Protein 3HE1 (pdb70)

Radius of gyration: 31.03 Å; Cα contacts (8 Å, |Δi|>4): 2359; chains: 6; bounding box: 87×84×53 Å

Structure (mmCIF, N/CA/C/O backbone):
data_3HE1
#
_entry.id   3HE1
#
_cell.length_a   141.219
_cell.length_b   141.219
_cell.length_c   105.052
_cell.angle_alpha   90.000
_cell.angle_beta   90.000
_cell.angle_gamma   120.000
#
_symmetry.space_group_name_H-M   'P 3 1 2'
#
loop_
_entity.id
_entity.type
_entity.pdbx_description
1 polymer 'Major exported Hcp3 protein'
2 non-polymer GLYCEROL
3 water water
#
loop_
_atom_site.group_PDB
_atom_site.id
_atom_site.type_symbol
_atom_site.label_atom_id
_atom_site.label_alt_id
_atom_site.label_comp_id
_atom_site.label_asym_id
_atom_site.label_entity_id
_atom_site.label_seq_id
_atom_site.pdbx_PDB_ins_code
_atom_site.Cartn_x
_atom_site.Cartn_y
_atom_site.Cartn_z
_atom_site.occupancy
_atom_site.B_iso_or_equiv
_atom_site.auth_seq_id
_atom_site.auth_comp_id
_atom_site.auth_asym_id
_atom_site.auth_atom_id
_atom_site.pdbx_PDB_model_num
ATOM 1 N N . ALA A 1 24 ? 51.356 109.834 45.817 1.00 39.29 2 ALA A N 1
ATOM 2 C CA . ALA A 1 24 ? 50.569 110.996 46.241 1.00 83.83 2 ALA A CA 1
ATOM 3 C C . ALA A 1 24 ? 49.503 111.363 45.210 1.00 75.56 2 ALA A C 1
ATOM 4 O O . ALA A 1 24 ? 48.313 111.108 45.393 1.00 61.08 2 ALA A O 1
ATOM 6 N N . THR A 1 25 ? 49.945 111.971 44.120 1.00 66.60 3 THR A N 1
ATOM 7 C CA . THR A 1 25 ? 49.065 112.279 43.008 1.00 44.49 3 THR A CA 1
ATOM 8 C C . THR A 1 25 ? 49.502 111.470 41.791 1.00 59.18 3 THR A C 1
ATOM 9 O O . THR A 1 25 ? 49.920 112.052 40.788 1.00 32.38 3 THR A O 1
ATOM 13 N N . PRO A 1 26 ? 49.425 110.121 41.880 1.00 81.11 4 PRO A N 1
ATOM 14 C CA . PRO A 1 26 ? 49.837 109.251 40.778 1.00 37.99 4 PRO A CA 1
ATOM 15 C C . PRO A 1 26 ? 48.637 108.919 39.919 1.00 32.03 4 PRO A C 1
ATOM 16 O O . PRO A 1 26 ? 47.498 109.149 40.323 1.00 44.93 4 PRO A O 1
ATOM 20 N N . ALA A 1 27 ? 48.902 108.403 38.729 1.00 32.81 5 ALA A N 1
ATOM 21 C CA . ALA A 1 27 ? 47.866 107.872 37.871 1.00 27.46 5 ALA A CA 1
ATOM 22 C C . ALA A 1 27 ? 48.021 106.355 37.904 1.00 35.91 5 ALA A C 1
ATOM 23 O O . ALA A 1 27 ? 49.111 105.837 38.209 1.00 34.58 5 ALA A O 1
ATOM 25 N N . TYR A 1 28 ? 46.932 105.640 37.641 1.00 26.01 6 TYR A N 1
ATOM 26 C CA . TYR A 1 28 ? 46.996 104.186 37.499 1.00 31.15 6 TYR A CA 1
ATOM 27 C C . TYR A 1 28 ? 46.368 103.868 36.173 1.00 22.24 6 TYR A C 1
ATOM 28 O O . TYR A 1 28 ? 45.499 104.601 35.723 1.00 29.93 6 TYR A O 1
ATOM 45 N N . SER A 1 30 ? 45.096 100.812 33.013 1.00 28.75 8 SER A N 1
ATOM 46 C CA . SER A 1 30 ? 44.723 99.459 32.679 1.00 34.79 8 SER A CA 1
ATOM 47 C C . SER A 1 30 ? 44.887 99.311 31.190 1.00 42.31 8 SER A C 1
ATOM 48 O O . SER A 1 30 ? 44.622 100.245 30.417 1.00 36.72 8 SER A O 1
ATOM 51 N N . ILE A 1 31 ? 45.356 98.141 30.790 1.00 22.64 9 ILE A N 1
ATOM 52 C CA . ILE A 1 31 ? 45.393 97.822 29.385 1.00 32.19 9 ILE A CA 1
ATOM 53 C C . ILE A 1 31 ? 44.696 96.503 29.113 1.00 24.44 9 ILE A C 1
ATOM 54 O O . ILE A 1 31 ? 44.895 95.529 29.817 1.00 28.22 9 ILE A O 1
ATOM 59 N N . THR A 1 32 ? 43.825 96.512 28.115 1.00 29.61 10 THR A N 1
ATOM 60 C CA . THR A 1 32 ? 43.244 95.286 27.585 1.00 52.48 10 THR A CA 1
ATOM 61 C C . THR A 1 32 ? 43.639 95.187 26.125 1.00 52.30 10 THR A C 1
ATOM 62 O O . THR A 1 32 ? 43.315 96.078 25.330 1.00 35.93 10 THR A O 1
ATOM 66 N N . GLY A 1 33 ? 44.354 94.118 25.780 1.00 35.13 11 GLY A N 1
ATOM 67 C CA . GLY A 1 33 ? 44.794 93.905 24.413 1.00 32.22 11 GLY A CA 1
ATOM 68 C C . GLY A 1 33 ? 43.924 92.873 23.720 1.00 18.92 11 GLY A C 1
ATOM 69 O O . GLY A 1 33 ? 43.493 91.900 24.332 1.00 30.87 11 GLY A O 1
ATOM 70 N N . THR A 1 34 ? 43.660 93.086 22.439 1.00 27.61 12 THR A N 1
ATOM 71 C CA . THR A 1 34 ? 42.848 92.153 21.669 1.00 35.23 12 THR A CA 1
ATOM 72 C C . THR A 1 34 ? 43.357 90.717 21.797 1.00 29.21 12 THR A C 1
ATOM 73 O O . THR A 1 34 ? 42.569 89.763 21.841 1.00 46.66 12 THR A O 1
ATOM 77 N N . LYS A 1 35 ? 44.675 90.570 21.867 1.00 39.48 13 LYS A N 1
ATOM 78 C CA . LYS A 1 35 ? 45.289 89.250 21.948 1.00 46.17 13 LYS A CA 1
ATOM 79 C C . LYS A 1 35 ? 45.542 88.802 23.382 1.00 38.21 13 LYS A C 1
ATOM 80 O O . LYS A 1 35 ? 45.295 87.648 23.724 1.00 42.09 13 LYS A O 1
ATOM 86 N N . GLN A 1 36 ? 46.015 89.723 24.216 1.00 30.54 14 GLN A N 1
ATOM 87 C CA . GLN A 1 36 ? 46.478 89.384 25.555 1.00 18.08 14 GLN A CA 1
ATOM 88 C C . GLN A 1 36 ? 45.466 89.558 26.690 1.00 28.63 14 GLN A C 1
ATOM 89 O O . GLN A 1 36 ? 45.733 89.160 27.825 1.00 25.13 14 GLN A O 1
ATOM 95 N N . GLY A 1 37 ? 44.314 90.150 26.404 1.00 37.07 15 GLY A N 1
ATOM 96 C CA . GLY A 1 37 ? 43.341 90.403 27.454 1.00 34.10 15 GLY A CA 1
ATOM 97 C C . GLY A 1 37 ? 43.775 91.584 28.311 1.00 27.41 15 GLY A C 1
ATOM 98 O O . GLY A 1 37 ? 44.289 92.571 27.784 1.00 30.27 15 GLY A O 1
ATOM 99 N N . LEU A 1 38 ? 43.565 91.489 29.623 1.00 24.89 16 LEU A N 1
ATOM 100 C CA . LEU A 1 38 ? 43.955 92.548 30.552 1.00 26.00 16 LEU A CA 1
ATOM 101 C C . LEU A 1 38 ? 45.445 92.433 30.830 1.00 30.40 16 LEU A C 1
ATOM 102 O O . LEU A 1 38 ? 45.894 91.512 31.520 1.00 41.15 16 LEU A O 1
ATOM 107 N N . ILE A 1 39 ? 46.210 93.365 30.276 1.00 18.80 17 ILE A N 1
ATOM 108 C CA . ILE A 1 39 ? 47.663 93.269 30.305 1.00 15.90 17 ILE A CA 1
ATOM 109 C C . ILE A 1 39 ? 48.197 93.742 31.646 1.00 23.44 17 ILE A C 1
ATOM 110 O O . ILE A 1 39 ? 49.295 93.385 32.050 1.00 20.61 17 ILE A O 1
ATOM 115 N N . THR A 1 40 ? 47.386 94.515 32.356 1.00 20.93 18 THR A N 1
ATOM 116 C CA . THR A 1 40 ? 47.808 95.102 33.617 1.00 25.37 18 THR A CA 1
ATOM 117 C C . THR A 1 40 ? 47.297 94.273 34.802 1.00 28.31 18 THR A C 1
ATOM 118 O O . THR A 1 40 ? 47.377 94.702 35.949 1.00 37.44 18 THR A O 1
ATOM 122 N N . ALA A 1 41 ? 46.773 93.084 34.515 1.00 35.10 19 ALA A N 1
ATOM 123 C CA . ALA A 1 41 ? 46.227 92.192 35.544 1.00 12.10 19 ALA A CA 1
ATOM 124 C C . ALA A 1 41 ? 47.277 91.713 36.556 1.00 40.92 19 ALA A C 1
ATOM 125 O O . ALA A 1 41 ? 48.267 91.087 36.178 1.00 38.16 19 ALA A O 1
ATOM 127 N N . GLY A 1 42 ? 47.049 91.991 37.839 1.00 12.01 20 GLY A N 1
ATOM 128 C CA . GLY A 1 42 ? 47.988 91.590 38.873 1.00 34.94 20 GLY A CA 1
ATOM 129 C C . GLY A 1 42 ? 49.337 92.282 38.750 1.00 42.02 20 GLY A C 1
ATOM 130 O O . GLY A 1 42 ? 50.339 91.839 39.324 1.00 38.59 20 GLY A O 1
ATOM 131 N N . ALA A 1 43 ? 49.347 93.386 38.006 1.00 25.27 21 ALA A N 1
ATOM 132 C CA . ALA A 1 43 ? 50.565 94.125 37.706 1.00 30.86 21 ALA A CA 1
ATOM 133 C C . ALA A 1 43 ? 50.971 95.184 38.743 1.00 39.98 21 ALA A C 1
ATOM 134 O O . ALA A 1 43 ? 52.117 95.635 38.731 1.00 40.99 21 ALA A O 1
ATOM 136 N N . PHE A 1 44 ? 50.055 95.604 39.618 1.00 41.40 22 PHE A N 1
ATOM 137 C CA . PHE A 1 44 ? 50.461 96.414 40.780 1.00 40.44 22 PHE A CA 1
ATOM 138 C C . PHE A 1 44 ? 50.223 95.631 42.067 1.00 41.00 22 PHE A C 1
ATOM 139 O O . PHE A 1 44 ? 49.210 95.814 42.762 1.00 24.58 22 PHE A O 1
ATOM 147 N N . THR A 1 45 ? 51.181 94.751 42.350 1.00 34.98 23 THR A N 1
ATOM 148 C CA . THR A 1 45 ? 51.115 93.808 43.452 1.00 40.85 23 THR A CA 1
ATOM 149 C C . THR A 1 45 ? 52.525 93.634 44.005 1.00 39.97 23 THR A C 1
ATOM 150 O O . THR A 1 45 ? 53.492 94.054 43.372 1.00 36.15 23 THR A O 1
ATOM 154 N N . GLU A 1 46 ? 52.644 93.027 45.182 1.00 33.50 24 GLU A N 1
ATOM 155 C CA . GLU A 1 46 ? 53.955 92.736 45.758 1.00 32.85 24 GLU A CA 1
ATOM 156 C C . GLU A 1 46 ? 54.861 92.012 44.765 1.00 37.32 24 GLU A C 1
ATOM 157 O O . GLU A 1 46 ? 56.006 92.409 44.540 1.00 44.12 24 GLU A O 1
ATOM 163 N N . ASP A 1 47 ? 54.349 90.932 44.187 1.00 42.45 25 ASP A N 1
ATOM 164 C CA . ASP A 1 47 ? 55.110 90.178 43.200 1.00 52.24 25 ASP A CA 1
ATOM 165 C C . ASP A 1 47 ? 55.591 91.100 42.083 1.00 50.55 25 ASP A C 1
ATOM 166 O O . ASP A 1 47 ? 56.771 91.114 41.748 1.00 24.74 25 ASP A O 1
ATOM 171 N N . SER A 1 48 ? 54.674 91.877 41.514 1.00 48.20 26 SER A N 1
ATOM 172 C CA . SER A 1 48 ? 54.996 92.677 40.337 1.00 35.78 26 SER A CA 1
ATOM 173 C C . SER A 1 48 ? 55.875 93.899 40.617 1.00 26.16 26 SER A C 1
ATOM 174 O O . SER A 1 48 ? 56.812 94.167 39.874 1.00 26.10 26 SER A O 1
ATOM 177 N N . VAL A 1 49 ? 55.584 94.638 41.683 1.00 32.76 27 VAL A N 1
ATOM 178 C CA . VAL A 1 49 ? 56.321 95.875 41.941 1.00 33.92 27 VAL A CA 1
ATOM 179 C C . VAL A 1 49 ? 57.249 95.801 43.161 1.00 48.26 27 VAL A C 1
ATOM 180 O O . VAL A 1 49 ? 58.164 96.615 43.308 1.00 53.10 27 VAL A O 1
ATOM 184 N N . GLY A 1 50 ? 57.031 94.815 44.024 1.00 37.91 28 GLY A N 1
ATOM 185 C CA . GLY A 1 50 ? 57.883 94.661 45.188 1.00 37.13 28 GLY A CA 1
ATOM 186 C C . GLY A 1 50 ? 57.540 95.680 46.255 1.00 30.71 28 GLY A C 1
ATOM 187 O O . GLY A 1 50 ? 56.363 95.896 46.561 1.00 23.21 28 GLY A O 1
ATOM 188 N N . ASN A 1 51 ? 58.560 96.314 46.825 1.00 34.60 29 ASN A N 1
ATOM 189 C CA . ASN A 1 51 ? 58.352 97.232 47.950 1.00 36.22 29 ASN A CA 1
ATOM 190 C C . ASN A 1 51 ? 57.500 98.458 47.598 1.00 40.85 29 ASN A C 1
ATOM 191 O O . ASN A 1 51 ? 57.096 99.218 48.477 1.00 38.27 29 ASN A O 1
ATOM 196 N N . THR A 1 52 ? 57.231 98.637 46.308 1.00 59.27 30 THR A N 1
ATOM 197 C CA . THR A 1 52 ? 56.474 99.783 45.809 1.00 50.37 30 THR A CA 1
ATOM 198 C C . THR A 1 52 ? 54.970 99.602 46.016 1.00 41.50 30 THR A C 1
ATOM 199 O O . THR A 1 52 ? 54.203 100.558 45.924 1.00 40.25 30 THR A O 1
ATOM 203 N N . TYR A 1 53 ? 54.567 98.367 46.302 1.00 36.06 31 TYR A N 1
ATOM 204 C CA . TYR A 1 53 ? 53.159 97.979 46.327 1.00 44.52 31 TYR A CA 1
ATOM 205 C C . TYR A 1 53 ? 52.309 98.719 47.357 1.00 54.65 31 TYR A C 1
ATOM 206 O O . TYR A 1 53 ? 52.650 98.800 48.539 1.00 53.59 31 TYR A O 1
ATOM 215 N N . GLN A 1 54 ? 51.193 99.257 46.882 1.00 50.23 32 GLN A N 1
ATOM 216 C CA . GLN A 1 54 ? 50.134 99.753 47.741 1.00 33.53 32 GLN A CA 1
ATOM 217 C C . GLN A 1 54 ? 48.847 99.103 47.253 1.00 49.72 32 GLN A C 1
ATOM 218 O O . GLN A 1 54 ? 48.614 99.012 46.041 1.00 31.08 32 GLN A O 1
ATOM 224 N N . GLU A 1 55 ? 48.029 98.632 48.192 1.00 37.50 33 GLU A N 1
ATOM 225 C CA . GLU A 1 55 ? 46.784 97.956 47.852 1.00 36.09 33 GLU A CA 1
ATOM 226 C C . GLU A 1 55 ? 45.778 98.912 47.221 1.00 26.08 33 GLU A C 1
ATOM 227 O O . GLU A 1 55 ? 45.820 100.122 47.451 1.00 29.61 33 GLU A O 1
ATOM 233 N N . GLY A 1 56 ? 44.877 98.361 46.415 1.00 35.16 34 GLY A N 1
ATOM 234 C CA . GLY A 1 56 ? 43.803 99.140 45.828 1.00 30.81 34 GLY A CA 1
ATOM 235 C C . GLY A 1 56 ? 43.857 99.302 44.315 1.00 32.47 34 GLY A C 1
ATOM 236 O O . GLY A 1 56 ? 42.927 99.840 43.719 1.00 45.53 34 GLY A O 1
ATOM 237 N N . HIS A 1 57 ? 44.935 98.843 43.689 1.00 26.51 35 HIS A N 1
ATOM 238 C CA . HIS A 1 57 ? 45.103 99.037 42.255 1.00 28.40 35 HIS A CA 1
ATOM 239 C C . HIS A 1 57 ? 45.821 97.860 41.631 1.00 27.49 35 HIS A C 1
ATOM 240 O O . HIS A 1 57 ? 46.575 98.011 40.676 1.00 15.68 35 HIS A O 1
ATOM 247 N N . GLU A 1 58 ? 45.534 96.680 42.176 1.00 37.97 36 GLU A N 1
ATOM 248 C CA . GLU A 1 58 ? 46.235 95.443 41.841 1.00 26.88 36 GLU A CA 1
ATOM 249 C C . GLU A 1 58 ? 46.193 95.066 40.361 1.00 31.53 36 GLU A C 1
ATOM 250 O O . GLU A 1 58 ? 47.078 94.368 39.885 1.00 37.36 36 GLU A O 1
ATOM 256 N N . ASP A 1 59 ? 45.173 95.517 39.635 1.00 40.31 37 ASP A N 1
ATOM 257 C CA . ASP A 1 59 ? 45.045 95.147 38.227 1.00 33.90 37 ASP A CA 1
ATOM 258 C C . ASP A 1 59 ? 45.346 96.319 37.317 1.00 34.28 37 ASP A C 1
ATOM 259 O O . ASP A 1 59 ? 44.941 96.348 36.152 1.00 23.79 37 ASP A O 1
ATOM 264 N N . GLN A 1 60 ? 46.068 97.283 37.870 1.00 32.36 38 GLN A N 1
ATOM 265 C CA . GLN A 1 60 ? 46.585 98.390 37.088 1.00 42.75 38 GLN A CA 1
ATOM 266 C C . GLN A 1 60 ? 48.098 98.490 37.200 1.00 39.94 38 GLN A C 1
ATOM 267 O O . GLN A 1 60 ? 48.761 97.712 37.892 1.00 23.91 38 GLN A O 1
ATOM 273 N N . VAL A 1 61 ? 48.623 99.485 36.509 1.00 33.30 39 VAL A N 1
ATOM 274 C CA . VAL A 1 61 ? 50.026 99.823 36.565 1.00 39.77 39 VAL A CA 1
ATOM 275 C C . VAL A 1 61 ? 50.176 101.263 37.074 1.00 29.94 39 VAL A C 1
ATOM 276 O O . VAL A 1 61 ? 49.364 102.132 36.765 1.00 34.37 39 VAL A O 1
ATOM 288 N N . VAL A 1 63 ? 51.462 104.713 36.971 1.00 51.29 41 VAL A N 1
ATOM 289 C CA . VAL A 1 63 ? 52.008 105.654 35.997 1.00 22.29 41 VAL A CA 1
ATOM 290 C C . VAL A 1 63 ? 52.732 106.814 36.669 1.00 44.05 41 VAL A C 1
ATOM 291 O O . VAL A 1 63 ? 52.126 107.598 37.398 1.00 36.84 41 VAL A O 1
ATOM 295 N N . GLN A 1 64 ? 54.034 106.915 36.421 1.00 52.02 42 GLN A N 1
ATOM 296 C CA . GLN A 1 64 ? 54.858 107.963 37.023 1.00 44.58 42 GLN A CA 1
ATOM 297 C C . GLN A 1 64 ? 55.238 109.064 36.013 1.00 41.76 42 GLN A C 1
ATOM 298 O O . GLN A 1 64 ? 56.021 109.963 36.330 1.00 34.59 42 GLN A O 1
ATOM 304 N N . GLY A 1 65 ? 54.668 108.994 34.811 1.00 33.61 43 GLY A N 1
ATOM 305 C CA . GLY A 1 65 ? 54.877 110.009 33.794 1.00 27.21 43 GLY A CA 1
ATOM 306 C C . GLY A 1 65 ? 53.656 110.182 32.909 1.00 20.79 43 GLY A C 1
ATOM 307 O O . GLY A 1 65 ? 52.783 109.323 32.875 1.00 24.51 43 GLY A O 1
ATOM 308 N N . PHE A 1 66 ? 53.576 111.315 32.219 1.00 27.38 44 PHE A N 1
ATOM 309 C CA . PHE A 1 66 ? 52.529 111.528 31.226 1.00 30.11 44 PHE A CA 1
ATOM 310 C C . PHE A 1 66 ? 52.849 112.743 30.353 1.00 24.70 44 PHE A C 1
ATOM 311 O O . PHE A 1 66 ? 53.250 113.787 30.857 1.00 33.16 44 PHE A O 1
ATOM 319 N N . ASN A 1 67 ? 52.661 112.593 29.045 1.00 35.03 45 ASN A N 1
ATOM 320 C CA . ASN A 1 67 ? 52.836 113.670 28.065 1.00 19.70 45 ASN A CA 1
ATOM 321 C C . ASN A 1 67 ? 51.893 113.408 26.884 1.00 20.23 45 ASN A C 1
ATOM 322 O O . ASN A 1 67 ? 51.743 112.276 26.417 1.00 25.26 45 ASN A O 1
ATOM 327 N N . HIS A 1 68 ? 51.245 114.454 26.407 1.00 12.64 46 HIS A N 1
ATOM 328 C CA . HIS A 1 68 ? 50.368 114.327 25.251 1.00 25.45 46 HIS A CA 1
ATOM 329 C C . HIS A 1 68 ? 50.073 115.703 24.693 1.00 51.61 46 HIS A C 1
ATOM 330 O O . HIS A 1 68 ? 50.075 116.690 25.432 1.00 28.85 46 HIS A O 1
ATOM 337 N N . GLU A 1 69 ? 49.819 115.780 23.392 1.00 29.37 47 GLU A N 1
ATOM 338 C CA . GLU A 1 69 ? 49.538 117.074 22.809 1.00 18.89 47 GLU A CA 1
ATOM 339 C C . GLU A 1 69 ? 48.739 117.013 21.545 1.00 27.18 47 GLU A C 1
ATOM 340 O O . GLU A 1 69 ? 49.036 116.250 20.631 1.00 23.54 47 GLU A O 1
ATOM 346 N N . VAL A 1 70 ? 47.721 117.859 21.520 1.00 37.51 48 VAL A N 1
ATOM 347 C CA . VAL A 1 70 ? 46.892 118.072 20.355 1.00 33.94 48 VAL A CA 1
ATOM 348 C C . VAL A 1 70 ? 47.148 119.495 19.865 1.00 50.25 48 VAL A C 1
ATOM 349 O O . VAL A 1 70 ? 47.212 120.436 20.664 1.00 31.66 48 VAL A O 1
ATOM 353 N N . ILE A 1 71 ? 47.339 119.655 18.562 1.00 27.63 49 ILE A N 1
ATOM 354 C CA . ILE A 1 71 ? 47.652 120.978 18.045 1.00 22.21 49 ILE A CA 1
ATOM 355 C C . ILE A 1 71 ? 46.850 121.342 16.805 1.00 26.35 49 ILE A C 1
ATOM 356 O O . ILE A 1 71 ? 46.304 120.481 16.125 1.00 46.40 49 ILE A O 1
ATOM 361 N N . ILE A 1 72 ? 46.778 122.641 16.545 1.00 33.33 50 ILE A N 1
ATOM 362 C CA . ILE A 1 72 ? 46.264 123.184 15.302 1.00 32.98 50 ILE A CA 1
ATOM 363 C C . ILE A 1 72 ? 47.465 123.770 14.567 1.00 45.11 50 ILE A C 1
ATOM 364 O O . ILE A 1 72 ? 48.057 124.752 15.035 1.00 19.22 50 ILE A O 1
ATOM 369 N N . PRO A 1 73 ? 47.840 123.164 13.424 1.00 28.86 51 PRO A N 1
ATOM 370 C CA . PRO A 1 73 ? 48.955 123.645 12.594 1.00 27.62 51 PRO A CA 1
ATOM 371 C C . PRO A 1 73 ? 48.756 125.090 12.165 1.00 33.75 51 PRO A C 1
ATOM 372 O O . PRO A 1 73 ? 47.642 125.429 11.767 1.00 41.87 51 PRO A O 1
ATOM 376 N N . ARG A 1 85 ? 42.647 119.366 13.342 1.00 75.78 63 ARG A N 1
ATOM 377 C CA . ARG A 1 85 ? 43.557 119.152 14.461 1.00 47.61 63 ARG A CA 1
ATOM 378 C C . ARG A 1 85 ? 44.485 117.959 14.207 1.00 68.24 63 ARG A C 1
ATOM 379 O O . ARG A 1 85 ? 44.216 117.107 13.361 1.00 66.16 63 ARG A O 1
ATOM 387 N N . VAL A 1 86 ? 45.588 117.911 14.941 1.00 35.76 64 VAL A N 1
ATOM 388 C CA . VAL A 1 86 ? 46.562 116.850 14.784 1.00 30.09 64 VAL A CA 1
ATOM 389 C C . VAL A 1 86 ? 46.907 116.286 16.165 1.00 47.49 64 VAL A C 1
ATOM 390 O O . VAL A 1 86 ? 47.459 116.994 17.009 1.00 54.64 64 VAL A O 1
ATOM 394 N N . HIS A 1 87 ? 46.576 115.023 16.414 1.00 33.15 65 HIS A N 1
ATOM 395 C CA . HIS A 1 87 ? 46.948 114.421 17.693 1.00 38.94 65 HIS A CA 1
ATOM 396 C C . HIS A 1 87 ? 48.384 113.918 17.701 1.00 35.10 65 HIS A C 1
ATOM 397 O O . HIS A 1 87 ? 48.927 113.544 16.654 1.00 30.90 65 HIS A O 1
ATOM 404 N N . LYS A 1 88 ? 48.987 113.935 18.890 1.00 33.44 66 LYS A N 1
ATOM 405 C CA . LYS A 1 88 ? 50.311 113.362 19.133 1.00 21.19 66 LYS A CA 1
ATOM 406 C C . LYS A 1 88 ? 50.185 112.136 20.025 1.00 49.50 66 LYS A C 1
ATOM 407 O O . LYS A 1 88 ? 49.243 112.049 20.816 1.00 36.71 66 LYS A O 1
ATOM 413 N N . PRO A 1 89 ? 51.137 111.188 19.914 1.00 34.92 67 PRO A N 1
ATOM 414 C CA . PRO A 1 89 ? 51.000 109.928 20.655 1.00 21.68 67 PRO A CA 1
ATOM 415 C C . PRO A 1 89 ? 50.900 110.177 22.139 1.00 26.51 67 PRO A C 1
ATOM 416 O O . PRO A 1 89 ? 51.472 111.165 22.612 1.00 27.21 67 PRO A O 1
ATOM 420 N N . VAL A 1 90 ? 50.176 109.326 22.864 1.00 28.78 68 VAL A N 1
ATOM 421 C CA . VAL A 1 90 ? 50.129 109.467 24.317 1.00 48.03 68 VAL A CA 1
ATOM 422 C C . VAL A 1 90 ? 51.358 108.802 24.910 1.00 59.87 68 VAL A C 1
ATOM 423 O O . VAL A 1 90 ? 51.780 107.743 24.443 1.00 21.15 68 VAL A O 1
ATOM 427 N N . VAL A 1 91 ? 51.941 109.438 25.923 1.00 37.30 69 VAL A N 1
ATOM 428 C CA . VAL A 1 91 ? 53.228 109.007 26.437 1.00 22.21 69 VAL A CA 1
ATOM 429 C C . VAL A 1 91 ? 53.203 108.850 27.944 1.00 35.24 69 VAL A C 1
ATOM 430 O O . VAL A 1 91 ? 53.142 109.832 28.676 1.00 23.03 69 VAL A O 1
ATOM 434 N N . ILE A 1 92 ? 53.248 107.618 28.421 1.00 27.15 70 ILE A N 1
ATOM 435 C CA . ILE A 1 92 ? 53.275 107.405 29.861 1.00 28.55 70 ILE A CA 1
ATOM 436 C C . ILE A 1 92 ? 54.643 106.901 30.323 1.00 25.11 70 ILE A C 1
ATOM 437 O O . ILE A 1 92 ? 55.516 106.597 29.518 1.00 18.41 70 ILE A O 1
ATOM 442 N N . THR A 1 93 ? 54.829 106.844 31.631 1.00 24.04 71 THR A N 1
ATOM 443 C CA . THR A 1 93 ? 56.057 106.327 32.202 1.00 28.78 71 THR A CA 1
ATOM 444 C C . THR A 1 93 ? 55.676 105.459 33.383 1.00 38.09 71 THR A C 1
ATOM 445 O O . THR A 1 93 ? 54.774 105.804 34.145 1.00 26.19 71 THR A O 1
ATOM 449 N N . LYS A 1 94 ? 56.358 104.327 33.516 1.00 29.17 72 LYS A N 1
ATOM 450 C CA . LYS A 1 94 ? 56.133 103.401 34.610 1.00 20.89 72 LYS A CA 1
ATOM 451 C C . LYS A 1 94 ? 57.496 102.900 35.088 1.00 33.88 72 LYS A C 1
ATOM 452 O O . LYS A 1 94 ? 58.519 103.371 34.601 1.00 37.09 72 LYS A O 1
ATOM 458 N N . VAL A 1 95 ? 57.513 101.979 36.052 1.00 24.84 73 VAL A N 1
ATOM 459 C CA . VAL A 1 95 ? 58.734 101.248 36.405 1.00 25.82 73 VAL A CA 1
ATOM 460 C C . VAL A 1 95 ? 58.658 99.828 35.801 1.00 32.95 73 VAL A C 1
ATOM 461 O O . VAL A 1 95 ? 57.593 99.398 35.360 1.00 21.72 73 VAL A O 1
ATOM 465 N N . PHE A 1 96 ? 59.775 99.104 35.763 1.00 34.17 74 PHE A N 1
ATOM 466 C CA . PHE A 1 96 ? 59.780 97.720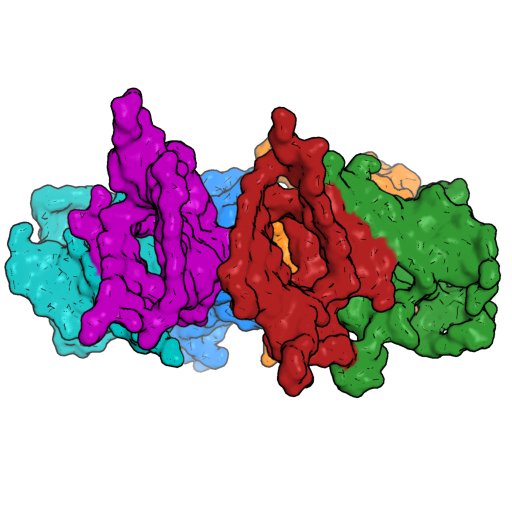 35.260 1.00 35.62 74 PHE A CA 1
ATOM 467 C C . PHE A 1 96 ? 58.781 96.920 36.099 1.00 41.33 74 PHE A C 1
ATOM 468 O O . PHE A 1 96 ? 58.711 97.113 37.315 1.00 45.08 74 PHE A O 1
ATOM 476 N N . ASP A 1 97 ? 58.020 96.023 35.471 1.00 26.72 75 ASP A N 1
ATOM 477 C CA . ASP A 1 97 ? 56.994 95.257 36.199 1.00 28.55 75 ASP A CA 1
ATOM 478 C C . ASP A 1 97 ? 56.471 94.014 35.459 1.00 30.16 75 ASP A C 1
ATOM 479 O O . ASP A 1 97 ? 57.043 93.593 34.456 1.00 35.67 75 ASP A O 1
ATOM 484 N N . LYS A 1 98 ? 55.379 93.438 35.968 1.00 31.28 76 LYS A N 1
ATOM 485 C CA . LYS A 1 98 ? 54.774 92.249 35.374 1.00 26.22 76 LYS A CA 1
ATOM 486 C C . LYS A 1 98 ? 54.248 92.481 33.949 1.00 43.33 76 LYS A C 1
ATOM 487 O O . LYS A 1 98 ? 54.331 91.599 33.094 1.00 40.57 76 LYS A O 1
ATOM 493 N N . ALA A 1 99 ? 53.716 93.676 33.705 1.00 50.30 77 ALA A N 1
ATOM 494 C CA . ALA A 1 99 ? 53.192 94.059 32.394 1.00 21.56 77 ALA A CA 1
ATOM 495 C C . ALA A 1 99 ? 54.294 94.238 31.365 1.00 37.15 77 ALA A C 1
ATOM 496 O O . ALA A 1 99 ? 54.093 93.961 30.189 1.00 38.05 77 ALA A O 1
ATOM 498 N N . SER A 1 100 ? 55.450 94.711 31.827 1.00 19.46 78 SER A N 1
ATOM 499 C CA . SER A 1 100 ? 56.498 95.219 30.953 1.00 21.65 78 SER A CA 1
ATOM 500 C C . SER A 1 100 ? 56.885 94.268 29.831 1.00 25.17 78 SER A C 1
ATOM 501 O O . SER A 1 100 ? 56.999 94.693 28.682 1.00 31.37 78 SER A O 1
ATOM 504 N N . PRO A 1 101 ? 57.115 92.982 30.159 1.00 35.05 79 PRO A N 1
ATOM 505 C CA . PRO A 1 101 ? 57.474 92.041 29.093 1.00 30.29 79 PRO A CA 1
ATOM 506 C C . PRO A 1 101 ? 56.289 91.858 28.169 1.00 29.29 79 PRO A C 1
ATOM 507 O O . PRO A 1 101 ? 56.456 91.566 26.984 1.00 33.88 79 PRO A O 1
ATOM 511 N N . LEU A 1 102 ? 55.093 92.060 28.712 1.00 32.39 80 LEU A N 1
ATOM 512 C CA . LEU A 1 102 ? 53.877 91.948 27.923 1.00 20.54 80 LEU A CA 1
ATOM 513 C C . LEU A 1 102 ? 53.760 93.109 26.953 1.00 25.66 80 LEU A C 1
ATOM 514 O O . LEU A 1 102 ? 53.495 92.899 25.768 1.00 31.19 80 LEU A O 1
ATOM 519 N N . LEU A 1 103 ? 53.989 94.325 27.452 1.00 39.91 81 LEU A N 1
ATOM 520 C CA . LEU A 1 103 ? 53.879 95.544 26.644 1.00 27.45 81 LEU A CA 1
ATOM 521 C C . LEU A 1 103 ? 54.792 95.512 25.445 1.00 33.21 81 LEU A C 1
ATOM 522 O O . LEU A 1 103 ? 54.422 95.981 24.368 1.00 31.05 81 LEU A O 1
ATOM 527 N N . LEU A 1 104 ? 55.989 94.964 25.640 1.00 22.62 82 LEU A N 1
ATOM 528 C CA . LEU A 1 104 ? 56.924 94.783 24.539 1.00 22.76 82 LEU A CA 1
ATOM 529 C C . LEU A 1 104 ? 56.328 93.803 23.546 1.00 45.37 82 LEU A C 1
ATOM 530 O O . LEU A 1 104 ? 56.313 94.057 22.342 1.00 38.58 82 LEU A O 1
ATOM 535 N N . ALA A 1 105 ? 55.814 92.687 24.045 1.00 40.98 83 ALA A N 1
ATOM 536 C CA . ALA A 1 105 ? 55.173 91.743 23.149 1.00 43.51 83 ALA A CA 1
ATOM 537 C C . ALA A 1 105 ? 54.165 92.533 22.330 1.00 41.56 83 ALA A C 1
ATOM 538 O O . ALA A 1 105 ? 54.166 92.468 21.103 1.00 43.50 83 ALA A O 1
ATOM 540 N N . ALA A 1 106 ? 53.326 93.301 23.021 1.00 39.96 84 ALA A N 1
ATOM 541 C CA . ALA A 1 106 ? 52.347 94.150 22.360 1.00 43.29 84 ALA A CA 1
ATOM 542 C C . ALA A 1 106 ? 53.009 94.993 21.268 1.00 43.70 84 ALA A C 1
ATOM 543 O O . ALA A 1 106 ? 52.606 94.955 20.108 1.00 47.54 84 ALA A O 1
ATOM 545 N N . LEU A 1 107 ? 54.036 95.740 21.646 1.00 24.74 85 LEU A N 1
ATOM 546 C CA . LEU A 1 107 ? 54.690 96.663 20.733 1.00 34.82 85 LEU A CA 1
ATOM 547 C C . LEU A 1 107 ? 55.210 95.912 19.506 1.00 48.72 85 LEU A C 1
ATOM 548 O O . LEU A 1 107 ? 54.839 96.222 18.375 1.00 51.85 85 LEU A O 1
ATOM 553 N N . THR A 1 108 ? 56.068 94.921 19.739 1.00 58.20 86 THR A N 1
ATOM 554 C CA . THR A 1 108 ? 56.715 94.179 18.653 1.00 68.82 86 THR A CA 1
ATOM 555 C C . THR A 1 108 ? 55.746 93.315 17.854 1.00 71.90 86 THR A C 1
ATOM 556 O O . THR A 1 108 ? 56.074 92.858 16.755 1.00 46.44 86 THR A O 1
ATOM 560 N N . SER A 1 109 ? 54.565 93.076 18.414 1.00 35.73 87 SER A N 1
ATOM 561 C CA . SER A 1 109 ? 53.576 92.264 17.725 1.00 55.50 87 SER A CA 1
ATOM 562 C C . SER A 1 109 ? 52.692 93.115 16.833 1.00 31.32 87 SER A C 1
ATOM 563 O O . SER A 1 109 ? 52.062 92.590 15.921 1.00 37.23 87 SER A O 1
ATOM 566 N N . GLY A 1 110 ? 52.646 94.422 17.097 1.00 36.97 88 GLY A N 1
ATOM 567 C CA . GLY A 1 110 ? 51.699 95.303 16.424 1.00 55.66 88 GLY A CA 1
ATOM 568 C C . GLY A 1 110 ? 50.252 95.122 16.876 1.00 30.64 88 GLY A C 1
ATOM 569 O O . GLY A 1 110 ? 49.302 95.415 16.134 1.00 31.42 88 GLY A O 1
ATOM 570 N N . GLU A 1 111 ? 50.090 94.643 18.108 1.00 32.54 89 GLU A N 1
ATOM 571 C CA . GLU A 1 111 ? 48.784 94.312 18.660 1.00 42.22 89 GLU A CA 1
ATOM 572 C C . GLU A 1 111 ? 47.932 95.542 19.019 1.00 60.79 89 GLU A C 1
ATOM 573 O O . GLU A 1 111 ? 48.356 96.390 19.806 1.00 36.43 89 GLU A O 1
ATOM 579 N N . ARG A 1 112 ? 46.733 95.623 18.439 1.00 38.95 90 ARG A N 1
ATOM 580 C CA A ARG A 1 112 ? 45.789 96.689 18.764 0.62 39.85 90 ARG A CA 1
ATOM 581 C CA B ARG A 1 112 ? 45.781 96.677 18.757 0.38 39.86 90 ARG A CA 1
ATOM 582 C C . ARG A 1 112 ? 45.314 96.574 20.211 1.00 47.87 90 ARG A C 1
ATOM 583 O O . ARG A 1 112 ? 44.871 95.515 20.658 1.00 47.13 90 ARG A O 1
ATOM 598 N N . LEU A 1 113 ? 45.426 97.672 20.946 1.00 44.52 91 LEU A N 1
ATOM 599 C CA . LEU A 1 113 ? 44.975 97.737 22.329 1.00 46.49 91 LEU A CA 1
ATOM 600 C C . LEU A 1 113 ? 43.513 98.162 22.400 1.00 51.52 91 LEU A C 1
ATOM 601 O O . LEU A 1 113 ? 43.206 99.337 22.177 1.00 41.73 91 LEU A O 1
ATOM 606 N N . THR A 1 114 ? 42.607 97.243 22.728 1.00 40.35 92 THR A N 1
ATOM 607 C CA . THR A 1 114 ? 41.180 97.614 22.790 1.00 62.42 92 THR A CA 1
ATOM 608 C C . THR A 1 114 ? 40.879 98.813 23.701 1.00 36.65 92 THR A C 1
ATOM 609 O O . THR A 1 114 ? 40.093 99.695 23.339 1.00 28.59 92 THR A O 1
ATOM 613 N N . LYS A 1 115 ? 41.499 98.841 24.879 1.00 67.17 93 LYS A N 1
ATOM 614 C CA . LYS A 1 115 ? 41.344 99.977 25.784 1.00 46.61 93 LYS A CA 1
ATOM 615 C C . LYS A 1 115 ? 42.553 100.202 26.684 1.00 46.63 93 LYS A C 1
ATOM 616 O O . LYS A 1 115 ? 42.972 99.311 27.417 1.00 35.85 93 LYS A O 1
ATOM 622 N N . VAL A 1 116 ? 43.112 101.403 26.598 1.00 43.59 94 VAL A N 1
ATOM 623 C CA . VAL A 1 116 ? 44.069 101.900 27.571 1.00 30.34 94 VAL A CA 1
ATOM 624 C C . VAL A 1 116 ? 43.331 102.988 28.315 1.00 49.27 94 VAL A C 1
ATOM 625 O O . VAL A 1 116 ? 42.766 103.894 27.689 1.00 26.21 94 VAL A O 1
ATOM 629 N N . GLU A 1 117 ? 43.317 102.903 29.639 1.00 24.25 95 GLU A N 1
ATOM 630 C CA . GLU A 1 117 ? 42.548 103.849 30.419 1.00 13.92 95 GLU A CA 1
ATOM 631 C C . GLU A 1 117 ? 43.347 104.313 31.600 1.00 17.57 95 GLU A C 1
ATOM 632 O O . GLU A 1 117 ? 43.689 103.510 32.463 1.00 19.91 95 GLU A O 1
ATOM 638 N N . ILE A 1 118 ? 43.633 105.615 31.608 1.00 28.47 96 ILE A N 1
ATOM 639 C CA . ILE A 1 118 ? 44.474 106.287 32.593 1.00 25.76 96 ILE A CA 1
ATOM 640 C C . ILE A 1 118 ? 43.618 107.017 33.629 1.00 28.02 96 ILE A C 1
ATOM 641 O O . ILE A 1 118 ? 42.854 107.919 33.307 1.00 26.97 96 ILE A O 1
ATOM 646 N N . GLN A 1 119 ? 43.772 106.633 34.882 1.00 17.64 97 GLN A N 1
ATOM 647 C CA . GLN A 1 119 ? 42.969 107.193 35.936 1.00 21.12 97 GLN A CA 1
ATOM 648 C C . GLN A 1 119 ? 43.795 108.105 36.817 1.00 23.33 97 GLN A C 1
ATOM 649 O O . GLN A 1 119 ? 44.794 107.684 37.396 1.00 25.98 97 GLN A O 1
ATOM 655 N N . TRP A 1 120 ? 43.346 109.350 36.945 1.00 29.76 98 TRP A N 1
ATOM 656 C CA . TRP A 1 120 ? 44.108 110.363 37.651 1.00 29.21 98 TRP A CA 1
ATOM 657 C C . TRP A 1 120 ? 43.673 110.515 39.116 1.00 36.48 98 TRP A C 1
ATOM 658 O O . TRP A 1 120 ? 42.477 110.516 39.426 1.00 30.96 98 TRP A O 1
ATOM 669 N N . TYR A 1 121 ? 44.655 110.640 40.009 1.00 19.18 99 TYR A N 1
ATOM 670 C CA . TYR A 1 121 ? 44.387 110.757 41.448 1.00 25.10 99 TYR A CA 1
ATOM 671 C C . TYR A 1 121 ? 44.986 112.019 42.086 1.00 44.49 99 TYR A C 1
ATOM 672 O O . TYR A 1 121 ? 46.026 112.530 41.653 1.00 23.47 99 TYR A O 1
ATOM 681 N N . ARG A 1 122 ? 44.313 112.510 43.123 1.00 32.26 100 ARG A N 1
ATOM 682 C CA . ARG A 1 122 ? 44.703 113.740 43.799 1.00 40.25 100 ARG A CA 1
ATOM 683 C C . ARG A 1 122 ? 44.259 113.678 45.256 1.00 49.78 100 ARG A C 1
ATOM 684 O O . ARG A 1 122 ? 43.433 112.840 45.635 1.00 39.35 100 ARG A O 1
ATOM 692 N N . THR A 1 123 ? 44.799 114.577 46.069 1.00 33.82 101 THR A N 1
ATOM 693 C CA . THR A 1 123 ? 44.310 114.754 47.426 1.00 34.50 101 THR A CA 1
ATOM 694 C C . THR A 1 123 ? 43.084 115.664 47.403 1.00 36.51 101 THR A C 1
ATOM 695 O O . THR A 1 123 ? 43.162 116.817 46.974 1.00 39.82 101 THR A O 1
ATOM 699 N N . SER A 1 124 ? 41.953 115.137 47.858 1.00 37.13 102 SER A N 1
ATOM 700 C CA . SER A 1 124 ? 40.694 115.868 47.813 1.00 39.80 102 SER A CA 1
ATOM 701 C C . SER A 1 124 ? 40.721 117.061 48.759 1.00 51.87 102 SER A C 1
ATOM 702 O O . SER A 1 124 ? 41.687 117.264 49.499 1.00 46.13 102 SER A O 1
ATOM 705 N N . ALA A 1 125 ? 39.651 117.845 48.732 1.00 38.59 103 ALA A N 1
ATOM 706 C CA . ALA A 1 125 ? 39.497 118.957 49.658 1.00 38.88 103 ALA A CA 1
ATOM 707 C C . ALA A 1 125 ? 39.326 118.501 51.120 1.00 39.56 103 ALA A C 1
ATOM 708 O O . ALA A 1 125 ? 39.646 119.252 52.043 1.00 34.71 103 ALA A O 1
ATOM 710 N N . ALA A 1 126 ? 38.833 117.277 51.332 1.00 54.74 104 ALA A N 1
ATOM 711 C CA . ALA A 1 126 ? 38.662 116.744 52.692 1.00 42.08 104 ALA A CA 1
ATOM 712 C C . ALA A 1 126 ? 39.843 115.900 53.195 1.00 37.93 104 ALA A C 1
ATOM 713 O O . ALA A 1 126 ? 39.754 115.268 54.246 1.00 37.14 104 ALA A O 1
ATOM 715 N N . GLY A 1 127 ? 40.943 115.895 52.448 1.00 25.27 105 GLY A N 1
ATOM 716 C CA . GLY A 1 127 ? 42.175 115.271 52.901 1.00 36.41 105 GLY A CA 1
ATOM 717 C C . GLY A 1 127 ? 42.329 113.799 52.565 1.00 43.69 105 GLY A C 1
ATOM 718 O O . GLY A 1 127 ? 43.196 113.123 53.119 1.00 60.75 105 GLY A O 1
ATOM 719 N N . THR A 1 128 ? 41.493 113.308 51.654 1.00 52.13 106 THR A N 1
ATOM 720 C CA . THR A 1 128 ? 41.520 111.908 51.240 1.00 45.12 106 THR A CA 1
ATOM 721 C C . THR A 1 128 ? 41.852 111.806 49.762 1.00 43.60 106 THR A C 1
ATOM 722 O O . THR A 1 128 ? 41.455 112.670 48.979 1.00 34.97 106 THR A O 1
ATOM 726 N N . GLN A 1 129 ? 42.565 110.747 49.382 1.00 39.52 107 GLN A N 1
ATOM 727 C CA . GLN A 1 129 ? 42.904 110.513 47.977 1.00 57.68 107 GLN A CA 1
ATOM 728 C C . GLN A 1 129 ? 41.667 110.177 47.162 1.00 40.26 107 GLN A C 1
ATOM 729 O O . GLN A 1 129 ? 40.840 109.372 47.592 1.00 39.28 107 GLN A O 1
ATOM 735 N N . GLU A 1 130 ? 41.538 110.783 45.984 1.00 31.83 108 GLU A N 1
ATOM 736 C CA . GLU A 1 130 ? 40.388 110.495 45.138 1.00 32.83 108 GLU A CA 1
ATOM 737 C C . GLU A 1 130 ? 40.716 110.460 43.653 1.00 47.67 108 GLU A C 1
ATOM 738 O O . GLU A 1 130 ? 41.609 111.158 43.171 1.00 41.19 108 GLU A O 1
ATOM 744 N N . HIS A 1 131 ? 39.978 109.630 42.934 1.00 28.94 109 HIS A N 1
ATOM 745 C CA . HIS A 1 131 ? 40.035 109.640 41.494 1.00 21.50 109 HIS A CA 1
ATOM 746 C C . HIS A 1 131 ? 39.163 110.790 41.005 1.00 32.12 109 HIS A C 1
ATOM 747 O O . HIS A 1 131 ? 37.984 110.877 41.343 1.00 39.41 109 HIS A O 1
ATOM 754 N N . TYR A 1 132 ? 39.739 111.686 40.219 1.00 47.81 110 TYR A N 1
ATOM 755 C CA . TYR A 1 132 ? 39.011 112.886 39.832 1.00 38.15 110 TYR A CA 1
ATOM 756 C C . TYR A 1 132 ? 39.080 113.174 38.326 1.00 35.06 110 TYR A C 1
ATOM 757 O O . TYR A 1 132 ? 38.379 114.056 37.845 1.00 28.94 110 TYR A O 1
ATOM 766 N N . TYR A 1 133 ? 39.919 112.446 37.588 1.00 24.14 111 TYR A N 1
ATOM 767 C CA . TYR A 1 133 ? 40.049 112.650 36.137 1.00 16.44 111 TYR A CA 1
ATOM 768 C C . TYR A 1 133 ? 40.306 111.307 35.443 1.00 39.77 111 TYR A C 1
ATOM 769 O O . TYR A 1 133 ? 40.980 110.440 36.011 1.00 36.77 111 TYR A O 1
ATOM 778 N N . THR A 1 134 ? 39.773 111.130 34.230 1.00 31.10 112 THR A N 1
ATOM 779 C CA . THR A 1 134 ? 40.100 109.957 33.407 1.00 22.79 112 THR A CA 1
ATOM 780 C C . THR A 1 134 ? 40.487 110.311 31.978 1.00 26.61 112 THR A C 1
ATOM 781 O O . THR A 1 134 ? 39.896 111.183 31.349 1.00 29.95 112 THR A O 1
ATOM 785 N N . THR A 1 135 ? 41.529 109.647 31.502 1.00 35.05 113 THR A N 1
ATOM 786 C CA . THR A 1 135 ? 41.935 109.704 30.109 1.00 33.97 113 THR A CA 1
ATOM 787 C C . THR A 1 135 ? 41.809 108.284 29.581 1.00 27.25 113 THR A C 1
ATOM 788 O O . THR A 1 135 ? 42.235 107.337 30.235 1.00 30.98 113 THR A O 1
ATOM 792 N N . VAL A 1 136 ? 41.223 108.122 28.407 1.00 31.13 114 VAL A N 1
ATOM 793 C CA . VAL A 1 136 ? 40.975 106.784 27.907 1.00 32.23 114 VAL A CA 1
ATOM 794 C C . VAL A 1 136 ? 41.232 106.659 26.417 1.00 29.80 114 VAL A C 1
ATOM 795 O O . VAL A 1 136 ? 40.684 107.430 25.620 1.00 32.20 114 VAL A O 1
ATOM 799 N N . LEU A 1 137 ? 42.056 105.684 26.043 1.00 17.00 115 LEU A N 1
ATOM 800 C CA . LEU A 1 137 ? 42.258 105.373 24.632 1.00 21.85 115 LEU A CA 1
ATOM 801 C C . LEU A 1 137 ? 41.398 104.200 24.194 1.00 29.26 115 LEU A C 1
ATOM 802 O O . LEU A 1 137 ? 41.232 103.232 24.929 1.00 31.06 115 LEU A O 1
ATOM 807 N N . GLU A 1 138 ? 40.838 104.324 22.992 1.00 30.59 116 GLU A N 1
ATOM 808 C CA . GLU A 1 138 ? 40.151 103.234 22.312 1.00 43.66 116 GLU A CA 1
ATOM 809 C C . GLU A 1 138 ? 40.999 102.824 21.106 1.00 47.83 116 GLU A C 1
ATOM 810 O O . GLU A 1 138 ? 41.547 103.680 20.407 1.00 38.80 116 GLU A O 1
ATOM 816 N N . ASP A 1 139 ? 41.118 101.514 20.887 1.00 69.12 117 ASP A N 1
ATOM 817 C CA . ASP A 1 139 ? 41.845 100.940 19.745 1.00 49.37 117 ASP A CA 1
ATOM 818 C C . ASP A 1 139 ? 43.244 101.517 19.545 1.00 30.59 117 ASP A C 1
ATOM 819 O O . ASP A 1 139 ? 43.640 101.874 18.437 1.00 31.18 117 ASP A O 1
ATOM 824 N N . ALA A 1 140 ? 43.993 101.556 20.642 1.00 40.76 118 ALA A N 1
ATOM 825 C CA . ALA A 1 140 ? 45.323 102.122 20.658 1.00 15.31 118 ALA A CA 1
ATOM 826 C C . ALA A 1 140 ? 46.362 101.115 20.191 1.00 27.35 118 ALA A C 1
ATOM 827 O O . ALA A 1 140 ? 46.121 99.909 20.167 1.00 28.22 118 ALA A O 1
ATOM 829 N N . ILE A 1 141 ? 47.523 101.629 19.806 1.00 29.66 119 ILE A N 1
ATOM 830 C CA . ILE A 1 141 ? 48.629 100.812 19.332 1.00 29.46 119 ILE A CA 1
ATOM 831 C C . ILE A 1 141 ? 49.904 101.331 19.992 1.00 28.80 119 ILE A C 1
ATOM 832 O O . ILE A 1 141 ? 50.123 102.542 20.048 1.00 28.61 119 ILE A O 1
ATOM 837 N N . ILE A 1 142 ? 50.732 100.439 20.531 1.00 25.54 120 ILE A N 1
ATOM 838 C CA . ILE A 1 142 ? 51.985 100.894 21.151 1.00 28.80 120 ILE A CA 1
ATOM 839 C C . ILE A 1 142 ? 53.089 101.147 20.108 1.00 45.41 120 ILE A C 1
ATOM 840 O O . ILE A 1 142 ? 53.532 100.221 19.427 1.00 53.67 120 ILE A O 1
ATOM 845 N N . VAL A 1 143 ? 53.548 102.391 19.994 1.00 35.71 121 VAL A N 1
ATOM 846 C CA . VAL A 1 143 ? 54.432 102.745 18.893 1.00 18.57 121 VAL A CA 1
ATOM 847 C C . VAL A 1 143 ? 55.921 102.756 19.231 1.00 30.72 121 VAL A C 1
ATOM 848 O O . VAL A 1 143 ? 56.755 102.702 18.335 1.00 37.98 121 VAL A O 1
ATOM 852 N N . ASP A 1 144 ? 56.251 102.813 20.518 1.00 34.03 122 ASP A N 1
ATOM 853 C CA A ASP A 1 144 ? 57.633 102.674 20.960 0.61 32.46 122 ASP A CA 1
ATOM 854 C CA B ASP A 1 144 ? 57.649 102.814 20.960 0.39 32.41 122 ASP A CA 1
ATOM 855 C C . ASP A 1 144 ? 57.758 102.606 22.468 1.00 28.58 122 ASP A C 1
ATOM 856 O O . ASP A 1 144 ? 56.908 103.091 23.211 1.00 29.99 122 ASP A O 1
ATOM 865 N N . ILE A 1 145 ? 58.809 101.920 22.904 1.00 35.09 123 ILE A N 1
ATOM 866 C CA . ILE A 1 145 ? 59.134 101.795 24.322 1.00 31.98 123 ILE A CA 1
ATOM 867 C C . ILE A 1 145 ? 60.616 102.102 24.533 1.00 23.84 123 ILE A C 1
ATOM 868 O O . ILE A 1 145 ? 61.451 101.832 23.677 1.00 32.31 123 ILE A O 1
ATOM 873 N N . LYS A 1 146 ? 60.917 102.711 25.667 1.00 31.84 124 LYS A N 1
ATOM 874 C CA . LYS A 1 146 ? 62.284 103.006 26.058 1.00 33.99 124 LYS A CA 1
ATOM 875 C C . LYS A 1 146 ? 62.476 102.528 27.494 1.00 44.37 124 LYS A C 1
ATOM 876 O O . LYS A 1 146 ? 61.728 102.917 28.400 1.00 30.39 124 LYS A O 1
ATOM 882 N N . ASP A 1 147 ? 63.453 101.649 27.688 1.00 42.38 125 ASP A N 1
ATOM 883 C CA . ASP A 1 147 ? 63.838 101.224 29.022 1.00 32.09 125 ASP A CA 1
ATOM 884 C C . ASP A 1 147 ? 65.094 101.977 29.427 1.00 26.33 125 ASP A C 1
ATOM 885 O O . ASP A 1 147 ? 66.045 102.045 28.657 1.00 29.06 125 ASP A O 1
ATOM 890 N N . TYR A 1 148 ? 65.097 102.552 30.626 1.00 18.13 126 TYR A N 1
ATOM 891 C CA . TYR A 1 148 ? 66.257 103.302 31.102 1.00 22.81 126 TYR A CA 1
ATOM 892 C C . TYR A 1 148 ? 66.346 103.315 32.628 1.00 18.70 126 TYR A C 1
ATOM 893 O O . TYR A 1 148 ? 65.322 103.214 33.299 1.00 29.45 126 TYR A O 1
ATOM 910 N N . HIS A 1 150 ? 67.362 105.390 36.065 1.00 56.87 128 HIS A N 1
ATOM 911 C CA . HIS A 1 150 ? 67.581 106.701 36.679 1.00 67.49 128 HIS A CA 1
ATOM 912 C C . HIS A 1 150 ? 68.002 106.611 38.149 1.00 61.30 128 HIS A C 1
ATOM 913 O O . HIS A 1 150 ? 67.759 107.531 38.937 1.00 48.69 128 HIS A O 1
ATOM 920 N N . PHE A 1 160 ? 62.330 105.411 42.408 1.00 55.87 138 PHE A N 1
ATOM 921 C CA . PHE A 1 160 ? 62.031 104.486 41.318 1.00 63.46 138 PHE A CA 1
ATOM 922 C C . PHE A 1 160 ? 63.125 104.558 40.252 1.00 48.67 138 PHE A C 1
ATOM 923 O O . PHE A 1 160 ? 63.091 105.409 39.364 1.00 36.89 138 PHE A O 1
ATOM 931 N N . THR A 1 161 ? 64.098 103.657 40.349 1.00 44.44 139 THR A N 1
ATOM 932 C CA . THR A 1 161 ? 65.306 103.735 39.530 1.00 35.98 139 THR A CA 1
ATOM 933 C C . THR A 1 161 ? 65.168 102.995 38.194 1.00 33.07 139 THR A C 1
ATOM 934 O O . THR A 1 161 ? 65.810 103.345 37.209 1.00 42.94 139 THR A O 1
ATOM 938 N N . HIS A 1 162 ? 64.339 101.962 38.157 1.00 29.02 140 HIS A N 1
ATOM 939 C CA . HIS A 1 162 ? 64.150 101.217 36.922 1.00 31.30 140 HIS A CA 1
ATOM 940 C C . HIS A 1 162 ? 62.899 101.731 36.208 1.00 28.41 140 HIS A C 1
ATOM 941 O O . HIS A 1 162 ? 61.773 101.577 36.703 1.00 36.04 140 HIS A O 1
ATOM 948 N N . LEU A 1 163 ? 63.107 102.351 35.050 1.00 16.74 141 LEU A N 1
ATOM 949 C CA . LEU A 1 163 ? 62.046 103.099 34.374 1.00 42.45 141 LEU A CA 1
ATOM 950 C C . LEU A 1 163 ? 61.718 102.620 32.964 1.00 36.52 141 LEU A C 1
ATOM 951 O O . LEU A 1 163 ? 62.438 101.819 32.376 1.00 56.83 141 LEU A O 1
ATOM 956 N N . GLU A 1 164 ? 60.629 103.145 32.420 1.00 30.76 142 GLU A N 1
ATOM 957 C CA . GLU A 1 164 ? 60.112 102.643 31.167 1.00 34.29 142 GLU A CA 1
ATOM 958 C C . GLU A 1 164 ? 58.977 103.531 30.667 1.00 37.19 142 GLU A C 1
ATOM 959 O O . GLU A 1 164 ? 57.907 103.599 31.274 1.00 34.87 142 GLU A O 1
ATOM 965 N N . ASP A 1 165 ? 59.235 104.228 29.567 1.00 23.39 143 ASP A N 1
ATOM 966 C CA . ASP A 1 165 ? 58.237 105.063 28.913 1.00 33.69 143 ASP A CA 1
ATOM 967 C C . ASP A 1 165 ? 57.575 104.296 27.791 1.00 26.13 143 ASP A C 1
ATOM 968 O O . ASP A 1 165 ? 58.258 103.666 26.991 1.00 22.46 143 ASP A O 1
ATOM 973 N N . VAL A 1 166 ? 56.253 104.388 27.697 1.00 26.47 144 VAL A N 1
ATOM 974 C CA . VAL A 1 166 ? 55.533 103.748 26.598 1.00 25.08 144 VAL A CA 1
ATOM 975 C C . VAL A 1 166 ? 54.644 104.725 25.831 1.00 32.04 144 VAL A C 1
ATOM 976 O O . VAL A 1 166 ? 53.964 105.547 26.436 1.00 26.16 144 VAL A O 1
ATOM 980 N N . HIS A 1 167 ? 54.656 104.618 24.501 1.00 30.83 145 HIS A N 1
ATOM 981 C CA . HIS A 1 167 ? 53.888 105.509 23.627 1.00 35.98 145 HIS A CA 1
ATOM 982 C C . HIS A 1 167 ? 52.786 104.798 22.869 1.00 44.76 145 HIS A C 1
ATOM 983 O O . HIS A 1 167 ? 53.021 103.776 22.226 1.00 43.47 145 HIS A O 1
ATOM 990 N N . PHE A 1 168 ? 51.590 105.374 22.923 1.00 43.57 146 PHE A N 1
ATOM 991 C CA . PHE A 1 168 ? 50.441 104.837 22.227 1.00 15.43 146 PHE A CA 1
ATOM 992 C C . PHE A 1 168 ? 49.929 105.847 21.206 1.00 41.86 146 PHE A C 1
ATOM 993 O O . PHE A 1 168 ? 49.832 107.041 21.486 1.00 35.96 146 PHE A O 1
ATOM 1001 N N . THR A 1 169 ? 49.600 105.368 20.018 1.00 27.45 147 THR A N 1
ATOM 1002 C CA . THR A 1 169 ? 48.666 106.084 19.190 1.00 27.56 147 THR A CA 1
ATOM 1003 C C . THR A 1 169 ? 47.310 105.436 19.489 1.00 36.35 147 THR A C 1
ATOM 1004 O O . THR A 1 169 ? 47.234 104.530 20.325 1.00 31.44 147 THR A O 1
ATOM 1008 N N . TYR A 1 170 ? 46.251 105.924 18.847 1.00 36.30 148 TYR A N 1
ATOM 1009 C CA . TYR A 1 170 ? 44.882 105.502 19.151 1.00 35.08 148 TYR A CA 1
ATOM 1010 C C . TYR A 1 170 ? 43.909 106.089 18.139 1.00 16.59 148 TYR A C 1
ATOM 1011 O O . TYR A 1 170 ? 44.222 107.043 17.434 1.00 27.57 148 TYR A O 1
ATOM 1020 N N . ARG A 1 171 ? 42.719 105.515 18.085 1.00 24.18 149 ARG A N 1
ATOM 1021 C CA . ARG A 1 171 ? 41.693 105.993 17.184 1.00 28.70 149 ARG A CA 1
ATOM 1022 C C . ARG A 1 171 ? 40.876 107.087 17.878 1.00 26.64 149 ARG A C 1
ATOM 1023 O O . ARG A 1 171 ? 40.217 107.893 17.229 1.00 22.14 149 ARG A O 1
ATOM 1031 N N . LYS A 1 172 ? 40.947 107.138 19.201 1.00 22.11 150 LYS A N 1
ATOM 1032 C CA . LYS A 1 172 ? 40.090 108.046 19.926 1.00 24.81 150 LYS A CA 1
ATOM 1033 C C . LYS A 1 172 ? 40.491 108.124 21.372 1.00 21.13 150 LYS A C 1
ATOM 1034 O O . LYS A 1 172 ? 40.971 107.165 21.949 1.00 27.60 150 LYS A O 1
ATOM 1040 N N . ILE A 1 173 ? 40.250 109.280 21.961 1.00 29.61 151 ILE A N 1
ATOM 1041 C CA . ILE A 1 173 ? 40.646 109.534 23.319 1.00 38.81 151 ILE A CA 1
ATOM 1042 C C . ILE A 1 173 ? 39.541 110.336 23.947 1.00 32.46 151 ILE A C 1
ATOM 1043 O O . ILE A 1 173 ? 38.905 111.166 23.295 1.00 28.97 151 ILE A O 1
ATOM 1048 N N . THR A 1 174 ? 39.296 110.063 25.216 1.00 24.47 152 THR A N 1
ATOM 1049 C CA . THR A 1 174 ? 38.224 110.709 25.926 1.00 35.27 152 THR A CA 1
ATOM 1050 C C . THR A 1 174 ? 38.804 111.233 27.224 1.00 39.89 152 THR A C 1
ATOM 1051 O O . THR A 1 174 ? 39.563 110.532 27.906 1.00 24.60 152 THR A O 1
ATOM 1055 N N . TRP A 1 175 ? 38.480 112.485 27.532 1.00 40.64 153 TRP A N 1
ATOM 1056 C CA . TRP A 1 175 ? 38.893 113.110 28.777 1.00 31.48 153 TRP A CA 1
ATOM 1057 C C . TRP A 1 175 ? 37.648 113.407 29.585 1.00 34.29 153 TRP A C 1
ATOM 1058 O O . TRP A 1 175 ? 36.746 114.090 29.114 1.00 27.11 153 TRP A O 1
ATOM 1069 N N . THR A 1 176 ? 37.605 112.905 30.808 1.00 22.06 154 THR A N 1
ATOM 1070 C CA . THR A 1 176 ? 36.467 113.134 31.672 1.00 29.64 154 THR A CA 1
ATOM 1071 C C . THR A 1 176 ? 36.931 113.677 33.002 1.00 30.72 154 THR A C 1
ATOM 1072 O O . THR A 1 176 ? 37.906 113.182 33.557 1.00 22.96 154 THR A O 1
ATOM 1076 N N . HIS A 1 177 ? 36.247 114.696 33.508 1.00 34.82 155 HIS A N 1
ATOM 1077 C CA . HIS A 1 177 ? 36.463 115.122 34.882 1.00 30.46 155 HIS A CA 1
ATOM 1078 C C . HIS A 1 177 ? 35.414 114.419 35.735 1.00 27.92 155 HIS A C 1
ATOM 1079 O O . HIS A 1 177 ? 34.225 114.542 35.462 1.00 35.71 155 HIS A O 1
ATOM 1086 N N . GLU A 1 178 ? 35.865 113.684 36.758 1.00 46.24 156 GLU A N 1
ATOM 1087 C CA . GLU A 1 178 ? 35.031 112.723 37.506 1.00 32.39 156 GLU A CA 1
ATOM 1088 C C . GLU A 1 178 ? 34.225 113.295 38.670 1.00 34.56 156 GLU A C 1
ATOM 1089 O O . GLU A 1 178 ? 33.218 112.703 39.077 1.00 49.00 156 GLU A O 1
ATOM 1095 N N . VAL A 1 179 ? 34.676 114.415 39.226 1.00 19.32 157 VAL A N 1
ATOM 1096 C CA . VAL A 1 179 ? 33.950 115.048 40.323 1.00 23.98 157 VAL A CA 1
ATOM 1097 C C . VAL A 1 179 ? 32.993 116.123 39.799 1.00 21.56 157 VAL A C 1
ATOM 1098 O O . VAL A 1 179 ? 31.858 116.237 40.263 1.00 27.00 157 VAL A O 1
ATOM 1102 N N . SER A 1 180 ? 33.454 116.891 38.812 1.00 34.75 158 SER A N 1
ATOM 1103 C CA . SER A 1 180 ? 32.710 118.042 38.299 1.00 44.68 158 SER A CA 1
ATOM 1104 C C . SER A 1 180 ? 31.875 117.715 37.054 1.00 48.82 158 SER A C 1
ATOM 1105 O O . SER A 1 180 ? 31.079 118.539 36.599 1.00 53.89 158 SER A O 1
ATOM 1108 N N . GLY A 1 181 ? 32.073 116.520 36.501 1.00 41.49 159 GLY A N 1
ATOM 1109 C CA . GLY A 1 181 ? 31.184 115.986 35.483 1.00 30.75 159 GLY A CA 1
ATOM 1110 C C . GLY A 1 181 ? 31.398 116.448 34.055 1.00 25.76 159 GLY A C 1
ATOM 1111 O O . GLY A 1 181 ? 30.641 116.070 33.165 1.00 38.12 159 GLY A O 1
ATOM 1112 N N . THR A 1 182 ? 32.422 117.259 33.823 1.00 31.83 160 THR A N 1
ATOM 1113 C CA . THR A 1 182 ? 32.761 117.650 32.458 1.00 48.87 160 THR A CA 1
ATOM 1114 C C . THR A 1 182 ? 33.436 116.511 31.706 1.00 38.17 160 THR A C 1
ATOM 1115 O O . THR A 1 182 ? 34.189 115.716 32.284 1.00 34.94 160 THR A O 1
ATOM 1119 N N . SER A 1 183 ? 33.164 116.438 30.410 1.00 21.25 161 SER A N 1
ATOM 1120 C CA . SER A 1 183 ? 33.760 115.399 29.587 1.00 28.56 161 SER A CA 1
ATOM 1121 C C . SER A 1 183 ? 33.868 115.873 28.147 1.00 41.35 161 SER A C 1
ATOM 1122 O O . SER A 1 183 ? 33.259 116.870 27.772 1.00 42.01 161 SER A O 1
ATOM 1125 N N . GLY A 1 184 ? 34.672 115.164 27.361 1.00 50.01 162 GLY A N 1
ATOM 1126 C CA . GLY A 1 184 ? 34.914 115.497 25.969 1.00 36.75 162 GLY A CA 1
ATOM 1127 C C . GLY A 1 184 ? 35.796 114.428 25.344 1.00 34.49 162 GLY A C 1
ATOM 1128 O O . GLY A 1 184 ? 36.606 113.804 26.027 1.00 33.84 162 GLY A O 1
ATOM 1129 N N . SER A 1 185 ? 35.653 114.219 24.043 1.00 46.19 163 SER A N 1
ATOM 1130 C CA . SER A 1 185 ? 36.337 113.123 23.386 1.00 35.39 163 SER A CA 1
ATOM 1131 C C . SER A 1 185 ? 36.719 113.557 22.001 1.00 26.59 163 SER A C 1
ATOM 1132 O O . SER A 1 185 ? 36.274 114.602 21.530 1.00 46.50 163 SER A O 1
ATOM 1135 N N . ASP A 1 186 ? 37.523 112.755 21.325 1.00 32.10 164 ASP A N 1
ATOM 1136 C CA . ASP A 1 186 ? 37.839 113.087 19.946 1.00 33.40 164 ASP A CA 1
ATOM 1137 C C . ASP A 1 186 ? 38.573 111.991 19.203 1.00 26.34 164 ASP A C 1
ATOM 1138 O O . ASP A 1 186 ? 39.186 111.113 19.785 1.00 20.94 164 ASP A O 1
ATOM 1143 N N . ASP A 1 187 ? 38.497 112.083 17.891 1.00 29.50 165 ASP A N 1
ATOM 1144 C CA A ASP A 1 187 ? 39.089 111.117 16.992 0.45 32.70 165 ASP A CA 1
ATOM 1145 C CA B ASP A 1 187 ? 39.118 111.096 17.035 0.55 32.69 165 ASP A CA 1
ATOM 1146 C C . ASP A 1 187 ? 40.484 111.599 16.613 1.00 35.65 165 ASP A C 1
ATOM 1147 O O . ASP A 1 187 ? 40.660 112.767 16.283 1.00 52.52 165 ASP A O 1
ATOM 1156 N N . TRP A 1 188 ? 41.460 110.705 16.658 1.00 31.20 166 TRP A N 1
ATOM 1157 C CA . TRP A 1 188 ? 42.803 111.006 16.216 1.00 26.24 166 TRP A CA 1
ATOM 1158 C C . TRP A 1 188 ? 42.862 111.474 14.755 1.00 37.03 166 TRP A C 1
ATOM 1159 O O . TRP A 1 188 ? 42.169 110.929 13.893 1.00 36.35 166 TRP A O 1
ATOM 1170 N N . ARG A 1 189 ? 43.710 112.466 14.477 1.00 59.90 167 ARG A N 1
ATOM 1171 C CA . ARG A 1 189 ? 43.949 112.909 13.101 1.00 62.10 167 ARG A CA 1
ATOM 1172 C C . ARG A 1 189 ? 45.436 112.964 12.723 1.00 49.78 167 ARG A C 1
ATOM 1173 O O . ARG A 1 189 ? 46.284 113.363 13.527 1.00 43.34 167 ARG A O 1
ATOM 1181 N N . SER A 1 190 ? 45.716 112.556 11.485 1.00 55.05 168 SER A N 1
ATOM 1182 C CA . SER A 1 190 ? 47.065 112.486 10.911 1.00 43.40 168 SER A CA 1
ATOM 1183 C C . SER A 1 190 ? 47.756 111.127 11.075 1.00 44.03 168 SER A C 1
ATOM 1184 O O . SER A 1 190 ? 48.316 110.816 12.127 1.00 38.55 168 SER A O 1
ATOM 1187 N N . PRO B 1 26 ? 70.010 98.344 41.696 1.00 78.60 4 PRO B N 1
ATOM 1188 C CA . PRO B 1 26 ? 71.251 97.895 41.062 1.00 66.53 4 PRO B CA 1
ATOM 1189 C C . PRO B 1 26 ? 71.029 96.705 40.129 1.00 62.81 4 PRO B C 1
ATOM 1190 O O . PRO B 1 26 ? 70.019 96.005 40.234 1.00 38.24 4 PRO B O 1
ATOM 1194 N N . ALA B 1 27 ? 71.972 96.495 39.216 1.00 54.08 5 ALA B N 1
ATOM 1195 C CA . ALA B 1 27 ? 71.928 95.380 38.275 1.00 26.86 5 ALA B CA 1
ATOM 1196 C C . ALA B 1 27 ? 73.314 94.761 38.144 1.00 44.25 5 ALA B C 1
ATOM 1197 O O . ALA B 1 27 ? 74.331 95.415 38.416 1.00 39.00 5 ALA B O 1
ATOM 1199 N N . TYR B 1 28 ? 73.353 93.497 37.741 1.00 42.28 6 TYR B N 1
ATOM 1200 C CA . TYR B 1 28 ? 74.619 92.814 37.525 1.00 23.72 6 TYR B CA 1
ATOM 1201 C C . TYR B 1 28 ? 74.528 92.105 36.196 1.00 16.63 6 TYR B C 1
ATOM 1202 O O . TYR B 1 28 ? 73.494 91.546 35.870 1.00 22.93 6 TYR B O 1
ATOM 1219 N N . SER B 1 30 ? 76.422 89.612 33.078 1.00 22.20 8 SER B N 1
ATOM 1220 C CA . SER B 1 30 ? 77.387 88.585 32.782 1.00 42.92 8 SER B CA 1
ATOM 1221 C C . SER B 1 30 ? 77.560 88.606 31.282 1.00 41.59 8 SER B C 1
ATOM 1222 O O . SER B 1 30 ? 76.599 88.821 30.535 1.00 31.55 8 SER B O 1
ATOM 1225 N N . ILE B 1 31 ? 78.794 88.423 30.839 1.00 30.25 9 ILE B N 1
ATOM 1226 C CA . ILE B 1 31 ? 79.048 88.348 29.423 1.00 15.50 9 ILE B CA 1
ATOM 1227 C C . ILE B 1 31 ? 79.953 87.188 29.124 1.00 29.61 9 ILE B C 1
ATOM 1228 O O . ILE B 1 31 ? 81.076 87.134 29.604 1.00 36.41 9 ILE B O 1
ATOM 1233 N N . THR B 1 32 ? 79.435 86.254 28.335 1.00 39.73 10 THR B N 1
ATOM 1234 C CA . THR B 1 32 ? 80.217 85.151 27.812 1.00 31.27 10 THR B CA 1
ATOM 1235 C C . THR B 1 32 ? 80.438 85.418 26.333 1.00 24.73 10 THR B C 1
ATOM 1236 O O . THR B 1 32 ? 79.481 85.619 25.593 1.00 42.59 10 THR B O 1
ATOM 1240 N N . GLY B 1 33 ? 81.695 85.429 25.900 1.00 41.27 11 GLY B N 1
ATOM 1241 C CA . GLY B 1 33 ? 82.003 85.638 24.492 1.00 38.59 11 GLY B CA 1
ATOM 1242 C C . GLY B 1 33 ? 82.503 84.375 23.812 1.00 30.21 11 GLY B C 1
ATOM 1243 O O . GLY B 1 33 ? 82.906 83.417 24.472 1.00 24.48 11 GLY B O 1
ATOM 1244 N N . THR B 1 34 ? 82.488 84.372 22.486 1.00 36.15 12 THR B N 1
ATOM 1245 C CA . THR B 1 34 ? 82.971 83.214 21.733 1.00 47.94 12 THR B CA 1
ATOM 1246 C C . THR B 1 34 ? 84.483 82.932 21.892 1.00 32.40 12 THR B C 1
ATOM 1247 O O . THR B 1 34 ? 84.903 81.779 21.890 1.00 31.14 12 THR B O 1
ATOM 1251 N N . LYS B 1 35 ? 85.299 83.971 22.042 1.00 27.87 13 LYS B N 1
ATOM 1252 C CA . LYS B 1 35 ? 86.739 83.763 22.224 1.00 43.48 13 LYS B CA 1
ATOM 1253 C C . LYS B 1 35 ? 87.163 83.634 23.700 1.00 32.48 13 LYS B C 1
ATOM 1254 O O . LYS B 1 35 ? 87.927 82.736 24.061 1.00 19.75 13 LYS B O 1
ATOM 1260 N N . GLN B 1 36 ? 86.643 84.516 24.548 1.00 36.75 14 GLN B N 1
ATOM 1261 C CA . GLN B 1 36 ? 87.154 84.672 25.904 1.00 29.70 14 GLN B CA 1
ATOM 1262 C C . GLN B 1 36 ? 86.453 83.849 26.986 1.00 39.13 14 GLN B C 1
ATOM 1263 O O . GLN B 1 36 ? 86.983 83.686 28.084 1.00 35.35 14 GLN B O 1
ATOM 1269 N N . GLY B 1 37 ? 85.268 83.335 26.687 1.00 23.23 15 GLY B N 1
ATOM 1270 C CA . GLY B 1 37 ? 84.462 82.716 27.721 1.00 28.88 15 GLY B CA 1
ATOM 1271 C C . GLY B 1 37 ? 83.821 83.775 28.605 1.00 30.61 15 GLY B C 1
ATOM 1272 O O . GLY B 1 37 ? 83.392 84.820 28.122 1.00 20.79 15 GLY B O 1
ATOM 1273 N N . LEU B 1 38 ? 83.767 83.517 29.907 1.00 20.32 16 LEU B N 1
ATOM 1274 C CA . LEU B 1 38 ? 83.117 84.437 30.836 1.00 33.09 16 LEU B CA 1
ATOM 1275 C C . LEU B 1 38 ? 83.976 85.679 31.050 1.00 26.01 16 LEU B C 1
ATOM 1276 O O . LEU B 1 38 ? 84.798 85.736 31.972 1.00 26.28 16 LEU B O 1
ATOM 1281 N N . ILE B 1 39 ? 83.768 86.670 30.189 1.00 23.33 17 ILE B N 1
ATOM 1282 C CA . ILE B 1 39 ? 84.502 87.940 30.229 1.00 13.77 17 ILE B CA 1
ATOM 1283 C C . ILE B 1 39 ? 84.370 88.639 31.584 1.00 23.20 17 ILE B C 1
ATOM 1284 O O . ILE B 1 39 ? 85.253 89.399 31.990 1.00 26.60 17 ILE B O 1
ATOM 1289 N N . THR B 1 40 ? 83.268 88.368 32.281 1.00 33.22 18 THR B N 1
ATOM 1290 C CA . THR B 1 40 ? 82.994 88.995 33.572 1.00 18.62 18 THR B CA 1
ATOM 1291 C C . THR B 1 40 ? 83.433 88.138 34.762 1.00 31.78 18 THR B C 1
ATOM 1292 O O . THR B 1 40 ? 83.058 88.420 35.899 1.00 33.62 18 THR B O 1
ATOM 1296 N N . ALA B 1 41 ? 84.233 87.104 34.512 1.00 34.21 19 ALA B N 1
ATOM 1297 C CA . ALA B 1 41 ? 84.720 86.259 35.604 1.00 33.34 19 ALA B CA 1
ATOM 1298 C C . ALA B 1 41 ? 85.563 87.064 36.588 1.00 24.51 19 ALA B C 1
ATOM 1299 O O . ALA B 1 41 ? 86.467 87.785 36.185 1.00 25.74 19 ALA B O 1
ATOM 1301 N N . GLY B 1 42 ? 85.258 86.929 37.875 1.00 27.38 20 GLY B N 1
ATOM 1302 C CA . GLY B 1 42 ? 85.962 87.648 38.927 1.00 42.24 20 GLY B CA 1
ATOM 1303 C C . GLY B 1 42 ? 85.924 89.165 38.799 1.00 29.68 20 GLY B C 1
ATOM 1304 O O . GLY B 1 42 ? 86.787 89.859 39.341 1.00 29.62 20 GLY B O 1
ATOM 1305 N N . ALA B 1 43 ? 84.909 89.675 38.103 1.00 37.62 21 ALA B N 1
ATOM 1306 C CA . ALA B 1 43 ? 84.806 91.103 37.800 1.00 41.80 21 ALA B CA 1
ATOM 1307 C C . ALA B 1 43 ? 84.139 91.932 38.902 1.00 31.97 21 ALA B C 1
ATOM 1308 O O . ALA B 1 43 ? 84.199 93.159 38.880 1.00 26.05 21 ALA B O 1
ATOM 1310 N N . PHE B 1 44 ? 83.493 91.275 39.859 1.00 34.28 22 PHE B N 1
ATOM 1311 C CA . PHE B 1 44 ? 82.978 92.009 41.007 1.00 24.66 22 PHE B CA 1
ATOM 1312 C C . PHE B 1 44 ? 83.560 91.424 42.282 1.00 30.80 22 PHE B C 1
ATOM 1313 O O . PHE B 1 44 ? 82.866 90.792 43.087 1.00 38.21 22 PHE B O 1
ATOM 1321 N N . THR B 1 45 ? 84.861 91.637 42.433 1.00 29.44 23 THR B N 1
ATOM 1322 C CA . THR B 1 45 ? 85.635 91.113 43.547 1.00 37.39 23 THR B CA 1
ATOM 1323 C C . THR B 1 45 ? 86.447 92.274 44.103 1.00 30.20 23 THR B C 1
ATOM 1324 O O . THR B 1 45 ? 86.393 93.377 43.560 1.00 27.85 23 THR B O 1
ATOM 1328 N N . GLU B 1 46 ? 87.192 92.038 45.177 1.00 28.92 24 GLU B N 1
ATOM 1329 C CA . GLU B 1 46 ? 88.098 93.062 45.698 1.00 42.78 24 GLU B CA 1
ATOM 1330 C C . GLU B 1 46 ? 89.140 93.494 44.664 1.00 32.03 24 GLU B C 1
ATOM 1331 O O . GLU B 1 46 ? 89.317 94.689 44.424 1.00 46.73 24 GLU B O 1
ATOM 1337 N N . ASP B 1 47 ? 89.827 92.522 44.062 1.00 31.65 25 ASP B N 1
ATOM 1338 C CA . ASP B 1 47 ? 90.850 92.808 43.055 1.00 24.35 25 ASP B CA 1
ATOM 1339 C C . ASP B 1 47 ? 90.332 93.717 41.940 1.00 31.57 25 ASP B C 1
ATOM 1340 O O . ASP B 1 47 ? 91.044 94.607 41.478 1.00 37.86 25 ASP B O 1
ATOM 1345 N N . SER B 1 48 ? 89.090 93.485 41.517 1.00 41.44 26 SER B N 1
ATOM 1346 C CA . SER B 1 48 ? 88.499 94.193 40.376 1.00 32.02 26 SER B CA 1
ATOM 1347 C C . SER B 1 48 ? 88.033 95.623 40.684 1.00 35.57 26 SER B C 1
ATOM 1348 O O . SER B 1 48 ? 88.407 96.570 39.977 1.00 28.08 26 SER B O 1
ATOM 1351 N N . VAL B 1 49 ? 87.222 95.775 41.732 1.00 36.00 27 VAL B N 1
ATOM 1352 C CA . VAL B 1 49 ? 86.563 97.058 42.022 1.00 40.82 27 VAL B CA 1
ATOM 1353 C C . VAL B 1 49 ? 86.889 97.658 43.397 1.00 25.27 27 VAL B C 1
ATOM 1354 O O . VAL B 1 49 ? 86.209 98.567 43.857 1.00 17.77 27 VAL B O 1
ATOM 1358 N N . GLY B 1 50 ? 87.921 97.140 44.050 1.00 24.92 28 GLY B N 1
ATOM 1359 C CA . GLY B 1 50 ? 88.422 97.733 45.276 1.00 37.93 28 GLY B CA 1
ATOM 1360 C C . GLY B 1 50 ? 87.402 97.787 46.394 1.00 33.43 28 GLY B C 1
ATOM 1361 O O . GLY B 1 50 ? 86.778 96.781 46.714 1.00 43.13 28 GLY B O 1
ATOM 1362 N N . ASN B 1 51 ? 87.231 98.966 46.983 1.00 40.54 29 ASN B N 1
ATOM 1363 C CA . ASN B 1 51 ? 86.359 99.137 48.144 1.00 47.00 29 ASN B CA 1
ATOM 1364 C C . ASN B 1 51 ? 84.873 98.878 47.852 1.00 55.12 29 ASN B C 1
ATOM 1365 O O . ASN B 1 51 ? 84.100 98.521 48.748 1.00 29.53 29 ASN B O 1
ATOM 1370 N N . THR B 1 52 ? 84.478 99.047 46.596 1.00 46.42 30 THR B N 1
ATOM 1371 C CA . THR B 1 52 ? 83.072 98.915 46.227 1.00 37.19 30 THR B CA 1
ATOM 1372 C C . THR B 1 52 ? 82.590 97.461 46.234 1.00 29.86 30 THR B C 1
ATOM 1373 O O . THR B 1 52 ? 81.400 97.199 46.044 1.00 33.70 30 THR B O 1
ATOM 1377 N N . TYR B 1 53 ? 83.509 96.526 46.471 1.00 26.32 31 TYR B N 1
ATOM 1378 C CA . TYR B 1 53 ? 83.187 95.098 46.425 1.00 37.49 31 TYR B CA 1
ATOM 1379 C C . TYR B 1 53 ? 81.997 94.749 47.309 1.00 51.56 31 TYR B C 1
ATOM 1380 O O . TYR B 1 53 ? 81.825 95.296 48.403 1.00 33.06 31 TYR B O 1
ATOM 1389 N N . GLN B 1 54 ? 81.176 93.829 46.818 1.00 38.05 32 GLN B N 1
ATOM 1390 C CA . GLN B 1 54 ? 80.050 93.332 47.580 1.00 37.62 32 GLN B CA 1
ATOM 1391 C C . GLN B 1 54 ? 79.855 91.888 47.171 1.00 31.84 32 GLN B C 1
ATOM 1392 O O . GLN B 1 54 ? 79.538 91.604 46.013 1.00 40.25 32 GLN B O 1
ATOM 1398 N N . GLU B 1 55 ? 80.076 90.975 48.112 1.00 26.00 33 GLU B N 1
ATOM 1399 C CA . GLU B 1 55 ? 80.028 89.550 47.808 1.00 35.61 33 GLU B CA 1
ATOM 1400 C C . GLU B 1 55 ? 78.678 89.136 47.230 1.00 46.58 33 GLU B C 1
ATOM 1401 O O . GLU B 1 55 ? 77.658 89.786 47.470 1.00 34.45 33 GLU B O 1
ATOM 1407 N N . GLY B 1 56 ? 78.678 88.055 46.459 1.00 38.57 34 GLY B N 1
ATOM 1408 C CA . GLY B 1 56 ? 77.439 87.493 45.955 1.00 44.38 34 GLY B CA 1
ATOM 1409 C C . GLY B 1 56 ? 77.280 87.547 44.448 1.00 33.81 34 GLY B C 1
ATOM 1410 O O . GLY B 1 56 ? 76.401 86.893 43.891 1.00 36.34 34 GLY B O 1
ATOM 1411 N N . HIS B 1 57 ? 78.126 88.327 43.784 1.00 42.91 35 HIS B N 1
ATOM 1412 C CA . HIS B 1 57 ? 77.996 88.529 42.344 1.00 40.13 35 HIS B CA 1
ATOM 1413 C C . HIS B 1 57 ? 79.370 88.572 41.711 1.00 41.26 35 HIS B C 1
ATOM 1414 O O . HIS B 1 57 ? 79.636 89.391 40.833 1.00 41.80 35 HIS B O 1
ATOM 1421 N N . GLU B 1 58 ? 80.235 87.669 42.163 1.00 55.70 36 GLU B N 1
ATOM 1422 C CA . GLU B 1 58 ? 81.656 87.693 41.820 1.00 46.06 36 GLU B CA 1
ATOM 1423 C C . GLU B 1 58 ? 81.926 87.641 40.317 1.00 35.79 36 GLU B C 1
ATOM 1424 O O . GLU B 1 58 ? 82.856 88.280 39.826 1.00 34.15 36 GLU B O 1
ATOM 1430 N N . ASP B 1 59 ? 81.112 86.887 39.590 1.00 23.35 37 ASP B N 1
ATOM 1431 C CA . ASP B 1 59 ? 81.293 86.761 38.152 1.00 19.57 37 ASP B CA 1
ATOM 1432 C C . ASP B 1 59 ? 80.334 87.674 37.372 1.00 23.59 37 ASP B C 1
ATOM 1433 O O . ASP B 1 59 ? 79.995 87.405 36.220 1.00 22.16 37 ASP B O 1
ATOM 1438 N N . GLN B 1 60 ? 79.916 88.764 38.007 1.00 31.69 38 GLN B N 1
ATOM 1439 C CA . GLN B 1 60 ? 79.089 89.771 37.341 1.00 46.45 38 GLN B CA 1
ATOM 1440 C C . GLN B 1 60 ? 79.621 91.188 37.529 1.00 28.92 38 GLN B C 1
ATOM 1441 O O . GLN B 1 60 ? 80.014 91.589 38.617 1.00 24.76 38 GLN B O 1
ATOM 1447 N N . VAL B 1 61 ? 79.602 91.952 36.452 1.00 33.61 39 VAL B N 1
ATOM 1448 C CA . VAL B 1 61 ? 79.908 93.367 36.524 1.00 27.13 39 VAL B CA 1
ATOM 1449 C C . VAL B 1 61 ? 78.641 94.111 36.977 1.00 46.66 39 VAL B C 1
ATOM 1450 O O . VAL B 1 61 ? 77.551 93.842 36.468 1.00 36.14 39 VAL B O 1
ATOM 1462 N N . VAL B 1 63 ? 75.971 96.985 36.990 1.00 22.20 41 VAL B N 1
ATOM 1463 C CA . VAL B 1 63 ? 75.440 97.967 36.059 1.00 26.62 41 VAL B CA 1
ATOM 1464 C C . VAL B 1 63 ? 74.623 98.986 36.837 1.00 31.81 41 VAL B C 1
ATOM 1465 O O . VAL B 1 63 ? 73.694 98.626 37.556 1.00 32.38 41 VAL B O 1
ATOM 1469 N N . GLN B 1 64 ? 74.975 100.259 36.714 1.00 28.18 42 GLN B N 1
ATOM 1470 C CA . GLN B 1 64 ? 74.259 101.307 37.443 1.00 36.41 42 GLN B CA 1
ATOM 1471 C C . GLN B 1 64 ? 73.671 102.337 36.477 1.00 26.41 42 GLN B C 1
ATOM 1472 O O . GLN B 1 64 ? 73.282 103.429 36.877 1.00 23.31 42 GLN B O 1
ATOM 1478 N N . GLY B 1 65 ? 73.613 101.967 35.201 1.00 27.29 43 GLY B N 1
ATOM 1479 C CA . GLY B 1 65 ? 73.036 102.804 34.175 1.00 12.16 43 GLY B CA 1
ATOM 1480 C C . GLY B 1 65 ? 72.618 101.935 33.017 1.00 25.59 43 GLY B C 1
ATOM 1481 O O . GLY B 1 65 ? 73.360 101.047 32.599 1.00 27.66 43 GLY B O 1
ATOM 1482 N N . PHE B 1 66 ? 71.416 102.174 32.514 1.00 26.58 44 PHE B N 1
ATOM 1483 C CA . PHE B 1 66 ? 70.901 101.405 31.399 1.00 37.40 44 PHE B CA 1
ATOM 1484 C C . PHE B 1 66 ? 70.106 102.299 30.442 1.00 27.00 44 PHE B C 1
ATOM 1485 O O . PHE B 1 66 ? 69.439 103.246 30.861 1.00 17.41 44 PHE B O 1
ATOM 1493 N N . ASN B 1 67 ? 70.200 102.003 29.150 1.00 46.00 45 ASN B N 1
ATOM 1494 C CA . ASN B 1 67 ? 69.376 102.663 28.134 1.00 36.77 45 ASN B CA 1
ATOM 1495 C C . ASN B 1 67 ? 69.101 101.705 26.968 1.00 43.44 45 ASN B C 1
ATOM 1496 O O . ASN B 1 67 ? 70.012 101.046 26.458 1.00 24.59 45 ASN B O 1
ATOM 1501 N N . HIS B 1 68 ? 67.845 101.615 26.553 1.00 29.00 46 HIS B N 1
ATOM 1502 C CA . HIS B 1 68 ? 67.499 100.752 25.430 1.00 30.44 46 HIS B CA 1
ATOM 1503 C C . HIS B 1 68 ? 66.143 101.101 24.870 1.00 39.73 46 HIS B C 1
ATOM 1504 O O . HIS B 1 68 ? 65.253 101.548 25.595 1.00 24.66 46 HIS B O 1
ATOM 1511 N N . GLU B 1 69 ? 65.961 100.876 23.578 1.00 26.28 47 GLU B N 1
ATOM 1512 C CA . GLU B 1 69 ? 64.709 101.289 22.974 1.00 20.08 47 GLU B CA 1
ATOM 1513 C C . GLU B 1 69 ? 64.306 100.509 21.758 1.00 25.89 47 GLU B C 1
ATOM 1514 O O . GLU B 1 69 ? 65.127 100.196 20.895 1.00 37.84 47 GLU B O 1
ATOM 1520 N N . VAL B 1 70 ? 63.015 100.227 21.693 1.00 30.79 48 VAL B N 1
ATOM 1521 C CA . VAL B 1 70 ? 62.398 99.693 20.492 1.00 45.51 48 VAL B CA 1
ATOM 1522 C C . VAL B 1 70 ? 61.325 100.659 19.989 1.00 38.14 48 VAL B C 1
ATOM 1523 O O . VAL B 1 70 ? 60.557 101.211 20.773 1.00 30.63 48 VAL B O 1
ATOM 1527 N N . ILE B 1 71 ? 61.277 100.873 18.681 1.00 25.97 49 ILE B N 1
ATOM 1528 C CA . ILE B 1 71 ? 60.304 101.801 18.121 1.00 28.65 49 ILE B CA 1
ATOM 1529 C C . ILE B 1 71 ? 59.652 101.243 16.869 1.00 37.48 49 ILE B C 1
ATOM 1530 O O . ILE B 1 71 ? 60.311 100.606 16.058 1.00 32.83 49 ILE B O 1
ATOM 1535 N N . ILE B 1 72 ? 58.356 101.488 16.708 1.00 39.31 50 ILE B N 1
ATOM 1536 C CA . ILE B 1 72 ? 57.668 101.057 15.504 1.00 35.58 50 ILE B CA 1
ATOM 1537 C C . ILE B 1 72 ? 58.148 101.888 14.322 1.00 36.51 50 ILE B C 1
ATOM 1538 O O . ILE B 1 72 ? 58.326 103.096 14.441 1.00 41.33 50 ILE B O 1
ATOM 1543 N N . GLY B 1 83 ? 54.071 97.801 8.555 1.00 27.52 61 GLY B N 1
ATOM 1544 C CA . GLY B 1 83 ? 55.119 98.497 9.287 1.00 20.56 61 GLY B CA 1
ATOM 1545 C C . GLY B 1 83 ? 55.644 97.711 10.486 1.00 61.87 61 GLY B C 1
ATOM 1546 O O . GLY B 1 83 ? 54.921 97.517 11.461 1.00 77.89 61 GLY B O 1
ATOM 1547 N N . GLN B 1 84 ? 56.903 97.270 10.423 1.00 69.36 62 GLN B N 1
ATOM 1548 C CA . GLN B 1 84 ? 57.480 96.387 11.453 1.00 79.23 62 GLN B CA 1
ATOM 1549 C C . GLN B 1 84 ? 58.530 97.071 12.366 1.00 82.92 62 GLN B C 1
ATOM 1550 O O . GLN B 1 84 ? 59.187 98.043 11.976 1.00 30.40 62 GLN B O 1
ATOM 1556 N N . ARG B 1 85 ? 58.684 96.546 13.582 1.00 58.68 63 ARG B N 1
ATOM 1557 C CA . ARG B 1 85 ? 59.557 97.143 14.598 1.00 38.53 63 ARG B CA 1
ATOM 1558 C C . ARG B 1 85 ? 61.056 97.120 14.244 1.00 56.87 63 ARG B C 1
ATOM 1559 O O . ARG B 1 85 ? 61.539 96.201 13.583 1.00 56.09 63 ARG B O 1
ATOM 1567 N N . VAL B 1 86 ? 61.783 98.148 14.681 1.00 46.27 64 VAL B N 1
ATOM 1568 C CA . VAL B 1 86 ? 63.238 98.176 14.572 1.00 45.87 64 VAL B CA 1
ATOM 1569 C C . VAL B 1 86 ? 63.844 98.240 15.984 1.00 54.21 64 VAL B C 1
ATOM 1570 O O . VAL B 1 86 ? 63.215 98.761 16.910 1.00 33.71 64 VAL B O 1
ATOM 1574 N N . HIS B 1 87 ? 65.051 97.706 16.159 1.00 27.36 65 HIS B N 1
ATOM 1575 C CA . HIS B 1 87 ? 65.693 97.719 17.473 1.00 29.81 65 HIS B CA 1
ATOM 1576 C C . HIS B 1 87 ? 66.795 98.753 17.555 1.00 28.34 65 HIS B C 1
ATOM 1577 O O . HIS B 1 87 ? 67.368 99.147 16.533 1.00 33.50 65 HIS B O 1
ATOM 1584 N N . LYS B 1 88 ? 67.063 99.202 18.779 1.00 28.98 66 LYS B N 1
ATOM 1585 C CA . LYS B 1 88 ? 68.211 100.060 19.074 1.00 37.74 66 LYS B CA 1
ATOM 1586 C C . LYS B 1 88 ? 69.196 99.309 19.963 1.00 40.35 66 LYS B C 1
ATOM 1587 O O . LYS B 1 88 ? 68.845 98.276 20.537 1.00 39.62 66 LYS B O 1
ATOM 1593 N N . PRO B 1 89 ? 70.437 99.818 20.079 1.00 28.70 67 PRO B N 1
ATOM 1594 C CA . PRO B 1 89 ? 71.422 99.097 20.889 1.00 31.65 67 PRO B CA 1
ATOM 1595 C C . PRO B 1 89 ? 71.102 99.223 22.358 1.00 31.07 67 PRO B C 1
ATOM 1596 O O . PRO B 1 89 ? 70.546 100.244 22.763 1.00 44.75 67 PRO B O 1
ATOM 1600 N N . VAL B 1 90 ? 71.413 98.190 23.137 1.00 21.19 68 VAL B N 1
ATOM 1601 C CA . VAL B 1 90 ? 71.335 98.299 24.587 1.00 28.84 68 VAL B CA 1
ATOM 1602 C C . VAL B 1 90 ? 72.597 99.001 25.066 1.00 38.77 68 VAL B C 1
ATOM 1603 O O . VAL B 1 90 ? 73.702 98.588 24.733 1.00 29.18 68 VAL B O 1
ATOM 1607 N N . VAL B 1 91 ? 72.422 100.082 25.818 1.00 32.34 69 VAL B N 1
ATOM 1608 C CA . VAL B 1 91 ? 73.551 100.787 26.401 1.00 30.77 69 VAL B CA 1
ATOM 1609 C C . VAL B 1 91 ? 73.569 100.506 27.882 1.00 22.54 69 VAL B C 1
ATOM 1610 O O . VAL B 1 91 ? 72.541 100.602 28.562 1.00 31.18 69 VAL B O 1
ATOM 1614 N N . ILE B 1 92 ? 74.735 100.156 28.393 1.00 21.41 70 ILE B N 1
ATOM 1615 C CA . ILE B 1 92 ? 74.870 99.989 29.824 1.00 19.15 70 ILE B CA 1
ATOM 1616 C C . ILE B 1 92 ? 76.064 100.802 30.302 1.00 23.56 70 ILE B C 1
ATOM 1617 O O . ILE B 1 92 ? 77.018 101.001 29.568 1.00 25.49 70 ILE B O 1
ATOM 1622 N N . THR B 1 93 ? 75.990 101.299 31.526 1.00 23.50 71 THR B N 1
ATOM 1623 C CA . THR B 1 93 ? 77.111 102.010 32.117 1.00 45.43 71 THR B CA 1
ATOM 1624 C C . THR B 1 93 ? 77.677 101.180 33.259 1.00 45.02 71 THR B C 1
ATOM 1625 O O . THR B 1 93 ? 76.928 100.668 34.091 1.00 43.60 71 THR B O 1
ATOM 1629 N N . LYS B 1 94 ? 78.999 101.039 33.287 1.00 29.77 72 LYS B N 1
ATOM 1630 C CA . LYS B 1 94 ? 79.679 100.329 34.362 1.00 42.43 72 LYS B CA 1
ATOM 1631 C C . LYS B 1 94 ? 80.865 101.169 34.849 1.00 23.38 72 LYS B C 1
ATOM 1632 O O . LYS B 1 94 ? 81.139 102.225 34.281 1.00 37.75 72 LYS B O 1
ATOM 1638 N N . VAL B 1 95 ? 81.546 100.733 35.908 1.00 21.93 73 VAL B N 1
ATOM 1639 C CA . VAL B 1 95 ? 82.791 101.387 36.288 1.00 32.33 73 VAL B CA 1
ATOM 1640 C C . VAL B 1 95 ? 83.941 100.650 35.640 1.00 35.65 73 VAL B C 1
ATOM 1641 O O . VAL B 1 95 ? 83.752 99.573 35.074 1.00 32.95 73 VAL B O 1
ATOM 1645 N N . PHE B 1 96 ? 85.130 101.240 35.705 1.00 33.29 74 PHE B N 1
ATOM 1646 C CA . PHE B 1 96 ? 86.343 100.561 35.267 1.00 38.57 74 PHE B CA 1
ATOM 1647 C C . PHE B 1 96 ? 86.544 99.352 36.189 1.00 44.60 74 PHE B C 1
ATOM 1648 O O . PHE B 1 96 ? 86.432 99.468 37.419 1.00 30.56 74 PHE B O 1
ATOM 1656 N N . ASP B 1 97 ? 86.821 98.193 35.591 1.00 45.46 75 ASP B N 1
ATOM 1657 C CA . ASP B 1 97 ? 87.050 96.959 36.343 1.00 35.02 75 ASP B CA 1
ATOM 1658 C C . ASP B 1 97 ? 87.833 95.945 35.505 1.00 45.09 75 ASP B C 1
ATOM 1659 O O . ASP B 1 97 ? 88.275 96.268 34.397 1.00 28.62 75 ASP B O 1
ATOM 1664 N N . LYS B 1 98 ? 87.990 94.729 36.039 1.00 23.63 76 LYS B N 1
ATOM 1665 C CA . LYS B 1 98 ? 88.734 93.656 35.379 1.00 22.49 76 LYS B CA 1
ATOM 1666 C C . LYS B 1 98 ? 88.190 93.324 33.986 1.00 35.05 76 LYS B C 1
ATOM 1667 O O . LYS B 1 98 ? 88.949 92.971 33.081 1.00 24.88 76 LYS B O 1
ATOM 1673 N N . ALA B 1 99 ? 86.875 93.442 33.826 1.00 36.08 77 ALA B N 1
ATOM 1674 C CA . ALA B 1 99 ? 86.220 93.188 32.546 1.00 34.30 77 ALA B CA 1
ATOM 1675 C C . ALA B 1 99 ? 86.578 94.231 31.495 1.00 44.55 77 ALA B C 1
ATOM 1676 O O . ALA B 1 99 ? 86.501 93.960 30.298 1.00 35.24 77 ALA B O 1
ATOM 1678 N N . SER B 1 100 ? 86.957 95.425 31.943 1.00 22.43 78 SER B N 1
ATOM 1679 C CA . SER B 1 100 ? 87.037 96.554 31.041 1.00 20.38 78 SER B CA 1
ATOM 1680 C C . SER B 1 100 ? 87.963 96.295 29.866 1.00 32.59 78 SER B C 1
ATOM 1681 O O . SER B 1 100 ? 87.544 96.399 28.710 1.00 30.32 78 SER B O 1
ATOM 1684 N N . PRO B 1 101 ? 89.221 95.943 30.148 1.00 31.32 79 PRO B N 1
ATOM 1685 C CA . PRO B 1 101 ? 90.104 95.746 28.998 1.00 44.61 79 PRO B CA 1
ATOM 1686 C C . PRO B 1 101 ? 89.616 94.596 28.111 1.00 27.35 79 PRO B C 1
ATOM 1687 O O . PRO B 1 101 ? 89.832 94.607 26.900 1.00 36.71 79 PRO B O 1
ATOM 1691 N N . LEU B 1 102 ? 88.931 93.627 28.700 1.00 26.39 80 LEU B N 1
ATOM 1692 C CA . LEU B 1 102 ? 88.462 92.479 27.928 1.00 41.91 80 LEU B CA 1
ATOM 1693 C C . LEU B 1 102 ? 87.364 92.949 26.988 1.00 23.47 80 LEU B C 1
ATOM 1694 O O . LEU B 1 102 ? 87.310 92.585 25.805 1.00 19.68 80 LEU B O 1
ATOM 1699 N N . LEU B 1 103 ? 86.489 93.771 27.551 1.00 33.28 81 LEU B N 1
ATOM 1700 C CA . LEU B 1 103 ? 85.409 94.417 26.832 1.00 27.00 81 LEU B CA 1
ATOM 1701 C C . LEU B 1 103 ? 85.883 95.259 25.674 1.00 33.67 81 LEU B C 1
ATOM 1702 O O . LEU B 1 103 ? 85.304 95.206 24.582 1.00 34.36 81 LEU B O 1
ATOM 1707 N N . LEU B 1 104 ? 86.910 96.063 25.933 1.00 14.95 82 LEU B N 1
ATOM 1708 C CA . LEU B 1 104 ? 87.472 96.944 24.917 1.00 11.64 82 LEU B CA 1
ATOM 1709 C C . LEU B 1 104 ? 88.099 96.091 23.847 1.00 24.56 82 LEU B C 1
ATOM 1710 O O . LEU B 1 104 ? 88.220 96.508 22.703 1.00 31.68 82 LEU B O 1
ATOM 1715 N N . ALA B 1 105 ? 88.501 94.883 24.230 1.00 28.09 83 ALA B N 1
ATOM 1716 C CA . ALA B 1 105 ? 89.012 93.908 23.273 1.00 35.45 83 ALA B CA 1
ATOM 1717 C C . ALA B 1 105 ? 87.855 93.340 22.466 1.00 34.05 83 ALA B C 1
ATOM 1718 O O . ALA B 1 105 ? 87.855 93.398 21.236 1.00 38.09 83 ALA B O 1
ATOM 1720 N N . ALA B 1 106 ? 86.860 92.812 23.170 1.00 27.26 84 ALA B N 1
ATOM 1721 C CA . ALA B 1 106 ? 85.648 92.328 22.521 1.00 17.42 84 ALA B CA 1
ATOM 1722 C C . ALA B 1 106 ? 85.129 93.284 21.432 1.00 31.32 84 ALA B C 1
ATOM 1723 O O . ALA B 1 106 ? 84.537 92.842 20.452 1.00 40.63 84 ALA B O 1
ATOM 1725 N N . LEU B 1 107 ? 85.363 94.584 21.599 1.00 23.96 85 LEU B N 1
ATOM 1726 C CA . LEU B 1 107 ? 84.900 95.588 20.639 1.00 22.69 85 LEU B CA 1
ATOM 1727 C C . LEU B 1 107 ? 85.868 95.760 19.472 1.00 27.82 85 LEU B C 1
ATOM 1728 O O . LEU B 1 107 ? 85.465 95.879 18.321 1.00 22.94 85 LEU B O 1
ATOM 1733 N N . THR B 1 108 ? 87.156 95.793 19.772 1.00 36.07 86 THR B N 1
ATOM 1734 C CA . THR B 1 108 ? 88.143 96.006 18.727 1.00 35.78 86 THR B CA 1
ATOM 1735 C C . THR B 1 108 ? 88.383 94.733 17.927 1.00 43.97 86 THR B C 1
ATOM 1736 O O . THR B 1 108 ? 88.883 94.783 16.799 1.00 41.57 86 THR B O 1
ATOM 1740 N N . SER B 1 109 ? 88.018 93.595 18.513 1.00 42.49 87 SER B N 1
ATOM 1741 C CA . SER B 1 109 ? 88.154 92.312 17.827 1.00 43.64 87 SER B CA 1
ATOM 1742 C C . SER B 1 109 ? 86.948 92.062 16.951 1.00 22.56 87 SER B C 1
ATOM 1743 O O . SER B 1 109 ? 87.083 91.559 15.845 1.00 28.26 87 SER B O 1
ATOM 1746 N N . GLY B 1 110 ? 85.772 92.423 17.461 1.00 32.61 88 GLY B N 1
ATOM 1747 C CA . GLY B 1 110 ? 84.505 92.126 16.811 1.00 37.14 88 GLY B CA 1
ATOM 1748 C C . GLY B 1 110 ? 83.878 90.835 17.318 1.00 52.83 88 GLY B C 1
ATOM 1749 O O . GLY B 1 110 ? 82.939 90.307 16.708 1.00 21.74 88 GLY B O 1
ATOM 1750 N N . GLU B 1 111 ? 84.396 90.331 18.441 1.00 30.99 89 GLU B N 1
ATOM 1751 C CA . GLU B 1 111 ? 83.951 89.054 19.008 1.00 55.09 89 GLU B CA 1
ATOM 1752 C C . GLU B 1 111 ? 82.434 89.016 19.327 1.00 52.21 89 GLU B C 1
ATOM 1753 O O . GLU B 1 111 ? 81.898 89.909 19.996 1.00 28.47 89 GLU B O 1
ATOM 1759 N N . ARG B 1 112 ? 81.751 87.988 18.818 1.00 46.50 90 ARG B N 1
ATOM 1760 C CA . ARG B 1 112 ? 80.304 87.806 19.006 1.00 29.11 90 ARG B CA 1
ATOM 1761 C C . ARG B 1 112 ? 79.967 87.337 20.420 1.00 33.44 90 ARG B C 1
ATOM 1762 O O . ARG B 1 112 ? 80.298 86.218 20.802 1.00 40.68 90 ARG B O 1
ATOM 1770 N N . LEU B 1 113 ? 79.307 88.188 21.196 1.00 22.52 91 LEU B N 1
ATOM 1771 C CA . LEU B 1 113 ? 78.963 87.832 22.570 1.00 36.80 91 LEU B CA 1
ATOM 1772 C C . LEU B 1 113 ? 77.833 86.792 22.630 1.00 33.90 91 LEU B C 1
ATOM 1773 O O . LEU B 1 113 ? 76.667 87.121 22.421 1.00 33.23 91 LEU B O 1
ATOM 1778 N N . THR B 1 114 ? 78.175 85.540 22.924 1.00 49.75 92 THR B N 1
ATOM 1779 C CA . THR B 1 114 ? 77.164 84.482 23.041 1.00 49.01 92 THR B CA 1
ATOM 1780 C C . THR B 1 114 ? 75.999 84.901 23.939 1.00 49.71 92 THR B C 1
ATOM 1781 O O . THR B 1 114 ? 74.834 84.694 23.589 1.00 22.98 92 THR B O 1
ATOM 1785 N N . LYS B 1 115 ? 76.325 85.505 25.083 1.00 49.96 93 LYS B N 1
ATOM 1786 C CA . LYS B 1 115 ? 75.324 85.893 26.077 1.00 44.97 93 LYS B CA 1
ATOM 1787 C C . LYS B 1 115 ? 75.736 87.167 26.811 1.00 24.87 93 LYS B C 1
ATOM 1788 O O . LYS B 1 115 ? 76.850 87.262 27.308 1.00 26.06 93 LYS B O 1
ATOM 1794 N N . VAL B 1 116 ? 74.846 88.158 26.823 1.00 40.09 94 VAL B N 1
ATOM 1795 C CA . VAL B 1 116 ? 74.913 89.271 27.764 1.00 24.13 94 VAL B CA 1
ATOM 1796 C C . VAL B 1 116 ? 73.638 89.134 28.586 1.00 44.80 94 VAL B C 1
ATOM 1797 O O . VAL B 1 116 ? 72.530 89.155 28.032 1.00 24.57 94 VAL B O 1
ATOM 1801 N N . GLU B 1 117 ? 73.779 88.966 29.896 1.00 27.66 95 GLU B N 1
ATOM 1802 C CA . GLU B 1 117 ? 72.611 88.762 30.744 1.00 15.35 95 GLU B CA 1
ATOM 1803 C C . GLU B 1 117 ? 72.559 89.787 31.864 1.00 37.33 95 GLU B C 1
ATOM 1804 O O . GLU B 1 117 ? 73.456 89.833 32.696 1.00 40.11 95 GLU B O 1
ATOM 1810 N N . ILE B 1 118 ? 71.507 90.604 31.877 1.00 35.94 96 ILE B N 1
ATOM 1811 C CA . ILE B 1 118 ? 71.329 91.622 32.912 1.00 27.76 96 ILE B CA 1
ATOM 1812 C C . ILE B 1 118 ? 70.187 91.285 33.896 1.00 29.25 96 ILE B C 1
ATOM 1813 O O . ILE B 1 118 ? 69.015 91.324 33.550 1.00 30.30 96 ILE B O 1
ATOM 1818 N N . GLN B 1 119 ? 70.558 90.969 35.128 1.00 17.50 97 GLN B N 1
ATOM 1819 C CA . GLN B 1 119 ? 69.620 90.683 36.190 1.00 23.93 97 GLN B CA 1
ATOM 1820 C C . GLN B 1 119 ? 69.399 91.917 37.054 1.00 41.73 97 GLN B C 1
ATOM 1821 O O . GLN B 1 119 ? 70.334 92.424 37.672 1.00 37.44 97 GLN B O 1
ATOM 1827 N N . TRP B 1 120 ? 68.153 92.361 37.142 1.00 29.14 98 TRP B N 1
ATOM 1828 C CA . TRP B 1 120 ? 67.816 93.546 37.920 1.00 32.60 98 TRP B CA 1
ATOM 1829 C C . TRP B 1 120 ? 67.304 93.198 39.331 1.00 33.21 98 TRP B C 1
ATOM 1830 O O . TRP B 1 120 ? 66.477 92.301 39.508 1.00 19.83 98 TRP B O 1
ATOM 1841 N N . TYR B 1 121 ? 67.805 93.913 40.332 1.00 36.33 99 TYR B N 1
ATOM 1842 C CA . TYR B 1 121 ? 67.413 93.666 41.716 1.00 29.52 99 TYR B CA 1
ATOM 1843 C C . TYR B 1 121 ? 66.615 94.832 42.288 1.00 47.43 99 TYR B C 1
ATOM 1844 O O . TYR B 1 121 ? 66.730 95.980 41.844 1.00 34.86 99 TYR B O 1
ATOM 1853 N N . ARG B 1 122 ? 65.798 94.525 43.283 1.00 39.80 100 ARG B N 1
ATOM 1854 C CA . ARG B 1 122 ? 65.009 95.533 43.951 1.00 36.02 100 ARG B CA 1
ATOM 1855 C C . ARG B 1 122 ? 64.799 95.040 45.364 1.00 46.62 100 ARG B C 1
ATOM 1856 O O . ARG B 1 122 ? 65.067 93.876 45.672 1.00 31.15 100 ARG B O 1
ATOM 1864 N N . THR B 1 123 ? 64.302 95.925 46.218 1.00 29.74 101 THR B N 1
ATOM 1865 C CA . THR B 1 123 ? 63.918 95.551 47.567 1.00 34.50 101 THR B CA 1
ATOM 1866 C C . THR B 1 123 ? 62.528 94.922 47.531 1.00 35.26 101 THR B C 1
ATOM 1867 O O . THR B 1 123 ? 61.571 95.538 47.057 1.00 35.84 101 THR B O 1
ATOM 1871 N N . SER B 1 124 ? 62.421 93.688 48.015 1.00 27.46 102 SER B N 1
ATOM 1872 C CA . SER B 1 124 ? 61.165 92.958 47.952 1.00 30.38 102 SER B CA 1
ATOM 1873 C C . SER B 1 124 ? 60.168 93.596 48.900 1.00 43.73 102 SER B C 1
ATOM 1874 O O . SER B 1 124 ? 60.548 94.352 49.797 1.00 30.64 102 SER B O 1
ATOM 1877 N N . ALA B 1 125 ? 58.892 93.289 48.714 1.00 33.62 103 ALA B N 1
ATOM 1878 C CA . ALA B 1 125 ? 57.879 93.794 49.625 1.00 44.43 103 ALA B CA 1
ATOM 1879 C C . ALA B 1 125 ? 58.179 93.427 51.099 1.00 36.00 103 ALA B C 1
ATOM 1880 O O . ALA B 1 125 ? 57.778 94.149 52.011 1.00 39.83 103 ALA B O 1
ATOM 1882 N N . ALA B 1 126 ? 58.908 92.331 51.326 1.00 48.83 104 ALA B N 1
ATOM 1883 C CA . ALA B 1 126 ? 59.260 91.897 52.689 1.00 39.07 104 ALA B CA 1
ATOM 1884 C C . ALA B 1 126 ? 60.552 92.520 53.256 1.00 45.98 104 ALA B C 1
ATOM 1885 O O . ALA B 1 126 ? 60.927 92.259 54.404 1.00 34.77 104 ALA B O 1
ATOM 1887 N N . GLY B 1 127 ? 61.230 93.333 52.449 1.00 35.30 105 GLY B N 1
ATOM 1888 C CA . GLY B 1 127 ? 62.408 94.063 52.895 1.00 23.35 105 GLY B CA 1
ATOM 1889 C C . GLY B 1 127 ? 63.759 93.441 52.576 1.00 49.15 105 GLY B C 1
ATOM 1890 O O . GLY B 1 127 ? 64.729 93.641 53.312 1.00 54.06 105 GLY B O 1
ATOM 1891 N N . THR B 1 128 ? 63.834 92.708 51.468 1.00 45.13 106 THR B N 1
ATOM 1892 C CA . THR B 1 128 ? 65.035 91.953 51.126 1.00 36.19 106 THR B CA 1
ATOM 1893 C C . THR B 1 128 ? 65.407 92.142 49.661 1.00 42.08 106 THR B C 1
ATOM 1894 O O . THR B 1 128 ? 64.527 92.183 48.801 1.00 38.70 106 THR B O 1
ATOM 1898 N N . GLN B 1 129 ? 66.701 92.249 49.370 1.00 30.73 107 GLN B N 1
ATOM 1899 C CA . GLN B 1 129 ? 67.126 92.372 47.981 1.00 47.79 107 GLN B CA 1
ATOM 1900 C C . GLN B 1 129 ? 66.777 91.112 47.223 1.00 29.76 107 GLN B C 1
ATOM 1901 O O . GLN B 1 129 ? 67.144 90.014 47.635 1.00 41.07 107 GLN B O 1
ATOM 1907 N N . GLU B 1 130 ? 66.065 91.275 46.115 1.00 37.57 108 GLU B N 1
ATOM 1908 C CA . GLU B 1 130 ? 65.664 90.133 45.315 1.00 34.24 108 GLU B CA 1
ATOM 1909 C C . GLU B 1 130 ? 65.864 90.400 43.843 1.00 30.08 108 GLU B C 1
ATOM 1910 O O . GLU B 1 130 ? 65.637 91.507 43.359 1.00 32.52 108 GLU B O 1
ATOM 1916 N N . HIS B 1 131 ? 66.297 89.360 43.143 1.00 37.34 109 HIS B N 1
ATOM 1917 C CA . HIS B 1 131 ? 66.415 89.380 41.699 1.00 32.39 109 HIS B CA 1
ATOM 1918 C C . HIS B 1 131 ? 65.030 89.250 41.063 1.00 25.54 109 HIS B C 1
ATOM 1919 O O . HIS B 1 131 ? 64.384 88.213 41.163 1.00 31.18 109 HIS B O 1
ATOM 1926 N N . TYR B 1 132 ? 64.563 90.303 40.403 1.00 24.54 110 TYR B N 1
ATOM 1927 C CA . TYR B 1 132 ? 63.179 90.305 39.962 1.00 34.41 110 TYR B CA 1
ATOM 1928 C C . TYR B 1 132 ? 62.978 90.495 38.460 1.00 29.07 110 TYR B C 1
ATOM 1929 O O . TYR B 1 132 ? 61.840 90.465 38.000 1.00 33.28 110 TYR B O 1
ATOM 1938 N N . TYR B 1 133 ? 64.057 90.694 37.701 1.00 28.90 111 TYR B N 1
ATOM 1939 C CA . TYR B 1 133 ? 63.949 90.939 36.255 1.00 26.57 111 TYR B CA 1
ATOM 1940 C C . TYR B 1 133 ? 65.244 90.544 35.534 1.00 23.50 111 TYR B C 1
ATOM 1941 O O . TYR B 1 133 ? 66.331 90.634 36.110 1.00 18.32 111 TYR B O 1
ATOM 1950 N N . THR B 1 134 ? 65.117 90.111 34.278 1.00 31.14 112 THR B N 1
ATOM 1951 C CA . THR B 1 134 ? 66.268 89.825 33.418 1.00 14.37 112 THR B CA 1
ATOM 1952 C C . THR B 1 134 ? 66.037 90.375 32.017 1.00 21.73 112 THR B C 1
ATOM 1953 O O . THR B 1 134 ? 64.922 90.387 31.509 1.00 23.11 112 THR B O 1
ATOM 1957 N N . THR B 1 135 ? 67.114 90.878 31.435 1.00 42.81 113 THR B N 1
ATOM 1958 C CA . THR B 1 135 ? 67.158 91.275 30.041 1.00 38.12 113 THR B CA 1
ATOM 1959 C C . THR B 1 135 ? 68.352 90.540 29.427 1.00 41.28 113 THR B C 1
ATOM 1960 O O . THR B 1 135 ? 69.511 90.803 29.758 1.00 32.09 113 THR B O 1
ATOM 1964 N N . VAL B 1 136 ? 68.075 89.598 28.542 1.00 41.89 114 VAL B N 1
ATOM 1965 C CA . VAL B 1 136 ? 69.147 88.789 27.992 1.00 27.94 114 VAL B CA 1
ATOM 1966 C C . VAL B 1 136 ? 69.309 89.001 26.498 1.00 36.08 114 VAL B C 1
ATOM 1967 O O . VAL B 1 136 ? 68.344 88.867 25.733 1.00 24.67 114 VAL B O 1
ATOM 1971 N N . LEU B 1 137 ? 70.532 89.332 26.089 1.00 26.92 115 LEU B N 1
ATOM 1972 C CA . LEU B 1 137 ? 70.843 89.437 24.668 1.00 33.48 115 LEU B CA 1
ATOM 1973 C C . LEU B 1 137 ? 71.620 88.221 24.210 1.00 36.31 115 LEU B C 1
ATOM 1974 O O . LEU B 1 137 ? 72.521 87.761 24.909 1.00 32.51 115 LEU B O 1
ATOM 1979 N N . GLU B 1 138 ? 71.246 87.713 23.035 1.00 36.17 116 GLU B N 1
ATOM 1980 C CA . GLU B 1 138 ? 71.941 86.618 22.354 1.00 42.27 116 GLU B CA 1
ATOM 1981 C C . GLU B 1 138 ? 72.734 87.163 21.156 1.00 38.73 116 GLU B C 1
ATOM 1982 O O . GLU B 1 138 ? 72.220 87.965 20.372 1.00 40.07 116 GLU B O 1
ATOM 1988 N N . ASP B 1 139 ? 73.982 86.721 21.025 1.00 17.82 117 ASP B N 1
ATOM 1989 C CA . ASP B 1 139 ? 74.871 87.140 19.941 1.00 34.68 117 ASP B CA 1
ATOM 1990 C C . ASP B 1 139 ? 74.927 88.659 19.826 1.00 30.49 117 ASP B C 1
ATOM 1991 O O . ASP B 1 139 ? 74.810 89.232 18.744 1.00 31.84 117 ASP B O 1
ATOM 1996 N N . ALA B 1 140 ? 75.117 89.300 20.968 1.00 27.54 118 ALA B N 1
ATOM 1997 C CA . ALA B 1 140 ? 75.223 90.735 21.006 1.00 19.18 118 ALA B CA 1
ATOM 1998 C C . ALA B 1 140 ? 76.619 91.080 20.505 1.00 31.17 118 ALA B C 1
ATOM 1999 O O . ALA B 1 140 ? 77.522 90.239 20.534 1.00 40.40 118 ALA B O 1
ATOM 2001 N N . ILE B 1 141 ? 76.778 92.301 20.004 1.00 45.53 119 ILE B N 1
ATOM 2002 C CA . ILE B 1 141 ? 78.072 92.804 19.570 1.00 18.26 119 ILE B CA 1
ATOM 2003 C C . ILE B 1 141 ? 78.296 94.153 20.241 1.00 30.02 119 ILE B C 1
ATOM 2004 O O . ILE B 1 141 ? 77.350 94.928 20.386 1.00 32.68 119 ILE B O 1
ATOM 2009 N N . ILE B 1 142 ? 79.530 94.438 20.662 1.00 31.19 120 ILE B N 1
ATOM 2010 C CA . ILE B 1 142 ? 79.862 95.781 21.162 1.00 31.27 120 ILE B CA 1
ATOM 2011 C C . ILE B 1 142 ? 80.176 96.753 20.008 1.00 34.86 120 ILE B C 1
ATOM 2012 O O . ILE B 1 142 ? 81.122 96.549 19.242 1.00 38.00 120 ILE B O 1
ATOM 2017 N N . VAL B 1 143 ? 79.390 97.815 19.889 1.00 32.63 121 VAL B N 1
ATOM 2018 C CA . VAL B 1 143 ? 79.545 98.730 18.771 1.00 20.79 121 VAL B CA 1
ATOM 2019 C C . VAL B 1 143 ? 80.024 100.120 19.195 1.00 27.50 121 VAL B C 1
ATOM 2020 O O . VAL B 1 143 ? 80.214 101.001 18.358 1.00 35.61 121 VAL B O 1
ATOM 2024 N N . ASP B 1 144 ? 80.239 100.305 20.494 1.00 29.98 122 ASP B N 1
ATOM 2025 C CA . ASP B 1 144 ? 80.745 101.579 21.012 1.00 23.29 122 ASP B CA 1
ATOM 2026 C C . ASP B 1 144 ? 81.061 101.498 22.506 1.00 40.24 122 ASP B C 1
ATOM 2027 O O . ASP B 1 144 ? 80.277 100.940 23.279 1.00 58.56 122 ASP B O 1
ATOM 2032 N N . ILE B 1 145 ? 82.212 102.043 22.903 1.00 32.95 123 ILE B N 1
ATOM 2033 C CA . ILE B 1 145 ? 82.570 102.173 24.322 1.00 34.44 123 ILE B CA 1
ATOM 2034 C C . ILE B 1 145 ? 83.141 103.558 24.683 1.00 24.37 123 ILE B C 1
ATOM 2035 O O . ILE B 1 145 ? 84.068 104.060 24.054 1.00 18.86 123 ILE B O 1
ATOM 2040 N N . LYS B 1 146 ? 82.560 104.166 25.706 1.00 20.11 124 LYS B N 1
ATOM 2041 C CA . LYS B 1 146 ? 82.934 105.508 26.126 1.00 37.99 124 LYS B CA 1
ATOM 2042 C C . LYS B 1 146 ? 83.406 105.474 27.576 1.00 28.33 124 LYS B C 1
ATOM 2043 O O . LYS B 1 146 ? 82.636 105.130 28.470 1.00 35.52 124 LYS B O 1
ATOM 2049 N N . ASP B 1 147 ? 84.680 105.798 27.795 1.00 26.08 125 ASP B N 1
ATOM 2050 C CA . ASP B 1 147 ? 85.262 105.845 29.133 1.00 27.18 125 ASP B CA 1
ATOM 2051 C C . ASP B 1 147 ? 85.299 107.300 29.554 1.00 28.98 125 ASP B C 1
ATOM 2052 O O . ASP B 1 147 ? 85.437 108.179 28.707 1.00 40.77 125 ASP B O 1
ATOM 2057 N N . TYR B 1 148 ? 85.180 107.569 30.850 1.00 31.00 126 TYR B N 1
ATOM 2058 C CA . TYR B 1 148 ? 85.085 108.959 31.313 1.00 28.82 126 TYR B CA 1
ATOM 2059 C C . TYR B 1 148 ? 85.020 109.115 32.825 1.00 24.31 126 TYR B C 1
ATOM 2060 O O . TYR B 1 148 ? 84.594 108.204 33.537 1.00 25.30 126 TYR B O 1
ATOM 2077 N N . THR B 1 161 ? 82.992 106.874 40.086 1.00 45.19 139 THR B N 1
ATOM 2078 C CA . THR B 1 161 ? 83.796 107.995 39.600 1.00 31.83 139 THR B CA 1
ATOM 2079 C C . THR B 1 161 ? 84.406 107.740 38.211 1.00 43.60 139 THR B C 1
ATOM 2080 O O . THR B 1 161 ? 84.313 108.594 37.333 1.00 39.24 139 THR B O 1
ATOM 2084 N N . HIS B 1 162 ? 85.010 106.566 38.009 1.00 64.15 140 HIS B N 1
ATOM 2085 C CA . HIS B 1 162 ? 85.595 106.204 36.706 1.00 27.15 140 HIS B CA 1
ATOM 2086 C C . HIS B 1 162 ? 84.663 105.276 35.898 1.00 39.77 140 HIS B C 1
ATOM 2087 O O . HIS B 1 162 ? 84.607 104.059 36.127 1.00 26.56 140 HIS B O 1
ATOM 2094 N N . LEU B 1 163 ? 83.941 105.861 34.946 1.00 31.13 141 LEU B N 1
ATOM 2095 C CA . LEU B 1 163 ? 82.832 105.179 34.283 1.00 28.44 141 LEU B CA 1
ATOM 2096 C C . LEU B 1 163 ? 83.120 104.744 32.864 1.00 16.55 141 LEU B C 1
ATOM 2097 O O . LEU B 1 163 ? 84.087 105.169 32.251 1.00 21.70 141 LEU B O 1
ATOM 2102 N N . GLU B 1 164 ? 82.218 103.937 32.330 1.00 26.83 142 GLU B N 1
ATOM 2103 C CA . GLU B 1 164 ? 82.399 103.370 31.016 1.00 36.07 142 GLU B CA 1
ATOM 2104 C C . GLU B 1 164 ? 81.068 102.838 30.484 1.00 43.01 142 GLU B C 1
ATOM 2105 O O . GLU B 1 164 ? 80.400 102.016 31.116 1.00 31.41 142 GLU B O 1
ATOM 2111 N N . ASP B 1 165 ? 80.674 103.349 29.325 1.00 39.56 143 ASP B N 1
ATOM 2112 C CA . ASP B 1 165 ? 79.414 102.983 28.704 1.00 39.29 143 ASP B CA 1
ATOM 2113 C C . ASP B 1 165 ? 79.703 101.924 27.688 1.00 17.42 143 ASP B C 1
ATOM 2114 O O . ASP B 1 165 ? 80.675 102.034 26.959 1.00 24.12 143 ASP B O 1
ATOM 2119 N N . VAL B 1 166 ? 78.826 100.925 27.617 1.00 29.87 144 VAL B N 1
ATOM 2120 C CA . VAL B 1 166 ? 78.895 99.887 26.594 1.00 23.36 144 VAL B CA 1
ATOM 2121 C C . VAL B 1 166 ? 77.604 99.785 25.772 1.00 35.31 144 VAL B C 1
ATOM 2122 O O . VAL B 1 166 ? 76.511 99.692 26.329 1.00 32.54 144 VAL B O 1
ATOM 2126 N N . HIS B 1 167 ? 77.740 99.810 24.448 1.00 20.45 145 HIS B N 1
ATOM 2127 C CA . HIS B 1 167 ? 76.613 99.581 23.547 1.00 23.03 145 HIS B CA 1
ATOM 2128 C C . HIS B 1 167 ? 76.716 98.218 22.892 1.00 36.09 145 HIS B C 1
ATOM 2129 O O . HIS B 1 167 ? 77.777 97.866 22.377 1.00 37.40 145 HIS B O 1
ATOM 2136 N N . PHE B 1 168 ? 75.617 97.463 22.897 1.00 30.74 146 PHE B N 1
ATOM 2137 C CA . PHE B 1 168 ? 75.530 96.214 22.137 1.00 25.24 146 PHE B CA 1
ATOM 2138 C C . PHE B 1 168 ? 74.386 96.291 21.136 1.00 32.86 146 PHE B C 1
ATOM 2139 O O . PHE B 1 168 ? 73.289 96.726 21.482 1.00 21.05 146 PHE B O 1
ATOM 2147 N N . THR B 1 169 ? 74.635 95.872 19.899 1.00 38.74 147 THR B N 1
ATOM 2148 C CA . THR B 1 169 ? 73.548 95.372 19.077 1.00 20.32 147 THR B CA 1
ATOM 2149 C C . THR B 1 169 ? 73.560 93.864 19.284 1.00 20.34 147 THR B C 1
ATOM 2150 O O . THR B 1 169 ? 74.422 93.353 19.990 1.00 22.74 147 THR B O 1
ATOM 2154 N N . TYR B 1 170 ? 72.601 93.161 18.691 1.00 34.39 148 TYR B N 1
ATOM 2155 C CA . TYR B 1 170 ? 72.392 91.744 18.985 1.00 29.99 148 TYR B CA 1
ATOM 2156 C C . TYR B 1 170 ? 71.454 91.102 17.973 1.00 19.10 148 TYR B C 1
ATOM 2157 O O . TYR B 1 170 ? 71.013 91.735 17.028 1.00 22.00 148 TYR B O 1
ATOM 2166 N N . ARG B 1 171 ? 71.157 89.830 18.180 1.00 28.94 149 ARG B N 1
ATOM 2167 C CA . ARG B 1 171 ? 70.255 89.113 17.289 1.00 43.89 149 ARG B CA 1
ATOM 2168 C C . ARG B 1 171 ? 68.922 88.848 17.987 1.00 31.57 149 ARG B C 1
ATOM 2169 O O . ARG B 1 171 ? 67.873 88.839 17.347 1.00 30.67 149 ARG B O 1
ATOM 2177 N N . LYS B 1 172 ? 68.959 88.644 19.300 1.00 23.89 150 LYS B N 1
ATOM 2178 C CA . LYS B 1 172 ? 67.731 88.354 20.026 1.00 30.00 150 LYS B CA 1
ATOM 2179 C C 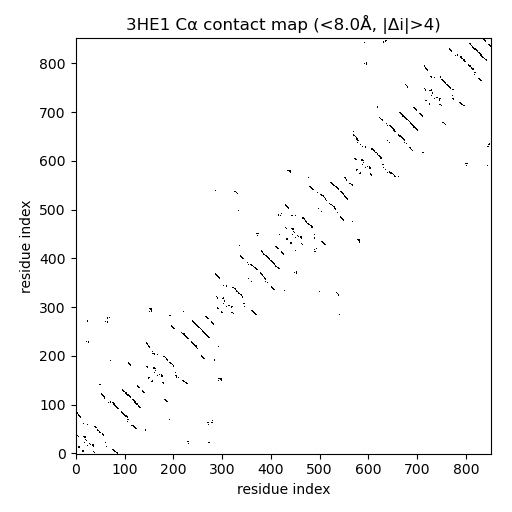. LYS B 1 172 ? 67.762 88.867 21.455 1.00 20.58 150 LYS B C 1
ATOM 2180 O O . LYS B 1 172 ? 68.708 88.642 22.188 1.00 22.11 150 LYS B O 1
ATOM 2186 N N . ILE B 1 173 ? 66.709 89.559 21.849 1.00 23.97 151 ILE B N 1
ATOM 2187 C CA . ILE B 1 173 ? 66.620 90.025 23.213 1.00 37.05 151 ILE B CA 1
ATOM 2188 C C . ILE B 1 173 ? 65.434 89.355 23.862 1.00 35.85 151 ILE B C 1
ATOM 2189 O O . ILE B 1 173 ? 64.398 89.164 23.221 1.00 19.67 151 ILE B O 1
ATOM 2194 N N . THR B 1 174 ? 65.611 88.976 25.124 1.00 22.36 152 THR B N 1
ATOM 2195 C CA . THR B 1 174 ? 64.548 88.394 25.922 1.00 26.47 152 THR B CA 1
ATOM 2196 C C . THR B 1 174 ? 64.298 89.292 27.136 1.00 29.54 152 THR B C 1
ATOM 2197 O O . THR B 1 174 ? 65.229 89.933 27.633 1.00 42.36 152 THR B O 1
ATOM 2201 N N . TRP B 1 175 ? 63.037 89.378 27.572 1.00 19.18 153 TRP B N 1
ATOM 2202 C CA . TRP B 1 175 ? 62.662 90.110 28.792 1.00 23.50 153 TRP B CA 1
ATOM 2203 C C . TRP B 1 175 ? 61.823 89.192 29.669 1.00 33.60 153 TRP B C 1
ATOM 2204 O O . TRP B 1 175 ? 60.838 88.627 29.199 1.00 29.04 153 TRP B O 1
ATOM 2215 N N . THR B 1 176 ? 62.178 89.049 30.941 1.00 16.14 154 THR B N 1
ATOM 2216 C CA . THR B 1 176 ? 61.390 88.186 31.806 1.00 11.94 154 THR B CA 1
ATOM 2217 C C . THR B 1 176 ? 61.200 88.783 33.180 1.00 23.46 154 THR B C 1
ATOM 2218 O O . THR B 1 176 ? 62.136 89.331 33.755 1.00 33.32 154 THR B O 1
ATOM 2222 N N . HIS B 1 177 ? 59.987 88.696 33.710 1.00 25.09 155 HIS B N 1
ATOM 2223 C CA . HIS B 1 177 ? 59.757 89.157 35.071 1.00 30.54 155 HIS B CA 1
ATOM 2224 C C . HIS B 1 177 ? 59.743 87.945 35.993 1.00 27.25 155 HIS B C 1
ATOM 2225 O O . HIS B 1 177 ? 58.806 87.147 35.953 1.00 29.35 155 HIS B O 1
ATOM 2232 N N . GLU B 1 178 ? 60.775 87.837 36.831 1.00 21.10 156 GLU B N 1
ATOM 2233 C CA . GLU B 1 178 ? 61.079 86.609 37.576 1.00 26.00 156 GLU B CA 1
ATOM 2234 C C . GLU B 1 178 ? 60.083 86.251 38.678 1.00 31.54 156 GLU B C 1
ATOM 2235 O O . GLU B 1 178 ? 59.887 85.071 38.972 1.00 29.98 156 GLU B O 1
ATOM 2241 N N . VAL B 1 179 ? 59.468 87.263 39.292 1.00 52.70 157 VAL B N 1
ATOM 2242 C CA . VAL B 1 179 ? 58.519 87.037 40.390 1.00 38.25 157 VAL B CA 1
ATOM 2243 C C . VAL B 1 179 ? 57.054 86.909 39.927 1.00 37.87 157 VAL B C 1
ATOM 2244 O O . VAL B 1 179 ? 56.261 86.194 40.546 1.00 45.06 157 VAL B O 1
ATOM 2248 N N . SER B 1 180 ? 56.705 87.592 38.839 1.00 27.63 158 SER B N 1
ATOM 2249 C CA . SER B 1 180 ? 55.338 87.584 38.331 1.00 36.91 158 SER B CA 1
ATOM 2250 C C . SER B 1 180 ? 55.187 86.612 37.173 1.00 31.27 158 SER B C 1
ATOM 2251 O O . SER B 1 180 ? 54.075 86.289 36.765 1.00 49.23 158 SER B O 1
ATOM 2254 N N . GLY B 1 181 ? 56.318 86.155 36.645 1.00 34.61 159 GLY B N 1
ATOM 2255 C CA . GLY B 1 181 ? 56.324 85.090 35.664 1.00 39.61 159 GLY B CA 1
ATOM 2256 C C . GLY B 1 181 ? 55.780 85.482 34.306 1.00 60.52 159 GLY B C 1
ATOM 2257 O O . GLY B 1 181 ? 55.010 84.735 33.695 1.00 67.33 159 GLY B O 1
ATOM 2258 N N . THR B 1 182 ? 56.182 86.657 33.835 1.00 37.79 160 THR B N 1
ATOM 2259 C CA . THR B 1 182 ? 55.828 87.116 32.497 1.00 31.41 160 THR B CA 1
ATOM 2260 C C . THR B 1 182 ? 57.097 87.220 31.680 1.00 30.53 160 THR B C 1
ATOM 2261 O O . THR B 1 182 ? 58.187 87.375 32.237 1.00 32.20 160 THR B O 1
ATOM 2265 N N . SER B 1 183 ? 56.967 87.121 30.362 1.00 19.30 161 SER B N 1
ATOM 2266 C CA . SER B 1 183 ? 58.144 87.226 29.505 1.00 29.49 161 SER B CA 1
ATOM 2267 C C . SER B 1 183 ? 57.788 87.495 28.045 1.00 41.88 161 SER B C 1
ATOM 2268 O O . SER B 1 183 ? 56.649 87.277 27.616 1.00 33.57 161 SER B O 1
ATOM 2271 N N . GLY B 1 184 ? 58.775 88.007 27.312 1.00 42.26 162 GLY B N 1
ATOM 2272 C CA . GLY B 1 184 ? 58.669 88.282 25.889 1.00 36.32 162 GLY B CA 1
ATOM 2273 C C . GLY B 1 184 ? 60.072 88.324 25.292 1.00 54.98 162 GLY B C 1
ATOM 2274 O O . GLY B 1 184 ? 61.065 88.337 26.023 1.00 28.43 162 GLY B O 1
ATOM 2275 N N . SER B 1 185 ? 60.169 88.342 23.968 1.00 20.90 163 SER B N 1
ATOM 2276 C CA . SER B 1 185 ? 61.470 88.401 23.325 1.00 19.32 163 SER B CA 1
ATOM 2277 C C . SER B 1 185 ? 61.274 88.802 21.892 1.00 33.09 163 SER B C 1
ATOM 2278 O O . SER B 1 185 ? 60.158 88.725 21.363 1.00 41.77 163 SER B O 1
ATOM 2281 N N . ASP B 1 186 ? 62.352 89.222 21.247 1.00 27.89 164 ASP B N 1
ATOM 2282 C CA . ASP B 1 186 ? 62.228 89.665 19.873 1.00 23.76 164 ASP B CA 1
ATOM 2283 C C . ASP B 1 186 ? 63.557 89.671 19.151 1.00 32.81 164 ASP B C 1
ATOM 2284 O O . ASP B 1 186 ? 64.592 90.030 19.704 1.00 25.52 164 ASP B O 1
ATOM 2289 N N . ASP B 1 187 ? 63.506 89.252 17.898 1.00 30.24 165 ASP B N 1
ATOM 2290 C CA . ASP B 1 187 ? 64.651 89.360 17.033 1.00 53.96 165 ASP B CA 1
ATOM 2291 C C . ASP B 1 187 ? 64.934 90.833 16.803 1.00 42.01 165 ASP B C 1
ATOM 2292 O O . ASP B 1 187 ? 64.017 91.639 16.687 1.00 47.77 165 ASP B O 1
ATOM 2297 N N . TRP B 1 188 ? 66.214 91.169 16.761 1.00 28.16 166 TRP B N 1
ATOM 2298 C CA . TRP B 1 188 ? 66.666 92.443 16.267 1.00 14.85 166 TRP B CA 1
ATOM 2299 C C . TRP B 1 188 ? 66.155 92.708 14.842 1.00 25.71 166 TRP B C 1
ATOM 2300 O O . TRP B 1 188 ? 66.078 91.803 14.007 1.00 29.76 166 TRP B O 1
ATOM 2311 N N . ARG B 1 189 ? 65.815 93.963 14.577 1.00 41.23 167 ARG B N 1
ATOM 2312 C CA . ARG B 1 189 ? 65.474 94.428 13.241 1.00 48.90 167 ARG B CA 1
ATOM 2313 C C . ARG B 1 189 ? 65.739 95.925 13.217 1.00 45.25 167 ARG B C 1
ATOM 2314 O O . ARG B 1 189 ? 65.898 96.534 14.275 1.00 27.77 167 ARG B O 1
ATOM 2322 N N . ALA C 1 24 ? 71.376 64.934 5.743 1.00 69.77 2 ALA C N 1
ATOM 2323 C CA . ALA C 1 24 ? 70.693 63.848 6.431 1.00 57.52 2 ALA C CA 1
ATOM 2324 C C . ALA C 1 24 ? 69.614 64.413 7.368 1.00 85.04 2 ALA C C 1
ATOM 2325 O O . ALA C 1 24 ? 69.046 65.475 7.117 1.00 58.84 2 ALA C O 1
ATOM 2327 N N . THR C 1 25 ? 69.321 63.702 8.447 1.00 68.50 3 THR C N 1
ATOM 2328 C CA . THR C 1 25 ? 68.519 64.280 9.513 1.00 39.91 3 THR C CA 1
ATOM 2329 C C . THR C 1 25 ? 69.398 64.371 10.754 1.00 60.85 3 THR C C 1
ATOM 2330 O O . THR C 1 25 ? 69.123 63.712 11.770 1.00 24.71 3 THR C O 1
ATOM 2334 N N . PRO C 1 26 ? 70.476 65.180 10.667 1.00 76.15 4 PRO C N 1
ATOM 2335 C CA . PRO C 1 26 ? 71.463 65.253 11.741 1.00 47.70 4 PRO C CA 1
ATOM 2336 C C . PRO C 1 26 ? 71.081 66.345 12.730 1.00 30.17 4 PRO C C 1
ATOM 2337 O O . PRO C 1 26 ? 70.088 67.055 12.552 1.00 31.71 4 PRO C O 1
ATOM 2341 N N . ALA C 1 27 ? 71.861 66.463 13.787 1.00 17.01 5 ALA C N 1
ATOM 2342 C CA . ALA C 1 27 ? 71.782 67.625 14.638 1.00 15.69 5 ALA C CA 1
ATOM 2343 C C . ALA C 1 27 ? 73.145 68.292 14.555 1.00 19.63 5 ALA C C 1
ATOM 2344 O O . ALA C 1 27 ? 74.133 67.668 14.140 1.00 21.49 5 ALA C O 1
ATOM 2346 N N . TYR C 1 28 ? 73.194 69.567 14.914 1.00 17.70 6 TYR C N 1
ATOM 2347 C CA . TYR C 1 28 ? 74.464 70.254 15.039 1.00 18.42 6 TYR C CA 1
ATOM 2348 C C . TYR C 1 28 ? 74.457 70.921 16.390 1.00 25.42 6 TYR C C 1
ATOM 2349 O O . TYR C 1 28 ? 73.404 71.294 16.888 1.00 25.68 6 TYR C O 1
ATOM 2366 N N . SER C 1 30 ? 76.450 73.699 19.167 1.00 17.20 8 SER C N 1
ATOM 2367 C CA . SER C 1 30 ? 77.447 74.672 19.530 1.00 24.10 8 SER C CA 1
ATOM 2368 C C . SER C 1 30 ? 77.604 74.549 21.034 1.00 24.30 8 SER C C 1
ATOM 2369 O O . SER C 1 30 ? 76.661 74.162 21.734 1.00 25.60 8 SER C O 1
ATOM 2372 N N . ILE C 1 31 ? 78.795 74.841 21.532 1.00 16.54 9 ILE C N 1
ATOM 2373 C CA . ILE C 1 31 ? 79.001 74.860 22.969 1.00 21.67 9 ILE C CA 1
ATOM 2374 C C . ILE C 1 31 ? 79.778 76.098 23.336 1.00 23.11 9 ILE C C 1
ATOM 2375 O O . ILE C 1 31 ? 80.724 76.454 22.651 1.00 18.42 9 ILE C O 1
ATOM 2380 N N . THR C 1 32 ? 79.359 76.780 24.395 1.00 16.75 10 THR C N 1
ATOM 2381 C CA . THR C 1 32 ? 80.146 77.898 24.915 1.00 27.72 10 THR C CA 1
ATOM 2382 C C . THR C 1 32 ? 80.522 77.673 26.371 1.00 32.66 10 THR C C 1
ATOM 2383 O O . THR C 1 32 ? 79.651 77.545 27.232 1.00 29.28 10 THR C O 1
ATOM 2387 N N . GLY C 1 33 ? 81.822 77.623 26.638 1.00 23.58 11 GLY C N 1
ATOM 2388 C CA . GLY C 1 33 ? 82.316 77.389 27.980 1.00 29.64 11 GLY C CA 1
ATOM 2389 C C . GLY C 1 33 ? 82.700 78.678 28.674 1.00 20.24 11 GLY C C 1
ATOM 2390 O O . GLY C 1 33 ? 83.199 79.608 28.044 1.00 27.16 11 GLY C O 1
ATOM 2391 N N . THR C 1 34 ? 82.459 78.730 29.977 1.00 16.55 12 THR C N 1
ATOM 2392 C CA . THR C 1 34 ? 82.819 79.889 30.788 1.00 31.68 12 THR C CA 1
ATOM 2393 C C . THR C 1 34 ? 84.326 80.098 30.803 1.00 22.18 12 THR C C 1
ATOM 2394 O O . THR C 1 34 ? 84.808 81.220 30.928 1.00 23.46 12 THR C O 1
ATOM 2398 N N . LYS C 1 35 ? 85.074 79.009 30.691 1.00 28.18 13 LYS C N 1
ATOM 2399 C CA . LYS C 1 35 ? 86.515 79.120 30.627 1.00 23.32 13 LYS C CA 1
ATOM 2400 C C . LYS C 1 35 ? 86.965 79.242 29.169 1.00 20.47 13 LYS C C 1
ATOM 2401 O O . LYS C 1 35 ? 87.656 80.191 28.806 1.00 23.97 13 LYS C O 1
ATOM 2407 N N . GLN C 1 36 ? 86.543 78.300 28.329 1.00 21.66 14 GLN C N 1
ATOM 2408 C CA . GLN C 1 36 ? 87.088 78.174 26.972 1.00 18.18 14 GLN C CA 1
ATOM 2409 C C . GLN C 1 36 ? 86.412 78.962 25.841 1.00 15.85 14 GLN C C 1
ATOM 2410 O O . GLN C 1 36 ? 86.849 78.900 24.690 1.00 20.59 14 GLN C O 1
ATOM 2416 N N . GLY C 1 37 ? 85.338 79.677 26.137 1.00 23.82 15 GLY C N 1
ATOM 2417 C CA . GLY C 1 37 ? 84.611 80.355 25.079 1.00 13.63 15 GLY C CA 1
ATOM 2418 C C . GLY C 1 37 ? 83.818 79.366 24.232 1.00 23.43 15 GLY C C 1
ATOM 2419 O O . GLY C 1 37 ? 83.189 78.450 24.761 1.00 17.87 15 GLY C O 1
ATOM 2420 N N . LEU C 1 38 ? 83.846 79.549 22.916 1.00 18.23 16 LEU C N 1
ATOM 2421 C CA . LEU C 1 38 ? 83.084 78.710 21.998 1.00 14.02 16 LEU C CA 1
ATOM 2422 C C . LEU C 1 38 ? 83.895 77.469 21.667 1.00 26.80 16 LEU C C 1
ATOM 2423 O O . LEU C 1 38 ? 84.865 77.522 20.912 1.00 25.25 16 LEU C O 1
ATOM 2428 N N . ILE C 1 39 ? 83.482 76.347 22.232 1.00 18.12 17 ILE C N 1
ATOM 2429 C CA . ILE C 1 39 ? 84.264 75.124 22.161 1.00 16.97 17 ILE C CA 1
ATOM 2430 C C . ILE C 1 39 ? 84.114 74.430 20.809 1.00 15.82 17 ILE C C 1
ATOM 2431 O O . ILE C 1 39 ? 84.943 73.614 20.410 1.00 16.59 17 ILE C O 1
ATOM 2436 N N . THR C 1 40 ? 83.054 74.784 20.099 1.00 21.45 18 THR C N 1
ATOM 2437 C CA . THR C 1 40 ? 82.753 74.180 18.817 1.00 15.51 18 THR C CA 1
ATOM 2438 C C . THR C 1 40 ? 83.273 75.053 17.666 1.00 24.73 18 THR C C 1
ATOM 2439 O O . THR C 1 40 ? 83.043 74.757 16.495 1.00 18.66 18 THR C O 1
ATOM 2443 N N . ALA C 1 41 ? 83.987 76.124 18.007 1.00 12.90 19 ALA C N 1
ATOM 2444 C CA . ALA C 1 41 ? 84.505 77.060 17.014 1.00 12.50 19 ALA C CA 1
ATOM 2445 C C . ALA C 1 41 ? 85.390 76.357 15.992 1.00 22.95 19 ALA C C 1
ATOM 2446 O O . ALA C 1 41 ? 86.460 75.854 16.338 1.00 31.55 19 ALA C O 1
ATOM 2448 N N . GLY C 1 42 ? 84.957 76.337 14.735 1.00 14.16 20 GLY C N 1
ATOM 2449 C CA . GLY C 1 42 ? 85.731 75.710 13.676 1.00 17.74 20 GLY C CA 1
ATOM 2450 C C . GLY C 1 42 ? 85.898 74.202 13.838 1.00 29.04 20 GLY C C 1
ATOM 2451 O O . GLY C 1 42 ? 86.858 73.616 13.325 1.00 32.40 20 GLY C O 1
ATOM 2452 N N . ALA C 1 43 ? 84.957 73.575 14.541 1.00 16.35 21 ALA C N 1
ATOM 2453 C CA . ALA C 1 43 ? 85.021 72.150 14.814 1.00 18.13 21 ALA C CA 1
ATOM 2454 C C . ALA C 1 43 ? 84.276 71.307 13.786 1.00 28.60 21 ALA C C 1
ATOM 2455 O O . ALA C 1 43 ? 84.414 70.087 13.791 1.00 25.71 21 ALA C O 1
ATOM 2457 N N . PHE C 1 44 ? 83.480 71.936 12.918 1.00 26.90 22 PHE C N 1
ATOM 2458 C CA . PHE C 1 44 ? 82.947 71.217 11.753 1.00 25.53 22 PHE C CA 1
ATOM 2459 C C . PHE C 1 44 ? 83.496 71.792 10.449 1.00 28.76 22 PHE C C 1
ATOM 2460 O O . PHE C 1 44 ? 82.793 72.478 9.690 1.00 15.75 22 PHE C O 1
ATOM 2468 N N . THR C 1 45 ? 84.770 71.482 10.221 1.00 26.08 23 THR C N 1
ATOM 2469 C CA . THR C 1 45 ? 85.559 71.994 9.115 1.00 24.61 23 THR C CA 1
ATOM 2470 C C . THR C 1 45 ? 86.362 70.825 8.561 1.00 26.11 23 THR C C 1
ATOM 2471 O O . THR C 1 45 ? 86.373 69.750 9.152 1.00 21.67 23 THR C O 1
ATOM 2475 N N . GLU C 1 46 ? 87.038 71.042 7.439 1.00 26.38 24 GLU C N 1
ATOM 2476 C CA . GLU C 1 46 ? 87.913 70.037 6.839 1.00 23.73 24 GLU C CA 1
ATOM 2477 C C . GLU C 1 46 ? 89.025 69.587 7.780 1.00 21.83 24 GLU C C 1
ATOM 2478 O O . GLU C 1 46 ? 89.293 68.393 7.915 1.00 30.39 24 GLU C O 1
ATOM 2484 N N . ASP C 1 47 ? 89.698 70.550 8.401 1.00 28.40 25 ASP C N 1
ATOM 2485 C CA . ASP C 1 47 ? 90.757 70.231 9.357 1.00 34.90 25 ASP C CA 1
ATOM 2486 C C . ASP C 1 47 ? 90.218 69.357 10.485 1.00 28.27 25 ASP C C 1
ATOM 2487 O O . ASP C 1 47 ? 90.833 68.367 10.857 1.00 18.15 25 ASP C O 1
ATOM 2492 N N . SER C 1 48 ? 89.060 69.741 11.023 1.00 37.27 26 SER C N 1
ATOM 2493 C CA . SER C 1 48 ? 88.505 69.101 12.212 1.00 21.05 26 SER C CA 1
ATOM 2494 C C . SER C 1 48 ? 87.875 67.739 11.940 1.00 22.24 26 SER C C 1
ATOM 2495 O O . SER C 1 48 ? 88.086 66.800 12.699 1.00 17.05 26 SER C O 1
ATOM 2498 N N . VAL C 1 49 ? 87.113 67.625 10.855 1.00 18.04 27 VAL C N 1
ATOM 2499 C CA . VAL C 1 49 ? 86.420 66.369 10.551 1.00 24.10 27 VAL C CA 1
ATOM 2500 C C . VAL C 1 49 ? 86.905 65.647 9.278 1.00 33.55 27 VAL C C 1
ATOM 2501 O O . VAL C 1 49 ? 86.575 64.481 9.051 1.00 36.55 27 VAL C O 1
ATOM 2505 N N . GLY C 1 50 ? 87.684 66.327 8.445 1.00 32.75 28 GLY C N 1
ATOM 2506 C CA . GLY C 1 50 ? 88.206 65.693 7.246 1.00 35.03 28 GLY C CA 1
ATOM 2507 C C . GLY C 1 50 ? 87.132 65.479 6.192 1.00 36.38 28 GLY C C 1
ATOM 2508 O O . GLY C 1 50 ? 86.348 66.391 5.906 1.00 19.58 28 GLY C O 1
ATOM 2509 N N . ASN C 1 51 ? 87.082 64.277 5.616 1.00 30.49 29 ASN C N 1
ATOM 2510 C CA . ASN C 1 51 ? 86.168 64.008 4.496 1.00 38.45 29 ASN C CA 1
ATOM 2511 C C . ASN C 1 51 ? 84.687 64.086 4.878 1.00 50.58 29 ASN C C 1
ATOM 2512 O O . ASN C 1 51 ? 83.806 64.084 4.012 1.00 36.49 29 ASN C O 1
ATOM 2517 N N . THR C 1 52 ? 84.429 64.162 6.180 1.00 46.75 30 THR C N 1
ATOM 2518 C CA . THR C 1 52 ? 83.076 64.249 6.719 1.00 52.02 30 THR C CA 1
ATOM 2519 C C . THR C 1 52 ? 82.466 65.645 6.529 1.00 35.61 30 THR C C 1
ATOM 2520 O O . THR C 1 52 ? 81.278 65.848 6.764 1.00 35.90 30 THR C O 1
ATOM 2524 N N . TYR C 1 53 ? 83.286 66.593 6.081 1.00 34.39 31 TYR C N 1
ATOM 2525 C CA . TYR C 1 53 ? 82.906 68.007 6.023 1.00 32.02 31 TYR C CA 1
ATOM 2526 C C . TYR C 1 53 ? 81.806 68.366 5.007 1.00 41.22 31 TYR C C 1
ATOM 2527 O O . TYR C 1 53 ? 81.912 68.052 3.817 1.00 51.48 31 TYR C O 1
ATOM 2536 N N . GLN C 1 54 ? 80.748 69.008 5.505 1.00 36.76 32 GLN C N 1
ATOM 2537 C CA . GLN C 1 54 ? 79.786 69.742 4.684 1.00 25.33 32 GLN C CA 1
ATOM 2538 C C . GLN C 1 54 ? 79.773 71.178 5.200 1.00 35.89 32 GLN C C 1
ATOM 2539 O O . GLN C 1 54 ? 79.791 71.408 6.413 1.00 31.85 32 GLN C O 1
ATOM 2545 N N . GLU C 1 55 ? 79.753 72.143 4.286 1.00 24.33 33 GLU C N 1
ATOM 2546 C CA . GLU C 1 55 ? 79.799 73.550 4.662 1.00 33.49 33 GLU C CA 1
ATOM 2547 C C . GLU C 1 55 ? 78.501 74.002 5.336 1.00 24.08 33 GLU C C 1
ATOM 2548 O O . GLU C 1 55 ? 77.458 73.375 5.170 1.00 25.84 33 GLU C O 1
ATOM 2554 N N . GLY C 1 56 ? 78.569 75.089 6.100 1.00 29.69 34 GLY C N 1
ATOM 2555 C CA . GLY C 1 56 ? 77.379 75.671 6.699 1.00 23.45 34 GLY C CA 1
ATOM 2556 C C . GLY C 1 56 ? 77.217 75.493 8.203 1.00 27.86 34 GLY C C 1
ATOM 2557 O O . GLY C 1 56 ? 76.292 76.056 8.785 1.00 35.89 34 GLY C O 1
ATOM 2558 N N . HIS C 1 57 ? 78.097 74.719 8.839 1.00 23.33 35 HIS C N 1
ATOM 2559 C CA . HIS C 1 57 ? 77.981 74.471 10.278 1.00 18.27 35 HIS C CA 1
ATOM 2560 C C . HIS C 1 57 ? 79.340 74.450 11.005 1.00 18.96 35 HIS C C 1
ATOM 2561 O O . HIS C 1 57 ? 79.553 73.691 11.951 1.00 13.57 35 HIS C O 1
ATOM 2568 N N . GLU C 1 58 ? 80.226 75.343 10.575 1.00 15.33 36 GLU C N 1
ATOM 2569 C CA . GLU C 1 58 ? 81.648 75.301 10.908 1.00 18.33 36 GLU C CA 1
ATOM 2570 C C . GLU C 1 58 ? 81.961 75.547 12.387 1.00 19.12 36 GLU C C 1
ATOM 2571 O O . GLU C 1 58 ? 83.027 75.181 12.857 1.00 26.08 36 GLU C O 1
ATOM 2577 N N . ASP C 1 59 ? 81.042 76.173 13.110 1.00 18.95 37 ASP C N 1
ATOM 2578 C CA . ASP C 1 59 ? 81.290 76.530 14.500 1.00 26.71 37 ASP C CA 1
ATOM 2579 C C . ASP C 1 59 ? 80.441 75.666 15.424 1.00 21.64 37 ASP C C 1
ATOM 2580 O O . ASP C 1 59 ? 80.188 76.006 16.588 1.00 20.85 37 ASP C O 1
ATOM 2585 N N . GLN C 1 60 ? 80.025 74.529 14.877 1.00 19.82 38 GLN C N 1
ATOM 2586 C CA . GLN C 1 60 ? 79.311 73.501 15.619 1.00 26.67 38 GLN C CA 1
ATOM 2587 C C . GLN C 1 60 ? 80.008 72.164 15.444 1.00 29.22 38 GLN C C 1
ATOM 2588 O O . GLN C 1 60 ? 80.960 72.034 14.662 1.00 14.64 38 GLN C O 1
ATOM 2594 N N . VAL C 1 61 ? 79.517 71.169 16.172 1.00 27.85 39 VAL C N 1
ATOM 2595 C CA . VAL C 1 61 ? 79.939 69.788 15.979 1.00 31.09 39 VAL C CA 1
ATOM 2596 C C . VAL C 1 61 ? 78.746 68.956 15.490 1.00 27.45 39 VAL C C 1
ATOM 2597 O O . VAL C 1 61 ? 77.614 69.186 15.899 1.00 21.40 39 VAL C O 1
ATOM 2609 N N . VAL C 1 63 ? 76.212 66.071 15.345 1.00 23.71 41 VAL C N 1
ATOM 2610 C CA . VAL C 1 63 ? 75.708 65.165 16.373 1.00 14.77 41 VAL C CA 1
ATOM 2611 C C . VAL C 1 63 ? 74.997 63.969 15.770 1.00 34.16 41 VAL C C 1
ATOM 2612 O O . VAL C 1 63 ? 74.027 64.114 15.027 1.00 21.01 41 VAL C O 1
ATOM 2616 N N . GLN C 1 64 ? 75.503 62.787 16.105 1.00 26.56 42 GLN C N 1
ATOM 2617 C CA . GLN C 1 64 ? 75.044 61.530 15.534 1.00 35.04 42 GLN C CA 1
ATOM 2618 C C . GLN C 1 64 ? 74.292 60.697 16.581 1.00 18.95 42 GLN C C 1
ATOM 2619 O O . GLN C 1 64 ? 73.902 59.563 16.319 1.00 26.36 42 GLN C O 1
ATOM 2625 N N . GLY C 1 65 ? 74.091 61.275 17.762 1.00 22.73 43 GLY C N 1
ATOM 2626 C CA . GLY C 1 65 ? 73.391 60.598 18.838 1.00 25.23 43 GLY C CA 1
ATOM 2627 C C . GLY C 1 65 ? 72.695 61.575 19.768 1.00 19.86 43 GLY C C 1
ATOM 2628 O O . GLY C 1 65 ? 73.060 62.751 19.840 1.00 21.50 43 GLY C O 1
ATOM 2629 N N . PHE C 1 66 ? 71.674 61.088 20.470 1.00 25.05 44 PHE C N 1
ATOM 2630 C CA . PHE C 1 66 ? 70.950 61.904 21.434 1.00 17.78 44 PHE C CA 1
ATOM 2631 C C . PHE C 1 66 ? 70.018 61.027 22.240 1.00 24.53 44 PHE C C 1
ATOM 2632 O O . PHE C 1 66 ? 69.286 60.208 21.691 1.00 24.83 44 PHE C O 1
ATOM 2640 N N . ASN C 1 67 ? 70.048 61.217 23.550 1.00 24.20 45 ASN C N 1
ATOM 2641 C CA . ASN C 1 67 ? 69.163 60.523 24.472 1.00 19.90 45 ASN C CA 1
ATOM 2642 C C . ASN C 1 67 ? 68.912 61.463 25.644 1.00 13.00 45 ASN C C 1
ATOM 2643 O O . ASN C 1 67 ? 69.821 62.150 26.122 1.00 19.10 45 ASN C O 1
ATOM 2648 N N . HIS C 1 68 ? 67.686 61.496 26.115 1.00 14.24 46 HIS C N 1
ATOM 2649 C CA . HIS C 1 68 ? 67.359 62.323 27.261 1.00 15.77 46 HIS C CA 1
ATOM 2650 C C . HIS C 1 68 ? 66.032 61.891 27.834 1.00 43.19 46 HIS C C 1
ATOM 2651 O O . HIS C 1 68 ? 65.177 61.364 27.112 1.00 22.29 46 HIS C O 1
ATOM 2658 N N . GLU C 1 69 ? 65.843 62.132 29.124 1.00 22.67 47 GLU C N 1
ATOM 2659 C CA . GLU C 1 69 ? 64.621 61.691 29.759 1.00 16.53 47 GLU C CA 1
ATOM 2660 C C . GLU C 1 69 ? 64.277 62.480 30.986 1.00 20.78 47 GLU C C 1
ATOM 2661 O O . GLU C 1 69 ? 65.130 62.741 31.820 1.00 21.05 47 GLU C O 1
ATOM 2667 N N . VAL C 1 70 ? 63.003 62.848 31.069 1.00 27.43 48 VAL C N 1
ATOM 2668 C CA . VAL C 1 70 ? 62.420 63.496 32.235 1.00 23.20 48 VAL C CA 1
ATOM 2669 C C . VAL C 1 70 ? 61.288 62.608 32.741 1.00 34.51 48 VAL C C 1
ATOM 2670 O O . VAL C 1 70 ? 60.372 62.283 31.989 1.00 27.75 48 VAL C O 1
ATOM 2674 N N . ILE C 1 71 ? 61.360 62.187 33.999 1.00 29.37 49 ILE C N 1
ATOM 2675 C CA . ILE C 1 71 ? 60.367 61.252 34.524 1.00 19.59 49 ILE C CA 1
ATOM 2676 C C . ILE C 1 71 ? 59.616 61.770 35.755 1.00 28.51 49 ILE C C 1
ATOM 2677 O O . ILE C 1 71 ? 60.102 62.638 36.470 1.00 35.90 49 ILE C O 1
ATOM 2682 N N . ILE C 1 72 ? 58.412 61.249 35.974 1.00 22.66 50 ILE C N 1
ATOM 2683 C CA . ILE C 1 72 ? 57.702 61.461 37.221 1.00 24.03 50 ILE C CA 1
ATOM 2684 C C . ILE C 1 72 ? 57.852 60.172 38.020 1.00 28.41 50 ILE C C 1
ATOM 2685 O O . ILE C 1 72 ? 57.322 59.125 37.643 1.00 18.37 50 ILE C O 1
ATOM 2690 N N . PRO C 1 73 ? 58.610 60.237 39.123 1.00 21.01 51 PRO C N 1
ATOM 2691 C CA . PRO C 1 73 ? 58.930 59.019 39.877 1.00 34.14 51 PRO C CA 1
ATOM 2692 C C . PRO C 1 73 ? 57.689 58.361 40.468 1.00 24.03 51 PRO C C 1
ATOM 2693 O O . PRO C 1 73 ? 56.666 59.039 40.583 1.00 33.38 51 PRO C O 1
ATOM 2697 N N . ARG C 1 85 ? 59.135 66.099 39.346 1.00 60.04 63 ARG C N 1
ATOM 2698 C CA . ARG C 1 85 ? 59.794 65.540 38.167 1.00 28.83 63 ARG C CA 1
ATOM 2699 C C . ARG C 1 85 ? 61.309 65.377 38.383 1.00 50.68 63 ARG C C 1
ATOM 2700 O O . ARG C 1 85 ? 61.886 65.948 39.306 1.00 51.35 63 ARG C O 1
ATOM 2708 N N . VAL C 1 86 ? 61.943 64.579 37.531 1.00 30.27 64 VAL C N 1
ATOM 2709 C CA . VAL C 1 86 ? 63.367 64.301 37.638 1.00 26.19 64 VAL C CA 1
ATOM 2710 C C . VAL C 1 86 ? 64.011 64.283 36.242 1.00 37.81 64 VAL C C 1
ATOM 2711 O O . VAL C 1 86 ? 63.719 63.405 35.430 1.00 40.77 64 VAL C O 1
ATOM 2715 N N . HIS C 1 87 ? 64.873 65.256 35.954 1.00 29.81 65 HIS C N 1
ATOM 2716 C CA . HIS C 1 87 ? 65.620 65.244 34.699 1.00 33.58 65 HIS C CA 1
ATOM 2717 C C . HIS C 1 87 ? 66.754 64.215 34.757 1.00 28.29 65 HIS C C 1
ATOM 2718 O O . HIS C 1 87 ? 67.297 63.967 35.832 1.00 25.32 65 HIS C O 1
ATOM 2725 N N . LYS C 1 88 ? 67.081 63.608 33.609 1.00 27.26 66 LYS C N 1
ATOM 2726 C CA . LYS C 1 88 ? 68.283 62.773 33.448 1.00 24.15 66 LYS C CA 1
ATOM 2727 C C . LYS C 1 88 ? 69.254 63.536 32.574 1.00 31.02 66 LYS C C 1
ATOM 2728 O O . LYS C 1 88 ? 68.832 64.406 31.817 1.00 22.96 66 LYS C O 1
ATOM 2734 N N . PRO C 1 89 ? 70.557 63.208 32.650 1.00 29.28 67 PRO C N 1
ATOM 2735 C CA . PRO C 1 89 ? 71.505 63.947 31.802 1.00 13.95 67 PRO C CA 1
ATOM 2736 C C . PRO C 1 89 ? 71.180 63.846 30.309 1.00 22.86 67 PRO C C 1
ATOM 2737 O O . PRO C 1 89 ? 70.646 62.833 29.835 1.00 17.26 67 PRO C O 1
ATOM 2741 N N . VAL C 1 90 ? 71.487 64.906 29.571 1.00 21.31 68 VAL C N 1
ATOM 2742 C CA . VAL C 1 90 ? 71.394 64.847 28.117 1.00 26.96 68 VAL C CA 1
ATOM 2743 C C . VAL C 1 90 ? 72.625 64.140 27.559 1.00 34.45 68 VAL C C 1
ATOM 2744 O O . VAL C 1 90 ? 73.754 64.412 27.967 1.00 16.01 68 VAL C O 1
ATOM 2748 N N . VAL C 1 91 ? 72.394 63.221 26.629 1.00 35.97 69 VAL C N 1
ATOM 2749 C CA . VAL C 1 91 ? 73.460 62.411 26.077 1.00 19.46 69 VAL C CA 1
ATOM 2750 C C . VAL C 1 91 ? 73.531 62.596 24.574 1.00 34.34 69 VAL C C 1
ATOM 2751 O O . VAL C 1 91 ? 72.624 62.188 23.859 1.00 22.98 69 VAL C O 1
ATOM 2755 N N . ILE C 1 92 ? 74.598 63.217 24.087 1.00 25.95 70 ILE C N 1
ATOM 2756 C CA . ILE C 1 92 ? 74.817 63.277 22.644 1.00 20.50 70 ILE C CA 1
ATOM 2757 C C . ILE C 1 92 ? 75.909 62.279 22.205 1.00 27.11 70 ILE C C 1
ATOM 2758 O O . ILE C 1 92 ? 76.594 61.683 23.030 1.00 12.90 70 ILE C O 1
ATOM 2763 N N . THR C 1 93 ? 76.022 62.066 20.901 1.00 13.99 71 THR C N 1
ATOM 2764 C CA . THR C 1 93 ? 77.095 61.275 20.329 1.00 15.64 71 THR C CA 1
ATOM 2765 C C . THR C 1 93 ? 77.629 62.080 19.158 1.00 22.09 71 THR C C 1
ATOM 2766 O O . THR C 1 93 ? 76.855 62.700 18.427 1.00 14.59 71 THR C O 1
ATOM 2770 N N . LYS C 1 94 ? 78.954 62.105 19.025 1.00 17.46 72 LYS C N 1
ATOM 2771 C CA . LYS C 1 94 ? 79.638 62.770 17.924 1.00 14.99 72 LYS C CA 1
ATOM 2772 C C . LYS C 1 94 ? 80.821 61.878 17.547 1.00 21.97 72 LYS C C 1
ATOM 2773 O O . LYS C 1 94 ? 80.962 60.794 18.103 1.00 27.93 72 LYS C O 1
ATOM 2779 N N . VAL C 1 95 ? 81.655 62.317 16.607 1.00 21.80 73 VAL C N 1
ATOM 2780 C CA . VAL C 1 95 ? 82.885 61.597 16.271 1.00 22.50 73 VAL C CA 1
ATOM 2781 C C . VAL C 1 95 ? 84.095 62.331 16.868 1.00 23.80 73 VAL C C 1
ATOM 2782 O O . VAL C 1 95 ? 83.962 63.461 17.318 1.00 20.26 73 VAL C O 1
ATOM 2786 N N . PHE C 1 96 ? 85.274 61.708 16.878 1.00 23.72 74 PHE C N 1
ATOM 2787 C CA . PHE C 1 96 ? 86.488 62.423 17.307 1.00 22.94 74 PHE C CA 1
ATOM 2788 C C . PHE C 1 96 ? 86.688 63.666 16.414 1.00 29.39 74 PHE C C 1
ATOM 2789 O O . PHE C 1 96 ? 86.653 63.566 15.183 1.00 26.11 74 PHE C O 1
ATOM 2797 N N . ASP C 1 97 ? 86.922 64.827 17.025 1.00 17.33 75 ASP C N 1
ATOM 2798 C CA . ASP C 1 97 ? 87.111 66.067 16.266 1.00 22.59 75 ASP C CA 1
ATOM 2799 C C . ASP C 1 97 ? 87.927 67.129 17.030 1.00 24.42 75 ASP C C 1
ATOM 2800 O O . ASP C 1 97 ? 88.593 66.823 18.015 1.00 22.71 75 ASP C O 1
ATOM 2805 N N . LYS C 1 98 ? 87.881 68.371 16.558 1.00 26.70 76 LYS C N 1
ATOM 2806 C CA . LYS C 1 98 ? 88.693 69.440 17.125 1.00 18.91 76 LYS C CA 1
ATOM 2807 C C . LYS C 1 98 ? 88.294 69.767 18.564 1.00 24.34 76 LYS C C 1
ATOM 2808 O O . LYS C 1 98 ? 89.140 70.124 19.381 1.00 30.71 76 LYS C O 1
ATOM 2814 N N . ALA C 1 99 ? 87.003 69.623 18.859 1.00 25.57 77 ALA C N 1
ATOM 2815 C CA . ALA C 1 99 ? 86.426 69.917 20.174 1.00 9.48 77 ALA C CA 1
ATOM 2816 C C . ALA C 1 99 ? 86.744 68.857 21.214 1.00 23.82 77 ALA C C 1
ATOM 2817 O O . ALA C 1 99 ? 86.792 69.151 22.403 1.00 29.41 77 ALA C O 1
ATOM 2819 N N . SER C 1 100 ? 86.929 67.619 20.758 1.00 24.95 78 SER C N 1
ATOM 2820 C CA . SER C 1 100 ? 87.111 66.473 21.644 1.00 20.05 78 SER C CA 1
ATOM 2821 C C . SER C 1 100 ? 88.109 66.695 22.773 1.00 16.28 78 SER C C 1
ATOM 2822 O O . SER C 1 100 ? 87.789 66.426 23.930 1.00 23.09 78 SER C O 1
ATOM 2825 N N . PRO C 1 101 ? 89.330 67.155 22.444 1.00 20.31 79 PRO C N 1
ATOM 2826 C CA . PRO C 1 101 ? 90.282 67.363 23.540 1.00 18.31 79 PRO C CA 1
ATOM 2827 C C . PRO C 1 101 ? 89.756 68.459 24.439 1.00 19.51 79 PRO C C 1
ATOM 2828 O O . PRO C 1 101 ? 90.064 68.474 25.626 1.00 17.65 79 PRO C O 1
ATOM 2832 N N . LEU C 1 102 ? 88.939 69.342 23.877 1.00 20.17 80 LEU C N 1
ATOM 2833 C CA . LEU C 1 102 ? 88.430 70.491 24.610 1.00 13.92 80 LEU C CA 1
ATOM 2834 C C . LEU C 1 102 ? 87.332 70.078 25.585 1.00 18.78 80 LEU C C 1
ATOM 2835 O O . LEU C 1 102 ? 87.248 70.596 26.701 1.00 27.45 80 LEU C O 1
ATOM 2840 N N . LEU C 1 103 ? 86.499 69.136 25.162 1.00 22.69 81 LEU C N 1
ATOM 2841 C CA . LEU C 1 103 ? 85.396 68.653 25.989 1.00 16.29 81 LEU C CA 1
ATOM 2842 C C . LEU C 1 103 ? 85.914 67.813 27.131 1.00 22.00 81 LEU C C 1
ATOM 2843 O O . LEU C 1 103 ? 85.351 67.836 28.226 1.00 25.58 81 LEU C O 1
ATOM 2848 N N . LEU C 1 104 ? 86.977 67.058 26.862 1.00 17.47 82 LEU C N 1
ATOM 2849 C CA . LEU C 1 104 ? 87.631 66.266 27.899 1.00 18.77 82 LEU C CA 1
ATOM 2850 C C . LEU C 1 104 ? 88.181 67.214 28.952 1.00 31.38 82 LEU C C 1
ATOM 2851 O O . LEU C 1 104 ? 88.009 66.991 30.147 1.00 37.88 82 LEU C O 1
ATOM 2856 N N . ALA C 1 105 ? 88.807 68.299 28.508 1.00 33.02 83 ALA C N 1
ATOM 2857 C CA . ALA C 1 105 ? 89.320 69.291 29.442 1.00 26.02 83 ALA C CA 1
ATOM 2858 C C . ALA C 1 105 ? 88.172 69.888 30.243 1.00 28.10 83 ALA C C 1
ATOM 2859 O O . ALA C 1 105 ? 88.295 70.099 31.444 1.00 38.91 83 ALA C O 1
ATOM 2861 N N . ALA C 1 106 ? 87.055 70.158 29.579 1.00 26.01 84 ALA C N 1
ATOM 2862 C CA . ALA C 1 106 ? 85.881 70.667 30.276 1.00 21.78 84 ALA C CA 1
ATOM 2863 C C . ALA C 1 106 ? 85.441 69.670 31.335 1.00 27.47 84 ALA C C 1
ATOM 2864 O O . ALA C 1 106 ? 85.215 70.020 32.489 1.00 32.22 84 ALA C O 1
ATOM 2866 N N . LEU C 1 107 ? 85.316 68.416 30.929 1.00 16.34 85 LEU C N 1
ATOM 2867 C CA . LEU C 1 107 ? 84.827 67.386 31.818 1.00 21.72 85 LEU C CA 1
ATOM 2868 C C . LEU C 1 107 ? 85.712 67.389 33.052 1.00 33.62 85 LEU C C 1
ATOM 2869 O O . LEU C 1 107 ? 85.238 67.603 34.161 1.00 35.01 85 LEU C O 1
ATOM 2874 N N . THR C 1 108 ? 87.007 67.163 32.845 1.00 34.90 86 THR C N 1
ATOM 2875 C CA . THR C 1 108 ? 87.944 66.950 33.952 1.00 41.17 86 THR C CA 1
ATOM 2876 C C . THR C 1 108 ? 88.143 68.179 34.848 1.00 53.04 86 THR C C 1
ATOM 2877 O O . THR C 1 108 ? 88.546 68.051 36.011 1.00 32.48 86 THR C O 1
ATOM 2881 N N . SER C 1 109 ? 87.866 69.364 34.310 1.00 28.07 87 SER C N 1
ATOM 2882 C CA . SER C 1 109 ? 88.027 70.596 35.084 1.00 37.34 87 SER C CA 1
ATOM 2883 C C . SER C 1 109 ? 86.734 71.015 35.775 1.00 24.49 87 SER C C 1
ATOM 2884 O O . SER C 1 109 ? 86.742 71.908 36.620 1.00 35.16 87 SER C O 1
ATOM 2887 N N . GLY C 1 110 ? 85.628 70.359 35.427 1.00 21.64 88 GLY C N 1
ATOM 2888 C CA . GLY C 1 110 ? 84.319 70.780 35.906 1.00 28.57 88 GLY C CA 1
ATOM 2889 C C . GLY C 1 110 ? 83.905 72.156 35.405 1.00 23.70 88 GLY C C 1
ATOM 2890 O O . GLY C 1 110 ? 83.151 72.864 36.076 1.00 30.68 88 GLY C O 1
ATOM 2891 N N . GLU C 1 111 ? 84.400 72.539 34.224 1.00 25.18 89 GLU C N 1
ATOM 2892 C CA . GLU C 1 111 ? 84.049 73.828 33.626 1.00 24.45 89 GLU C CA 1
ATOM 2893 C C . GLU C 1 111 ? 82.540 73.903 33.356 1.00 40.21 89 GLU C C 1
ATOM 2894 O O . GLU C 1 111 ? 81.958 72.999 32.750 1.00 26.08 89 GLU C O 1
ATOM 2900 N N . ARG C 1 112 ? 81.894 74.964 33.827 1.00 25.57 90 ARG C N 1
ATOM 2901 C CA . ARG C 1 112 ? 80.483 75.129 33.531 1.00 25.00 90 ARG C CA 1
ATOM 2902 C C . ARG C 1 112 ? 80.333 75.627 32.103 1.00 36.59 90 ARG C C 1
ATOM 2903 O O . ARG C 1 112 ? 81.094 76.489 31.650 1.00 23.38 90 ARG C O 1
ATOM 2911 N N . LEU C 1 113 ? 79.365 75.076 31.384 1.00 26.19 91 LEU C N 1
ATOM 2912 C CA . LEU C 1 113 ? 79.083 75.544 30.035 1.00 26.91 91 LEU C CA 1
ATOM 2913 C C . LEU C 1 113 ? 77.893 76.484 30.044 1.00 26.59 91 LEU C C 1
ATOM 2914 O O . LEU C 1 113 ? 76.769 76.047 30.312 1.00 22.61 91 LEU C O 1
ATOM 2919 N N . THR C 1 114 ? 78.130 77.762 29.742 1.00 16.27 92 THR C N 1
ATOM 2920 C CA . THR C 1 114 ? 77.048 78.770 29.700 1.00 21.75 92 THR C CA 1
ATOM 2921 C C . THR C 1 114 ? 75.861 78.325 28.852 1.00 26.43 92 THR C C 1
ATOM 2922 O O . THR C 1 114 ? 74.707 78.441 29.274 1.00 25.98 92 THR C O 1
ATOM 2926 N N . LYS C 1 115 ? 76.152 77.808 27.658 1.00 24.66 93 LYS C N 1
ATOM 2927 C CA . LYS C 1 115 ? 75.113 77.343 26.742 1.00 20.16 93 LYS C CA 1
ATOM 2928 C C . LYS C 1 115 ? 75.554 76.130 25.897 1.00 21.77 93 LYS C C 1
ATOM 2929 O O . LYS C 1 115 ? 76.650 76.109 25.350 1.00 17.30 93 LYS C O 1
ATOM 2935 N N . VAL C 1 116 ? 74.701 75.115 25.816 1.00 26.36 94 VAL C N 1
ATOM 2936 C CA . VAL C 1 116 ? 74.866 74.047 24.837 1.00 22.02 94 VAL C CA 1
ATOM 2937 C C . VAL C 1 116 ? 73.631 74.099 23.927 1.00 18.29 94 VAL C C 1
ATOM 2938 O O . VAL C 1 116 ? 72.499 74.076 24.412 1.00 19.04 94 VAL C O 1
ATOM 2942 N N . GLU C 1 117 ? 73.820 74.194 22.617 1.00 22.84 95 GLU C N 1
ATOM 2943 C CA . GLU C 1 117 ? 72.647 74.343 21.775 1.00 7.53 95 GLU C CA 1
ATOM 2944 C C . GLU C 1 117 ? 72.592 73.397 20.589 1.00 18.51 95 GLU C C 1
ATOM 2945 O O . GLU C 1 117 ? 73.409 73.476 19.677 1.00 17.77 95 GLU C O 1
ATOM 2951 N N . ILE C 1 118 ? 71.584 72.529 20.621 1.00 21.54 96 ILE C N 1
ATOM 2952 C CA . ILE C 1 118 ? 71.385 71.449 19.663 1.00 21.24 96 ILE C CA 1
ATOM 2953 C C . ILE C 1 118 ? 70.348 71.852 18.643 1.00 20.88 96 ILE C C 1
ATOM 2954 O O . ILE C 1 118 ? 69.193 72.051 18.979 1.00 21.19 96 ILE C O 1
ATOM 2959 N N . GLN C 1 119 ? 70.767 71.968 17.395 1.00 16.44 97 GLN C N 1
ATOM 2960 C CA . GLN C 1 119 ? 69.862 72.308 16.320 1.00 20.69 97 GLN C CA 1
ATOM 2961 C C . GLN C 1 119 ? 69.527 71.079 15.508 1.00 16.42 97 GLN C C 1
ATOM 2962 O O . GLN C 1 119 ? 70.414 70.389 15.010 1.00 20.97 97 GLN C O 1
ATOM 2968 N N . TRP C 1 120 ? 68.232 70.819 15.381 1.00 25.42 98 TRP C N 1
ATOM 2969 C CA . TRP C 1 120 ? 67.743 69.639 14.694 1.00 17.17 98 TRP C CA 1
ATOM 2970 C C . TRP C 1 120 ? 67.359 69.948 13.248 1.00 21.67 98 TRP C C 1
ATOM 2971 O O . TRP C 1 120 ? 66.682 70.945 12.971 1.00 17.74 98 TRP C O 1
ATOM 2982 N N . TYR C 1 121 ? 67.779 69.071 12.340 1.00 13.05 99 TYR C N 1
ATOM 2983 C CA . TYR C 1 121 ? 67.500 69.224 10.910 1.00 27.22 99 TYR C CA 1
ATOM 2984 C C . TYR C 1 121 ? 66.648 68.083 10.314 1.00 35.02 99 TYR C C 1
ATOM 2985 O O . TYR C 1 121 ? 66.667 66.935 10.785 1.00 16.96 99 TYR C O 1
ATOM 2994 N N . ARG C 1 122 ? 65.882 68.429 9.287 1.00 18.83 100 ARG C N 1
ATOM 2995 C CA . ARG C 1 122 ? 65.034 67.482 8.582 1.00 23.67 100 ARG C CA 1
ATOM 2996 C C . ARG C 1 122 ? 64.857 67.931 7.126 1.00 31.55 100 ARG C C 1
ATOM 2997 O O . ARG C 1 122 ? 65.144 69.080 6.769 1.00 29.04 100 ARG C O 1
ATOM 3005 N N . THR C 1 123 ? 64.382 67.017 6.288 1.00 26.27 101 THR C N 1
ATOM 3006 C CA . THR C 1 123 ? 63.953 67.364 4.941 1.00 31.66 101 THR C CA 1
ATOM 3007 C C . THR C 1 123 ? 62.590 68.036 5.045 1.00 22.17 101 THR C C 1
ATOM 3008 O O . THR C 1 123 ? 61.664 67.477 5.623 1.00 31.45 101 THR C O 1
ATOM 3012 N N . SER C 1 124 ? 62.479 69.252 4.520 1.00 30.40 102 SER C N 1
ATOM 3013 C CA . SER C 1 124 ? 61.237 70.009 4.608 1.00 31.04 102 SER C CA 1
ATOM 3014 C C . SER C 1 124 ? 60.163 69.432 3.686 1.00 38.17 102 SER C C 1
ATOM 3015 O O . SER C 1 124 ? 60.407 68.470 2.945 1.00 33.40 102 SER C O 1
ATOM 3018 N N . ALA C 1 125 ? 58.975 70.029 3.739 1.00 44.47 103 ALA C N 1
ATOM 3019 C CA . ALA C 1 125 ? 57.874 69.647 2.861 1.00 38.43 103 ALA C CA 1
ATOM 3020 C C . ALA C 1 125 ? 58.225 69.891 1.396 1.00 40.11 103 ALA C C 1
ATOM 3021 O O . ALA C 1 125 ? 57.809 69.124 0.524 1.00 35.35 103 ALA C O 1
ATOM 3023 N N . ALA C 1 126 ? 58.988 70.953 1.131 1.00 33.51 104 ALA C N 1
ATOM 3024 C CA . ALA C 1 126 ? 59.408 71.270 -0.238 1.00 39.39 104 ALA C CA 1
ATOM 3025 C C . ALA C 1 126 ? 60.754 70.648 -0.656 1.00 37.38 104 ALA C C 1
ATOM 3026 O O . ALA C 1 126 ? 61.373 71.084 -1.629 1.00 31.23 104 ALA C O 1
ATOM 3028 N N . GLY C 1 127 ? 61.203 69.630 0.075 1.00 18.28 105 GLY C N 1
ATOM 3029 C CA . GLY C 1 127 ? 62.383 68.873 -0.318 1.00 25.57 105 GLY C CA 1
ATOM 3030 C C . GLY C 1 127 ? 63.747 69.442 0.057 1.00 53.16 105 GLY C C 1
ATOM 3031 O O . GLY C 1 127 ? 64.773 68.972 -0.433 1.00 33.78 105 GLY C O 1
ATOM 3032 N N . THR C 1 128 ? 63.767 70.435 0.941 1.00 52.25 106 THR C N 1
ATOM 3033 C CA . THR C 1 128 ? 65.011 71.095 1.330 1.00 31.53 106 THR C CA 1
ATOM 3034 C C . THR C 1 128 ? 65.297 70.909 2.813 1.00 35.39 106 THR C C 1
ATOM 3035 O O . THR C 1 128 ? 64.376 70.951 3.633 1.00 28.81 106 THR C O 1
ATOM 3039 N N . GLN C 1 129 ? 66.568 70.731 3.166 1.00 28.10 107 GLN C N 1
ATOM 3040 C CA . GLN C 1 129 ? 66.935 70.584 4.575 1.00 47.41 107 GLN C CA 1
ATOM 3041 C C . GLN C 1 129 ? 66.628 71.857 5.349 1.00 31.57 107 GLN C C 1
ATOM 3042 O O . GLN C 1 129 ? 66.965 72.951 4.895 1.00 26.22 107 GLN C O 1
ATOM 3048 N N . GLU C 1 130 ? 65.983 71.718 6.508 1.00 23.34 108 GLU C N 1
ATOM 3049 C CA . GLU C 1 130 ? 65.676 72.881 7.342 1.00 18.42 108 GLU C CA 1
ATOM 3050 C C . GLU C 1 130 ? 65.854 72.638 8.830 1.00 25.70 108 GLU C C 1
ATOM 3051 O O . GLU C 1 130 ? 65.660 71.529 9.331 1.00 23.33 108 GLU C O 1
ATOM 3057 N N . HIS C 1 131 ? 66.204 73.701 9.539 1.00 18.82 109 HIS C N 1
ATOM 3058 C CA . HIS C 1 131 ? 66.230 73.663 10.991 1.00 19.88 109 HIS C CA 1
ATOM 3059 C C . HIS C 1 131 ? 64.789 73.776 11.552 1.00 22.66 109 HIS C C 1
ATOM 3060 O O . HIS C 1 131 ? 64.095 74.782 11.350 1.00 30.16 109 HIS C O 1
ATOM 3067 N N . TYR C 1 132 ? 64.325 72.736 12.242 1.00 36.26 110 TYR C N 1
ATOM 3068 C CA . TYR C 1 132 ? 62.934 72.723 12.709 1.00 26.82 110 TYR C CA 1
ATOM 3069 C C . TYR C 1 132 ? 62.747 72.660 14.233 1.00 26.65 110 TYR C C 1
ATOM 3070 O O . TYR C 1 132 ? 61.671 72.980 14.733 1.00 19.60 110 TYR C O 1
ATOM 3079 N N . TYR C 1 133 ? 63.785 72.254 14.966 1.00 13.64 111 TYR C N 1
ATOM 3080 C CA . TYR C 1 133 ? 63.687 72.085 16.420 1.00 10.76 111 TYR C CA 1
ATOM 3081 C C . TYR C 1 133 ? 64.978 72.591 17.074 1.00 26.67 111 TYR C C 1
ATOM 3082 O O . TYR C 1 133 ? 66.056 72.510 16.473 1.00 31.37 111 TYR C O 1
ATOM 3091 N N . THR C 1 134 ? 64.876 73.117 18.294 1.00 22.16 112 THR C N 1
ATOM 3092 C CA . THR C 1 134 ? 66.069 73.484 19.051 1.00 24.99 112 THR C CA 1
ATOM 3093 C C . THR C 1 134 ? 66.003 72.987 20.495 1.00 15.02 112 THR C C 1
ATOM 3094 O O . THR C 1 134 ? 65.044 73.244 21.208 1.00 29.80 112 THR C O 1
ATOM 3098 N N . THR C 1 135 ? 67.010 72.218 20.888 1.00 27.74 113 THR C N 1
ATOM 3099 C CA . THR C 1 135 ? 67.213 71.860 22.282 1.00 20.84 113 THR C CA 1
ATOM 3100 C C . THR C 1 135 ? 68.386 72.699 22.814 1.00 22.81 113 THR C C 1
ATOM 3101 O O . THR C 1 135 ? 69.443 72.771 22.193 1.00 22.78 113 THR C O 1
ATOM 3105 N N . VAL C 1 136 ? 68.193 73.352 23.951 1.00 17.53 114 VAL C N 1
ATOM 3106 C CA . VAL C 1 136 ? 69.215 74.239 24.498 1.00 20.46 114 VAL C CA 1
ATOM 3107 C C . VAL C 1 136 ? 69.397 74.049 25.996 1.00 14.92 114 VAL C C 1
ATOM 3108 O O . VAL C 1 136 ? 68.425 74.139 26.753 1.00 19.10 114 VAL C O 1
ATOM 3112 N N . LEU C 1 137 ? 70.635 73.799 26.423 1.00 12.68 115 LEU C N 1
ATOM 3113 C CA . LEU C 1 137 ? 70.948 73.718 27.855 1.00 14.51 115 LEU C CA 1
ATOM 3114 C C . LEU C 1 137 ? 71.516 75.028 28.362 1.00 26.31 115 LEU C C 1
ATOM 3115 O O . LEU C 1 137 ? 72.321 75.659 27.690 1.00 21.50 115 LEU C O 1
ATOM 3120 N N . GLU C 1 138 ? 71.089 75.442 29.549 1.00 21.47 116 GLU C N 1
ATOM 3121 C CA . GLU C 1 138 ? 71.747 76.555 30.211 1.00 28.74 116 GLU C CA 1
ATOM 3122 C C . GLU C 1 138 ? 72.564 76.058 31.406 1.00 35.76 116 GLU C C 1
ATOM 3123 O O . GLU C 1 138 ? 72.111 75.211 32.176 1.00 22.33 116 GLU C O 1
ATOM 3129 N N . ASP C 1 139 ? 73.789 76.565 31.519 1.00 34.43 117 ASP C N 1
ATOM 3130 C CA . ASP C 1 139 ? 74.677 76.232 32.633 1.00 34.03 117 ASP C CA 1
ATOM 3131 C C . ASP C 1 139 ? 74.878 74.718 32.818 1.00 24.00 117 ASP C C 1
ATOM 3132 O O . ASP C 1 139 ? 74.586 74.142 33.865 1.00 23.23 117 ASP C O 1
ATOM 3137 N N . ALA C 1 140 ? 75.420 74.094 31.778 1.00 28.55 118 ALA C N 1
ATOM 3138 C CA . ALA C 1 140 ? 75.629 72.658 31.755 1.00 12.12 118 ALA C CA 1
ATOM 3139 C C . ALA C 1 140 ? 77.020 72.298 32.238 1.00 14.82 118 ALA C C 1
ATOM 3140 O O . ALA C 1 140 ? 77.947 73.120 32.223 1.00 25.23 118 ALA C O 1
ATOM 3142 N N . ILE C 1 141 ? 77.151 71.060 32.693 1.00 19.13 119 ILE C N 1
ATOM 3143 C CA . ILE C 1 141 ? 78.424 70.507 33.120 1.00 19.75 119 ILE C CA 1
ATOM 3144 C C . ILE C 1 141 ? 78.507 69.156 32.461 1.00 14.09 119 ILE C C 1
ATOM 3145 O O . ILE C 1 141 ? 77.543 68.399 32.474 1.00 20.36 119 ILE C O 1
ATOM 3150 N N . ILE C 1 142 ? 79.640 68.868 31.843 1.00 16.67 120 ILE C N 1
ATOM 3151 C CA . ILE C 1 142 ? 79.866 67.544 31.279 1.00 22.74 120 ILE C CA 1
ATOM 3152 C C . ILE C 1 142 ? 80.175 66.520 32.389 1.00 30.14 120 ILE C C 1
ATOM 3153 O O . ILE C 1 142 ? 81.107 66.704 33.174 1.00 36.94 120 ILE C O 1
ATOM 3158 N N . VAL C 1 143 ? 79.405 65.438 32.456 1.00 20.34 121 VAL C N 1
ATOM 3159 C CA . VAL C 1 143 ? 79.562 64.501 33.559 1.00 15.33 121 VAL C CA 1
ATOM 3160 C C . VAL C 1 143 ? 80.121 63.143 33.144 1.00 30.69 121 VAL C C 1
ATOM 3161 O O . VAL C 1 143 ? 80.451 62.322 33.990 1.00 23.00 121 VAL C O 1
ATOM 3165 N N . ASP C 1 144 ? 80.248 62.907 31.844 1.00 30.76 122 ASP C N 1
ATOM 3166 C CA A ASP C 1 144 ? 80.687 61.604 31.361 0.60 25.32 122 ASP C CA 1
ATOM 3167 C CA B ASP C 1 144 ? 80.687 61.606 31.351 0.40 25.12 122 ASP C CA 1
ATOM 3168 C C . ASP C 1 144 ? 81.109 61.734 29.909 1.00 22.44 122 ASP C C 1
ATOM 3169 O O . ASP C 1 144 ? 80.415 62.365 29.115 1.00 20.35 122 ASP C O 1
ATOM 3178 N N . ILE C 1 145 ? 82.256 61.154 29.577 1.00 24.75 123 ILE C N 1
ATOM 3179 C CA . ILE C 1 145 ? 82.659 61.014 28.184 1.00 22.12 123 ILE C CA 1
ATOM 3180 C C . ILE C 1 145 ? 83.129 59.589 27.984 1.00 24.74 123 ILE C C 1
ATOM 3181 O O . ILE C 1 145 ? 83.814 59.017 28.822 1.00 20.54 123 ILE C O 1
ATOM 3186 N N . LYS C 1 146 ? 82.687 59.016 26.879 1.00 22.18 124 LYS C N 1
ATOM 3187 C CA . LYS C 1 146 ? 83.037 57.668 26.482 1.00 21.63 124 LYS C CA 1
ATOM 3188 C C . LYS C 1 146 ? 83.618 57.782 25.072 1.00 28.61 124 LYS C C 1
ATOM 3189 O O . LYS C 1 146 ? 82.965 58.322 24.160 1.00 27.61 124 LYS C O 1
ATOM 3195 N N . ASP C 1 147 ? 84.864 57.334 24.911 1.00 29.17 125 ASP C N 1
ATOM 3196 C CA . ASP C 1 147 ? 85.498 57.242 23.600 1.00 26.13 125 ASP C CA 1
ATOM 3197 C C . ASP C 1 147 ? 85.479 55.775 23.163 1.00 20.96 125 ASP C C 1
ATOM 3198 O O . ASP C 1 147 ? 85.997 54.917 23.867 1.00 18.28 125 ASP C O 1
ATOM 3203 N N . TYR C 1 148 ? 84.876 55.481 22.016 1.00 17.51 126 TYR C N 1
ATOM 3204 C CA . TYR C 1 148 ? 84.865 54.112 21.506 1.00 19.06 126 TYR C CA 1
ATOM 3205 C C . TYR C 1 148 ? 84.980 54.046 19.994 1.00 20.55 126 TYR C C 1
ATOM 3206 O O . TYR C 1 148 ? 84.596 54.978 19.298 1.00 27.54 126 TYR C O 1
ATOM 3223 N N . HIS C 1 150 ? 83.767 52.122 16.613 1.00 33.44 128 HIS C N 1
ATOM 3224 C CA . HIS C 1 150 ? 82.644 51.333 16.149 1.00 43.82 128 HIS C CA 1
ATOM 3225 C C . HIS C 1 150 ? 82.824 50.941 14.684 1.00 41.04 128 HIS C C 1
ATOM 3226 O O . HIS C 1 150 ? 81.908 51.085 13.875 1.00 62.94 128 HIS C O 1
ATOM 3233 N N . PHE C 1 160 ? 81.173 56.558 9.947 1.00 52.52 138 PHE C N 1
ATOM 3234 C CA . PHE C 1 160 ? 81.885 57.211 11.047 1.00 73.51 138 PHE C CA 1
ATOM 3235 C C . PHE C 1 160 ? 82.281 56.191 12.131 1.00 46.88 138 PHE C C 1
ATOM 3236 O O . PHE C 1 160 ? 81.433 55.666 12.851 1.00 30.37 138 PHE C O 1
ATOM 3244 N N . THR C 1 161 ? 83.576 55.912 12.242 1.00 43.60 139 THR C N 1
ATOM 3245 C CA . THR C 1 161 ? 84.046 54.814 13.087 1.00 37.09 139 THR C CA 1
ATOM 3246 C C . THR C 1 161 ? 84.625 55.273 14.436 1.00 26.97 139 THR C C 1
ATOM 3247 O O . THR C 1 161 ? 84.671 54.500 15.387 1.00 26.78 139 THR C O 1
ATOM 3251 N N . HIS C 1 162 ? 85.066 56.524 14.522 1.00 22.08 140 HIS C N 1
ATOM 3252 C CA . HIS C 1 162 ? 85.631 57.030 15.773 1.00 25.52 140 HIS C CA 1
ATOM 3253 C C . HIS C 1 162 ? 84.593 57.876 16.500 1.00 27.53 140 HIS C C 1
ATOM 3254 O O . HIS C 1 162 ? 84.334 59.026 16.131 1.00 26.27 140 HIS C O 1
ATOM 3261 N N . LEU C 1 163 ? 83.997 57.294 17.537 1.00 14.45 141 LEU C N 1
ATOM 3262 C CA . LEU C 1 163 ? 82.820 57.887 18.182 1.00 32.23 141 LEU C CA 1
ATOM 3263 C C . LEU C 1 163 ? 83.040 58.334 19.623 1.00 20.32 141 LEU C C 1
ATOM 3264 O O . LEU C 1 163 ? 83.932 57.856 20.316 1.00 28.35 141 LEU C O 1
ATOM 3269 N N . GLU C 1 164 ? 82.179 59.232 20.076 1.00 25.08 142 GLU C N 1
ATOM 3270 C CA . GLU C 1 164 ? 82.350 59.844 21.370 1.00 29.40 142 GLU C CA 1
ATOM 3271 C C . GLU C 1 164 ? 80.979 60.255 21.900 1.00 30.08 142 GLU C C 1
ATOM 3272 O O . GLU C 1 164 ? 80.297 61.075 21.295 1.00 24.33 142 GLU C O 1
ATOM 3278 N N . ASP C 1 165 ? 80.561 59.650 23.009 1.00 10.95 143 ASP C N 1
ATOM 3279 C CA . ASP C 1 165 ? 79.350 60.064 23.693 1.00 15.71 143 ASP C CA 1
ATOM 3280 C C . ASP C 1 165 ? 79.719 61.043 24.793 1.00 25.63 143 ASP C C 1
ATOM 3281 O O . ASP C 1 165 ? 80.643 60.793 25.556 1.00 20.51 143 ASP C O 1
ATOM 3286 N N . VAL C 1 166 ? 78.972 62.138 24.893 1.00 25.34 144 VAL C N 1
ATOM 3287 C CA . VAL C 1 166 ? 79.188 63.134 25.943 1.00 19.05 144 VAL C CA 1
ATOM 3288 C C . VAL C 1 166 ? 77.889 63.344 26.729 1.00 25.55 144 VAL C C 1
ATOM 3289 O O . VAL C 1 166 ? 76.825 63.448 26.127 1.00 20.62 144 VAL C O 1
ATOM 3293 N N . HIS C 1 167 ? 77.979 63.385 28.061 1.00 22.75 145 HIS C N 1
ATOM 3294 C CA . HIS C 1 167 ? 76.800 63.529 28.935 1.00 27.38 145 HIS C CA 1
ATOM 3295 C C . HIS C 1 167 ? 76.800 64.829 29.733 1.00 31.99 145 HIS C C 1
ATOM 3296 O O . HIS C 1 167 ? 77.773 65.133 30.421 1.00 23.96 145 HIS C O 1
ATOM 3303 N N . PHE C 1 168 ? 75.692 65.570 29.656 1.00 25.61 146 PHE C N 1
ATOM 3304 C CA . PHE C 1 168 ? 75.581 66.885 30.267 1.00 17.18 146 PHE C CA 1
ATOM 3305 C C . PHE C 1 168 ? 74.510 66.921 31.348 1.00 18.81 146 PHE C C 1
ATOM 3306 O O . PHE C 1 168 ? 73.398 66.450 31.142 1.00 21.33 146 PHE C O 1
ATOM 3314 N N . THR C 1 169 ? 74.833 67.505 32.492 1.00 23.81 147 THR C N 1
ATOM 3315 C CA . THR C 1 169 ? 73.795 67.966 33.390 1.00 15.72 147 THR C CA 1
ATOM 3316 C C . THR C 1 169 ? 73.664 69.464 33.123 1.00 22.22 147 THR C C 1
ATOM 3317 O O . THR C 1 169 ? 74.485 70.031 32.414 1.00 24.56 147 THR C O 1
ATOM 3321 N N . TYR C 1 170 ? 72.617 70.092 33.654 1.00 31.32 148 TYR C N 1
ATOM 3322 C CA . TYR C 1 170 ? 72.294 71.480 33.320 1.00 25.90 148 TYR C CA 1
ATOM 3323 C C . TYR C 1 170 ? 71.332 72.048 34.352 1.00 12.48 148 TYR C C 1
ATOM 3324 O O . TYR C 1 170 ? 70.676 71.307 35.076 1.00 13.66 148 TYR C O 1
ATOM 3333 N N . ARG C 1 171 ? 71.250 73.370 34.400 1.00 10.93 149 ARG C N 1
ATOM 3334 C CA . ARG C 1 171 ? 70.331 74.055 35.291 1.00 23.35 149 ARG C CA 1
ATOM 3335 C C . ARG C 1 171 ? 68.947 74.140 34.653 1.00 20.64 149 ARG C C 1
ATOM 3336 O O . ARG C 1 171 ? 67.927 74.103 35.335 1.00 13.29 149 ARG C O 1
ATOM 3344 N N . LYS C 1 172 ? 68.917 74.236 33.333 1.00 14.14 150 LYS C N 1
ATOM 3345 C CA . LYS C 1 172 ? 67.667 74.438 32.644 1.00 20.50 150 LYS C CA 1
ATOM 3346 C C . LYS C 1 172 ? 67.764 73.883 31.236 1.00 13.91 150 LYS C C 1
ATOM 3347 O O . LYS C 1 172 ? 68.843 73.778 30.674 1.00 16.81 150 LYS C O 1
ATOM 3353 N N . ILE C 1 173 ? 66.614 73.524 30.685 1.00 16.00 151 ILE C N 1
ATOM 3354 C CA . ILE C 1 173 ? 66.522 73.053 29.319 1.00 26.53 151 ILE C CA 1
ATOM 3355 C C . ILE C 1 173 ? 65.304 73.689 28.673 1.00 22.70 151 ILE C C 1
ATOM 3356 O O . ILE C 1 173 ? 64.278 73.899 29.325 1.00 24.00 151 ILE C O 1
ATOM 3361 N N . THR C 1 174 ? 65.442 74.045 27.403 1.00 23.06 152 THR C N 1
ATOM 3362 C CA . THR C 1 174 ? 64.353 74.654 26.650 1.00 26.55 152 THR C CA 1
ATOM 3363 C C . THR C 1 174 ? 64.194 73.914 25.319 1.00 35.68 152 THR C C 1
ATOM 3364 O O . THR C 1 174 ? 65.183 73.638 24.632 1.00 17.00 152 THR C O 1
ATOM 3368 N N . TRP C 1 175 ? 62.955 73.556 24.983 1.00 23.53 153 TRP C N 1
ATOM 3369 C CA . TRP C 1 175 ? 62.650 72.890 23.720 1.00 14.57 153 TRP C CA 1
ATOM 3370 C C . TRP C 1 175 ? 61.832 73.823 22.844 1.00 18.88 153 TRP C C 1
ATOM 3371 O O . TRP C 1 175 ? 60.813 74.349 23.263 1.00 19.80 153 TRP C O 1
ATOM 3382 N N . THR C 1 176 ? 62.275 74.022 21.615 1.00 23.33 154 THR C N 1
ATOM 3383 C CA . THR C 1 176 ? 61.578 74.920 20.711 1.00 29.82 154 THR C CA 1
ATOM 3384 C C . THR C 1 176 ? 61.386 74.267 19.359 1.00 24.83 154 THR C C 1
ATOM 3385 O O . THR C 1 176 ? 62.316 73.680 18.813 1.00 17.45 154 THR C O 1
ATOM 3389 N N . HIS C 1 177 ? 60.171 74.346 18.837 1.00 25.90 155 HIS C N 1
ATOM 3390 C CA . HIS C 1 177 ? 59.903 73.931 17.475 1.00 24.02 155 HIS C CA 1
ATOM 3391 C C . HIS C 1 177 ? 60.032 75.181 16.618 1.00 23.73 155 HIS C C 1
ATOM 3392 O O . HIS C 1 177 ? 59.297 76.135 16.818 1.00 18.38 155 HIS C O 1
ATOM 3399 N N . GLU C 1 178 ? 60.972 75.178 15.677 1.00 27.32 156 GLU C N 1
ATOM 3400 C CA . GLU C 1 178 ? 61.330 76.386 14.930 1.00 27.22 156 GLU C CA 1
ATOM 3401 C C . GLU C 1 178 ? 60.365 76.767 13.809 1.00 26.80 156 GLU C C 1
ATOM 3402 O O . GLU C 1 178 ? 60.472 77.852 13.236 1.00 36.42 156 GLU C O 1
ATOM 3408 N N . VAL C 1 179 ? 59.435 75.886 13.474 1.00 15.58 157 VAL C N 1
ATOM 3409 C CA . VAL C 1 179 ? 58.560 76.183 12.347 1.00 18.95 157 VAL C CA 1
ATOM 3410 C C . VAL C 1 179 ? 57.113 76.427 12.790 1.00 17.20 157 VAL C C 1
ATOM 3411 O O . VAL C 1 179 ? 56.435 77.308 12.266 1.00 23.30 157 VAL C O 1
ATOM 3415 N N . SER C 1 180 ? 56.655 75.670 13.783 1.00 19.96 158 SER C N 1
ATOM 3416 C CA . SER C 1 180 ? 55.284 75.806 14.262 1.00 22.83 158 SER C CA 1
ATOM 3417 C C . SER C 1 180 ? 55.187 76.764 15.446 1.00 26.66 158 SER C C 1
ATOM 3418 O O . SER C 1 180 ? 54.088 77.126 15.861 1.00 37.36 158 SER C O 1
ATOM 3421 N N . GLY C 1 181 ? 56.338 77.166 15.980 1.00 23.80 159 GLY C N 1
ATOM 3422 C CA . GLY C 1 181 ? 56.399 78.182 17.019 1.00 21.00 159 GLY C CA 1
ATOM 3423 C C . GLY C 1 181 ? 55.938 77.760 18.405 1.00 13.45 159 GLY C C 1
ATOM 3424 O O . GLY C 1 181 ? 55.523 78.591 19.207 1.00 26.23 159 GLY C O 1
ATOM 3425 N N . THR C 1 182 ? 55.997 76.470 18.697 1.00 22.72 160 THR C N 1
ATOM 3426 C CA . THR C 1 182 ? 55.711 76.009 20.053 1.00 24.42 160 THR C CA 1
ATOM 3427 C C . THR C 1 182 ? 57.009 75.903 20.835 1.00 31.86 160 THR C C 1
ATOM 3428 O O . THR C 1 182 ? 58.056 75.592 20.271 1.00 26.53 160 THR C O 1
ATOM 3432 N N . SER C 1 183 ? 56.941 76.162 22.135 1.00 25.82 161 SER C N 1
ATOM 3433 C CA . SER C 1 183 ? 58.122 76.049 22.981 1.00 31.94 161 SER C CA 1
ATOM 3434 C C . SER C 1 183 ? 57.772 75.725 24.432 1.00 34.16 161 SER C C 1
ATOM 3435 O O . SER C 1 183 ? 56.604 75.720 24.834 1.00 24.51 161 SER C O 1
ATOM 3438 N N . GLY C 1 184 ? 58.808 75.431 25.202 1.00 30.07 162 GLY C N 1
ATOM 3439 C CA . GLY C 1 184 ? 58.653 75.048 26.586 1.00 35.15 162 GLY C CA 1
ATOM 3440 C C . GLY C 1 184 ? 60.021 74.911 27.202 1.00 24.59 162 GLY C C 1
ATOM 3441 O O . GLY C 1 184 ? 61.004 74.656 26.511 1.00 21.85 162 GLY C O 1
ATOM 3442 N N . SER C 1 185 ? 60.080 75.079 28.512 1.00 33.37 163 SER C N 1
ATOM 3443 C CA . SER C 1 185 ? 61.334 75.025 29.220 1.00 27.88 163 SER C CA 1
ATOM 3444 C C . SER C 1 185 ? 61.070 74.432 30.578 1.00 20.76 163 SER C C 1
ATOM 3445 O O . SER C 1 185 ? 59.921 74.322 31.009 1.00 35.55 163 SER C O 1
ATOM 3448 N N . ASP C 1 186 ? 62.134 74.075 31.273 1.00 17.81 164 ASP C N 1
ATOM 3449 C CA . ASP C 1 186 ? 62.004 73.667 32.659 1.00 18.14 164 ASP C CA 1
ATOM 3450 C C . ASP C 1 186 ? 63.379 73.591 33.290 1.00 18.61 164 ASP C C 1
ATOM 3451 O O . ASP C 1 186 ? 64.382 73.522 32.597 1.00 18.47 164 ASP C O 1
ATOM 3456 N N . ASP C 1 187 ? 63.405 73.601 34.616 1.00 30.82 165 ASP C N 1
ATOM 3457 C CA . ASP C 1 187 ? 64.645 73.536 35.366 1.00 29.29 165 ASP C CA 1
ATOM 3458 C C . ASP C 1 187 ? 64.894 72.123 35.844 1.00 23.89 165 ASP C C 1
ATOM 3459 O O . ASP C 1 187 ? 63.977 71.435 36.297 1.00 27.31 165 ASP C O 1
ATOM 3464 N N . TRP C 1 188 ? 66.146 71.701 35.741 1.00 17.82 166 TRP C N 1
ATOM 3465 C CA . TRP C 1 188 ? 66.584 70.445 36.301 1.00 17.23 166 TRP C CA 1
ATOM 3466 C C . TRP C 1 188 ? 66.076 70.253 37.727 1.00 25.35 166 TRP C C 1
ATOM 3467 O O . TRP C 1 188 ? 66.062 71.198 38.519 1.00 27.31 166 TRP C O 1
ATOM 3478 N N . ARG C 1 189 ? 65.667 69.025 38.047 1.00 59.79 167 ARG C N 1
ATOM 3479 C CA . ARG C 1 189 ? 65.375 68.639 39.427 1.00 34.30 167 ARG C CA 1
ATOM 3480 C C . ARG C 1 189 ? 66.081 67.337 39.815 1.00 41.22 167 ARG C C 1
ATOM 3481 O O . ARG C 1 189 ? 66.054 66.356 39.072 1.00 28.06 167 ARG C O 1
ATOM 3489 N N . SER C 1 190 ? 66.705 67.366 40.992 1.00 51.10 168 SER C N 1
ATOM 3490 C CA . SER C 1 190 ? 67.482 66.261 41.568 1.00 30.79 168 SER C CA 1
ATOM 3491 C C . SER C 1 190 ? 68.980 66.338 41.243 1.00 19.37 168 SER C C 1
ATOM 3492 O O . SER C 1 190 ? 69.526 65.471 40.566 1.00 43.20 168 SER C O 1
ATOM 3495 N N . PRO D 1 26 ? 49.772 54.693 10.479 1.00 42.64 4 PRO D N 1
ATOM 3496 C CA . PRO D 1 26 ? 48.764 53.682 10.814 1.00 63.59 4 PRO D CA 1
ATOM 3497 C C . PRO D 1 26 ? 48.235 53.775 12.258 1.00 42.70 4 PRO D C 1
ATOM 3498 O O . PRO D 1 26 ? 47.477 52.908 12.696 1.00 31.60 4 PRO D O 1
ATOM 3502 N N . ALA D 1 27 ? 48.643 54.813 12.981 1.00 30.87 5 ALA D N 1
ATOM 3503 C CA . ALA D 1 27 ? 47.891 55.286 14.143 1.00 29.11 5 ALA D CA 1
ATOM 3504 C C . ALA D 1 27 ? 48.106 56.791 14.345 1.00 33.38 5 ALA D C 1
ATOM 3505 O O . ALA D 1 27 ? 49.209 57.314 14.133 1.00 21.76 5 ALA D O 1
ATOM 3507 N N . TYR D 1 28 ? 47.028 57.477 14.719 1.00 36.95 6 TYR D N 1
ATOM 3508 C CA . TYR D 1 28 ? 47.047 58.912 14.966 1.00 18.00 6 TYR D CA 1
ATOM 3509 C C . TYR D 1 28 ? 46.438 59.176 16.328 1.00 13.01 6 TYR D C 1
ATOM 3510 O O . TYR D 1 28 ? 45.491 58.513 16.712 1.00 23.12 6 TYR D O 1
ATOM 3527 N N . SER D 1 30 ? 45.145 62.099 19.355 1.00 15.57 8 SER D N 1
ATOM 3528 C CA . SER D 1 30 ? 44.794 63.454 19.724 1.00 36.48 8 SER D CA 1
ATOM 3529 C C . SER D 1 30 ? 44.891 63.566 21.237 1.00 31.82 8 SER D C 1
ATOM 3530 O O . SER D 1 30 ? 44.596 62.607 21.952 1.00 22.31 8 SER D O 1
ATOM 3533 N N . ILE D 1 31 ? 45.334 64.721 21.719 1.00 23.18 9 ILE D N 1
ATOM 3534 C CA . ILE D 1 31 ? 45.408 64.953 23.155 1.00 13.49 9 ILE D CA 1
ATOM 3535 C C . ILE D 1 31 ? 44.903 66.330 23.481 1.00 26.86 9 ILE D C 1
ATOM 3536 O O . ILE D 1 31 ? 45.450 67.311 22.999 1.00 30.43 9 ILE D O 1
ATOM 3541 N N . THR D 1 32 ? 43.851 66.389 24.295 1.00 30.08 10 THR D N 1
ATOM 3542 C CA . THR D 1 32 ? 43.288 67.643 24.784 1.00 13.93 10 THR D CA 1
ATOM 3543 C C . THR D 1 32 ? 43.615 67.793 26.259 1.00 19.42 10 THR D C 1
ATOM 3544 O O . THR D 1 32 ? 43.195 66.965 27.061 1.00 32.79 10 THR D O 1
ATOM 3548 N N . GLY D 1 33 ? 44.348 68.842 26.627 1.00 23.42 11 GLY D N 1
ATOM 3549 C CA . GLY D 1 33 ? 44.701 69.062 28.026 1.00 28.48 11 GLY D CA 1
ATOM 3550 C C . GLY D 1 33 ? 43.750 70.026 28.718 1.00 26.76 11 GLY D C 1
ATOM 3551 O O . GLY D 1 33 ? 43.003 70.739 28.051 1.00 22.20 11 GLY D O 1
ATOM 3552 N N . THR D 1 34 ? 43.770 70.054 30.049 1.00 36.35 12 THR D N 1
ATOM 3553 C CA . THR D 1 34 ? 42.945 71.019 30.789 1.00 42.27 12 THR D CA 1
ATOM 3554 C C . THR D 1 34 ? 43.471 72.473 30.755 1.00 35.98 12 THR D C 1
ATOM 3555 O O . THR D 1 34 ? 42.708 73.419 30.945 1.00 26.50 12 THR D O 1
ATOM 3559 N N . LYS D 1 35 ? 44.760 72.667 30.505 1.00 13.50 13 LYS D N 1
ATOM 3560 C CA . LYS D 1 35 ? 45.245 74.029 30.338 1.00 22.52 13 LYS D CA 1
ATOM 3561 C C . LYS D 1 35 ? 45.365 74.410 28.850 1.00 17.90 13 LYS D C 1
ATOM 3562 O O . LYS D 1 35 ? 44.817 75.420 28.423 1.00 23.02 13 LYS D O 1
ATOM 3568 N N . GLN D 1 36 ? 46.037 73.576 28.053 1.00 25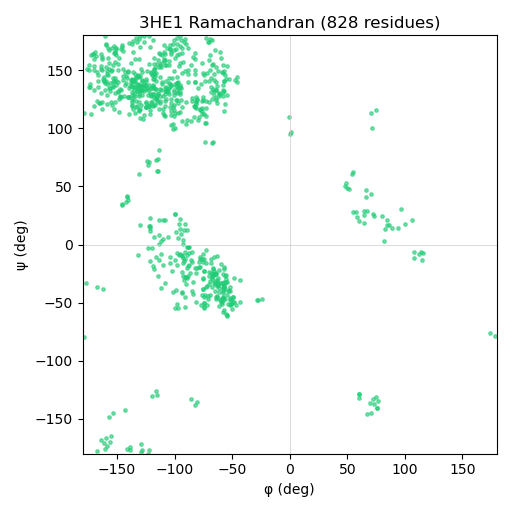.30 14 GLN D N 1
ATOM 3569 C CA . GLN D 1 36 ? 46.407 73.958 26.682 1.00 25.83 14 GLN D CA 1
ATOM 3570 C C . GLN D 1 36 ? 45.371 73.686 25.573 1.00 31.52 14 GLN D C 1
ATOM 3571 O O . GLN D 1 36 ? 45.558 74.094 24.424 1.00 29.56 14 GLN D O 1
ATOM 3577 N N . GLY D 1 37 ? 44.287 72.996 25.900 1.00 24.80 15 GLY D N 1
ATOM 3578 C CA . GLY D 1 37 ? 43.344 72.593 24.873 1.00 31.78 15 GLY D CA 1
ATOM 3579 C C . GLY D 1 37 ? 43.921 71.506 23.977 1.00 24.63 15 GLY D C 1
ATOM 3580 O O . GLY D 1 37 ? 44.673 70.651 24.437 1.00 25.56 15 GLY D O 1
ATOM 3581 N N . LEU D 1 38 ? 43.569 71.535 22.697 1.00 17.75 16 LEU D N 1
ATOM 3582 C CA . LEU D 1 38 ? 44.023 70.519 21.756 1.00 23.49 16 LEU D CA 1
ATOM 3583 C C . LEU D 1 38 ? 45.535 70.618 21.536 1.00 22.79 16 LEU D C 1
ATOM 3584 O O . LEU D 1 38 ? 46.000 71.286 20.608 1.00 18.36 16 LEU D O 1
ATOM 3589 N N . ILE D 1 39 ? 46.290 69.945 22.400 1.00 17.21 17 ILE D N 1
ATOM 3590 C CA . ILE D 1 39 ? 47.757 69.937 22.350 1.00 8.32 17 ILE D CA 1
ATOM 3591 C C . ILE D 1 39 ? 48.310 69.500 20.999 1.00 19.43 17 ILE D C 1
ATOM 3592 O O . ILE D 1 39 ? 49.394 69.920 20.599 1.00 16.42 17 ILE D O 1
ATOM 3597 N N . THR D 1 40 ? 47.564 68.649 20.300 1.00 25.65 18 THR D N 1
ATOM 3598 C CA . THR D 1 40 ? 48.013 68.134 19.017 1.00 16.42 18 THR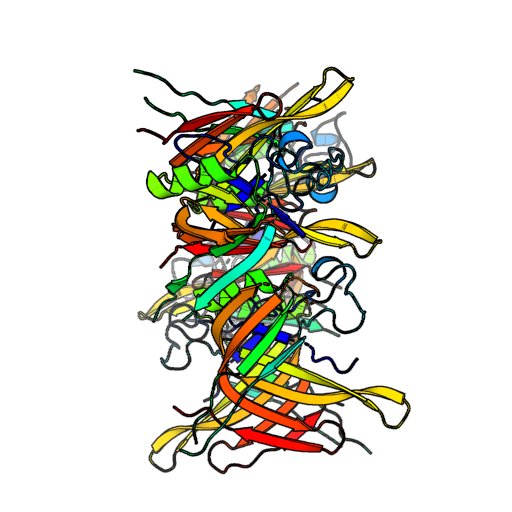 D CA 1
ATOM 3599 C C . THR D 1 40 ? 47.427 68.929 17.844 1.00 17.83 18 THR D C 1
ATOM 3600 O O . THR D 1 40 ? 47.433 68.463 16.709 1.00 25.25 18 THR D O 1
ATOM 3604 N N . ALA D 1 41 ? 46.935 70.135 18.121 1.00 19.73 19 ALA D N 1
ATOM 3605 C CA . ALA D 1 41 ? 46.432 71.014 17.071 1.00 26.87 19 ALA D CA 1
ATOM 3606 C C . ALA D 1 41 ? 47.553 71.318 16.085 1.00 17.33 19 ALA D C 1
ATOM 3607 O O . ALA D 1 41 ? 48.646 71.687 16.489 1.00 22.33 19 ALA D O 1
ATOM 3609 N N . GLY D 1 42 ? 47.279 71.141 14.795 1.00 25.98 20 GLY D N 1
ATOM 3610 C CA . GLY D 1 42 ? 48.269 71.383 13.755 1.00 22.00 20 GLY D CA 1
ATOM 3611 C C . GLY D 1 42 ? 49.565 70.590 13.876 1.00 19.33 20 GLY D C 1
ATOM 3612 O O . GLY D 1 42 ? 50.612 71.034 13.403 1.00 26.21 20 GLY D O 1
ATOM 3613 N N . ALA D 1 43 ? 49.499 69.409 14.485 1.00 27.23 21 ALA D N 1
ATOM 3614 C CA . ALA D 1 43 ? 50.696 68.621 14.749 1.00 25.04 21 ALA D CA 1
ATOM 3615 C C . ALA D 1 43 ? 51.057 67.636 13.630 1.00 23.43 21 ALA D C 1
ATOM 3616 O O . ALA D 1 43 ? 52.145 67.072 13.631 1.00 19.18 21 ALA D O 1
ATOM 3618 N N . PHE D 1 44 ? 50.152 67.413 12.682 1.00 30.77 22 PHE D N 1
ATOM 3619 C CA . PHE D 1 44 ? 50.500 66.595 11.517 1.00 14.89 22 PHE D CA 1
ATOM 3620 C C . PHE D 1 44 ? 50.276 67.407 10.246 1.00 23.37 22 PHE D C 1
ATOM 3621 O O . PHE D 1 44 ? 49.332 67.171 9.481 1.00 31.21 22 PHE D O 1
ATOM 3629 N N . THR D 1 45 ? 51.160 68.383 10.057 1.00 27.87 23 THR D N 1
ATOM 3630 C CA . THR D 1 45 ? 51.082 69.347 8.972 1.00 24.48 23 THR D CA 1
ATOM 3631 C C . THR D 1 45 ? 52.482 69.497 8.403 1.00 20.77 23 THR D C 1
ATOM 3632 O O . THR D 1 45 ? 53.438 68.936 8.945 1.00 20.38 23 THR D O 1
ATOM 3636 N N . GLU D 1 46 ? 52.603 70.261 7.322 1.00 27.07 24 GLU D N 1
ATOM 3637 C CA . GLU D 1 46 ? 53.908 70.550 6.733 1.00 32.37 24 GLU D CA 1
ATOM 3638 C C . GLU D 1 46 ? 54.821 71.258 7.728 1.00 16.33 24 GLU D C 1
ATOM 3639 O O . GLU D 1 46 ? 55.986 70.888 7.877 1.00 24.33 24 GLU D O 1
ATOM 3645 N N . ASP D 1 47 ? 54.295 72.281 8.398 1.00 17.35 25 ASP D N 1
ATOM 3646 C CA . ASP D 1 47 ? 55.066 73.008 9.408 1.00 22.59 25 ASP D CA 1
ATOM 3647 C C . ASP D 1 47 ? 55.568 72.088 10.517 1.00 24.61 25 ASP D C 1
ATOM 3648 O O . ASP D 1 47 ? 56.688 72.247 10.996 1.00 26.00 25 ASP D O 1
ATOM 3653 N N . SER D 1 48 ? 54.721 71.150 10.940 1.00 29.90 26 SER D N 1
ATOM 3654 C CA . SER D 1 48 ? 55.026 70.294 12.084 1.00 14.94 26 SER D CA 1
ATOM 3655 C C . SER D 1 48 ? 56.054 69.221 11.772 1.00 24.75 26 SER D C 1
ATOM 3656 O O . SER D 1 48 ? 57.040 69.086 12.505 1.00 17.99 26 SER D O 1
ATOM 3659 N N . VAL D 1 49 ? 55.837 68.477 10.682 1.00 28.94 27 VAL D N 1
ATOM 3660 C CA . VAL D 1 49 ? 56.641 67.277 10.379 1.00 20.28 27 VAL D CA 1
ATOM 3661 C C . VAL D 1 49 ? 57.390 67.252 9.026 1.00 10.73 27 VAL D C 1
ATOM 3662 O O . VAL D 1 49 ? 57.820 66.199 8.574 1.00 9.34 27 VAL D O 1
ATOM 3666 N N . GLY D 1 50 ? 57.530 68.397 8.372 1.00 20.55 28 GLY D N 1
ATOM 3667 C CA . GLY D 1 50 ? 58.304 68.456 7.144 1.00 26.58 28 GLY D CA 1
ATOM 3668 C C . GLY D 1 50 ? 57.757 67.564 6.046 1.00 27.57 28 GLY D C 1
ATOM 3669 O O . GLY D 1 50 ? 56.570 67.620 5.736 1.00 29.66 28 GLY D O 1
ATOM 3670 N N . ASN D 1 51 ? 58.621 66.737 5.462 1.00 38.62 29 ASN D N 1
ATOM 3671 C CA . ASN D 1 51 ? 58.251 65.893 4.319 1.00 40.61 29 ASN D CA 1
ATOM 3672 C C . ASN D 1 51 ? 57.404 64.671 4.715 1.00 49.41 29 ASN D C 1
ATOM 3673 O O . ASN D 1 51 ? 56.818 64.005 3.858 1.00 28.41 29 ASN D O 1
ATOM 3678 N N . THR D 1 52 ? 57.344 64.397 6.016 1.00 35.30 30 THR D N 1
ATOM 3679 C CA . THR D 1 52 ? 56.565 63.290 6.572 1.00 34.41 30 THR D CA 1
ATOM 3680 C C . THR D 1 52 ? 55.058 63.518 6.433 1.00 29.07 30 THR D C 1
ATOM 3681 O O . THR D 1 52 ? 54.263 62.596 6.613 1.00 31.94 30 THR D O 1
ATOM 3685 N N . TYR D 1 53 ? 54.675 64.744 6.089 1.00 20.67 31 TYR D N 1
ATOM 3686 C CA . TYR D 1 53 ? 53.265 65.138 6.063 1.00 30.16 31 TYR D CA 1
ATOM 3687 C C . TYR D 1 53 ? 52.402 64.279 5.129 1.00 38.37 31 TYR D C 1
ATOM 3688 O O . TYR D 1 53 ? 52.806 63.936 4.013 1.00 24.57 31 TYR D O 1
ATOM 3697 N N . GLN D 1 54 ? 51.219 63.924 5.622 1.00 26.44 32 GLN D N 1
ATOM 3698 C CA . GLN D 1 54 ? 50.170 63.284 4.837 1.00 32.61 32 GLN D CA 1
ATOM 3699 C C . GLN D 1 54 ? 48.877 63.929 5.289 1.00 25.24 32 GLN D C 1
ATOM 3700 O O . GLN D 1 54 ? 48.594 63.961 6.488 1.00 31.77 32 GLN D O 1
ATOM 3706 N N . GLU D 1 55 ? 48.093 64.441 4.346 1.00 22.31 33 GLU D N 1
ATOM 3707 C CA . GLU D 1 55 ? 46.870 65.161 4.685 1.00 33.74 33 GLU D CA 1
ATOM 3708 C C . GLU D 1 55 ? 45.818 64.235 5.308 1.00 44.61 33 GLU D C 1
ATOM 3709 O O . GLU D 1 55 ? 45.841 63.023 5.086 1.00 41.93 33 GLU D O 1
ATOM 3715 N N . GLY D 1 56 ? 44.909 64.802 6.100 1.00 31.40 34 GLY D N 1
ATOM 3716 C CA . GLY D 1 56 ? 43.812 64.029 6.666 1.00 36.72 34 GLY D CA 1
ATOM 3717 C C . GLY D 1 56 ? 43.813 63.815 8.175 1.00 36.96 34 GLY D C 1
ATOM 3718 O O . GLY D 1 56 ? 42.840 63.302 8.725 1.00 29.22 34 GLY D O 1
ATOM 3719 N N . HIS D 1 57 ? 44.890 64.206 8.851 1.00 38.55 35 HIS D N 1
ATOM 3720 C CA . HIS D 1 57 ? 44.990 64.006 10.298 1.00 21.85 35 HIS D CA 1
ATOM 3721 C C . HIS D 1 57 ? 45.667 65.197 10.970 1.00 33.27 35 HIS D C 1
ATOM 3722 O O . HIS D 1 57 ? 46.473 65.045 11.892 1.00 23.71 35 HIS D O 1
ATOM 3729 N N . GLU D 1 58 ? 45.312 66.391 10.503 1.00 34.41 36 GLU D N 1
ATOM 3730 C CA . GLU D 1 58 ? 46.064 67.601 10.821 1.00 30.06 36 GLU D CA 1
ATOM 3731 C C . GLU D 1 58 ? 46.188 67.838 12.312 1.00 19.85 36 GLU D C 1
ATOM 3732 O O . GLU D 1 58 ? 47.227 68.275 12.780 1.00 25.07 36 GLU D O 1
ATOM 3738 N N . ASP D 1 59 ? 45.130 67.547 13.054 1.00 21.66 37 ASP D N 1
ATOM 3739 C CA . ASP D 1 59 ? 45.123 67.837 14.477 1.00 15.36 37 ASP D CA 1
ATOM 3740 C C . ASP D 1 59 ? 45.432 66.589 15.313 1.00 15.60 37 ASP D C 1
ATOM 3741 O O . ASP D 1 59 ? 45.026 66.487 16.467 1.00 19.92 37 ASP D O 1
ATOM 3746 N N . GLN D 1 60 ? 46.157 65.644 14.725 1.00 25.94 38 GLN D N 1
ATOM 3747 C CA . GLN D 1 60 ? 46.655 64.482 15.464 1.00 33.47 38 GLN D CA 1
ATOM 3748 C C . GLN D 1 60 ? 48.123 64.222 15.156 1.00 25.86 38 GLN D C 1
ATOM 3749 O O . GLN D 1 60 ? 48.582 64.391 14.026 1.00 26.07 38 GLN D O 1
ATOM 3755 N N . VAL D 1 61 ? 48.851 63.777 16.166 1.00 23.73 39 VAL D N 1
ATOM 3756 C CA . VAL D 1 61 ? 50.227 63.354 15.969 1.00 22.35 39 VAL D CA 1
ATOM 3757 C C . VAL D 1 61 ? 50.239 61.878 15.539 1.00 34.17 39 VAL D C 1
ATOM 3758 O O . VAL D 1 61 ? 49.423 61.088 16.011 1.00 20.99 39 VAL D O 1
ATOM 3770 N N . VAL D 1 63 ? 51.366 58.051 15.538 1.00 20.36 41 VAL D N 1
ATOM 3771 C CA . VAL D 1 63 ? 51.960 57.089 16.456 1.00 19.28 41 VAL D CA 1
ATOM 3772 C C . VAL D 1 63 ? 52.483 55.909 15.652 1.00 30.52 41 VAL D C 1
ATOM 3773 O O . VAL D 1 63 ? 51.775 55.354 14.804 1.00 25.55 41 VAL D O 1
ATOM 3777 N N . GLN D 1 64 ? 53.726 55.523 15.902 1.00 23.61 42 GLN D N 1
ATOM 3778 C CA . GLN D 1 64 ? 54.320 54.421 15.146 1.00 35.65 42 GLN D CA 1
ATOM 3779 C C . GLN D 1 64 ? 54.939 53.405 16.107 1.00 16.02 42 GLN D C 1
ATOM 3780 O O . GLN D 1 64 ? 55.739 52.560 15.721 1.00 20.30 42 GLN D O 1
ATOM 3786 N N . GLY D 1 65 ? 54.540 53.502 17.371 1.00 20.31 43 GLY D N 1
ATOM 3787 C CA . GLY D 1 65 ? 54.976 52.584 18.401 1.00 14.25 43 GLY D CA 1
ATOM 3788 C C . GLY D 1 65 ? 54.004 52.645 19.559 1.00 22.71 43 GLY D C 1
ATOM 3789 O O . GLY D 1 65 ? 53.505 53.718 19.912 1.00 22.04 43 GLY D O 1
ATOM 3790 N N . PHE D 1 66 ? 53.716 51.491 20.144 1.00 23.15 44 PHE D N 1
ATOM 3791 C CA . PHE D 1 66 ? 52.738 51.425 21.212 1.00 23.51 44 PHE D CA 1
ATOM 3792 C C . PHE D 1 66 ? 53.061 50.268 22.135 1.00 19.64 44 PHE D C 1
ATOM 3793 O O . PHE D 1 66 ? 53.520 49.216 21.694 1.00 15.42 44 PHE D O 1
ATOM 3801 N N . ASN D 1 67 ? 52.834 50.483 23.424 1.00 28.99 45 ASN D N 1
ATOM 3802 C CA . ASN D 1 67 ? 52.973 49.441 24.438 1.00 24.24 45 ASN D CA 1
ATOM 3803 C C . ASN D 1 67 ? 52.038 49.718 25.616 1.00 35.58 45 ASN D C 1
ATOM 3804 O O . ASN D 1 67 ? 51.989 50.834 26.148 1.00 19.66 45 ASN D O 1
ATOM 3809 N N . HIS D 1 68 ? 51.276 48.706 26.008 1.00 22.47 46 HIS D N 1
ATOM 3810 C CA . HIS D 1 68 ? 50.363 48.858 27.128 1.00 21.56 46 HIS D CA 1
ATOM 3811 C C . HIS D 1 68 ? 50.009 47.509 27.685 1.00 32.52 46 HIS D C 1
ATOM 3812 O O . HIS D 1 68 ? 50.010 46.516 26.962 1.00 25.51 46 HIS D O 1
ATOM 3819 N N . GLU D 1 69 ? 49.685 47.461 28.969 1.00 24.31 47 GLU D N 1
ATOM 3820 C CA . GLU D 1 69 ? 49.454 46.169 29.574 1.00 18.78 47 GLU D CA 1
ATOM 3821 C C . GLU D 1 69 ? 48.536 46.210 30.755 1.00 18.85 47 GLU D C 1
ATOM 3822 O O . GLU D 1 69 ? 48.558 47.144 31.540 1.00 26.63 47 GLU D O 1
ATOM 3828 N N . VAL D 1 70 ? 47.729 45.167 30.860 1.00 25.19 48 VAL D N 1
ATOM 3829 C CA . VAL D 1 70 ? 46.911 44.910 32.033 1.00 31.32 48 VAL D CA 1
ATOM 3830 C C . VAL D 1 70 ? 47.199 43.488 32.507 1.00 35.93 48 VAL D C 1
ATOM 3831 O O . VAL D 1 70 ? 47.350 42.566 31.698 1.00 23.54 48 VAL D O 1
ATOM 3835 N N . ILE D 1 71 ? 47.287 43.319 33.820 1.00 23.03 49 ILE D N 1
ATOM 3836 C CA . ILE D 1 71 ? 47.695 42.047 34.402 1.00 20.64 49 ILE D CA 1
ATOM 3837 C C . ILE D 1 71 ? 46.942 41.733 35.695 1.00 32.76 49 ILE D C 1
ATOM 3838 O O . ILE D 1 71 ? 46.751 42.599 36.531 1.00 19.04 49 ILE D O 1
ATOM 3843 N N . ILE D 1 72 ? 46.515 40.492 35.874 1.00 37.46 50 ILE D N 1
ATOM 3844 C CA . ILE D 1 72 ? 45.927 40.128 37.148 1.00 32.02 50 ILE D CA 1
ATOM 3845 C C . ILE D 1 72 ? 47.034 40.081 38.205 1.00 15.34 50 ILE D C 1
ATOM 3846 O O . ILE D 1 72 ? 47.993 39.312 38.081 1.00 31.70 50 ILE D O 1
ATOM 3851 N N . GLY D 1 83 ? 41.347 38.809 43.668 1.00 24.13 61 GLY D N 1
ATOM 3852 C CA . GLY D 1 83 ? 42.527 39.358 43.021 1.00 30.13 61 GLY D CA 1
ATOM 3853 C C . GLY D 1 83 ? 42.159 40.263 41.855 1.00 40.78 61 GLY D C 1
ATOM 3854 O O . GLY D 1 83 ? 41.855 39.770 40.769 1.00 52.34 61 GLY D O 1
ATOM 3855 N N . GLN D 1 84 ? 42.177 41.582 42.072 1.00 42.17 62 GLN D N 1
ATOM 3856 C CA . GLN D 1 84 ? 41.741 42.535 41.042 1.00 47.56 62 GLN D CA 1
ATOM 3857 C C . GLN D 1 84 ? 42.874 42.960 40.099 1.00 39.55 62 GLN D C 1
ATOM 3858 O O . GLN D 1 84 ? 44.038 43.057 40.493 1.00 22.62 62 GLN D O 1
ATOM 3864 N N . ARG D 1 85 ? 42.506 43.211 38.846 1.00 40.03 63 ARG D N 1
ATOM 3865 C CA . ARG D 1 85 ? 43.433 43.708 37.832 1.00 41.39 63 ARG D CA 1
ATOM 3866 C C . ARG D 1 85 ? 44.161 45.002 38.263 1.00 59.99 63 ARG D C 1
ATOM 3867 O O . ARG D 1 85 ? 43.655 45.769 39.085 1.00 49.34 63 ARG D O 1
ATOM 3875 N N . VAL D 1 86 ? 45.358 45.224 37.717 1.00 36.74 64 VAL D N 1
ATOM 3876 C CA . VAL D 1 86 ? 46.065 46.491 37.865 1.00 36.11 64 VAL D CA 1
ATOM 3877 C C . VAL D 1 86 ? 46.533 46.965 36.475 1.00 44.76 64 VAL D C 1
ATOM 3878 O O . VAL D 1 86 ? 46.890 46.142 35.627 1.00 27.61 64 VAL D O 1
ATOM 3882 N N . HIS D 1 87 ? 46.524 48.276 36.232 1.00 26.94 65 HIS D N 1
ATOM 3883 C CA . HIS D 1 87 ? 46.933 48.808 34.929 1.00 33.99 65 HIS D CA 1
ATOM 3884 C C . HIS D 1 87 ? 48.388 49.254 34.889 1.00 29.12 65 HIS D C 1
ATOM 3885 O O . HIS D 1 87 ? 48.964 49.609 35.919 1.00 31.63 65 HIS D O 1
ATOM 3892 N N . LYS D 1 88 ? 48.976 49.223 33.693 1.00 33.33 66 LYS D N 1
ATOM 3893 C CA . LYS D 1 88 ? 50.299 49.801 33.463 1.00 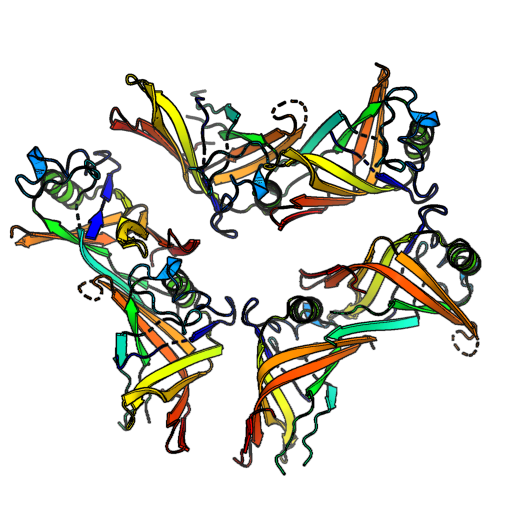37.17 66 LYS D CA 1
ATOM 3894 C C . LYS D 1 88 ? 50.153 51.057 32.622 1.00 23.43 66 LYS D C 1
ATOM 3895 O O . LYS D 1 88 ? 49.089 51.291 32.048 1.00 27.23 66 LYS D O 1
ATOM 3901 N N . PRO D 1 89 ? 51.210 51.884 32.552 1.00 22.17 67 PRO D N 1
ATOM 3902 C CA . PRO D 1 89 ? 51.033 53.082 31.728 1.00 27.81 67 PRO D CA 1
ATOM 3903 C C . PRO D 1 89 ? 50.949 52.704 30.259 1.00 18.32 67 PRO D C 1
ATOM 3904 O O . PRO D 1 89 ? 51.493 51.674 29.863 1.00 20.81 67 PRO D O 1
ATOM 3908 N N . VAL D 1 90 ? 50.225 53.497 29.476 1.00 21.49 68 VAL D N 1
ATOM 3909 C CA . VAL D 1 90 ? 50.237 53.347 28.031 1.00 19.95 68 VAL D CA 1
ATOM 3910 C C . VAL D 1 90 ? 51.480 54.051 27.503 1.00 30.13 68 VAL D C 1
ATOM 3911 O O . VAL D 1 90 ? 51.722 55.213 27.823 1.00 19.69 68 VAL D O 1
ATOM 3915 N N . VAL D 1 91 ? 52.284 53.348 26.714 1.00 25.65 69 VAL D N 1
ATOM 3916 C CA . VAL D 1 91 ? 53.442 53.982 26.101 1.00 25.26 69 VAL D CA 1
ATOM 3917 C C . VAL D 1 91 ? 53.181 54.167 24.618 1.00 24.64 69 VAL D C 1
ATOM 3918 O O . VAL D 1 91 ? 52.667 53.261 23.947 1.00 18.90 69 VAL D O 1
ATOM 3922 N N . ILE D 1 92 ? 53.509 55.348 24.111 1.00 20.35 70 ILE D N 1
ATOM 3923 C CA . ILE D 1 92 ? 53.440 55.586 22.675 1.00 19.40 70 ILE D CA 1
ATOM 3924 C C . ILE D 1 92 ? 54.758 56.189 22.186 1.00 21.19 70 ILE D C 1
ATOM 3925 O O . ILE D 1 92 ? 55.462 56.852 22.933 1.00 22.34 70 ILE D O 1
ATOM 3930 N N . THR D 1 93 ? 55.100 55.920 20.934 1.00 18.05 71 THR D N 1
ATOM 3931 C CA . THR D 1 93 ? 56.298 56.494 20.339 1.00 27.21 71 THR D CA 1
ATOM 3932 C C . THR D 1 93 ? 55.864 57.399 19.196 1.00 27.41 71 THR D C 1
ATOM 3933 O O . THR D 1 93 ? 55.104 56.976 18.321 1.00 24.17 71 THR D O 1
ATOM 3937 N N . LYS D 1 94 ? 56.312 58.652 19.230 1.00 17.36 72 LYS D N 1
ATOM 3938 C CA . LYS D 1 94 ? 56.037 59.598 18.156 1.00 20.22 72 LYS D CA 1
ATOM 3939 C C . LYS D 1 94 ? 57.360 60.230 17.753 1.00 19.16 72 LYS D C 1
ATOM 3940 O O . LYS D 1 94 ? 58.357 60.018 18.429 1.00 25.37 72 LYS D O 1
ATOM 3946 N N . VAL D 1 95 ? 57.380 60.984 16.655 1.00 13.86 73 VAL D N 1
ATOM 3947 C CA . VAL D 1 95 ? 58.572 61.741 16.290 1.00 22.81 73 VAL D CA 1
ATOM 3948 C C . VAL D 1 95 ? 58.506 63.121 16.913 1.00 22.56 73 VAL D C 1
ATOM 3949 O O . VAL D 1 95 ? 57.488 63.495 17.483 1.00 23.13 73 VAL D O 1
ATOM 3953 N N . PHE D 1 96 ? 59.592 63.877 16.806 1.00 23.21 74 PHE D N 1
ATOM 3954 C CA . PHE D 1 96 ? 59.585 65.285 17.200 1.00 20.95 74 PHE D CA 1
ATOM 3955 C C . PHE D 1 96 ? 58.655 66.070 16.274 1.00 26.42 74 PHE D C 1
ATOM 3956 O O . PHE D 1 96 ? 58.775 65.992 15.046 1.00 23.67 74 PHE D O 1
ATOM 3964 N N . ASP D 1 97 ? 57.736 66.829 16.865 1.00 27.03 75 ASP D N 1
ATOM 3965 C CA . ASP D 1 97 ? 56.779 67.625 16.104 1.00 30.15 75 ASP D CA 1
ATOM 3966 C C . ASP D 1 97 ? 56.265 68.807 16.938 1.00 30.81 75 ASP D C 1
ATOM 3967 O O . ASP D 1 97 ? 56.799 69.085 18.005 1.00 17.67 75 ASP D O 1
ATOM 3972 N N . LYS D 1 98 ? 55.237 69.495 16.445 1.00 15.54 76 LYS D N 1
ATOM 3973 C CA . LYS D 1 98 ? 54.737 70.705 17.085 1.00 14.44 76 LYS D CA 1
ATOM 3974 C C . LYS D 1 98 ? 54.299 70.483 18.541 1.00 20.66 76 LYS D C 1
ATOM 3975 O O . LYS D 1 98 ? 54.499 71.349 19.388 1.00 16.27 76 LYS D O 1
ATOM 3981 N N . ALA D 1 99 ? 53.715 69.320 18.820 1.00 25.77 77 ALA D N 1
ATOM 3982 C CA . ALA D 1 99 ? 53.205 68.988 20.155 1.00 25.83 77 ALA D CA 1
ATOM 3983 C C . ALA D 1 99 ? 54.305 68.703 21.168 1.00 25.66 77 ALA D C 1
ATOM 3984 O O . ALA D 1 99 ? 54.045 68.656 22.369 1.00 20.52 77 ALA D O 1
ATOM 3986 N N . SER D 1 100 ? 55.521 68.464 20.684 1.00 17.25 78 SER D N 1
ATOM 3987 C CA . SER D 1 100 ? 56.594 68.008 21.553 1.00 21.25 78 SER D CA 1
ATOM 3988 C C . SER D 1 100 ? 56.802 68.929 22.751 1.00 28.53 78 SER D C 1
ATOM 3989 O O . SER D 1 100 ? 56.637 68.499 23.895 1.00 30.16 78 SER D O 1
ATOM 3992 N N . PRO D 1 101 ? 57.157 70.200 22.495 1.00 25.08 79 PRO D N 1
ATOM 3993 C CA . PRO D 1 101 ? 57.359 71.063 23.658 1.00 28.20 79 PRO D CA 1
ATOM 3994 C C . PRO D 1 101 ? 56.121 71.087 24.562 1.00 20.29 79 PRO D C 1
ATOM 3995 O O . PRO D 1 101 ? 56.267 71.180 25.778 1.00 28.65 79 PRO D O 1
ATOM 3999 N N . LEU D 1 102 ? 54.931 70.966 23.983 1.00 20.39 80 LEU D N 1
ATOM 4000 C CA . LEU D 1 102 ? 53.687 71.103 24.741 1.00 22.84 80 LEU D CA 1
ATOM 4001 C C . LEU D 1 102 ? 53.456 69.895 25.639 1.00 22.23 80 LEU D C 1
ATOM 4002 O O . LEU D 1 102 ? 52.958 70.009 26.766 1.00 12.80 80 LEU D O 1
ATOM 4007 N N . LEU D 1 103 ? 53.833 68.738 25.114 1.00 21.46 81 LEU D N 1
ATOM 4008 C CA . LEU D 1 103 ? 53.856 67.496 25.862 1.00 22.66 81 LEU D CA 1
ATOM 4009 C C . LEU D 1 103 ? 54.842 67.518 27.018 1.00 26.43 81 LEU D C 1
ATOM 4010 O O . LEU D 1 103 ? 54.529 67.056 28.118 1.00 25.33 81 LEU D O 1
ATOM 4015 N N . LEU D 1 104 ? 56.046 68.018 26.755 1.00 18.50 82 LEU D N 1
ATOM 4016 C CA . LEU D 1 104 ? 57.073 68.094 27.785 1.00 10.86 82 LEU D CA 1
ATOM 4017 C C . LEU D 1 104 ? 56.677 69.102 28.837 1.00 27.28 82 LEU D C 1
ATOM 4018 O O . LEU D 1 104 ? 57.049 68.979 30.002 1.00 22.43 82 LEU D O 1
ATOM 4023 N N . ALA D 1 105 ? 55.922 70.109 28.414 1.00 22.40 83 ALA D N 1
ATOM 4024 C CA . ALA D 1 105 ? 55.343 71.071 29.336 1.00 19.55 83 ALA D CA 1
ATOM 4025 C C . ALA D 1 105 ? 54.224 70.417 30.148 1.00 27.82 83 ALA D C 1
ATOM 4026 O O . ALA D 1 105 ? 54.143 70.604 31.359 1.00 28.73 83 ALA D O 1
ATOM 4028 N N . ALA D 1 106 ? 53.369 69.643 29.486 1.00 22.82 84 ALA D N 1
ATOM 4029 C CA . ALA D 1 106 ? 52.315 68.915 30.191 1.00 14.61 84 ALA D CA 1
ATOM 4030 C C . ALA D 1 106 ? 52.898 67.955 31.232 1.00 26.56 84 ALA D C 1
ATOM 4031 O O . ALA D 1 106 ? 52.291 67.709 32.270 1.00 33.37 84 ALA D O 1
ATOM 4033 N N . LEU D 1 107 ? 54.068 67.402 30.946 1.00 16.29 85 LEU D N 1
ATOM 4034 C CA . LEU D 1 107 ? 54.698 66.463 31.857 1.00 13.64 85 LEU D CA 1
ATOM 4035 C C . LEU D 1 107 ? 55.214 67.211 33.075 1.00 23.30 85 LEU D C 1
ATOM 4036 O O . LEU D 1 107 ? 54.932 66.845 34.219 1.00 19.51 85 LEU D O 1
ATOM 4041 N N . THR D 1 108 ? 55.990 68.259 32.822 1.00 25.92 86 THR D N 1
ATOM 4042 C CA . THR D 1 108 ? 56.656 68.984 33.905 1.00 32.94 86 THR D CA 1
ATOM 4043 C C . THR D 1 108 ? 55.726 69.893 34.717 1.00 32.46 86 THR D C 1
ATOM 4044 O O . THR D 1 108 ? 56.086 70.326 35.813 1.00 37.40 86 THR D O 1
ATOM 4048 N N . SER D 1 109 ? 54.533 70.167 34.187 1.00 29.71 87 SER D N 1
ATOM 4049 C CA . SER D 1 109 ? 53.515 70.904 34.939 1.00 36.82 87 SER D CA 1
ATOM 4050 C C . SER D 1 109 ? 52.599 69.959 35.712 1.00 22.91 87 SER D C 1
ATOM 4051 O O . SER D 1 109 ? 52.058 70.327 36.745 1.00 23.65 87 SER D O 1
ATOM 4054 N N . GLY D 1 110 ? 52.435 68.738 35.206 1.00 25.26 88 GLY D N 1
ATOM 4055 C CA . GLY D 1 110 ? 51.524 67.773 35.798 1.00 27.07 88 GLY D CA 1
ATOM 4056 C C . GLY D 1 110 ? 50.102 67.976 35.302 1.00 37.67 88 GLY D C 1
ATOM 4057 O O . GLY D 1 110 ? 49.143 67.554 35.948 1.00 19.97 88 GLY D O 1
ATOM 4058 N N . GLU D 1 111 ? 49.968 68.630 34.150 1.00 27.48 89 GLU D N 1
ATOM 4059 C CA . GLU D 1 111 ? 48.658 68.936 33.589 1.00 34.38 89 GLU D CA 1
ATOM 4060 C C . GLU D 1 111 ? 47.821 67.672 33.357 1.00 38.15 89 GLU D C 1
ATOM 4061 O O . GLU D 1 111 ? 48.306 66.668 32.827 1.00 28.98 89 GLU D O 1
ATOM 4067 N N . ARG D 1 112 ? 46.566 67.719 33.783 1.00 25.69 90 ARG D N 1
ATOM 4068 C CA . ARG D 1 112 ? 45.660 66.597 33.585 1.00 34.72 90 ARG D CA 1
ATOM 4069 C C . ARG D 1 112 ? 45.222 66.573 32.133 1.00 28.45 90 ARG D C 1
ATOM 4070 O O . ARG D 1 112 ? 44.754 67.584 31.604 1.00 38.78 90 ARG D O 1
ATOM 4078 N N . LEU D 1 113 ? 45.383 65.434 31.474 1.00 19.06 91 LEU D N 1
ATOM 4079 C CA . LEU D 1 113 ? 44.921 65.324 30.092 1.00 32.21 91 LEU D CA 1
ATOM 4080 C C . LEU D 1 113 ? 43.465 64.839 29.997 1.00 33.72 91 LEU D C 1
ATOM 4081 O O . LEU D 1 113 ? 43.185 63.660 30.182 1.00 31.21 91 LEU D O 1
ATOM 4086 N N . THR D 1 114 ? 42.538 65.750 29.710 1.00 27.81 92 THR D N 1
ATOM 4087 C CA . THR D 1 114 ? 41.115 65.393 29.597 1.00 38.11 92 THR D CA 1
ATOM 4088 C C . THR D 1 114 ? 40.913 64.160 28.710 1.00 39.34 92 THR D C 1
ATOM 4089 O O . THR D 1 114 ? 40.221 63.204 29.086 1.00 19.52 92 THR D O 1
ATOM 4093 N N . LYS D 1 115 ? 41.527 64.189 27.531 1.00 30.60 93 LYS D N 1
ATOM 4094 C CA . LYS D 1 115 ? 41.374 63.114 26.560 1.00 24.38 93 LYS D CA 1
ATOM 4095 C C . LYS D 1 115 ? 42.718 62.811 25.898 1.00 22.83 93 LYS D C 1
ATOM 4096 O O . LYS D 1 115 ? 43.459 63.715 25.545 1.00 22.89 93 LYS D O 1
ATOM 4102 N N . VAL D 1 116 ? 43.050 61.530 25.787 1.00 28.01 94 VAL D N 1
ATOM 4103 C CA . VAL D 1 116 ? 44.102 61.082 24.889 1.00 19.34 94 VAL D CA 1
ATOM 4104 C C . VAL D 1 116 ? 43.432 60.027 24.001 1.00 40.85 94 VAL D C 1
ATOM 4105 O O . VAL D 1 116 ? 42.928 59.016 24.500 1.00 30.06 94 VAL D O 1
ATOM 4109 N N . GLU D 1 117 ? 43.386 60.267 22.696 1.00 23.73 95 GLU D N 1
ATOM 4110 C CA . GLU D 1 117 ? 42.673 59.349 21.819 1.00 21.56 95 GLU D CA 1
ATOM 4111 C C . GLU D 1 117 ? 43.506 58.796 20.659 1.00 31.62 95 GLU D C 1
ATOM 4112 O O . GLU D 1 117 ? 44.014 59.554 19.843 1.00 34.11 95 GLU D O 1
ATOM 4118 N N . ILE D 1 118 ? 43.613 57.467 20.585 1.00 27.09 96 ILE D N 1
ATOM 4119 C CA . ILE D 1 118 ? 44.395 56.800 19.545 1.00 13.75 96 ILE D CA 1
ATOM 4120 C C . ILE D 1 118 ? 43.514 56.062 18.539 1.00 23.20 96 ILE D C 1
ATOM 4121 O O . ILE D 1 118 ? 42.834 55.125 18.888 1.00 18.74 96 ILE D O 1
ATOM 4126 N N . GLN D 1 119 ? 43.558 56.490 17.287 1.00 22.87 97 GLN D N 1
ATOM 4127 C CA . GLN D 1 119 ? 42.834 55.838 16.217 1.00 16.11 97 GLN D CA 1
ATOM 4128 C C . GLN D 1 119 ? 43.771 54.975 15.406 1.00 28.38 97 GLN D C 1
ATOM 4129 O O . GLN D 1 119 ? 44.695 55.481 14.772 1.00 30.73 97 GLN D O 1
ATOM 4135 N N . TRP D 1 120 ? 43.501 53.677 15.388 1.00 20.43 98 TRP D N 1
ATOM 4136 C CA . TRP D 1 120 ? 44.347 52.734 14.684 1.00 24.02 98 TRP D CA 1
ATOM 4137 C C . TRP D 1 120 ? 43.813 52.453 13.276 1.00 15.21 98 TRP D C 1
ATOM 4138 O O . TRP D 1 120 ? 42.633 52.142 13.098 1.00 14.17 98 TRP D O 1
ATOM 4149 N N . TYR D 1 121 ? 44.689 52.558 12.283 1.00 38.77 99 TYR D N 1
ATOM 4150 C CA . TYR D 1 121 ? 44.307 52.321 10.893 1.00 20.51 99 TYR D CA 1
ATOM 4151 C C . TYR D 1 121 ? 44.877 51.001 10.342 1.00 41.43 99 TYR D C 1
ATOM 4152 O O . TYR D 1 121 ? 45.859 50.434 10.861 1.00 18.93 99 TYR D O 1
ATOM 4161 N N . ARG D 1 122 ? 44.228 50.519 9.290 1.00 29.40 100 ARG D N 1
ATOM 4162 C CA . ARG D 1 122 ? 44.608 49.284 8.631 1.00 36.96 100 ARG D CA 1
ATOM 4163 C C . ARG D 1 122 ? 44.069 49.342 7.207 1.00 35.59 100 ARG D C 1
ATOM 4164 O O . ARG D 1 122 ? 43.236 50.195 6.884 1.00 28.30 100 ARG D O 1
ATOM 4172 N N . THR D 1 123 ? 44.538 48.425 6.366 1.00 32.52 101 THR D N 1
ATOM 4173 C CA . THR D 1 123 ? 44.030 48.286 5.005 1.00 28.04 101 THR D CA 1
ATOM 4174 C C . THR D 1 123 ? 42.747 47.459 5.016 1.00 25.93 101 THR D C 1
ATOM 4175 O O . THR D 1 123 ? 42.760 46.303 5.428 1.00 23.03 101 THR D O 1
ATOM 4179 N N . SER D 1 124 ? 41.643 48.058 4.578 1.00 28.16 102 SER D N 1
ATOM 4180 C CA . SER D 1 124 ? 40.361 47.370 4.542 1.00 22.96 102 SER D CA 1
ATOM 4181 C C . SER D 1 124 ? 40.469 46.161 3.628 1.00 31.43 102 SER D C 1
ATOM 4182 O O . SER D 1 124 ? 41.424 46.041 2.854 1.00 26.40 102 SER D O 1
ATOM 4185 N N . ALA D 1 125 ? 39.490 45.266 3.718 1.00 39.23 103 ALA D N 1
ATOM 4186 C CA . ALA D 1 125 ? 39.467 44.083 2.868 1.00 35.51 103 ALA D CA 1
ATOM 4187 C C . ALA D 1 125 ? 39.318 44.466 1.394 1.00 39.04 103 ALA D C 1
ATOM 4188 O O . ALA D 1 125 ? 39.721 43.704 0.515 1.00 32.25 103 ALA D O 1
ATOM 4190 N N . ALA D 1 126 ? 38.748 45.647 1.138 1.00 33.18 104 ALA D N 1
ATOM 4191 C CA . ALA D 1 126 ? 38.598 46.170 -0.224 1.00 34.93 104 ALA D CA 1
ATOM 4192 C C . ALA D 1 126 ? 39.818 46.982 -0.703 1.00 35.69 104 ALA D C 1
ATOM 4193 O O . ALA D 1 126 ? 39.870 47.452 -1.844 1.00 26.12 104 ALA D O 1
ATOM 4195 N N . GLY D 1 127 ? 40.802 47.145 0.171 1.00 35.07 105 GLY D N 1
ATOM 4196 C CA . GLY D 1 127 ? 42.058 47.758 -0.222 1.00 15.78 105 GLY D CA 1
ATOM 4197 C C . GLY D 1 127 ? 42.261 49.217 0.139 1.00 28.30 105 GLY D C 1
ATOM 4198 O O . GLY D 1 127 ? 43.150 49.869 -0.415 1.00 31.75 105 GLY D O 1
ATOM 4199 N N . THR D 1 128 ? 41.463 49.725 1.078 1.00 33.71 106 THR D N 1
ATOM 4200 C CA . THR D 1 128 ? 41.489 51.144 1.445 1.00 24.02 106 THR D CA 1
ATOM 4201 C C . THR D 1 128 ? 41.919 51.345 2.899 1.00 33.37 106 THR D C 1
ATOM 4202 O O . THR D 1 128 ? 41.584 50.527 3.759 1.00 31.92 106 THR D O 1
ATOM 4206 N N . GLN D 1 129 ? 42.644 52.425 3.185 1.00 25.46 107 GLN D N 1
ATOM 4207 C CA . GLN D 1 129 ? 42.938 52.764 4.578 1.00 35.95 107 GLN D CA 1
ATOM 4208 C C . GLN D 1 129 ? 41.661 53.082 5.333 1.00 29.51 107 GLN D C 1
ATOM 4209 O O . GLN D 1 129 ? 40.888 53.950 4.924 1.00 41.76 107 GLN D O 1
ATOM 4215 N N . GLU D 1 130 ? 41.439 52.372 6.433 1.00 29.58 108 GLU D N 1
ATOM 4216 C CA . GLU D 1 130 ? 40.246 52.591 7.228 1.00 20.73 108 GLU D CA 1
ATOM 4217 C C . GLU D 1 130 ? 40.565 52.597 8.702 1.00 18.85 108 GLU D C 1
ATOM 4218 O O . GLU D 1 130 ? 41.368 51.797 9.178 1.00 26.24 108 GLU D O 1
ATOM 4224 N N . HIS D 1 131 ? 39.913 53.508 9.415 1.00 25.77 109 HIS D N 1
ATOM 4225 C CA . HIS D 1 131 ? 39.971 53.566 10.869 1.00 26.35 109 HIS D CA 1
ATOM 4226 C C . HIS D 1 131 ? 39.171 52.413 11.507 1.00 14.47 109 HIS D C 1
ATOM 4227 O O . HIS D 1 131 ? 37.945 52.387 11.443 1.00 28.45 109 HIS D O 1
ATOM 4234 N N . TYR D 1 132 ? 39.860 51.457 12.127 1.00 15.71 110 TYR D N 1
ATOM 4235 C CA . TYR D 1 132 ? 39.189 50.241 12.591 1.00 19.53 110 TYR D CA 1
ATOM 4236 C C . TYR D 1 132 ? 39.180 50.022 14.111 1.00 17.80 110 TYR D C 1
ATOM 4237 O O . TYR D 1 132 ? 38.472 49.145 14.595 1.00 20.27 110 TYR D O 1
ATOM 4246 N N . TYR D 1 133 ? 39.954 50.809 14.856 1.00 22.41 111 TYR D N 1
ATOM 4247 C CA . TYR D 1 133 ? 40.094 50.619 16.306 1.00 17.55 111 TYR D CA 1
ATOM 4248 C C . TYR D 1 133 ? 40.349 51.959 16.997 1.00 19.77 111 TYR D C 1
ATOM 4249 O O . TYR D 1 133 ? 40.933 52.869 16.406 1.00 19.51 111 TYR D O 1
ATOM 4258 N N . THR D 1 134 ? 39.910 52.074 18.247 1.00 17.22 112 THR D N 1
ATOM 4259 C CA . THR D 1 134 ? 40.211 53.240 19.070 1.00 11.89 112 THR D CA 1
ATOM 4260 C C . THR D 1 134 ? 40.572 52.798 20.477 1.00 14.89 112 THR D C 1
ATOM 4261 O O . THR D 1 134 ? 39.951 51.896 21.033 1.00 23.95 112 THR D O 1
ATOM 4265 N N . THR D 1 135 ? 41.615 53.404 21.021 1.00 23.94 113 THR D N 1
ATOM 4266 C CA . THR D 1 135 ? 41.927 53.295 22.435 1.00 23.26 113 THR D CA 1
ATOM 4267 C C . THR D 1 135 ? 41.864 54.714 23.023 1.00 25.54 113 THR D C 1
ATOM 4268 O O . THR D 1 135 ? 42.593 55.616 22.598 1.00 20.11 113 THR D O 1
ATOM 4272 N N . VAL D 1 136 ? 40.983 54.916 23.995 1.00 34.83 114 VAL D N 1
ATOM 4273 C CA . VAL D 1 136 ? 40.780 56.240 24.579 1.00 20.57 114 VAL D CA 1
ATOM 4274 C C . VAL D 1 136 ? 41.086 56.239 26.069 1.00 22.04 114 VAL D C 1
ATOM 4275 O O . VAL D 1 136 ? 40.493 55.458 26.823 1.00 12.90 114 VAL D O 1
ATOM 4279 N N . LEU D 1 137 ? 42.016 57.100 26.484 1.00 19.93 115 LEU D N 1
ATOM 4280 C CA . LEU D 1 137 ? 42.295 57.307 27.905 1.00 24.65 115 LEU D CA 1
ATOM 4281 C C . LEU D 1 137 ? 41.610 58.568 28.388 1.00 32.01 115 LEU D C 1
ATOM 4282 O O . LEU D 1 137 ? 41.767 59.625 27.778 1.00 30.47 115 LEU D O 1
ATOM 4287 N N . GLU D 1 138 ? 40.858 58.448 29.484 1.00 32.24 116 GLU D N 1
ATOM 4288 C CA . GLU D 1 138 ? 40.235 59.597 30.155 1.00 24.87 116 GLU D CA 1
ATOM 4289 C C . GLU D 1 138 ? 41.098 60.063 31.338 1.00 33.28 116 GLU D C 1
ATOM 4290 O O . GLU D 1 138 ? 41.528 59.249 32.164 1.00 32.01 116 GLU D O 1
ATOM 4296 N N . ASP D 1 139 ? 41.357 61.370 31.406 1.00 23.71 117 ASP D N 1
ATOM 4297 C CA . ASP D 1 139 ? 42.155 61.957 32.488 1.00 22.46 117 ASP D CA 1
ATOM 4298 C C . ASP D 1 139 ? 43.527 61.290 32.611 1.00 25.66 117 ASP D C 1
ATOM 4299 O O . ASP D 1 139 ? 43.867 60.690 33.632 1.00 16.10 117 ASP D O 1
ATOM 4304 N N . ALA D 1 140 ? 44.312 61.418 31.548 1.00 25.16 118 ALA D N 1
ATOM 4305 C CA . ALA D 1 140 ? 45.632 60.827 31.496 1.00 14.92 118 ALA D CA 1
ATOM 4306 C C . ALA D 1 140 ? 46.623 61.785 32.125 1.00 19.27 118 ALA D C 1
ATOM 4307 O O . ALA D 1 140 ? 46.398 63.004 32.172 1.00 30.40 118 ALA D O 1
ATOM 4309 N N . ILE D 1 141 ? 47.715 61.225 32.626 1.00 27.11 119 ILE D N 1
ATOM 4310 C CA . ILE D 1 141 ? 48.808 62.006 33.157 1.00 14.26 119 ILE D CA 1
ATOM 4311 C C . ILE D 1 141 ? 50.058 61.509 32.472 1.00 14.79 119 ILE D C 1
ATOM 4312 O O . ILE D 1 141 ? 50.265 60.298 32.379 1.00 23.81 119 ILE D O 1
ATOM 4317 N N . ILE D 1 142 ? 50.895 62.420 31.978 1.00 26.45 120 ILE D N 1
ATOM 4318 C CA . ILE D 1 142 ? 52.194 62.012 31.422 1.00 25.24 120 ILE D CA 1
ATOM 4319 C C . ILE D 1 142 ? 53.235 61.796 32.538 1.00 29.24 120 ILE D C 1
ATOM 4320 O O . ILE D 1 142 ? 53.523 62.703 33.322 1.00 22.52 120 ILE D O 1
ATOM 4325 N N . VAL D 1 143 ? 53.819 60.607 32.603 1.00 25.58 121 VAL D N 1
ATOM 4326 C CA . VAL D 1 143 ? 54.767 60.326 33.673 1.00 30.92 121 VAL D CA 1
ATOM 4327 C C . VAL D 1 143 ? 56.187 60.013 33.195 1.00 27.43 121 VAL D C 1
ATOM 4328 O O . VAL D 1 143 ? 57.053 59.667 33.988 1.00 24.70 121 VAL D O 1
ATOM 4332 N N . ASP D 1 144 ? 56.434 60.167 31.900 1.00 24.89 122 ASP D N 1
ATOM 4333 C CA . ASP D 1 144 ? 57.762 59.886 31.365 1.00 18.74 122 ASP D CA 1
ATOM 4334 C C . ASP D 1 144 ? 57.789 60.281 29.900 1.00 43.39 122 ASP D C 1
ATOM 4335 O O . ASP D 1 144 ? 56.826 60.013 29.166 1.00 28.78 122 ASP D O 1
ATOM 4340 N N . ILE D 1 145 ? 58.868 60.955 29.498 1.00 29.47 123 ILE D N 1
ATOM 4341 C CA . ILE D 1 145 ? 59.137 61.247 28.089 1.00 26.56 123 ILE D CA 1
ATOM 4342 C C . ILE D 1 145 ? 60.603 61.019 27.769 1.00 15.33 123 ILE D C 1
ATOM 4343 O O . ILE D 1 145 ? 61.496 61.592 28.393 1.00 17.17 123 ILE D O 1
ATOM 4348 N N . LYS D 1 146 ? 60.837 60.156 26.795 1.00 11.81 124 LYS D N 1
ATOM 4349 C CA . LYS D 1 146 ? 62.183 59.823 26.350 1.00 27.56 124 LYS D CA 1
ATOM 4350 C C . LYS D 1 146 ? 62.378 60.325 24.914 1.00 35.01 124 LYS D C 1
ATOM 4351 O O . LYS D 1 146 ? 61.676 59.883 23.994 1.00 28.06 124 LYS D O 1
ATOM 4357 N N . ASP D 1 147 ? 63.306 61.271 24.740 1.00 19.65 125 ASP D N 1
ATOM 4358 C CA . ASP D 1 147 ? 63.638 61.848 23.432 1.00 23.65 125 ASP D CA 1
ATOM 4359 C C . ASP D 1 147 ? 64.902 61.181 22.942 1.00 23.94 125 ASP D C 1
ATOM 4360 O O . ASP D 1 147 ? 65.856 61.047 23.704 1.00 30.67 125 ASP D O 1
ATOM 4365 N N . TYR D 1 148 ? 64.932 60.749 21.686 1.00 24.01 126 TYR D N 1
ATOM 4366 C CA . TYR D 1 148 ? 66.099 59.993 21.218 1.00 29.74 126 TYR D CA 1
ATOM 4367 C C . TYR D 1 148 ? 66.297 59.884 19.714 1.00 22.94 126 TYR D C 1
ATOM 4368 O O . TYR D 1 148 ? 65.359 59.985 18.927 1.00 19.94 126 TYR D O 1
ATOM 4385 N N . THR D 1 161 ? 63.532 59.069 12.682 1.00 37.69 139 THR D N 1
ATOM 4386 C CA . THR D 1 161 ? 64.896 59.316 13.143 1.00 22.77 139 THR D CA 1
ATOM 4387 C C . THR D 1 161 ? 64.953 60.080 14.486 1.00 24.52 139 THR D C 1
ATOM 4388 O O . THR D 1 161 ? 65.664 59.671 15.404 1.00 25.73 139 THR D O 1
ATOM 4392 N N . HIS D 1 162 ? 64.196 61.165 14.615 1.00 35.13 140 HIS D N 1
ATOM 4393 C CA . HIS D 1 162 ? 64.145 61.914 15.878 1.00 22.93 140 HIS D CA 1
ATOM 4394 C C . HIS D 1 162 ? 62.856 61.569 16.649 1.00 26.43 140 HIS D C 1
ATOM 4395 O O . HIS D 1 162 ? 61.775 62.092 16.358 1.00 15.70 140 HIS D O 1
ATOM 4402 N N . LEU D 1 163 ? 62.987 60.674 17.629 1.00 28.19 141 LEU D N 1
ATOM 4403 C CA . LEU D 1 163 ? 61.839 60.016 18.264 1.00 16.93 141 LEU D CA 1
ATOM 4404 C C . LEU D 1 163 ? 61.583 60.424 19.695 1.00 13.79 141 LEU D C 1
ATOM 4405 O O . LEU D 1 163 ? 62.461 60.933 20.388 1.00 15.71 141 LEU D O 1
ATOM 4410 N N . GLU D 1 164 ? 60.379 60.123 20.155 1.00 19.12 142 GLU D N 1
ATOM 4411 C CA . GLU D 1 164 ? 59.970 60.515 21.486 1.00 27.71 142 GLU D CA 1
ATOM 4412 C C . GLU D 1 164 ? 58.868 59.595 22.011 1.00 28.58 142 GLU D C 1
ATOM 4413 O O . GLU D 1 164 ? 57.821 59.426 21.376 1.00 19.19 142 GLU D O 1
ATOM 4419 N N . ASP D 1 165 ? 59.145 58.972 23.155 1.00 22.76 143 ASP D N 1
ATOM 4420 C CA . ASP D 1 165 ? 58.221 58.050 23.807 1.00 22.25 143 ASP D CA 1
ATOM 4421 C C . ASP D 1 165 ? 57.490 58.778 24.895 1.00 21.87 143 ASP D C 1
ATOM 4422 O O . ASP D 1 165 ? 58.110 59.487 25.677 1.00 21.09 143 ASP D O 1
ATOM 4427 N N . VAL D 1 166 ? 56.180 58.554 24.971 1.00 21.38 144 VAL D N 1
ATOM 4428 C CA . VAL D 1 166 ? 55.343 59.156 26.000 1.00 24.23 144 VAL D CA 1
ATOM 4429 C C . VAL D 1 166 ? 54.645 58.081 26.842 1.00 24.88 144 VAL D C 1
ATOM 4430 O O . VAL D 1 166 ? 54.016 57.175 26.310 1.00 24.53 144 VAL D O 1
ATOM 4434 N N . HIS D 1 167 ? 54.779 58.173 28.157 1.00 16.57 145 HIS D N 1
ATOM 4435 C CA . HIS D 1 167 ? 54.046 57.292 29.054 1.00 12.32 145 HIS D CA 1
ATOM 4436 C C . HIS D 1 167 ? 52.907 58.044 29.741 1.00 26.06 145 HIS D C 1
ATOM 4437 O O . HIS D 1 167 ? 53.103 59.144 30.269 1.00 19.81 145 HIS D O 1
ATOM 4444 N N . PHE D 1 168 ? 51.720 57.443 29.714 1.00 18.20 146 PHE D N 1
ATOM 4445 C CA . PHE D 1 168 ? 50.525 58.000 30.330 1.00 21.73 146 PHE D CA 1
ATOM 4446 C C . PHE D 1 168 ? 50.010 57.018 31.385 1.00 31.85 146 PHE D C 1
ATOM 4447 O O . PHE D 1 168 ? 49.916 55.820 31.126 1.00 11.86 146 PHE D O 1
ATOM 4455 N N . THR D 1 169 ? 49.659 57.513 32.564 1.00 23.88 147 THR D N 1
ATOM 4456 C CA . THR D 1 169 ? 48.704 56.788 33.387 1.00 12.54 147 THR D CA 1
ATOM 4457 C C . THR D 1 169 ? 47.426 57.582 33.221 1.00 13.44 147 THR D C 1
ATOM 4458 O O . THR D 1 169 ? 47.449 58.645 32.621 1.00 18.02 147 THR D O 1
ATOM 4462 N N . TYR D 1 170 ? 46.315 57.062 33.730 1.00 17.13 148 TYR D N 1
ATOM 4463 C CA . TYR D 1 170 ? 45.001 57.603 33.415 1.00 18.79 148 TYR D CA 1
ATOM 4464 C C . TYR D 1 170 ? 44.008 57.153 34.472 1.00 19.82 148 TYR D C 1
ATOM 4465 O O . TYR D 1 170 ? 44.355 56.415 35.385 1.00 13.31 148 TYR D O 1
ATOM 4474 N N . ARG D 1 171 ? 42.764 57.585 34.323 1.00 25.92 149 ARG D N 1
ATOM 4475 C CA . ARG D 1 171 ? 41.687 57.141 35.197 1.00 43.84 149 ARG D CA 1
ATOM 4476 C C . ARG D 1 171 ? 40.829 56.059 34.525 1.00 27.71 149 ARG D C 1
ATOM 4477 O O . ARG D 1 171 ? 40.433 55.086 35.167 1.00 27.30 149 ARG D O 1
ATOM 4485 N N . LYS D 1 172 ? 40.542 56.219 33.238 1.00 19.98 150 LYS D N 1
ATOM 4486 C CA . LYS D 1 172 ? 39.749 55.217 32.543 1.00 22.71 150 LYS D CA 1
ATOM 4487 C C . LYS D 1 172 ? 40.231 55.005 31.113 1.00 27.80 150 LYS D C 1
ATOM 4488 O O . LYS D 1 172 ? 40.571 55.951 30.423 1.00 19.59 150 LYS D O 1
ATOM 4494 N N . ILE D 1 173 ? 40.274 53.753 30.681 1.00 23.89 151 ILE D N 1
ATOM 4495 C CA . ILE D 1 173 ? 40.615 53.442 29.300 1.00 24.33 151 ILE D CA 1
ATOM 4496 C C . ILE D 1 173 ? 39.440 52.730 28.649 1.00 28.16 151 ILE D C 1
ATOM 4497 O O . ILE D 1 173 ? 38.753 51.931 29.287 1.00 24.74 151 ILE D O 1
ATOM 4502 N N . THR D 1 174 ? 39.209 53.044 27.380 1.00 19.75 152 THR D N 1
ATOM 4503 C CA . THR D 1 174 ? 38.143 52.438 26.600 1.00 19.53 152 THR D CA 1
ATOM 4504 C C . THR D 1 174 ? 38.754 51.834 25.326 1.00 22.04 152 THR D C 1
ATOM 4505 O O . THR D 1 174 ? 39.679 52.411 24.753 1.00 37.11 152 THR D O 1
ATOM 4509 N N . TRP D 1 175 ? 38.267 50.662 24.912 1.00 13.18 153 TRP D N 1
ATOM 4510 C CA . TRP D 1 175 ? 38.684 50.017 23.655 1.00 12.98 153 TRP D CA 1
ATOM 4511 C C . TRP D 1 175 ? 37.480 49.806 22.741 1.00 23.27 153 TRP D C 1
ATOM 4512 O O . TRP D 1 175 ? 36.471 49.260 23.169 1.00 29.81 153 TRP D O 1
ATOM 4523 N N . THR D 1 176 ? 37.575 50.202 21.479 1.00 14.53 154 THR D N 1
ATOM 4524 C CA . THR D 1 176 ? 36.460 49.970 20.573 1.00 11.28 154 THR D CA 1
ATOM 4525 C C . THR D 1 176 ? 36.923 49.473 19.215 1.00 19.08 154 THR D C 1
ATOM 4526 O O . THR D 1 176 ? 37.854 50.030 18.641 1.00 24.71 154 THR D O 1
ATOM 4530 N N . HIS D 1 177 ? 36.310 48.403 18.720 1.00 17.86 155 HIS D N 1
ATOM 4531 C CA . HIS D 1 177 ? 36.578 47.956 17.354 1.00 25.94 155 HIS D CA 1
ATOM 4532 C C . HIS D 1 177 ? 35.516 48.609 16.487 1.00 25.38 155 HIS D C 1
ATOM 4533 O O . HIS D 1 177 ? 34.352 48.225 16.529 1.00 23.60 155 HIS D O 1
ATOM 4540 N N . GLU D 1 178 ? 35.932 49.615 15.725 1.00 18.86 156 GLU D N 1
ATOM 4541 C CA . GLU D 1 178 ? 35.017 50.489 15.004 1.00 19.05 156 GLU D CA 1
ATOM 4542 C C . GLU D 1 178 ? 34.221 49.760 13.917 1.00 33.06 156 GLU D C 1
ATOM 4543 O O . GLU D 1 178 ? 33.085 50.126 13.619 1.00 23.20 156 GLU D O 1
ATOM 4549 N N . VAL D 1 179 ? 34.816 48.731 13.318 1.00 38.29 157 VAL D N 1
ATOM 4550 C CA . VAL D 1 179 ? 34.163 48.048 12.203 1.00 26.11 157 VAL D CA 1
ATOM 4551 C C . VAL D 1 179 ? 33.265 46.881 12.635 1.00 26.60 157 VAL D C 1
ATOM 4552 O O . VAL D 1 179 ? 32.235 46.626 12.009 1.00 44.17 157 VAL D O 1
ATOM 4556 N N . SER D 1 180 ? 33.654 46.178 13.698 1.00 24.61 158 SER D N 1
ATOM 4557 C CA . SER D 1 180 ? 32.904 45.011 14.172 1.00 27.09 158 SER D CA 1
ATOM 4558 C C . SER D 1 180 ? 31.971 45.342 15.330 1.00 16.38 158 SER D C 1
ATOM 4559 O O . SER D 1 180 ? 31.193 44.501 15.752 1.00 28.45 158 SER D O 1
ATOM 4562 N N . GLY D 1 181 ? 32.070 46.567 15.839 1.00 22.04 159 GLY D N 1
ATOM 4563 C CA . GLY D 1 181 ? 31.150 47.064 16.844 1.00 26.93 159 GLY D CA 1
ATOM 4564 C C . GLY D 1 181 ? 31.220 46.375 18.195 1.00 37.84 159 GLY D C 1
ATOM 4565 O O . GLY D 1 181 ? 30.192 46.103 18.821 1.00 44.64 159 GLY D O 1
ATOM 4566 N N . THR D 1 182 ? 32.434 46.087 18.649 1.00 22.04 160 THR D N 1
ATOM 4567 C CA . THR D 1 182 ? 32.635 45.535 19.982 1.00 18.16 160 THR D CA 1
ATOM 4568 C C . THR D 1 182 ? 33.385 46.575 20.812 1.00 19.63 160 THR D C 1
ATOM 4569 O O . THR D 1 182 ? 34.106 47.394 20.256 1.00 22.67 160 THR D O 1
ATOM 4573 N N . SER D 1 183 ? 33.206 46.560 22.132 1.00 21.87 161 SER D N 1
ATOM 4574 C CA A SER D 1 183 ? 33.852 47.547 22.994 0.60 18.73 161 SER D CA 1
ATOM 4575 C CA B SER D 1 183 ? 33.840 47.557 22.996 0.40 18.60 161 SER D CA 1
ATOM 4576 C C . SER D 1 183 ? 33.966 47.050 24.434 1.00 36.80 161 SER D C 1
ATOM 4577 O O . SER D 1 183 ? 33.267 46.113 24.842 1.00 24.33 161 SER D O 1
ATOM 4582 N N . GLY D 1 184 ? 34.865 47.674 25.190 1.00 22.66 162 GLY D N 1
ATOM 4583 C CA . GLY D 1 184 ? 35.089 47.371 26.594 1.00 19.48 162 GLY D CA 1
ATOM 4584 C C . GLY D 1 184 ? 35.789 48.565 27.237 1.00 25.30 162 GLY D C 1
ATOM 4585 O O . GLY D 1 184 ? 36.183 49.498 26.544 1.00 23.94 162 GLY D O 1
ATOM 4586 N N . SER D 1 185 ? 35.942 48.554 28.557 1.00 20.85 163 SER D N 1
ATOM 4587 C CA . SER D 1 185 ? 36.671 49.628 29.234 1.00 18.21 163 SER D CA 1
ATOM 4588 C C . SER D 1 185 ? 36.897 49.264 30.680 1.00 30.03 163 SER D C 1
ATOM 4589 O O . SER D 1 185 ? 36.241 48.368 31.225 1.00 37.79 163 SER D O 1
ATOM 4592 N N . ASP D 1 186 ? 37.818 49.970 31.313 1.00 19.28 164 ASP D N 1
ATOM 4593 C CA . ASP D 1 186 ? 38.169 49.644 32.678 1.00 28.44 164 ASP D CA 1
ATOM 4594 C C . ASP D 1 186 ? 38.746 50.848 33.389 1.00 33.55 164 ASP D C 1
ATOM 4595 O O . ASP D 1 186 ? 39.518 51.617 32.821 1.00 19.65 164 ASP D O 1
ATOM 4600 N N . ASP D 1 187 ? 38.338 51.007 34.638 1.00 26.30 165 ASP D N 1
ATOM 4601 C CA . ASP D 1 187 ? 38.961 51.964 35.525 1.00 34.85 165 ASP D CA 1
ATOM 4602 C C . ASP D 1 187 ? 40.369 51.521 35.851 1.00 27.12 165 ASP D C 1
ATOM 4603 O O . ASP D 1 187 ? 40.640 50.336 36.006 1.00 27.83 165 ASP D O 1
ATOM 4608 N N . TRP D 1 188 ? 41.260 52.493 35.961 1.00 24.86 166 TRP D N 1
ATOM 4609 C CA . TRP D 1 188 ? 42.605 52.247 36.406 1.00 12.00 166 TRP D CA 1
ATOM 4610 C C . TRP D 1 188 ? 42.638 51.713 37.845 1.00 21.83 166 TRP D C 1
ATOM 4611 O O . TRP D 1 188 ? 41.928 52.199 38.725 1.00 31.76 166 TRP D O 1
ATOM 4622 N N . ARG D 1 189 ? 43.475 50.705 38.061 1.00 27.49 167 ARG D N 1
ATOM 4623 C CA . ARG D 1 189 ? 43.799 50.182 39.383 1.00 38.67 167 ARG D CA 1
ATOM 4624 C C . 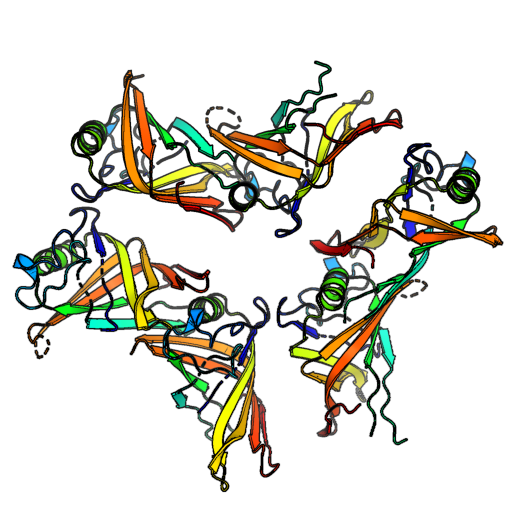ARG D 1 189 ? 45.234 49.680 39.292 1.00 43.37 167 ARG D C 1
ATOM 4625 O O . ARG D 1 189 ? 45.768 49.518 38.189 1.00 22.78 167 ARG D O 1
ATOM 4633 N N . ALA E 1 24 ? 21.391 69.845 46.646 1.00 68.94 2 ALA E N 1
ATOM 4634 C CA . ALA E 1 24 ? 20.027 69.820 46.129 1.00 70.82 2 ALA E CA 1
ATOM 4635 C C . ALA E 1 24 ? 19.798 68.601 45.222 1.00 72.45 2 ALA E C 1
ATOM 4636 O O . ALA E 1 24 ? 20.034 67.454 45.607 1.00 57.75 2 ALA E O 1
ATOM 4638 N N . THR E 1 25 ? 19.304 68.861 44.021 1.00 68.22 3 THR E N 1
ATOM 4639 C CA . THR E 1 25 ? 19.364 67.892 42.941 1.00 43.72 3 THR E CA 1
ATOM 4640 C C . THR E 1 25 ? 19.916 68.656 41.749 1.00 72.76 3 THR E C 1
ATOM 4641 O O . THR E 1 25 ? 19.239 68.793 40.719 1.00 34.28 3 THR E O 1
ATOM 4645 N N . PRO E 1 26 ? 21.151 69.179 41.899 1.00 84.00 4 PRO E N 1
ATOM 4646 C CA . PRO E 1 26 ? 21.773 70.029 40.891 1.00 41.29 4 PRO E CA 1
ATOM 4647 C C . PRO E 1 26 ? 22.510 69.149 39.906 1.00 34.76 4 PRO E C 1
ATOM 4648 O O . PRO E 1 26 ? 22.651 67.944 40.122 1.00 46.83 4 PRO E O 1
ATOM 4652 N N . ALA E 1 27 ? 22.945 69.751 38.813 1.00 33.60 5 ALA E N 1
ATOM 4653 C CA . ALA E 1 27 ? 23.832 69.103 37.871 1.00 26.60 5 ALA E CA 1
ATOM 4654 C C . ALA E 1 27 ? 25.085 69.960 37.862 1.00 28.94 5 ALA E C 1
ATOM 4655 O O . ALA E 1 27 ? 25.006 71.181 38.050 1.00 41.16 5 ALA E O 1
ATOM 4657 N N . TYR E 1 28 ? 26.245 69.339 37.688 1.00 25.63 6 TYR E N 1
ATOM 4658 C CA . TYR E 1 28 ? 27.481 70.113 37.577 1.00 27.86 6 TYR E CA 1
ATOM 4659 C C . TYR E 1 28 ? 28.089 69.753 36.251 1.00 28.02 6 TYR E C 1
ATOM 4660 O O . TYR E 1 28 ? 27.884 68.643 35.775 1.00 27.13 6 TYR E O 1
ATOM 4677 N N . SER E 1 30 ? 31.465 70.162 33.291 1.00 16.57 8 SER E N 1
ATOM 4678 C CA . SER E 1 30 ? 32.810 70.519 32.919 1.00 28.15 8 SER E CA 1
ATOM 4679 C C . SER E 1 30 ? 32.815 70.743 31.425 1.00 32.15 8 SER E C 1
ATOM 4680 O O . SER E 1 30 ? 32.082 70.075 30.685 1.00 30.20 8 SER E O 1
ATOM 4683 N N . ILE E 1 31 ? 33.633 71.687 30.980 1.00 20.78 9 ILE E N 1
ATOM 4684 C CA . ILE E 1 31 ? 33.864 71.838 29.562 1.00 22.51 9 ILE E CA 1
ATOM 4685 C C . ILE E 1 31 ? 35.348 71.910 29.275 1.00 15.69 9 ILE E C 1
ATOM 4686 O O . ILE E 1 31 ? 36.085 72.584 29.979 1.00 24.42 9 ILE E O 1
ATOM 4691 N N . THR E 1 32 ? 35.772 71.185 28.248 1.00 27.23 10 THR E N 1
ATOM 4692 C CA . THR E 1 32 ? 37.140 71.269 27.744 1.00 39.52 10 THR E CA 1
ATOM 4693 C C . THR E 1 32 ? 37.069 71.659 26.276 1.00 38.84 10 THR E C 1
ATOM 4694 O O . THR E 1 32 ? 36.471 70.945 25.471 1.00 29.16 10 THR E O 1
ATOM 4698 N N . GLY E 1 33 ? 37.656 72.801 25.932 1.00 26.92 11 GLY E N 1
ATOM 4699 C CA . GLY E 1 33 ? 37.616 73.295 24.563 1.00 32.46 11 GLY E CA 1
ATOM 4700 C C . GLY E 1 33 ? 38.930 73.112 23.823 1.00 18.51 11 GLY E C 1
ATOM 4701 O O . GLY E 1 33 ? 40.003 73.265 24.401 1.00 27.00 11 GLY E O 1
ATOM 4702 N N . THR E 1 34 ? 38.849 72.796 22.539 1.00 14.69 12 THR E N 1
ATOM 4703 C CA . THR E 1 34 ? 40.054 72.566 21.745 1.00 35.03 12 THR E CA 1
ATOM 4704 C C . THR E 1 34 ? 40.983 73.785 21.766 1.00 29.10 12 THR E C 1
ATOM 4705 O O . THR E 1 34 ? 42.184 73.680 21.522 1.00 26.17 12 THR E O 1
ATOM 4709 N N . LYS E 1 35 ? 40.418 74.941 22.082 1.00 38.00 13 LYS E N 1
ATOM 4710 C CA . LYS E 1 35 ? 41.184 76.173 22.142 1.00 27.89 13 LYS E CA 1
ATOM 4711 C C . LYS E 1 35 ? 41.538 76.505 23.584 1.00 30.02 13 LYS E C 1
ATOM 4712 O O . LYS E 1 35 ? 42.707 76.666 23.929 1.00 33.44 13 LYS E O 1
ATOM 4718 N N . GLN E 1 36 ? 40.517 76.572 24.430 1.00 20.02 14 GLN E N 1
ATOM 4719 C CA . GLN E 1 36 ? 40.672 77.127 25.761 1.00 29.24 14 GLN E CA 1
ATOM 4720 C C . GLN E 1 36 ? 41.003 76.137 26.865 1.00 19.18 14 GLN E C 1
ATOM 4721 O O . GLN E 1 36 ? 41.126 76.528 28.022 1.00 26.33 14 GLN E O 1
ATOM 4727 N N . GLY E 1 37 ? 41.130 74.859 26.536 1.00 23.87 15 GLY E N 1
ATOM 4728 C CA . GLY E 1 37 ? 41.343 73.866 27.575 1.00 17.34 15 GLY E CA 1
ATOM 4729 C C . GLY E 1 37 ? 40.100 73.689 28.434 1.00 27.70 15 GLY E C 1
ATOM 4730 O O . GLY E 1 37 ? 38.995 73.627 27.914 1.00 25.12 15 GLY E O 1
ATOM 4731 N N . LEU E 1 38 ? 40.273 73.611 29.750 1.00 31.96 16 LEU E N 1
ATOM 4732 C CA . LEU E 1 38 ? 39.138 73.405 30.651 1.00 24.00 16 LEU E CA 1
ATOM 4733 C C . LEU E 1 38 ? 38.470 74.742 30.940 1.00 36.21 16 LEU E C 1
ATOM 4734 O O . LEU E 1 38 ? 39.027 75.597 31.630 1.00 26.83 16 LEU E O 1
ATOM 4739 N N . ILE E 1 39 ? 37.273 74.916 30.397 1.00 23.36 17 ILE E N 1
ATOM 4740 C CA . ILE E 1 39 ? 36.602 76.210 30.426 1.00 19.83 17 ILE E CA 1
ATOM 4741 C C . ILE E 1 39 ? 35.892 76.404 31.760 1.00 21.77 17 ILE E C 1
ATOM 4742 O O . ILE E 1 39 ? 35.621 77.526 32.180 1.00 25.03 17 ILE E O 1
ATOM 4747 N N . THR E 1 40 ? 35.641 75.293 32.441 1.00 28.81 18 THR E N 1
ATOM 4748 C CA . THR E 1 40 ? 34.942 75.310 33.712 1.00 23.26 18 THR E CA 1
ATOM 4749 C C . THR E 1 40 ? 35.927 75.385 34.885 1.00 35.08 18 THR E C 1
ATOM 4750 O O . THR E 1 40 ? 35.527 75.346 36.048 1.00 31.09 18 THR E O 1
ATOM 4754 N N . ALA E 1 41 ? 37.215 75.510 34.570 1.00 24.90 19 ALA E N 1
ATOM 4755 C CA . ALA E 1 41 ? 38.270 75.558 35.586 1.00 21.10 19 ALA E CA 1
ATOM 4756 C C . ALA E 1 41 ? 38.062 76.665 36.622 1.00 37.05 19 ALA E C 1
ATOM 4757 O O . ALA E 1 41 ? 38.030 77.848 36.273 1.00 37.67 19 ALA E O 1
ATOM 4759 N N . GLY E 1 42 ? 37.958 76.276 37.892 1.00 16.97 20 GLY E N 1
ATOM 4760 C CA . GLY E 1 42 ? 37.706 77.215 38.976 1.00 22.84 20 GLY E CA 1
ATOM 4761 C C . GLY E 1 42 ? 36.467 78.091 38.786 1.00 38.93 20 GLY E C 1
ATOM 4762 O O . GLY E 1 42 ? 36.396 79.210 39.306 1.00 34.85 20 GLY E O 1
ATOM 4763 N N . ALA E 1 43 ? 35.486 77.579 38.046 1.00 22.93 21 ALA E N 1
ATOM 4764 C CA . ALA E 1 43 ? 34.248 78.305 37.791 1.00 33.26 21 ALA E CA 1
ATOM 4765 C C . ALA E 1 43 ? 33.150 78.061 38.834 1.00 41.58 21 ALA E C 1
ATOM 4766 O O . ALA E 1 43 ? 32.118 78.736 38.808 1.00 53.53 21 ALA E O 1
ATOM 4768 N N . PHE E 1 44 ? 33.350 77.102 39.740 1.00 32.19 22 PHE E N 1
ATOM 4769 C CA . PHE E 1 44 ? 32.475 77.009 40.912 1.00 39.37 22 PHE E CA 1
ATOM 4770 C C . PHE E 1 44 ? 33.288 77.245 42.179 1.00 36.87 22 PHE E C 1
ATOM 4771 O O . PHE E 1 44 ? 33.574 76.322 42.952 1.00 27.63 22 PHE E O 1
ATOM 4779 N N . THR E 1 45 ? 33.656 78.511 42.356 1.00 28.83 23 THR E N 1
ATOM 4780 C CA . THR E 1 45 ? 34.512 78.964 43.439 1.00 32.69 23 THR E CA 1
ATOM 4781 C C . THR E 1 45 ? 33.921 80.250 44.014 1.00 26.75 23 THR E C 1
ATOM 4782 O O . THR E 1 45 ? 33.054 80.860 43.395 1.00 27.30 23 THR E O 1
ATOM 4786 N N . GLU E 1 46 ? 34.390 80.654 45.191 1.00 28.30 24 GLU E N 1
ATOM 4787 C CA . GLU E 1 46 ? 33.993 81.923 45.799 1.00 30.88 24 GLU E CA 1
ATOM 4788 C C . GLU E 1 46 ? 34.164 83.095 44.842 1.00 35.23 24 GLU E C 1
ATOM 4789 O O . GLU E 1 46 ? 33.283 83.945 44.721 1.00 36.16 24 GLU E O 1
ATOM 4795 N N . ASP E 1 47 ? 35.313 83.145 44.177 1.00 38.06 25 ASP E N 1
ATOM 4796 C CA . ASP E 1 47 ? 35.564 84.185 43.188 1.00 41.08 25 ASP E CA 1
ATOM 4797 C C . ASP E 1 47 ? 34.518 84.156 42.069 1.00 47.56 25 ASP E C 1
ATOM 4798 O O . ASP E 1 47 ? 33.936 85.186 41.739 1.00 23.02 25 ASP E O 1
ATOM 4803 N N . SER E 1 48 ? 34.272 82.977 41.496 1.00 49.20 26 SER E N 1
ATOM 4804 C CA . SER E 1 48 ? 33.412 82.868 40.310 1.00 31.83 26 SER E CA 1
ATOM 4805 C C . SER E 1 48 ? 31.907 83.004 40.563 1.00 27.59 26 SER E C 1
ATOM 4806 O O . SER E 1 48 ? 31.192 83.595 39.750 1.00 23.12 26 SER E O 1
ATOM 4809 N N . VAL E 1 49 ? 31.430 82.451 41.675 1.00 30.62 27 VAL E N 1
ATOM 4810 C CA . VAL E 1 49 ? 29.995 82.419 41.952 1.00 29.36 27 VAL E CA 1
ATOM 4811 C C . VAL E 1 49 ? 29.646 83.202 43.215 1.00 39.40 27 VAL E C 1
ATOM 4812 O O . VAL E 1 49 ? 28.498 83.623 43.402 1.00 49.30 27 VAL E O 1
ATOM 4816 N N . GLY E 1 50 ? 30.637 83.401 44.076 1.00 33.23 28 GLY E N 1
ATOM 4817 C CA . GLY E 1 50 ? 30.428 84.170 45.289 1.00 34.62 28 GLY E CA 1
ATOM 4818 C C . GLY E 1 50 ? 29.648 83.395 46.331 1.00 39.05 28 GLY E C 1
ATOM 4819 O O . GLY E 1 50 ? 29.959 82.239 46.617 1.00 29.72 28 GLY E O 1
ATOM 4820 N N . ASN E 1 51 ? 28.626 84.030 46.890 1.00 32.65 29 ASN E N 1
ATOM 4821 C CA . ASN E 1 51 ? 27.852 83.451 47.988 1.00 37.53 29 ASN E CA 1
ATOM 4822 C C . ASN E 1 51 ? 27.233 82.087 47.663 1.00 51.95 29 ASN E C 1
ATOM 4823 O O . ASN E 1 51 ? 26.863 81.334 48.569 1.00 34.65 29 ASN E O 1
ATOM 4828 N N . THR E 1 52 ? 27.126 81.782 46.370 1.00 46.53 30 THR E N 1
ATOM 4829 C CA . THR E 1 52 ? 26.537 80.528 45.891 1.00 45.63 30 THR E CA 1
ATOM 4830 C C . THR E 1 52 ? 27.478 79.337 46.091 1.00 44.81 30 THR E C 1
ATOM 4831 O O . THR E 1 52 ? 27.072 78.179 45.957 1.00 48.70 30 THR E O 1
ATOM 4835 N N . TYR E 1 53 ? 28.735 79.634 46.415 1.00 39.65 31 TYR E N 1
ATOM 4836 C CA . TYR E 1 53 ? 29.790 78.621 46.494 1.00 45.99 31 TYR E CA 1
ATOM 4837 C C . TYR E 1 53 ? 29.470 77.447 47.423 1.00 47.45 31 TYR E C 1
ATOM 4838 O O . TYR E 1 53 ? 29.076 77.638 48.575 1.00 55.88 31 TYR E O 1
ATOM 4847 N N . GLN E 1 54 ? 29.624 76.232 46.903 1.00 42.44 32 GLN E N 1
ATOM 4848 C CA . GLN E 1 54 ? 29.710 75.038 47.738 1.00 33.99 32 GLN E CA 1
ATOM 4849 C C . GLN E 1 54 ? 30.930 74.262 47.261 1.00 43.31 32 GLN E C 1
ATOM 4850 O O . GLN E 1 54 ? 31.096 74.034 46.057 1.00 33.22 32 GLN E O 1
ATOM 4856 N N . GLU E 1 55 ? 31.794 73.881 48.198 1.00 29.40 33 GLU E N 1
ATOM 4857 C CA . GLU E 1 55 ? 33.030 73.184 47.857 1.00 35.55 33 GLU E CA 1
ATOM 4858 C C . GLU E 1 55 ? 32.739 71.821 47.234 1.00 28.05 33 GLU E C 1
ATOM 4859 O O . GLU E 1 55 ? 31.702 71.213 47.494 1.00 32.21 33 GLU E O 1
ATOM 4865 N N . GLY E 1 56 ? 33.651 71.348 46.396 1.00 29.64 34 GLY E N 1
ATOM 4866 C CA . GLY E 1 56 ? 33.530 70.017 45.829 1.00 28.97 34 GLY E CA 1
ATOM 4867 C C . GLY E 1 56 ? 33.344 69.937 44.322 1.00 25.99 34 GLY E C 1
ATOM 4868 O O . GLY E 1 56 ? 33.370 68.846 43.752 1.00 39.60 34 GLY E O 1
ATOM 4869 N N . HIS E 1 57 ? 33.151 71.079 43.671 1.00 22.67 35 HIS E N 1
ATOM 4870 C CA . HIS E 1 57 ? 32.867 71.076 42.243 1.00 27.58 35 HIS E CA 1
ATOM 4871 C C . HIS E 1 57 ? 33.491 72.288 41.575 1.00 29.29 35 HIS E C 1
ATOM 4872 O O . HIS E 1 57 ? 32.961 72.816 40.600 1.00 14.84 35 HIS E O 1
ATOM 4879 N N . GLU E 1 58 ? 34.651 72.679 42.102 1.00 23.19 36 GLU E N 1
ATOM 4880 C CA . GLU E 1 58 ? 35.342 73.913 41.736 1.00 26.77 36 GLU E CA 1
ATOM 4881 C C . GLU E 1 58 ? 35.718 73.990 40.268 1.00 31.27 36 GLU E C 1
ATOM 4882 O O . GLU E 1 58 ? 36.020 75.065 39.768 1.00 32.41 36 GLU E O 1
ATOM 4888 N N . ASP E 1 59 ? 35.713 72.856 39.580 1.00 33.28 37 ASP E N 1
ATOM 4889 C CA . ASP E 1 59 ? 36.153 72.835 38.192 1.00 32.58 37 ASP E CA 1
ATOM 4890 C C . ASP E 1 59 ? 35.001 72.506 37.261 1.00 37.11 37 ASP E C 1
ATOM 4891 O O . ASP E 1 59 ? 35.186 72.078 36.112 1.00 21.48 37 ASP E O 1
ATOM 4896 N N . GLN E 1 60 ? 33.805 72.734 37.781 1.00 33.56 38 GLN E N 1
ATOM 4897 C CA . GLN E 1 60 ? 32.601 72.671 36.980 1.00 30.70 38 GLN E CA 1
ATOM 4898 C C . GLN E 1 60 ? 31.754 73.922 37.176 1.00 44.71 38 GLN E C 1
ATOM 4899 O O . GLN E 1 60 ? 32.093 74.827 37.948 1.00 25.23 38 GLN E O 1
ATOM 4905 N N . VAL E 1 61 ? 30.637 73.950 36.465 1.00 48.85 39 VAL E N 1
ATOM 4906 C CA . VAL E 1 61 ? 29.663 75.011 36.604 1.00 51.27 39 VAL E CA 1
ATOM 4907 C C . VAL E 1 61 ? 28.364 74.402 37.133 1.00 35.14 39 VAL E C 1
ATOM 4908 O O . VAL E 1 61 ? 27.987 73.292 36.754 1.00 33.58 39 VAL E O 1
ATOM 4920 N N . VAL E 1 63 ? 24.880 73.791 37.003 1.00 42.87 41 VAL E N 1
ATOM 4921 C CA . VAL E 1 63 ? 23.831 73.823 35.996 1.00 26.16 41 VAL E CA 1
ATOM 4922 C C . VAL E 1 63 ? 22.452 73.800 36.621 1.00 51.36 41 VAL E C 1
ATOM 4923 O O . VAL E 1 63 ? 22.093 72.863 37.332 1.00 32.44 41 VAL E O 1
ATOM 4927 N N . GLN E 1 64 ? 21.667 74.823 36.319 1.00 47.35 42 GLN E N 1
ATOM 4928 C CA . GLN E 1 64 ? 20.377 74.996 36.960 1.00 50.15 42 GLN E CA 1
ATOM 4929 C C . GLN E 1 64 ? 19.223 74.828 35.973 1.00 40.86 42 GLN E C 1
ATOM 4930 O O . GLN E 1 64 ? 18.072 75.081 36.307 1.00 33.43 42 GLN E O 1
ATOM 4936 N N . GLY E 1 65 ? 19.544 74.385 34.762 1.00 31.97 43 GLY E N 1
ATOM 4937 C CA . GLY E 1 65 ? 18.537 74.080 33.769 1.00 24.32 43 GLY E CA 1
ATOM 4938 C C . GLY E 1 65 ? 19.026 72.965 32.872 1.00 28.72 43 GLY E C 1
ATOM 4939 O O . GLY E 1 65 ? 20.224 72.748 32.749 1.00 21.20 43 GLY E O 1
ATOM 4940 N N . PHE E 1 66 ? 18.093 72.236 32.272 1.00 27.63 44 PHE E N 1
ATOM 4941 C CA . PHE E 1 66 ? 18.442 71.251 31.265 1.00 25.68 44 PHE E CA 1
ATOM 4942 C C . PHE E 1 66 ? 17.237 70.932 30.381 1.00 28.37 44 PHE E C 1
ATOM 4943 O O . PHE E 1 66 ? 16.113 70.786 30.865 1.00 40.04 44 PHE E O 1
ATOM 4951 N N . ASN E 1 67 ? 17.478 70.823 29.081 1.00 37.20 45 ASN E N 1
ATOM 4952 C CA . ASN E 1 67 ? 16.453 70.406 28.124 1.00 29.50 45 ASN E CA 1
ATOM 4953 C C . ASN E 1 67 ? 17.151 69.746 26.941 1.00 13.26 45 ASN E C 1
ATOM 4954 O O . ASN E 1 67 ? 18.217 70.188 26.505 1.00 32.87 45 ASN E O 1
ATOM 4959 N N . HIS E 1 68 ? 16.556 68.688 26.424 1.00 17.99 46 HIS E N 1
ATOM 4960 C CA . HIS E 1 68 ? 17.109 68.002 25.272 1.00 23.99 46 HIS E CA 1
ATOM 4961 C C . HIS E 1 68 ? 16.078 67.045 24.715 1.00 45.42 46 HIS E C 1
ATOM 4962 O O . HIS E 1 68 ? 15.263 66.493 25.464 1.00 27.31 46 HIS E O 1
ATOM 4969 N N . GLU E 1 69 ? 16.100 66.830 23.406 1.00 25.56 47 GLU E N 1
ATOM 4970 C CA . GLU E 1 69 ? 15.123 65.915 22.838 1.00 13.66 47 GLU E CA 1
ATOM 4971 C C . GLU E 1 69 ? 15.557 65.251 21.557 1.00 19.54 47 GLU E C 1
ATOM 4972 O O . GLU E 1 69 ? 16.111 65.880 20.666 1.00 25.97 47 GLU E O 1
ATOM 4978 N N . VAL E 1 70 ? 15.278 63.957 21.489 1.00 38.45 48 VAL E N 1
ATOM 4979 C CA . VAL E 1 70 ? 15.527 63.146 20.309 1.00 36.09 48 VAL E CA 1
ATOM 4980 C C . VAL E 1 70 ? 14.199 62.587 19.803 1.00 42.86 48 VAL E C 1
ATOM 4981 O O . VAL E 1 70 ? 13.423 62.017 20.566 1.00 35.12 48 VAL E O 1
ATOM 4985 N N . ILE E 1 71 ? 13.920 62.753 18.520 1.00 25.95 49 ILE E N 1
ATOM 4986 C CA . ILE E 1 71 ? 12.614 62.347 18.035 1.00 24.02 49 ILE E CA 1
ATOM 4987 C C . ILE E 1 71 ? 12.692 61.498 16.782 1.00 30.91 49 ILE E C 1
ATOM 4988 O O . ILE E 1 71 ? 13.698 61.492 16.079 1.00 45.89 49 ILE E O 1
ATOM 4993 N N . ILE E 1 72 ? 11.620 60.763 16.522 1.00 26.84 50 ILE E N 1
ATOM 4994 C CA . ILE E 1 72 ? 11.474 60.028 15.286 1.00 22.38 50 ILE E CA 1
ATOM 4995 C C . ILE E 1 72 ? 10.386 60.751 14.502 1.00 40.51 50 ILE E C 1
ATOM 4996 O O . ILE E 1 72 ? 9.223 60.766 14.919 1.00 28.25 50 ILE E O 1
ATOM 5001 N N . PRO E 1 73 ? 10.769 61.397 13.386 1.00 27.35 51 PRO E N 1
ATOM 5002 C CA . PRO E 1 73 ? 9.818 62.126 12.532 1.00 44.95 51 PRO E CA 1
ATOM 5003 C C . PRO E 1 73 ? 8.684 61.238 12.028 1.00 35.01 51 PRO E C 1
ATOM 5004 O O . PRO E 1 73 ? 8.855 60.018 11.941 1.00 36.76 51 PRO E O 1
ATOM 5008 N N . ARG E 1 85 ? 16.594 58.982 13.168 1.00 56.76 63 ARG E N 1
ATOM 5009 C CA . ARG E 1 85 ? 16.264 59.818 14.318 1.00 26.32 63 ARG E CA 1
ATOM 5010 C C . ARG E 1 85 ? 16.888 61.215 14.204 1.00 45.14 63 ARG E C 1
ATOM 5011 O O . ARG E 1 85 ? 17.864 61.429 13.482 1.00 44.82 63 ARG E O 1
ATOM 5019 N N . VAL E 1 86 ? 16.311 62.171 14.916 1.00 42.53 64 VAL E N 1
ATOM 5020 C CA . VAL E 1 86 ? 16.770 63.545 14.847 1.00 37.30 64 VAL E CA 1
ATOM 5021 C C . VAL E 1 86 ? 17.119 64.061 16.242 1.00 48.25 64 VAL E C 1
ATOM 5022 O O . VAL E 1 86 ? 16.269 64.107 17.133 1.00 47.22 64 VAL E O 1
ATOM 5026 N N . HIS E 1 87 ? 18.378 64.430 16.440 1.00 38.87 65 HIS E N 1
ATOM 5027 C CA . HIS E 1 87 ? 18.775 65.031 17.701 1.00 36.82 65 HIS E CA 1
ATOM 5028 C C . HIS E 1 87 ? 18.434 66.513 17.686 1.00 32.17 65 HIS E C 1
ATOM 5029 O O . HIS E 1 87 ? 18.443 67.144 16.624 1.00 36.47 65 HIS E O 1
ATOM 5036 N N . LYS E 1 88 ? 18.088 67.047 18.858 1.00 31.68 66 LYS E N 1
ATOM 5037 C CA . LYS E 1 88 ? 17.946 68.491 19.058 1.00 25.12 66 LYS E CA 1
ATOM 5038 C C . LYS E 1 88 ? 19.074 68.938 19.976 1.00 42.88 66 LYS E C 1
ATOM 5039 O O . LYS E 1 88 ? 19.604 68.126 20.734 1.00 36.10 66 LYS E O 1
ATOM 5045 N N . PRO E 1 89 ? 19.445 70.230 19.916 1.00 38.05 67 PRO E N 1
ATOM 5046 C CA . PRO E 1 89 ? 20.548 70.722 20.750 1.00 19.22 67 PRO E CA 1
ATOM 5047 C C . PRO E 1 89 ? 20.316 70.486 22.230 1.00 34.48 67 PRO E C 1
ATOM 5048 O O . PRO E 1 89 ? 19.160 70.462 22.674 1.00 23.25 67 PRO E O 1
ATOM 5052 N N . VAL E 1 90 ? 21.400 70.296 22.978 1.00 31.94 68 VAL E N 1
ATOM 5053 C CA . VAL E 1 90 ? 21.306 70.244 24.434 1.00 48.26 68 VAL E CA 1
ATOM 5054 C C . VAL E 1 90 ? 21.288 71.676 24.936 1.00 43.16 68 VAL E C 1
ATOM 5055 O O . VAL E 1 90 ? 21.990 72.534 24.403 1.00 19.65 68 VAL E O 1
ATOM 5059 N N . VAL E 1 91 ? 20.454 71.927 25.940 1.00 42.38 69 VAL E N 1
ATOM 5060 C CA . VAL E 1 91 ? 20.258 73.264 26.460 1.00 22.71 69 VAL E CA 1
ATOM 5061 C C . VAL E 1 91 ? 20.456 73.233 27.955 1.00 29.94 69 VAL E C 1
ATOM 5062 O O . VAL E 1 91 ? 19.630 72.690 28.677 1.00 32.87 69 VAL E O 1
ATOM 5066 N N . ILE E 1 92 ? 21.556 73.789 28.437 1.00 32.93 70 ILE E N 1
ATOM 5067 C CA . ILE E 1 92 ? 21.695 73.926 29.878 1.00 30.70 70 ILE E CA 1
ATOM 5068 C C . ILE E 1 92 ? 21.372 75.360 30.305 1.00 20.69 70 ILE E C 1
ATOM 5069 O O . ILE E 1 92 ? 21.066 76.210 29.483 1.00 17.53 70 ILE E O 1
ATOM 5074 N N . THR E 1 93 ? 21.390 75.598 31.606 1.00 23.80 71 THR E N 1
ATOM 5075 C CA . THR E 1 93 ? 21.140 76.918 32.149 1.00 31.98 71 THR E CA 1
ATOM 5076 C C . THR E 1 93 ? 21.986 77.033 33.401 1.00 34.95 71 THR E C 1
ATOM 5077 O O . THR E 1 93 ? 22.035 76.106 34.206 1.00 24.78 71 THR E O 1
ATOM 5081 N N . LYS E 1 94 ? 22.675 78.159 33.541 1.00 28.05 72 LYS E N 1
ATOM 5082 C CA . LYS E 1 94 ? 23.566 78.400 34.666 1.00 19.01 72 LYS E CA 1
ATOM 5083 C C . LYS E 1 94 ? 23.349 79.851 35.099 1.00 28.57 72 LYS E C 1
ATOM 5084 O O . LYS E 1 94 ? 22.438 80.504 34.593 1.00 30.16 72 LYS E O 1
ATOM 5090 N N . VAL E 1 95 ? 24.151 80.345 36.041 1.00 19.94 73 VAL E N 1
ATOM 5091 C CA . VAL E 1 95 ? 24.161 81.770 36.363 1.00 27.05 73 VAL E CA 1
ATOM 5092 C C . VAL E 1 95 ? 25.386 82.402 35.676 1.00 39.15 73 VAL E C 1
ATOM 5093 O O . VAL E 1 95 ? 26.197 81.676 35.109 1.00 29.17 73 VAL E O 1
ATOM 5097 N N . PHE E 1 96 ? 25.521 83.733 35.696 1.00 35.20 74 PHE E N 1
ATOM 5098 C CA . PHE E 1 96 ? 26.737 84.374 35.169 1.00 31.04 74 PHE E CA 1
ATOM 5099 C C . PHE E 1 96 ? 27.891 83.919 36.065 1.00 40.83 74 PHE E C 1
ATOM 5100 O O . PHE E 1 96 ? 27.736 83.834 37.288 1.00 57.50 74 PHE E O 1
ATOM 5108 N N . ASP E 1 97 ? 29.046 83.635 35.469 1.00 33.59 75 ASP E N 1
ATOM 5109 C CA . ASP E 1 97 ? 30.221 83.211 36.231 1.00 28.93 75 ASP E CA 1
ATOM 5110 C C . ASP E 1 97 ? 31.522 83.418 35.450 1.00 39.60 75 ASP E C 1
ATOM 5111 O O . ASP E 1 97 ? 31.542 84.100 34.425 1.00 38.47 75 ASP E O 1
ATOM 5116 N N . LYS E 1 98 ? 32.601 82.817 35.948 1.00 36.09 76 LYS E N 1
ATOM 5117 C CA . LYS E 1 98 ? 33.919 82.920 35.335 1.00 21.16 76 LYS E CA 1
ATOM 5118 C C . LYS E 1 98 ? 33.959 82.347 33.915 1.00 37.36 76 LYS E C 1
ATOM 5119 O O . LYS E 1 98 ? 34.639 82.889 33.047 1.00 30.59 76 LYS E O 1
ATOM 5125 N N . ALA E 1 99 ? 33.236 81.248 33.699 1.00 48.47 77 ALA E N 1
ATOM 5126 C CA . ALA E 1 99 ? 33.129 80.597 32.390 1.00 17.26 77 ALA E CA 1
ATOM 5127 C C . ALA E 1 99 ? 32.380 81.454 31.372 1.00 44.36 77 ALA E C 1
ATOM 5128 O O . ALA E 1 99 ? 32.711 81.455 30.190 1.00 41.59 77 ALA E O 1
ATOM 5130 N N . SER E 1 100 ? 31.362 82.165 31.852 1.00 30.35 78 SER E N 1
ATOM 5131 C CA . SER E 1 100 ? 30.425 82.878 31.003 1.00 20.37 78 SER E CA 1
ATOM 5132 C C . SER E 1 100 ? 31.076 83.630 29.863 1.00 24.92 78 SER E C 1
ATOM 5133 O O . SER E 1 100 ? 30.644 83.506 28.718 1.00 22.24 78 SER E O 1
ATOM 5136 N N . PRO E 1 101 ? 32.109 84.427 30.169 1.00 26.81 79 PRO E N 1
ATOM 5137 C CA . PRO E 1 101 ? 32.737 85.225 29.112 1.00 30.59 79 PRO E CA 1
ATOM 5138 C C . PRO E 1 101 ? 33.493 84.302 28.176 1.00 32.18 79 PRO E C 1
ATOM 5139 O O . PRO E 1 101 ? 33.721 84.615 27.003 1.00 22.93 79 PRO E O 1
ATOM 5143 N N . LEU E 1 102 ? 33.860 83.145 28.705 1.00 22.32 80 LEU E N 1
ATOM 5144 C CA . LEU E 1 102 ? 34.603 82.163 27.942 1.00 15.89 80 LEU E CA 1
ATOM 5145 C C . LEU E 1 102 ? 33.694 81.477 26.952 1.00 18.93 80 LEU E C 1
ATOM 5146 O O . LEU E 1 102 ? 34.058 81.297 25.786 1.00 25.89 80 LEU E O 1
ATOM 5151 N N . LEU E 1 103 ? 32.513 81.089 27.426 1.00 30.52 81 LEU E N 1
ATOM 5152 C CA . LEU E 1 103 ? 31.532 80.382 26.608 1.00 22.91 81 LEU E CA 1
ATOM 5153 C C . LEU E 1 103 ? 31.069 81.224 25.448 1.00 28.07 81 LEU E C 1
ATOM 5154 O O . LEU E 1 103 ? 30.793 80.697 24.367 1.00 32.35 81 LEU E O 1
ATOM 5159 N N . LEU E 1 104 ? 30.972 82.531 25.679 1.00 23.84 82 LEU E N 1
ATOM 5160 C CA . LEU E 1 104 ? 30.611 83.464 24.615 1.00 20.50 82 LEU E CA 1
ATOM 5161 C C . LEU E 1 104 ? 31.707 83.425 23.571 1.00 32.95 82 LEU E C 1
ATOM 5162 O O . LEU E 1 104 ? 31.435 83.342 22.377 1.00 41.21 82 LEU E O 1
ATOM 5167 N N . ALA E 1 105 ? 32.957 83.450 24.020 1.00 41.28 83 ALA E N 1
ATOM 5168 C CA . ALA E 1 105 ? 34.077 83.313 23.096 1.00 38.17 83 ALA E CA 1
ATOM 5169 C C . ALA E 1 105 ? 33.953 81.994 22.330 1.00 36.20 83 ALA E C 1
ATOM 5170 O O . ALA E 1 105 ? 34.115 81.956 21.112 1.00 42.02 83 ALA E O 1
ATOM 5172 N N . ALA E 1 106 ? 33.642 80.921 23.049 1.00 36.06 84 ALA E N 1
ATOM 5173 C CA . ALA E 1 106 ? 33.411 79.629 22.419 1.00 30.43 84 ALA E CA 1
ATOM 5174 C C . ALA E 1 106 ? 32.388 79.751 21.282 1.00 39.75 84 ALA E C 1
ATOM 5175 O O . ALA E 1 106 ? 32.648 79.340 20.154 1.00 39.62 84 ALA E O 1
ATOM 5177 N N . LEU E 1 107 ? 31.235 80.337 21.581 1.00 28.22 85 LEU E N 1
ATOM 5178 C CA . LEU E 1 107 ? 30.153 80.447 20.612 1.00 27.37 85 LEU E CA 1
ATOM 5179 C C . LEU E 1 107 ? 30.590 81.272 19.406 1.00 44.36 85 LEU E C 1
ATOM 5180 O O . LEU E 1 107 ? 30.465 80.837 18.266 1.00 54.32 85 LEU E O 1
ATOM 5185 N N . THR E 1 108 ? 31.098 82.470 19.661 1.00 39.04 86 THR E N 1
ATOM 5186 C CA . THR E 1 108 ? 31.445 83.387 18.582 1.00 50.68 86 THR E CA 1
ATOM 5187 C C . THR E 1 108 ? 32.616 82.912 17.728 1.00 55.91 86 THR E C 1
ATOM 5188 O O . THR E 1 108 ? 32.716 83.263 16.549 1.00 42.26 86 THR E O 1
ATOM 5192 N N . SER E 1 109 ? 33.504 82.123 18.321 1.00 41.44 87 SER E N 1
ATOM 5193 C CA . SER E 1 109 ? 34.687 81.671 17.602 1.00 43.99 87 SER E CA 1
ATOM 5194 C C . SER E 1 109 ? 34.361 80.432 16.799 1.00 33.12 87 SER E C 1
ATOM 5195 O O . SER E 1 109 ? 35.120 80.048 15.908 1.00 43.99 87 SER E O 1
ATOM 5198 N N . GLY E 1 110 ? 33.223 79.816 17.113 1.00 29.74 88 GLY E N 1
ATOM 5199 C CA . GLY E 1 110 ? 32.863 78.526 16.542 1.00 42.41 88 GLY E CA 1
ATOM 5200 C C . GLY E 1 110 ? 33.762 77.386 16.997 1.00 40.85 88 GLY E C 1
ATOM 5201 O O . GLY E 1 110 ? 33.952 76.410 16.266 1.00 29.16 88 GLY E O 1
ATOM 5202 N N . GLU E 1 111 ? 34.312 77.513 18.207 1.00 30.92 89 GLU E N 1
ATOM 5203 C CA . GLU E 1 111 ? 35.261 76.536 18.742 1.00 40.49 89 GLU E CA 1
ATOM 5204 C C . GLU E 1 111 ? 34.614 75.192 19.124 1.00 48.03 89 GLU E C 1
ATOM 5205 O O . GLU E 1 111 ? 33.688 75.146 19.940 1.00 33.26 89 GLU E O 1
ATOM 5211 N N A ARG E 1 112 ? 35.089 74.103 18.517 0.61 37.24 90 ARG E N 1
ATOM 5212 N N B ARG E 1 112 ? 35.116 74.115 18.530 0.39 37.25 90 ARG E N 1
ATOM 5213 C CA A ARG E 1 112 ? 34.606 72.766 18.865 0.63 37.93 90 ARG E CA 1
ATOM 5214 C CA B ARG E 1 112 ? 34.686 72.767 18.876 0.37 37.94 90 ARG E CA 1
ATOM 5215 C C A ARG E 1 112 ? 35.006 72.404 20.295 0.61 35.57 90 ARG E C 1
ATOM 5216 C C B ARG E 1 112 ? 35.012 72.446 20.333 0.39 35.54 90 ARG E C 1
ATOM 5217 O O A ARG E 1 112 ? 36.142 72.628 20.714 0.56 33.00 90 ARG E O 1
ATOM 5218 O O B ARG E 1 112 ? 36.110 72.739 20.810 0.44 32.83 90 ARG E O 1
ATOM 5233 N N . LEU E 1 113 ? 34.061 71.846 21.040 1.00 35.14 91 LEU E N 1
ATOM 5234 C CA . LEU E 1 113 ? 34.304 71.430 22.414 1.00 32.89 91 LEU E CA 1
ATOM 5235 C C . LEU E 1 113 ? 34.532 69.922 22.484 1.00 32.88 91 LEU E C 1
ATOM 5236 O O . LEU E 1 113 ? 33.581 69.142 22.303 1.00 22.47 91 LEU E O 1
ATOM 5241 N N . THR E 1 114 ? 35.772 69.512 22.758 1.00 32.29 92 THR E N 1
ATOM 5242 C CA . THR E 1 114 ? 36.129 68.081 22.851 1.00 35.14 92 THR E CA 1
ATOM 5243 C C . THR E 1 114 ? 35.175 67.298 23.747 1.00 27.30 92 THR E C 1
ATOM 5244 O O . THR E 1 114 ? 34.668 66.250 23.347 1.00 30.68 92 THR E O 1
ATOM 5248 N N . LYS E 1 115 ? 34.929 67.822 24.950 1.00 47.91 93 LYS E N 1
ATOM 5249 C CA . LYS E 1 115 ? 34.001 67.206 25.903 1.00 33.40 93 LYS E CA 1
ATOM 5250 C C . LYS E 1 115 ? 33.191 68.215 26.735 1.00 27.81 93 LYS E C 1
ATOM 5251 O O . LYS E 1 115 ? 33.744 69.131 27.337 1.00 21.39 93 LYS E O 1
ATOM 5257 N N . VAL E 1 116 ? 31.873 68.041 26.734 1.00 34.63 94 VAL E N 1
ATOM 5258 C CA . VAL E 1 116 ? 30.987 68.665 27.708 1.00 28.61 94 VAL E CA 1
ATOM 5259 C C . VAL E 1 116 ? 30.390 67.492 28.448 1.00 37.40 94 VAL E C 1
ATOM 5260 O O . VAL E 1 116 ? 29.837 66.585 27.818 1.00 22.59 94 VAL E O 1
ATOM 5264 N N . GLU E 1 117 ? 30.495 67.489 29.769 1.00 20.19 95 GLU E N 1
ATOM 5265 C CA . GLU E 1 117 ? 29.979 66.369 30.536 1.00 12.53 95 GLU E CA 1
ATOM 5266 C C . GLU E 1 117 ? 29.167 66.893 31.685 1.00 15.94 95 GLU E C 1
ATOM 5267 O O . GLU E 1 117 ? 29.684 67.628 32.513 1.00 18.70 95 GLU E O 1
ATOM 5273 N N . ILE E 1 118 ? 27.889 66.515 31.689 1.00 31.93 96 ILE E N 1
ATOM 5274 C CA . ILE E 1 118 ? 26.905 66.902 32.694 1.00 31.54 96 ILE E CA 1
ATOM 5275 C C . ILE E 1 118 ? 26.753 65.793 33.734 1.00 32.88 96 ILE E C 1
ATOM 5276 O O . ILE E 1 118 ? 26.460 64.652 33.400 1.00 28.80 96 ILE E O 1
ATOM 5281 N N . GLN E 1 119 ? 26.944 66.131 34.998 1.00 23.17 97 GLN E N 1
ATOM 5282 C CA . GLN E 1 119 ? 26.879 65.137 36.042 1.00 21.08 97 GLN E CA 1
ATOM 5283 C C . GLN E 1 119 ? 25.675 65.372 36.939 1.00 24.78 97 GLN E C 1
ATOM 5284 O O . GLN E 1 119 ? 25.537 66.432 37.545 1.00 23.34 97 GLN E O 1
ATOM 5290 N N . TRP E 1 120 ? 24.815 64.365 37.032 1.00 28.37 98 TRP E N 1
ATOM 5291 C CA . TRP E 1 120 ? 23.557 64.500 37.755 1.00 28.56 98 TRP E CA 1
ATOM 5292 C C . TRP E 1 120 ? 23.639 64.000 39.209 1.00 34.97 98 TRP E C 1
ATOM 5293 O O . TRP E 1 120 ? 24.136 62.901 39.471 1.00 30.41 98 TRP E O 1
ATOM 5304 N N . TYR E 1 121 ? 23.152 64.816 40.143 1.00 11.06 99 TYR E N 1
ATOM 5305 C CA . TYR E 1 121 ? 23.193 64.476 41.567 1.00 29.77 99 TYR E CA 1
ATOM 5306 C C . TYR E 1 121 ? 21.794 64.368 42.184 1.00 49.05 99 TYR E C 1
ATOM 5307 O O . TYR E 1 121 ? 20.852 65.063 41.783 1.00 33.44 99 TYR E O 1
ATOM 5316 N N . ARG E 1 122 ? 21.668 63.485 43.165 1.00 31.50 100 ARG E N 1
ATOM 5317 C CA . ARG E 1 122 ? 20.403 63.281 43.852 1.00 30.59 100 ARG E CA 1
ATOM 5318 C C . ARG E 1 122 ? 20.688 62.955 45.311 1.00 45.25 100 ARG E C 1
ATOM 5319 O O . ARG E 1 122 ? 21.839 62.742 45.706 1.00 34.63 100 ARG E O 1
ATOM 5327 N N . THR E 1 123 ? 19.628 62.913 46.107 1.00 37.60 101 THR E N 1
ATOM 5328 C CA . THR E 1 123 ? 19.718 62.440 47.476 1.00 48.61 101 THR E CA 1
ATOM 5329 C C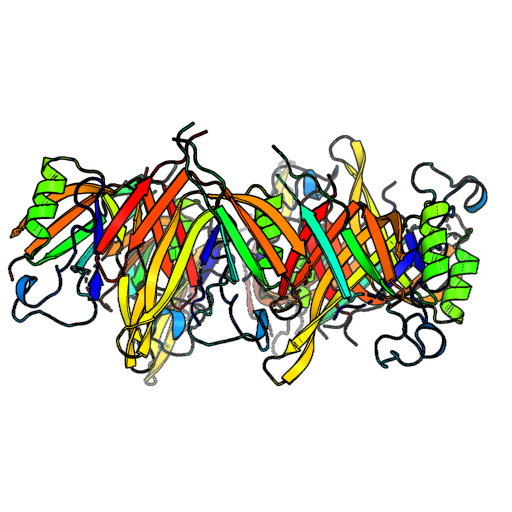 . THR E 1 123 ? 19.584 60.923 47.456 1.00 33.02 101 THR E C 1
ATOM 5330 O O . THR E 1 123 ? 18.607 60.386 46.943 1.00 33.59 101 THR E O 1
ATOM 5334 N N . SER E 1 124 ? 20.577 60.231 48.002 1.00 42.88 102 SER E N 1
ATOM 5335 C CA . SER E 1 124 ? 20.611 58.777 47.923 1.00 40.40 102 SER E CA 1
ATOM 5336 C C . SER E 1 124 ? 19.510 58.140 48.764 1.00 47.36 102 SER E C 1
ATOM 5337 O O . SER E 1 124 ? 18.749 58.833 49.446 1.00 37.84 102 SER E O 1
ATOM 5340 N N . ALA E 1 125 ? 19.425 56.816 48.707 1.00 43.19 103 ALA E N 1
ATOM 5341 C CA . ALA E 1 125 ? 18.555 56.086 49.614 1.00 43.58 103 ALA E CA 1
ATOM 5342 C C . ALA E 1 125 ? 18.987 56.281 51.081 1.00 41.14 103 ALA E C 1
ATOM 5343 O O . ALA E 1 125 ? 18.141 56.303 51.973 1.00 36.19 103 ALA E O 1
ATOM 5345 N N . ALA E 1 126 ? 20.290 56.440 51.330 1.00 45.31 104 ALA E N 1
ATOM 5346 C CA . ALA E 1 126 ? 20.793 56.638 52.700 1.00 43.17 104 ALA E CA 1
ATOM 5347 C C . ALA E 1 126 ? 20.865 58.106 53.180 1.00 52.46 104 ALA E C 1
ATOM 5348 O O . ALA E 1 126 ? 21.475 58.397 54.210 1.00 35.53 104 ALA E O 1
ATOM 5350 N N . GLY E 1 127 ? 20.248 59.023 52.440 1.00 31.90 105 GLY E N 1
ATOM 5351 C CA . GLY E 1 127 ? 20.157 60.413 52.868 1.00 45.17 105 GLY E CA 1
ATOM 5352 C C . GLY E 1 127 ? 21.347 61.301 52.535 1.00 59.10 105 GLY E C 1
ATOM 5353 O O . GLY E 1 127 ? 21.493 62.384 53.096 1.00 40.36 105 GLY E O 1
ATOM 5354 N N . THR E 1 128 ? 22.188 60.854 51.609 1.00 58.27 106 THR E N 1
ATOM 5355 C CA . THR E 1 128 ? 23.410 61.571 51.266 1.00 41.51 106 THR E CA 1
ATOM 5356 C C . THR E 1 128 ? 23.457 61.869 49.772 1.00 47.98 106 THR E C 1
ATOM 5357 O O . THR E 1 128 ? 23.036 61.043 48.959 1.00 35.81 106 THR E O 1
ATOM 5361 N N . GLN E 1 129 ? 23.970 63.041 49.404 1.00 39.73 107 GLN E N 1
ATOM 5362 C CA . GLN E 1 129 ? 24.002 63.425 47.992 1.00 54.39 107 GLN E CA 1
ATOM 5363 C C . GLN E 1 129 ? 24.937 62.518 47.209 1.00 24.01 107 GLN E C 1
ATOM 5364 O O . GLN E 1 129 ? 26.071 62.282 47.629 1.00 40.79 107 GLN E O 1
ATOM 5370 N N . GLU E 1 130 ? 24.468 62.008 46.072 1.00 33.74 108 GLU E N 1
ATOM 5371 C CA . GLU E 1 130 ? 25.308 61.145 45.241 1.00 31.30 108 GLU E CA 1
ATOM 5372 C C . GLU E 1 130 ? 25.219 61.479 43.760 1.00 38.90 108 GLU E C 1
ATOM 5373 O O . GLU E 1 130 ? 24.180 61.926 43.269 1.00 31.97 108 GLU E O 1
ATOM 5379 N N . HIS E 1 131 ? 26.324 61.255 43.054 1.00 26.72 109 HIS E N 1
ATOM 5380 C CA . HIS E 1 131 ? 26.317 61.310 41.605 1.00 19.47 109 HIS E CA 1
ATOM 5381 C C . HIS E 1 131 ? 25.721 60.023 41.034 1.00 29.74 109 HIS E C 1
ATOM 5382 O O . HIS E 1 131 ? 26.276 58.933 41.204 1.00 33.30 109 HIS E O 1
ATOM 5389 N N . TYR E 1 132 ? 24.588 60.141 40.351 1.00 32.76 110 TYR E N 1
ATOM 5390 C CA . TYR E 1 132 ? 23.878 58.942 39.916 1.00 27.46 110 TYR E CA 1
ATOM 5391 C C . TYR E 1 132 ? 23.669 58.819 38.403 1.00 31.13 110 TYR E C 1
ATOM 5392 O O . TYR E 1 132 ? 23.329 57.738 37.934 1.00 25.91 110 TYR E O 1
ATOM 5401 N N . TYR E 1 133 ? 23.870 59.903 37.645 1.00 20.80 111 TYR E N 1
ATOM 5402 C CA . TYR E 1 133 ? 23.671 59.877 36.187 1.00 12.09 111 TYR E CA 1
ATOM 5403 C C . TYR E 1 133 ? 24.704 60.777 35.493 1.00 39.82 111 TYR E C 1
ATOM 5404 O O . TYR E 1 133 ? 25.173 61.759 36.085 1.00 28.39 111 TYR E O 1
ATOM 5413 N N . THR E 1 134 ? 25.060 60.437 34.249 1.00 29.89 112 THR E N 1
ATOM 5414 C CA . THR E 1 134 ? 25.922 61.290 33.424 1.00 25.50 112 THR E CA 1
ATOM 5415 C C . THR E 1 134 ? 25.411 61.416 31.988 1.00 18.31 112 THR E C 1
ATOM 5416 O O . THR E 1 134 ? 24.953 60.454 31.376 1.00 29.07 112 THR E O 1
ATOM 5420 N N . THR E 1 135 ? 25.444 62.648 31.504 1.00 28.16 113 THR E N 1
ATOM 5421 C CA . THR E 1 135 ? 25.185 62.983 30.117 1.00 33.19 113 THR E CA 1
ATOM 5422 C C . THR E 1 135 ? 26.502 63.564 29.613 1.00 32.52 113 THR E C 1
ATOM 5423 O O . THR E 1 135 ? 27.131 64.384 30.288 1.00 29.21 113 THR E O 1
ATOM 5427 N N . VAL E 1 136 ? 26.943 63.141 28.440 1.00 27.23 114 VAL E N 1
ATOM 5428 C CA . VAL E 1 136 ? 28.246 63.580 27.966 1.00 22.45 114 VAL E CA 1
ATOM 5429 C C . VAL E 1 136 ? 28.238 63.865 26.484 1.00 27.93 114 VAL E C 1
ATOM 5430 O O . VAL E 1 136 ? 27.831 63.012 25.682 1.00 27.34 114 VAL E O 1
ATOM 5434 N N . LEU E 1 137 ? 28.689 65.062 26.122 1.00 16.86 115 LEU E N 1
ATOM 5435 C CA . LEU E 1 137 ? 28.854 65.408 24.715 1.00 25.46 115 LEU E CA 1
ATOM 5436 C C . LEU E 1 137 ? 30.295 65.236 24.264 1.00 29.54 115 LEU E C 1
ATOM 5437 O O . LEU E 1 137 ? 31.213 65.585 24.990 1.00 23.06 115 LEU E O 1
ATOM 5442 N N . GLU E 1 138 ? 30.469 64.673 23.071 1.00 24.69 116 GLU E N 1
ATOM 5443 C CA . GLU E 1 138 ? 31.747 64.693 22.361 1.00 39.51 116 GLU E CA 1
ATOM 5444 C C . GLU E 1 138 ? 31.655 65.662 21.171 1.00 40.85 116 GLU E C 1
ATOM 5445 O O . GLU E 1 138 ? 30.627 65.733 20.499 1.00 36.24 116 GLU E O 1
ATOM 5451 N N . ASP E 1 139 ? 32.730 66.407 20.922 1.00 39.73 117 ASP E N 1
ATOM 5452 C CA . ASP E 1 139 ? 32.813 67.334 19.786 1.00 48.24 117 ASP E CA 1
ATOM 5453 C C . ASP E 1 139 ? 31.594 68.239 19.639 1.00 28.55 117 ASP E C 1
ATOM 5454 O O . ASP E 1 139 ? 31.030 68.384 18.561 1.00 29.48 117 ASP E O 1
ATOM 5459 N N . ALA E 1 140 ? 31.231 68.870 20.747 1.00 30.20 118 ALA E N 1
ATOM 5460 C CA . ALA E 1 140 ? 30.085 69.747 20.809 1.00 21.46 118 ALA E CA 1
ATOM 5461 C C . ALA E 1 140 ? 30.439 71.138 20.295 1.00 29.64 118 ALA E C 1
ATOM 5462 O O . ALA E 1 140 ? 31.615 71.489 20.148 1.00 35.81 118 ALA E O 1
ATOM 5464 N N . ILE E 1 141 ? 29.410 71.928 20.012 1.00 37.61 119 ILE E N 1
ATOM 5465 C CA . ILE E 1 141 ? 29.590 73.281 19.502 1.00 29.40 119 ILE E CA 1
ATOM 5466 C C . ILE E 1 141 ? 28.470 74.138 20.049 1.00 22.59 119 ILE E C 1
ATOM 5467 O O . ILE E 1 141 ? 27.300 73.771 19.931 1.00 29.01 119 ILE E O 1
ATOM 5472 N N . ILE E 1 142 ? 28.816 75.260 20.679 1.00 22.61 120 ILE E N 1
ATOM 5473 C CA . ILE E 1 142 ? 27.790 76.170 21.206 1.00 34.55 120 ILE E CA 1
ATOM 5474 C C . ILE E 1 142 ? 27.060 76.960 20.100 1.00 48.55 120 ILE E C 1
ATOM 5475 O O . ILE E 1 142 ? 27.671 77.752 19.381 1.00 42.84 120 ILE E O 1
ATOM 5480 N N . VAL E 1 143 ? 25.752 76.761 19.975 1.00 30.98 121 VAL E N 1
ATOM 5481 C CA . VAL E 1 143 ? 25.023 77.306 18.840 1.00 16.31 121 VAL E CA 1
ATOM 5482 C C . VAL E 1 143 ? 24.193 78.542 19.188 1.00 36.27 121 VAL E C 1
ATOM 5483 O O . VAL E 1 143 ? 23.785 79.283 18.302 1.00 34.63 121 VAL E O 1
ATOM 5487 N N . ASP E 1 144 ? 23.967 78.767 20.482 1.00 36.00 122 ASP E N 1
ATOM 5488 C CA A ASP E 1 144 ? 23.173 79.901 20.952 0.56 30.86 122 ASP E CA 1
ATOM 5489 C CA B ASP E 1 144 ? 23.233 79.945 20.949 0.44 30.80 122 ASP E CA 1
ATOM 5490 C C . ASP E 1 144 ? 23.436 80.131 22.440 1.00 25.37 122 ASP E C 1
ATOM 5491 O O . ASP E 1 144 ? 23.583 79.164 23.190 1.00 27.87 122 ASP E O 1
ATOM 5500 N N . ILE E 1 145 ? 23.478 81.394 22.862 1.00 28.80 123 ILE E N 1
ATOM 5501 C CA . ILE E 1 145 ? 23.505 81.741 24.286 1.00 43.68 123 ILE E CA 1
ATOM 5502 C C . ILE E 1 145 ? 22.502 82.861 24.564 1.00 31.07 123 ILE E C 1
ATOM 5503 O O . ILE E 1 145 ? 22.286 83.745 23.745 1.00 22.61 123 ILE E O 1
ATOM 5508 N N . LYS E 1 146 ? 21.859 82.784 25.714 1.00 21.55 124 LYS E N 1
ATOM 5509 C CA . LYS E 1 146 ? 20.908 83.799 26.108 1.00 31.70 124 LYS E CA 1
ATOM 5510 C C . LYS E 1 146 ? 21.234 84.220 27.530 1.00 41.16 124 LYS E C 1
ATOM 5511 O O . LYS E 1 146 ? 21.384 83.375 28.422 1.00 27.61 124 LYS E O 1
ATOM 5517 N N . ASP E 1 147 ? 21.370 85.531 27.710 1.00 26.85 125 ASP E N 1
ATOM 5518 C CA . ASP E 1 147 ? 21.651 86.139 28.993 1.00 29.70 125 ASP E CA 1
ATOM 5519 C C . ASP E 1 147 ? 20.387 86.845 29.452 1.00 25.82 125 ASP E C 1
ATOM 5520 O O . ASP E 1 147 ? 19.805 87.615 28.700 1.00 28.46 125 ASP E O 1
ATOM 5525 N N . TYR E 1 148 ? 19.953 86.590 30.679 1.00 21.20 126 TYR E N 1
ATOM 5526 C CA . TYR E 1 148 ? 18.744 87.238 31.187 1.00 21.72 126 TYR E CA 1
ATOM 5527 C C . TYR E 1 148 ? 18.679 87.309 32.710 1.00 31.04 126 TYR E C 1
ATOM 5528 O O . TYR E 1 148 ? 19.226 86.448 33.402 1.00 33.29 126 TYR E O 1
ATOM 5545 N N . HIS E 1 150 ? 16.377 87.326 36.155 1.00 50.13 128 HIS E N 1
ATOM 5546 C CA . HIS E 1 150 ? 15.117 86.781 36.638 1.00 50.11 128 HIS E CA 1
ATOM 5547 C C . HIS E 1 150 ? 14.908 87.056 38.128 1.00 54.81 128 HIS E C 1
ATOM 5548 O O . HIS E 1 150 ? 14.611 86.146 38.904 1.00 52.46 128 HIS E O 1
ATOM 5555 N N . PHE E 1 160 ? 18.951 82.732 42.626 1.00 46.64 138 PHE E N 1
ATOM 5556 C CA . PHE E 1 160 ? 19.846 82.938 41.488 1.00 69.65 138 PHE E CA 1
ATOM 5557 C C . PHE E 1 160 ? 19.167 83.842 40.463 1.00 45.15 138 PHE E C 1
ATOM 5558 O O . PHE E 1 160 ? 18.375 83.392 39.632 1.00 42.73 138 PHE E O 1
ATOM 5566 N N . THR E 1 161 ? 19.485 85.126 40.534 1.00 49.92 139 THR E N 1
ATOM 5567 C CA . THR E 1 161 ? 18.748 86.129 39.783 1.00 42.46 139 THR E CA 1
ATOM 5568 C C . THR E 1 161 ? 19.395 86.454 38.418 1.00 38.66 139 THR E C 1
ATOM 5569 O O . THR E 1 161 ? 18.715 86.900 37.495 1.00 36.26 139 THR E O 1
ATOM 5573 N N . HIS E 1 162 ? 20.697 86.210 38.278 1.00 36.10 140 HIS E N 1
ATOM 5574 C CA . HIS E 1 162 ? 21.372 86.438 36.993 1.00 35.72 140 HIS E CA 1
ATOM 5575 C C . HIS E 1 162 ? 21.617 85.116 36.245 1.00 38.32 140 HIS E C 1
ATOM 5576 O O . HIS E 1 162 ? 22.395 84.254 36.696 1.00 26.63 140 HIS E O 1
ATOM 5583 N N . LEU E 1 163 ? 20.959 84.968 35.097 1.00 13.00 141 LEU E N 1
ATOM 5584 C CA . LEU E 1 163 ? 20.885 83.670 34.421 1.00 51.07 141 LE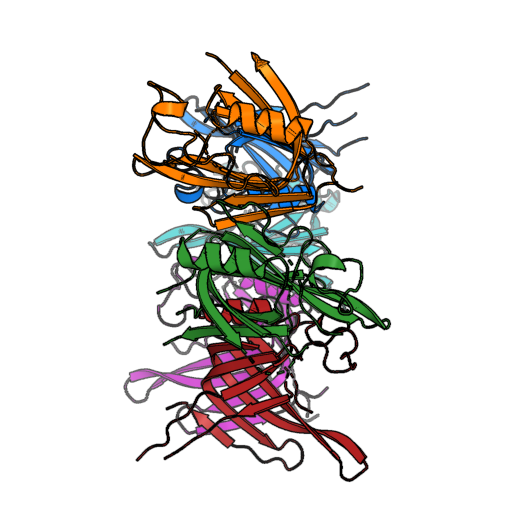U E CA 1
ATOM 5585 C C . LEU E 1 163 ? 21.498 83.613 33.023 1.00 43.73 141 LEU E C 1
ATOM 5586 O O . LEU E 1 163 ? 21.938 84.618 32.479 1.00 64.71 141 LEU E O 1
ATOM 5591 N N . GLU E 1 164 ? 21.506 82.422 32.439 1.00 39.14 142 GLU E N 1
ATOM 5592 C CA . GLU E 1 164 ? 22.166 82.238 31.167 1.00 38.31 142 GLU E CA 1
ATOM 5593 C C . GLU E 1 164 ? 22.021 80.801 30.671 1.00 45.42 142 GLU E C 1
ATOM 5594 O O . GLU E 1 164 ? 22.544 79.859 31.268 1.00 30.65 142 GLU E O 1
ATOM 5600 N N . ASP E 1 165 ? 21.277 80.658 29.581 1.00 27.20 143 ASP E N 1
ATOM 5601 C CA . ASP E 1 165 ? 21.115 79.397 28.872 1.00 36.65 143 ASP E CA 1
ATOM 5602 C C . ASP E 1 165 ? 22.214 79.245 27.841 1.00 24.13 143 ASP E C 1
ATOM 5603 O O . ASP E 1 165 ? 22.536 80.201 27.138 1.00 22.02 143 ASP E O 1
ATOM 5608 N N . VAL E 1 166 ? 22.735 78.028 27.705 1.00 32.05 144 VAL E N 1
ATOM 5609 C CA . VAL E 1 166 ? 23.669 77.703 26.625 1.00 22.97 144 VAL E CA 1
ATOM 5610 C C . VAL E 1 166 ? 23.223 76.467 25.828 1.00 27.13 144 VAL E C 1
ATOM 5611 O O . VAL E 1 166 ? 22.793 75.478 26.411 1.00 26.07 144 VAL E O 1
ATOM 5615 N N . HIS E 1 167 ? 23.311 76.537 24.496 1.00 25.56 145 HIS E N 1
ATOM 5616 C CA . HIS E 1 167 ? 22.860 75.444 23.626 1.00 32.68 145 HIS E CA 1
ATOM 5617 C C . HIS E 1 167 ? 23.996 74.812 22.845 1.00 45.81 145 HIS E C 1
ATOM 5618 O O . HIS E 1 167 ? 24.681 75.497 22.087 1.00 30.20 145 HIS E O 1
ATOM 5625 N N . PHE E 1 168 ? 24.173 73.503 23.006 1.00 42.91 146 PHE E N 1
ATOM 5626 C CA . PHE E 1 168 ? 25.226 72.793 22.299 1.00 16.87 146 PHE E CA 1
ATOM 5627 C C . PHE E 1 168 ? 24.645 71.861 21.247 1.00 33.87 146 PHE E C 1
ATOM 5628 O O . PHE E 1 168 ? 23.636 71.197 21.476 1.00 32.31 146 PHE E O 1
ATOM 5636 N N . THR E 1 169 ? 25.288 71.811 20.090 1.00 26.85 147 THR E N 1
ATOM 5637 C CA . THR E 1 169 ? 25.144 70.655 19.232 1.00 22.49 147 THR E CA 1
ATOM 5638 C C . THR E 1 169 ? 26.371 69.792 19.529 1.00 27.09 147 THR E C 1
ATOM 5639 O O . THR E 1 169 ? 27.196 70.175 20.359 1.00 26.12 147 THR E O 1
ATOM 5643 N N . TYR E 1 170 ? 26.465 68.621 18.901 1.00 39.90 148 TYR E N 1
ATOM 5644 C CA . TYR E 1 170 ? 27.500 67.640 19.237 1.00 31.88 148 TYR E CA 1
ATOM 5645 C C . TYR E 1 170 ? 27.509 66.498 18.227 1.00 23.22 148 TYR E C 1
ATOM 5646 O O . TYR E 1 170 ? 26.567 66.316 17.466 1.00 16.76 148 TYR E O 1
ATOM 5655 N N . ARG E 1 171 ? 28.586 65.729 18.220 1.00 23.74 149 ARG E N 1
ATOM 5656 C CA . ARG E 1 171 ? 28.704 64.619 17.285 1.00 25.82 149 ARG E CA 1
ATOM 5657 C C . ARG E 1 171 ? 28.092 63.382 17.915 1.00 29.16 149 ARG E C 1
ATOM 5658 O O . ARG E 1 171 ? 27.614 62.497 17.219 1.00 14.43 149 ARG E O 1
ATOM 5666 N N . LYS E 1 172 ? 28.093 63.330 19.242 1.00 26.71 150 LYS E N 1
ATOM 5667 C CA . LYS E 1 172 ? 27.684 62.125 19.928 1.00 26.36 150 LYS E CA 1
ATOM 5668 C C . LYS E 1 172 ? 27.275 62.431 21.351 1.00 17.34 150 LYS E C 1
ATOM 5669 O O . LYS E 1 172 ? 27.810 63.325 21.984 1.00 18.89 150 LYS E O 1
ATOM 5675 N N . ILE E 1 173 ? 26.311 61.676 21.849 1.00 25.35 151 ILE E N 1
ATOM 5676 C CA . ILE E 1 173 ? 25.859 61.853 23.207 1.00 36.80 151 ILE E CA 1
ATOM 5677 C C . ILE E 1 173 ? 25.811 60.500 23.869 1.00 37.73 151 ILE E C 1
ATOM 5678 O O . ILE E 1 173 ? 25.416 59.511 23.247 1.00 35.02 151 ILE E O 1
ATOM 5683 N N . THR E 1 174 ? 26.264 60.461 25.117 1.00 26.52 152 THR E N 1
ATOM 5684 C CA . THR E 1 174 ? 26.264 59.239 25.894 1.00 34.12 152 THR E CA 1
ATOM 5685 C C . THR E 1 174 ? 25.473 59.479 27.169 1.00 42.99 152 THR E C 1
ATOM 5686 O O . THR E 1 174 ? 25.649 60.504 27.826 1.00 27.81 152 THR E O 1
ATOM 5690 N N . TRP E 1 175 ? 24.580 58.544 27.491 1.00 35.84 153 TRP E N 1
ATOM 5691 C CA . TRP E 1 175 ? 23.816 58.590 28.729 1.00 15.65 153 TRP E CA 1
ATOM 5692 C C . TRP E 1 175 ? 24.220 57.410 29.591 1.00 26.77 153 TRP E C 1
ATOM 5693 O O . TRP E 1 175 ? 24.222 56.277 29.130 1.00 20.78 153 TRP E O 1
ATOM 5704 N N . THR E 1 176 ? 24.547 57.671 30.849 1.00 24.43 154 THR E N 1
ATOM 5705 C CA . THR E 1 176 ? 24.999 56.611 31.728 1.00 27.47 154 THR E CA 1
ATOM 5706 C C . THR E 1 176 ? 24.359 56.740 33.088 1.00 29.63 154 THR E C 1
ATOM 5707 O O . THR E 1 176 ? 24.404 57.808 33.692 1.00 25.15 154 THR E O 1
ATOM 5711 N N . HIS E 1 177 ? 23.768 55.658 33.578 1.00 28.36 155 HIS E N 1
ATOM 5712 C CA . HIS E 1 177 ? 23.290 55.631 34.952 1.00 22.35 155 HIS E CA 1
ATOM 5713 C C . HIS E 1 177 ? 24.438 55.107 35.806 1.00 21.84 155 HIS E C 1
ATOM 5714 O O . HIS E 1 177 ? 24.916 54.014 35.556 1.00 25.63 155 HIS E O 1
ATOM 5721 N N . GLU E 1 178 ? 24.863 55.880 36.812 1.00 35.91 156 GLU E N 1
ATOM 5722 C CA . GLU E 1 178 ? 26.089 55.597 37.586 1.00 30.70 156 GLU E CA 1
ATOM 5723 C C . GLU E 1 178 ? 25.969 54.562 38.708 1.00 33.87 156 GLU E C 1
ATOM 5724 O O . GLU E 1 178 ? 26.974 53.962 39.100 1.00 46.66 156 GLU E O 1
ATOM 5730 N N . VAL E 1 179 ? 24.764 54.370 39.244 1.00 21.76 157 VAL E N 1
ATOM 5731 C CA . VAL E 1 179 ? 24.578 53.422 40.345 1.00 18.59 157 VAL E CA 1
ATOM 5732 C C . VAL E 1 179 ? 24.041 52.060 39.866 1.00 28.28 157 VAL E C 1
ATOM 5733 O O . VAL E 1 179 ? 24.465 51.005 40.348 1.00 30.80 157 VAL E O 1
ATOM 5737 N N . SER E 1 180 ? 23.123 52.086 38.903 1.00 39.81 158 SER E N 1
ATOM 5738 C CA . SER E 1 180 ? 22.513 50.860 38.397 1.00 37.71 158 SER E CA 1
ATOM 5739 C C . SER E 1 180 ? 23.249 50.277 37.183 1.00 41.12 158 SER E C 1
ATOM 5740 O O . SER E 1 180 ? 23.021 49.128 36.805 1.00 45.29 158 SER E O 1
ATOM 5743 N N . GLY E 1 181 ? 24.123 51.075 36.577 1.00 34.65 159 GLY E N 1
ATOM 5744 C CA . GLY E 1 181 ? 25.080 50.568 35.611 1.00 30.49 159 GLY E CA 1
ATOM 5745 C C . GLY E 1 181 ? 24.613 50.458 34.176 1.00 24.68 159 GLY E C 1
ATOM 5746 O O . GLY E 1 181 ? 25.231 49.762 33.373 1.00 34.41 159 GLY E O 1
ATOM 5747 N N . THR E 1 182 ? 23.522 51.133 33.846 1.00 35.34 160 THR E N 1
ATOM 5748 C CA . THR E 1 182 ? 23.050 51.160 32.466 1.00 43.44 160 THR E CA 1
ATOM 5749 C C . THR E 1 182 ? 23.709 52.308 31.734 1.00 42.43 160 THR E C 1
ATOM 5750 O O . THR E 1 182 ? 24.049 53.335 32.332 1.00 34.26 160 THR E O 1
ATOM 5754 N N . SER E 1 183 ? 23.900 52.132 30.436 1.00 29.25 161 SER E N 1
ATOM 5755 C CA . SER E 1 183 ? 24.418 53.217 29.619 1.00 42.62 161 SER E CA 1
ATOM 5756 C C . SER E 1 183 ? 23.910 53.078 28.198 1.00 44.27 161 SER E C 1
ATOM 5757 O O . SER E 1 183 ? 23.320 52.055 27.838 1.00 29.87 161 SER E O 1
ATOM 5760 N N . GLY E 1 184 ? 24.134 54.126 27.411 1.00 60.73 162 GLY E N 1
ATOM 5761 C CA . GLY E 1 184 ? 23.649 54.213 26.048 1.00 45.95 162 GLY E CA 1
ATOM 5762 C C . GLY E 1 184 ? 24.193 55.474 25.400 1.00 53.84 162 GLY E C 1
ATOM 5763 O O . GLY E 1 184 ? 24.439 56.475 26.072 1.00 44.05 162 GLY E O 1
ATOM 5764 N N . SER E 1 185 ? 24.373 55.427 24.088 1.00 37.92 163 SER E N 1
ATOM 5765 C CA . SER E 1 185 ? 25.032 56.498 23.378 1.00 35.70 163 SER E CA 1
ATOM 5766 C C . SER E 1 185 ? 24.486 56.543 21.973 1.00 37.91 163 SER E C 1
ATOM 5767 O O . SER E 1 185 ? 23.879 55.578 21.500 1.00 43.93 163 SER E O 1
ATOM 5770 N N . ASP E 1 186 ? 24.715 57.653 21.288 1.00 26.53 164 ASP E N 1
ATOM 5771 C CA . ASP E 1 186 ? 24.302 57.732 19.901 1.00 28.71 164 ASP E CA 1
ATOM 5772 C C . ASP E 1 186 ? 24.847 58.957 19.184 1.00 28.95 164 ASP E C 1
ATOM 5773 O O . ASP E 1 186 ? 25.129 59.986 19.784 1.00 26.23 164 ASP E O 1
ATOM 5778 N N . ASP E 1 187 ? 24.981 58.812 17.877 1.00 28.69 165 ASP E N 1
ATOM 5779 C CA A ASP E 1 187 ? 25.494 59.880 17.048 0.62 31.73 165 ASP E CA 1
ATOM 5780 C CA B ASP E 1 187 ? 25.496 59.861 17.011 0.38 31.70 165 ASP E CA 1
ATOM 5781 C C . ASP E 1 187 ? 24.373 60.818 16.631 1.00 37.56 165 ASP E C 1
ATOM 5782 O O . ASP E 1 187 ? 23.318 60.386 16.170 1.00 54.42 165 ASP E O 1
ATOM 5791 N N . TRP E 1 188 ? 24.606 62.108 16.823 1.00 21.40 166 TRP E N 1
ATOM 5792 C CA . TRP E 1 188 ? 23.719 63.127 16.318 1.00 20.25 166 TRP E CA 1
ATOM 5793 C C . TRP E 1 188 ? 23.359 62.880 14.848 1.00 31.82 166 TRP E C 1
ATOM 5794 O O . TRP E 1 188 ? 24.209 62.477 14.051 1.00 27.73 166 TRP E O 1
ATOM 5805 N N . ARG E 1 189 ? 22.106 63.147 14.485 1.00 79.14 167 ARG E N 1
ATOM 5806 C CA . ARG E 1 189 ? 21.686 63.101 13.085 1.00 61.30 167 ARG E CA 1
ATOM 5807 C C . ARG E 1 189 ? 20.844 64.330 12.727 1.00 50.97 167 ARG E C 1
ATOM 5808 O O . ARG E 1 189 ? 20.105 64.848 13.567 1.00 38.18 167 ARG E O 1
ATOM 5816 N N . SER E 1 190 ? 20.976 64.775 11.475 1.00 69.75 168 SER E N 1
ATOM 5817 C CA . SER E 1 190 ? 20.318 65.977 10.934 1.00 47.08 168 SER E CA 1
ATOM 5818 C C . SER E 1 190 ? 21.062 67.290 11.206 1.00 35.75 168 SER E C 1
ATOM 5819 O O . SER E 1 190 ? 20.934 67.881 12.277 1.00 39.29 168 SER E O 1
ATOM 5822 N N . PRO F 1 26 ? 21.306 92.970 41.873 1.00 66.56 4 PRO F N 1
ATOM 5823 C CA . PRO F 1 26 ? 20.917 94.110 41.037 1.00 64.25 4 PRO F CA 1
ATOM 5824 C C . PRO F 1 26 ? 22.020 94.540 40.074 1.00 54.33 4 PRO F C 1
ATOM 5825 O O . PRO F 1 26 ? 23.041 93.859 39.944 1.00 38.22 4 PRO F O 1
ATOM 5829 N N . ALA F 1 27 ? 21.799 95.668 39.405 1.00 53.54 5 ALA F N 1
ATOM 5830 C CA . ALA F 1 27 ? 22.708 96.165 38.375 1.00 40.12 5 ALA F CA 1
ATOM 5831 C C . ALA F 1 27 ? 22.509 97.669 38.162 1.00 44.05 5 ALA F C 1
ATOM 5832 O O . ALA F 1 27 ? 21.399 98.195 38.345 1.00 31.79 5 ALA F O 1
ATOM 5834 N N . TYR F 1 28 ? 23.590 98.354 37.791 1.00 38.19 6 TYR F N 1
ATOM 5835 C CA . TYR F 1 28 ? 23.553 99.793 37.539 1.00 16.57 6 TYR F CA 1
ATOM 5836 C C . TYR F 1 28 ? 24.174 100.075 36.193 1.00 18.38 6 TYR F C 1
ATOM 5837 O O . TYR F 1 28 ? 25.186 99.485 35.845 1.00 27.48 6 TYR F O 1
ATOM 5854 N N . SER F 1 30 ? 25.407 102.907 33.096 1.00 16.85 8 SER F N 1
ATOM 5855 C CA . SER F 1 30 ? 25.775 104.245 32.684 1.00 37.27 8 SER F CA 1
ATOM 5856 C C . SER F 1 30 ? 25.620 104.349 31.177 1.00 42.32 8 SER F C 1
ATOM 5857 O O . SER F 1 30 ? 25.919 103.399 30.438 1.00 22.82 8 SER F O 1
ATOM 5860 N N . ILE F 1 31 ? 25.129 105.495 30.724 1.00 29.09 9 ILE F N 1
ATOM 5861 C CA . ILE F 1 31 ? 25.097 105.765 29.302 1.00 26.44 9 ILE F CA 1
ATOM 5862 C C . ILE F 1 31 ? 25.586 107.153 28.989 1.00 29.56 9 ILE F C 1
ATOM 5863 O O . ILE F 1 31 ? 24.951 108.129 29.358 1.00 34.85 9 ILE F O 1
ATOM 5868 N N . THR F 1 32 ? 26.726 107.212 28.306 1.00 37.40 10 THR F N 1
ATOM 5869 C CA . THR F 1 32 ? 27.300 108.439 27.765 1.00 31.12 10 THR F CA 1
ATOM 5870 C C . THR F 1 32 ? 26.945 108.525 26.285 1.00 36.15 10 THR F C 1
ATOM 5871 O O . THR F 1 32 ? 27.252 107.602 25.530 1.00 46.93 10 THR F O 1
ATOM 5875 N N . GLY F 1 33 ? 26.303 109.618 25.864 1.00 50.29 11 GLY F N 1
ATOM 5876 C CA . GLY F 1 33 ? 25.960 109.816 24.457 1.00 38.38 11 GLY F CA 1
ATOM 5877 C C . GLY F 1 33 ? 26.881 110.806 23.750 1.00 39.69 11 GLY F C 1
ATOM 5878 O O . GLY F 1 33 ? 27.603 111.560 24.398 1.00 28.37 11 GLY F O 1
ATOM 5879 N N . THR F 1 34 ? 26.873 110.808 22.419 1.00 42.58 12 THR F N 1
ATOM 5880 C CA . THR F 1 34 ? 27.701 111.760 21.662 1.00 37.99 12 THR F CA 1
ATOM 5881 C C . THR F 1 34 ? 27.207 113.215 21.774 1.00 37.59 12 THR F C 1
ATOM 5882 O O . THR F 1 34 ? 27.989 114.160 21.653 1.00 37.57 12 THR F O 1
ATOM 5886 N N . LYS F 1 35 ? 25.912 113.392 22.011 1.00 24.43 13 LYS F N 1
ATOM 5887 C CA . LYS F 1 35 ? 25.366 114.729 22.198 1.00 42.70 13 LYS F CA 1
ATOM 5888 C C . LYS F 1 35 ? 25.220 115.141 23.675 1.00 39.99 13 LYS F C 1
ATOM 5889 O O . LYS F 1 35 ? 25.749 116.173 24.089 1.00 28.74 13 LYS F O 1
ATOM 5895 N N . GLN F 1 36 ? 24.522 114.331 24.468 1.00 42.84 14 GLN F N 1
ATOM 5896 C CA . GLN F 1 36 ? 24.154 114.738 25.827 1.00 32.72 14 GLN F CA 1
ATOM 5897 C C . GLN F 1 36 ? 25.167 114.424 26.930 1.00 40.43 14 GLN F C 1
ATOM 5898 O O . GLN F 1 36 ? 24.939 114.764 28.091 1.00 45.90 14 GLN F O 1
ATOM 5904 N N . GLY F 1 37 ? 26.275 113.781 26.581 1.00 42.01 15 GLY F N 1
ATOM 5905 C CA . GLY F 1 37 ? 27.244 113.379 27.586 1.00 36.32 15 GLY F CA 1
ATOM 5906 C C . GLY F 1 37 ? 26.661 112.302 28.486 1.00 30.21 15 GLY F C 1
ATOM 5907 O O . GLY F 1 37 ? 25.878 111.467 28.028 1.00 31.65 15 GLY F O 1
ATOM 5908 N N . LEU F 1 38 ? 27.033 112.317 29.765 1.00 22.95 16 LEU F N 1
ATOM 5909 C CA . LEU F 1 38 ? 26.576 111.289 30.704 1.00 35.84 16 LEU F CA 1
ATOM 5910 C C . LEU F 1 38 ? 25.072 111.402 30.932 1.00 35.06 16 LEU F C 1
ATOM 5911 O O . LEU F 1 38 ? 24.619 112.100 31.846 1.00 31.88 16 LEU F O 1
ATOM 5916 N N . ILE F 1 39 ? 24.312 110.715 30.081 1.00 31.53 17 ILE F N 1
ATOM 5917 C CA . ILE F 1 39 ? 22.847 110.747 30.111 1.00 18.49 17 ILE F CA 1
ATOM 5918 C C . ILE F 1 39 ? 22.286 110.312 31.468 1.00 19.20 17 ILE F C 1
ATOM 5919 O O . ILE F 1 39 ? 21.247 110.797 31.904 1.00 19.67 17 ILE F O 1
ATOM 5924 N N . THR F 1 40 ? 22.984 109.406 32.141 1.00 29.01 18 THR F N 1
ATOM 5925 C CA . THR F 1 40 ? 22.522 108.896 33.429 1.00 15.98 18 THR F CA 1
ATOM 5926 C C . THR F 1 40 ? 23.080 109.697 34.608 1.00 27.20 18 THR F C 1
ATOM 5927 O O . THR F 1 40 ? 22.973 109.268 35.753 1.00 36.02 18 THR F O 1
ATOM 5931 N N . ALA F 1 41 ? 23.677 110.855 34.340 1.00 34.62 19 ALA F N 1
ATOM 5932 C CA . ALA F 1 41 ? 24.179 111.708 35.423 1.00 42.60 19 ALA F CA 1
ATOM 5933 C C . ALA F 1 41 ? 23.065 112.073 36.409 1.00 22.57 19 ALA F C 1
ATOM 5934 O O . ALA F 1 41 ? 21.976 112.468 35.999 1.00 32.29 19 ALA F O 1
ATOM 5936 N N . GLY F 1 42 ? 23.336 111.923 37.703 1.00 36.13 20 GLY F N 1
ATOM 5937 C CA . GLY F 1 42 ? 22.364 112.245 38.740 1.00 35.07 20 GLY F CA 1
ATOM 5938 C C . GLY F 1 42 ? 21.061 111.462 38.689 1.00 33.75 20 GLY F C 1
ATOM 5939 O O . GLY F 1 42 ? 20.056 111.879 39.270 1.00 27.79 20 GLY F O 1
ATOM 5940 N N . ALA F 1 43 ? 21.082 110.315 38.013 1.00 35.65 21 ALA F N 1
ATOM 5941 C CA . ALA F 1 43 ? 19.876 109.517 37.785 1.00 33.49 21 ALA F CA 1
ATOM 5942 C C . ALA F 1 43 ? 19.569 108.448 38.848 1.00 41.20 21 ALA F C 1
ATOM 5943 O O . ALA F 1 43 ? 18.527 107.801 38.785 1.00 25.11 21 ALA F O 1
ATOM 5945 N N . PHE F 1 44 ? 20.463 108.241 39.809 1.00 44.94 22 PHE F N 1
ATOM 5946 C CA . PHE F 1 44 ? 20.121 107.399 40.958 1.00 22.62 22 PHE F CA 1
ATOM 5947 C C . PHE F 1 44 ? 20.322 108.180 42.250 1.00 36.87 22 PHE F C 1
ATOM 5948 O O . PHE F 1 44 ? 21.262 107.939 43.020 1.00 37.98 22 PHE F O 1
ATOM 5956 N N . THR F 1 45 ? 19.416 109.131 42.461 1.00 34.58 23 THR F N 1
ATOM 5957 C CA . THR F 1 45 ? 19.500 110.081 43.553 1.00 37.58 23 THR F CA 1
ATOM 5958 C C . THR F 1 45 ? 18.099 110.265 44.113 1.00 29.11 23 THR F C 1
ATOM 5959 O O . THR F 1 45 ? 17.137 109.736 43.554 1.00 28.56 23 THR F O 1
ATOM 5963 N N . GLU F 1 46 ? 17.978 111.001 45.213 1.00 23.09 24 GLU F N 1
ATOM 5964 C CA . GLU F 1 46 ? 16.660 111.318 45.758 1.00 34.89 24 GLU F CA 1
ATOM 5965 C C . GLU F 1 46 ? 15.754 112.006 44.735 1.00 27.62 24 GLU F C 1
ATOM 5966 O O . GLU F 1 46 ? 14.585 111.637 44.587 1.00 32.23 24 GLU F O 1
ATOM 5972 N N . ASP F 1 47 ? 16.284 113.012 44.041 1.00 24.95 25 ASP F N 1
ATOM 5973 C CA . ASP F 1 47 ? 15.493 113.746 43.045 1.00 25.83 25 ASP F CA 1
ATOM 5974 C C . ASP F 1 47 ? 14.963 112.809 41.969 1.00 37.86 25 ASP F C 1
ATOM 5975 O O . ASP F 1 47 ? 13.813 112.918 41.546 1.00 38.12 25 ASP F O 1
ATOM 5980 N N . SER F 1 48 ? 15.815 111.886 41.530 1.00 32.02 26 SER F N 1
ATOM 5981 C CA . SER F 1 48 ? 15.503 111.023 40.395 1.00 30.08 26 SER F CA 1
ATOM 5982 C C . SER F 1 48 ? 14.491 109.928 40.724 1.00 37.92 26 SER F C 1
ATOM 5983 O O . SER F 1 48 ? 13.498 109.764 40.009 1.00 31.54 26 SER F O 1
ATOM 5986 N N . VAL F 1 49 ? 14.737 109.184 41.802 1.00 38.73 27 VAL F N 1
ATOM 5987 C CA . VAL F 1 49 ? 13.929 107.996 42.102 1.00 29.29 27 VAL F CA 1
ATOM 5988 C C . VAL F 1 49 ? 13.216 108.011 43.459 1.00 17.26 27 VAL F C 1
ATOM 5989 O O . VAL F 1 49 ? 12.696 106.994 43.889 1.00 16.40 27 VAL F O 1
ATOM 5993 N N . GLY F 1 50 ? 13.191 109.155 44.133 1.00 22.78 28 GLY F N 1
ATOM 5994 C CA . GLY F 1 50 ? 12.432 109.276 45.365 1.00 25.74 28 GLY F CA 1
ATOM 5995 C C . GLY F 1 50 ? 12.889 108.305 46.437 1.00 36.90 28 GLY F C 1
ATOM 5996 O O . GLY F 1 50 ? 14.086 108.184 46.690 1.00 42.26 28 GLY F O 1
ATOM 5997 N N . ASN F 1 51 ? 11.936 107.612 47.063 1.00 37.76 29 ASN F N 1
ATOM 5998 C CA . ASN F 1 51 ? 12.219 106.689 48.173 1.00 54.07 29 ASN F CA 1
ATOM 5999 C C . ASN F 1 51 ? 13.141 105.519 47.792 1.00 48.80 29 ASN F C 1
ATOM 6000 O O . ASN F 1 51 ? 13.782 104.906 48.651 1.00 31.34 29 ASN F O 1
ATOM 6005 N N . THR F 1 52 ? 13.200 105.224 46.498 1.00 41.12 30 THR F N 1
ATOM 6006 C CA . THR F 1 52 ? 14.012 104.133 45.962 1.00 42.20 30 THR F CA 1
ATOM 6007 C C . THR F 1 52 ? 15.515 104.380 46.113 1.00 39.32 30 THR F C 1
ATOM 6008 O O . THR F 1 52 ? 16.304 103.439 46.088 1.00 35.46 30 THR F O 1
ATOM 6012 N N . TYR F 1 53 ? 15.894 105.647 46.288 1.00 33.75 31 TYR F N 1
ATOM 6013 C CA . TYR F 1 53 ? 17.299 106.058 46.361 1.00 42.03 31 TYR F CA 1
ATOM 6014 C C . TYR F 1 53 ? 18.170 105.179 47.259 1.00 47.98 31 TYR F C 1
ATOM 6015 O O . TYR F 1 53 ? 17.736 104.693 48.307 1.00 30.75 31 TYR F O 1
ATOM 6024 N N . GLN F 1 54 ? 19.412 104.990 46.829 1.00 36.65 32 GLN F N 1
ATOM 6025 C CA . GLN F 1 54 ? 20.413 104.278 47.606 1.00 35.29 32 GLN F CA 1
ATOM 6026 C C . GLN F 1 54 ? 21.750 104.826 47.136 1.00 35.63 32 GLN F C 1
ATOM 6027 O O . GLN F 1 54 ? 22.075 104.745 45.947 1.00 32.80 32 GLN F O 1
ATOM 6033 N N . GLU F 1 55 ? 22.507 105.412 48.058 1.00 28.89 33 GLU F N 1
ATOM 6034 C CA . GLU F 1 55 ? 23.775 106.047 47.709 1.00 37.83 33 GLU F CA 1
ATOM 6035 C C . GLU F 1 55 ? 24.765 105.064 47.081 1.00 42.11 33 GLU F C 1
ATOM 6036 O O . GLU F 1 55 ? 24.629 103.849 47.227 1.00 40.92 33 GLU F O 1
ATOM 6042 N N . GLY F 1 56 ? 25.758 105.594 46.376 1.00 37.75 34 GLY F N 1
ATOM 6043 C CA . GLY F 1 56 ? 26.820 104.763 45.833 1.00 39.91 34 GLY F CA 1
ATOM 6044 C C . GLY F 1 56 ? 26.795 104.569 44.326 1.00 39.34 34 GLY F C 1
ATOM 6045 O O . GLY F 1 56 ? 27.754 104.066 43.745 1.00 43.99 34 GLY F O 1
ATOM 6046 N N . HIS F 1 57 ? 25.704 104.964 43.684 1.00 38.16 35 HIS F N 1
ATOM 6047 C CA . HIS F 1 57 ? 25.573 104.749 42.251 1.00 28.63 35 HIS F CA 1
ATOM 6048 C C . HIS F 1 57 ? 24.888 105.933 41.608 1.00 38.48 35 HIS F C 1
ATOM 6049 O O . HIS F 1 57 ? 24.112 105.782 40.663 1.00 38.40 35 HIS F O 1
ATOM 6056 N N . GLU F 1 58 ? 25.203 107.119 42.124 1.00 47.63 36 GLU F N 1
ATOM 6057 C CA . GLU F 1 58 ? 24.495 108.344 41.758 1.00 41.67 36 GLU F CA 1
ATOM 6058 C C . GLU F 1 58 ? 24.355 108.544 40.247 1.00 35.21 36 GLU F C 1
ATOM 6059 O O . GLU F 1 58 ? 23.274 108.866 39.766 1.00 30.01 36 GLU F O 1
ATOM 6065 N N . ASP F 1 59 ? 25.434 108.334 39.501 1.00 29.20 37 ASP F N 1
ATOM 6066 C CA . ASP F 1 59 ? 25.403 108.548 38.056 1.00 29.77 37 ASP F CA 1
ATOM 6067 C C . ASP F 1 59 ? 25.118 107.266 37.265 1.00 27.72 37 ASP F C 1
ATOM 6068 O O . ASP F 1 59 ? 25.448 107.160 36.083 1.00 22.17 37 ASP F O 1
ATOM 6073 N N . GLN F 1 60 ? 24.503 106.294 37.928 1.00 37.39 38 GLN F N 1
ATOM 6074 C CA . GLN F 1 60 ? 24.026 105.100 37.243 1.00 47.35 38 GLN F CA 1
ATOM 6075 C C . GLN F 1 60 ? 22.551 104.881 37.506 1.00 34.52 38 GLN F C 1
ATOM 6076 O O . GLN F 1 60 ? 22.068 105.012 38.633 1.00 31.95 38 GLN F O 1
ATOM 6082 N N . VAL F 1 61 ? 21.843 104.531 36.446 1.00 28.13 39 VAL F N 1
ATOM 6083 C CA . VAL F 1 61 ? 20.464 104.112 36.568 1.00 28.76 39 VAL F CA 1
ATOM 6084 C C . VAL F 1 61 ? 20.411 102.634 37.002 1.00 46.98 39 VAL F C 1
ATOM 6085 O O . VAL F 1 61 ? 21.221 101.818 36.561 1.00 36.01 39 VAL F O 1
ATOM 6097 N N . VAL F 1 63 ? 19.184 98.844 36.968 1.00 29.37 41 VAL F N 1
ATOM 6098 C CA . VAL F 1 63 ? 18.616 97.886 36.026 1.00 23.70 41 VAL F CA 1
ATOM 6099 C C . VAL F 1 63 ? 18.155 96.645 36.767 1.00 40.00 41 VAL F C 1
ATOM 6100 O O . VAL F 1 63 ? 18.955 95.963 37.405 1.00 58.24 41 VAL F O 1
ATOM 6104 N N . GLN F 1 64 ? 16.865 96.346 36.703 1.00 43.47 42 GLN F N 1
ATOM 6105 C CA . GLN F 1 64 ? 16.352 95.178 37.418 1.00 55.55 42 GLN F CA 1
ATOM 6106 C C . GLN F 1 64 ? 15.682 94.180 36.466 1.00 24.07 42 GLN F C 1
ATOM 6107 O O . GLN F 1 64 ? 14.851 93.366 36.871 1.00 26.75 42 GLN F O 1
ATOM 6113 N N . GLY F 1 65 ? 16.063 94.262 35.194 1.00 22.82 43 GLY F N 1
ATOM 6114 C CA . GLY F 1 65 ? 15.600 93.352 34.171 1.00 18.21 43 GLY F CA 1
ATOM 6115 C C . GLY F 1 65 ? 16.574 93.427 33.019 1.00 26.73 43 GLY F C 1
ATOM 6116 O O . GLY F 1 65 ? 16.978 94.514 32.607 1.00 21.62 43 GLY F O 1
ATOM 6117 N N . PHE F 1 66 ? 16.981 92.272 32.515 1.00 30.50 44 PHE F N 1
ATOM 6118 C CA . PHE F 1 66 ? 17.908 92.236 31.399 1.00 28.92 44 PHE F CA 1
ATOM 6119 C C . PHE F 1 66 ? 17.573 91.059 30.496 1.00 32.05 44 PHE F C 1
ATOM 6120 O O . PHE F 1 66 ? 17.196 89.987 30.969 1.00 19.58 44 PHE F O 1
ATOM 6128 N N . ASN F 1 67 ? 17.689 91.282 29.192 1.00 31.14 45 ASN F N 1
ATOM 6129 C CA . ASN F 1 67 ? 17.562 90.230 28.189 1.00 27.32 45 ASN F CA 1
ATOM 6130 C C . ASN F 1 67 ? 18.473 90.542 26.984 1.00 46.09 45 ASN F C 1
ATOM 6131 O O . ASN F 1 67 ? 18.443 91.643 26.419 1.00 29.93 45 ASN F O 1
ATOM 6136 N N . HIS F 1 68 ? 19.304 89.580 26.608 1.00 32.64 46 HIS F N 1
ATOM 6137 C CA . HIS F 1 68 ? 20.189 89.749 25.460 1.00 21.10 46 HIS F CA 1
ATOM 6138 C C . HIS F 1 68 ? 20.556 88.383 24.956 1.00 40.68 46 HIS F C 1
ATOM 6139 O O . HIS F 1 68 ? 20.511 87.416 25.710 1.00 32.58 46 HIS F O 1
ATOM 6146 N N . GLU F 1 69 ? 20.930 88.275 23.689 1.00 25.12 47 GLU F N 1
ATOM 6147 C CA . GLU F 1 69 ? 21.281 86.957 23.210 1.00 16.90 47 GLU F CA 1
ATOM 6148 C C . GLU F 1 69 ? 21.992 86.960 21.899 1.00 30.19 47 GLU F C 1
ATOM 6149 O O . GLU F 1 69 ? 21.721 87.773 21.020 1.00 29.77 47 GLU F O 1
ATOM 6155 N N . VAL F 1 70 ? 22.900 86.004 21.789 1.00 35.78 48 VAL F N 1
ATOM 6156 C CA . VAL F 1 70 ? 23.680 85.773 20.592 1.00 38.18 48 VAL F CA 1
ATOM 6157 C C . VAL F 1 70 ? 23.409 84.354 20.099 1.00 44.68 48 VAL F C 1
ATOM 6158 O O . VAL F 1 70 ? 23.139 83.440 20.892 1.00 22.42 48 VAL F O 1
ATOM 6162 N N . ILE F 1 71 ? 23.460 84.163 18.790 1.00 31.65 49 ILE F N 1
ATOM 6163 C CA . ILE F 1 71 ? 23.079 82.875 18.237 1.00 20.39 49 ILE F CA 1
ATOM 6164 C C . ILE F 1 71 ? 23.753 82.559 16.907 1.00 33.65 49 ILE F C 1
ATOM 6165 O O . ILE F 1 71 ? 23.841 83.402 16.023 1.00 24.20 49 ILE F O 1
ATOM 6170 N N . ILE F 1 72 ? 24.226 81.328 16.780 1.00 31.75 50 ILE F N 1
ATOM 6171 C CA . ILE F 1 72 ? 24.731 80.839 15.514 1.00 34.78 50 ILE F CA 1
ATOM 6172 C C . ILE F 1 72 ? 23.608 80.155 14.745 1.00 48.82 50 ILE F C 1
ATOM 6173 O O . ILE F 1 72 ? 22.879 80.798 13.995 1.00 38.83 50 ILE F O 1
ATOM 6178 N N . GLY F 1 83 ? 29.212 79.545 8.590 1.00 24.86 61 GLY F N 1
ATOM 6179 C CA . GLY F 1 83 ? 28.110 80.264 9.203 1.00 24.32 61 GLY F CA 1
ATOM 6180 C C . GLY F 1 83 ? 28.565 81.027 10.436 1.00 51.90 61 GLY F C 1
ATOM 6181 O O . GLY F 1 83 ? 28.999 80.416 11.407 1.00 68.67 61 GLY F O 1
ATOM 6182 N N . GLN F 1 84 ? 28.480 82.357 10.402 1.00 53.77 62 GLN F N 1
ATOM 6183 C CA . GLN F 1 84 ? 28.921 83.180 11.534 1.00 54.63 62 GLN F CA 1
ATOM 6184 C C . GLN F 1 84 ? 27.781 83.690 12.432 1.00 59.35 62 GLN F C 1
ATOM 6185 O O . GLN F 1 84 ? 26.603 83.626 12.074 1.00 30.28 62 GLN F O 1
ATOM 6191 N N . ARG F 1 85 ? 28.161 84.205 13.600 1.00 50.62 63 ARG F N 1
ATOM 6192 C CA . ARG F 1 85 ? 27.221 84.638 14.631 1.00 44.74 63 ARG F CA 1
ATOM 6193 C C . ARG F 1 85 ? 26.505 85.961 14.297 1.00 75.85 63 ARG F C 1
ATOM 6194 O O . ARG F 1 85 ? 27.105 86.886 13.739 1.00 59.69 63 ARG F O 1
ATOM 6202 N N . VAL F 1 86 ? 25.217 86.036 14.632 1.00 40.87 64 VAL F N 1
ATOM 6203 C CA . VAL F 1 86 ? 24.473 87.285 14.556 1.00 52.10 64 VAL F CA 1
ATOM 6204 C C . VAL F 1 86 ? 24.109 87.736 15.979 1.00 52.16 64 VAL F C 1
ATOM 6205 O O . VAL F 1 86 ? 23.832 86.901 16.844 1.00 33.26 64 VAL F O 1
ATOM 6209 N N . HIS F 1 87 ? 24.117 89.046 16.223 1.00 26.99 65 HIS F N 1
ATOM 6210 C CA . HIS F 1 87 ? 23.726 89.582 17.529 1.00 37.38 65 HIS F CA 1
ATOM 6211 C C . HIS F 1 87 ? 22.271 90.019 17.595 1.00 35.84 65 HIS F C 1
ATOM 6212 O O . HIS F 1 87 ? 21.650 90.325 16.566 1.00 32.87 65 HIS F O 1
ATOM 6219 N N . LYS F 1 88 ? 21.746 90.035 18.820 1.00 32.32 66 LYS F N 1
ATOM 6220 C CA . LYS F 1 88 ? 20.412 90.554 19.129 1.00 47.47 66 LYS F CA 1
ATOM 6221 C C . LYS F 1 88 ? 20.491 91.744 20.078 1.00 36.20 66 LYS F C 1
ATOM 6222 O O . LYS F 1 88 ? 21.458 91.877 20.824 1.00 30.37 66 LYS F O 1
ATOM 6228 N N . PRO F 1 89 ? 19.467 92.613 20.060 1.00 33.20 67 PRO F N 1
ATOM 6229 C CA . PRO F 1 89 ? 19.562 93.820 20.881 1.00 25.13 67 PRO F CA 1
ATOM 6230 C C . PRO F 1 89 ? 19.659 93.468 22.343 1.00 27.89 67 PRO F C 1
ATOM 6231 O O . PRO F 1 89 ? 19.152 92.420 22.757 1.00 38.08 67 PRO F O 1
ATOM 6235 N N . VAL F 1 90 ? 20.343 94.314 23.107 1.00 32.28 68 VAL F N 1
ATOM 6236 C CA . VAL F 1 90 ? 20.371 94.163 24.553 1.00 27.79 68 VAL F CA 1
ATOM 6237 C C . VAL F 1 90 ? 19.134 94.859 25.071 1.00 47.50 68 VAL F C 1
ATOM 6238 O O . VAL F 1 90 ? 18.893 96.017 24.735 1.00 26.06 68 VAL F O 1
ATOM 6242 N N . VAL F 1 91 ? 18.329 94.147 25.852 1.00 30.48 69 VAL F N 1
ATOM 6243 C CA . VAL F 1 91 ? 17.129 94.753 26.407 1.00 36.00 69 VAL F CA 1
ATOM 6244 C C . VAL F 1 91 ? 17.313 94.963 27.890 1.00 31.82 69 VAL F C 1
ATOM 6245 O O . VAL F 1 91 ? 17.762 94.065 28.606 1.00 30.05 69 VAL F O 1
ATOM 6249 N N . ILE F 1 92 ? 16.987 96.154 28.362 1.00 25.02 70 ILE F N 1
ATOM 6250 C CA . ILE F 1 92 ? 17.093 96.397 29.784 1.00 21.35 70 ILE F CA 1
ATOM 6251 C C . ILE F 1 92 ? 15.814 97.052 30.285 1.00 23.34 70 ILE F C 1
ATOM 6252 O O . ILE F 1 92 ? 15.189 97.832 29.577 1.00 31.19 70 ILE F O 1
ATOM 6257 N N . THR F 1 93 ? 15.420 96.712 31.502 1.00 23.25 71 THR F N 1
ATOM 6258 C CA . THR F 1 93 ? 14.228 97.293 32.104 1.00 45.64 71 THR F CA 1
ATOM 6259 C C . THR F 1 93 ? 14.654 98.160 33.273 1.00 35.44 71 THR F C 1
ATOM 6260 O O . THR F 1 93 ? 15.340 97.684 34.173 1.00 36.48 71 THR F O 1
ATOM 6264 N N . LYS F 1 94 ? 14.262 99.432 33.250 1.00 29.14 72 LYS F N 1
ATOM 6265 C CA . LYS F 1 94 ? 14.527 100.330 34.370 1.00 18.94 72 LYS F CA 1
ATOM 6266 C C . LYS F 1 94 ? 13.203 100.902 34.899 1.00 23.43 72 LYS F C 1
ATOM 6267 O O . LYS F 1 94 ? 12.144 100.570 34.374 1.00 40.98 72 LYS F O 1
ATOM 6273 N N . VAL F 1 95 ? 13.247 101.739 35.936 1.00 18.05 73 VAL F N 1
ATOM 6274 C CA . VAL F 1 95 ? 12.046 102.471 36.345 1.00 27.25 73 VAL F CA 1
ATOM 6275 C C . VAL F 1 95 ? 12.066 103.852 35.694 1.00 38.23 73 VAL F C 1
ATOM 6276 O O . VAL F 1 95 ? 13.058 104.237 35.074 1.00 29.70 73 VAL F O 1
ATOM 6280 N N . PHE F 1 96 ? 10.970 104.592 35.803 1.00 31.17 74 PHE F N 1
ATOM 6281 C CA . PHE F 1 96 ? 10.961 105.959 35.300 1.00 33.40 74 PHE F CA 1
ATOM 6282 C C . PHE F 1 96 ? 11.929 106.739 36.181 1.00 30.39 74 PHE F C 1
ATOM 6283 O O . PHE F 1 96 ? 11.898 106.596 37.403 1.00 28.45 74 PHE F O 1
ATOM 6291 N N . ASP F 1 97 ? 12.796 107.545 35.565 1.00 38.19 75 ASP F N 1
ATOM 6292 C CA . ASP F 1 97 ? 13.767 108.358 36.308 1.00 46.63 75 ASP F CA 1
ATOM 6293 C C . ASP F 1 97 ? 14.325 109.528 35.480 1.00 38.64 75 ASP F C 1
ATOM 6294 O O . ASP F 1 97 ? 13.906 109.744 34.343 1.00 27.95 75 ASP F O 1
ATOM 6299 N N . LYS F 1 98 ? 15.278 110.265 36.053 1.00 28.70 76 LYS F N 1
ATOM 6300 C CA . LYS F 1 98 ? 15.816 111.457 35.412 1.00 22.35 76 LYS F CA 1
ATOM 6301 C C . LYS F 1 98 ? 16.350 111.227 33.987 1.00 37.78 76 LYS F C 1
ATOM 6302 O O . LYS F 1 98 ? 16.275 112.118 33.137 1.00 27.82 76 LYS F O 1
ATOM 6308 N N . ALA F 1 99 ? 16.879 110.034 33.733 1.00 39.16 77 ALA F N 1
ATOM 6309 C CA . ALA F 1 99 ? 17.452 109.690 32.432 1.00 43.32 77 ALA F CA 1
ATOM 6310 C C . ALA F 1 99 ? 16.384 109.457 31.379 1.00 48.92 77 ALA F C 1
ATOM 6311 O O . ALA F 1 99 ? 16.654 109.555 30.184 1.00 29.18 77 ALA F O 1
ATOM 6313 N N . SER F 1 100 ? 15.179 109.129 31.835 1.00 17.12 78 SER F N 1
ATOM 6314 C CA . SER F 1 100 ? 14.164 108.584 30.954 1.00 24.40 78 SER F CA 1
ATOM 6315 C C . SER F 1 100 ? 13.934 109.494 29.766 1.00 30.58 78 SER F C 1
ATOM 6316 O O . SER F 1 100 ? 14.145 109.086 28.620 1.00 32.34 78 SER F O 1
ATOM 6319 N N . PRO F 1 101 ? 13.518 110.744 30.036 1.00 40.59 79 PRO F N 1
ATOM 6320 C CA . PRO F 1 101 ? 13.307 111.676 28.927 1.00 31.55 79 PRO F CA 1
ATOM 6321 C C . PRO F 1 101 ? 14.533 111.770 28.015 1.00 36.00 79 PRO F C 1
ATOM 6322 O O . PRO F 1 101 ? 14.379 111.825 26.793 1.00 33.75 79 PRO F O 1
ATOM 6326 N N . LEU F 1 102 ? 15.730 111.763 28.593 1.00 23.04 80 LEU F N 1
ATOM 6327 C CA . LEU F 1 102 ? 16.952 111.914 27.801 1.00 30.94 80 LEU F CA 1
ATOM 6328 C C . LEU F 1 102 ? 17.117 110.722 26.857 1.00 24.36 80 LEU F C 1
ATOM 6329 O O . LEU F 1 102 ? 17.493 110.870 25.686 1.00 20.75 80 LEU F O 1
ATOM 6334 N N . LEU F 1 103 ? 16.796 109.546 27.384 1.00 37.00 81 LEU F N 1
ATOM 6335 C CA . LEU F 1 103 ? 16.713 108.310 26.612 1.00 27.48 81 LEU F CA 1
ATOM 6336 C C . LEU F 1 103 ? 15.687 108.351 25.494 1.00 32.18 81 LEU F C 1
ATOM 6337 O O . LEU F 1 103 ? 15.973 107.928 24.378 1.00 31.62 81 LEU F O 1
ATOM 6342 N N . LEU F 1 104 ? 14.479 108.817 25.805 1.00 15.26 82 LEU F N 1
ATOM 6343 C CA . LEU F 1 104 ? 13.427 108.897 24.803 1.00 17.49 82 LEU F CA 1
ATOM 6344 C C . LEU F 1 104 ? 13.844 109.878 23.744 1.00 25.52 82 LEU F C 1
ATOM 6345 O O . LEU F 1 104 ? 13.410 109.792 22.601 1.00 27.79 82 LEU F O 1
ATOM 6350 N N . ALA F 1 105 ? 14.704 110.812 24.129 1.00 36.19 83 ALA F N 1
ATOM 6351 C CA . ALA F 1 105 ? 15.279 111.746 23.175 1.00 32.52 83 ALA F CA 1
ATOM 6352 C C . ALA F 1 105 ? 16.320 111.018 22.342 1.00 38.76 83 ALA F C 1
ATOM 6353 O O . ALA F 1 105 ? 16.258 111.034 21.113 1.00 29.89 83 ALA F O 1
ATOM 6355 N N . ALA F 1 106 ? 17.268 110.374 23.023 1.00 40.74 84 ALA F N 1
ATOM 6356 C CA . ALA F 1 106 ? 18.314 109.601 22.355 1.00 32.56 84 ALA F CA 1
ATOM 6357 C C . ALA F 1 106 ? 17.725 108.666 21.304 1.00 39.34 84 ALA F C 1
ATOM 6358 O O . ALA F 1 106 ? 18.375 108.349 20.311 1.00 50.83 84 ALA F O 1
ATOM 6360 N N . LEU F 1 107 ? 16.489 108.232 21.524 1.00 21.30 85 LEU F N 1
ATOM 6361 C CA . LEU F 1 107 ? 15.839 107.282 20.632 1.00 27.03 85 LEU F CA 1
ATOM 6362 C C . LEU F 1 107 ? 15.240 107.967 19.407 1.00 37.55 85 LEU F C 1
ATOM 6363 O O . LEU F 1 107 ? 15.431 107.526 18.274 1.00 24.41 85 LEU F O 1
ATOM 6368 N N . THR F 1 108 ? 14.482 109.032 19.638 1.00 47.82 86 THR F N 1
ATOM 6369 C CA . THR F 1 108 ? 13.824 109.728 18.535 1.00 53.00 86 THR F CA 1
ATOM 6370 C C . THR F 1 108 ? 14.783 110.637 17.769 1.00 45.77 86 THR F C 1
ATOM 6371 O O . THR F 1 108 ? 14.459 111.121 16.680 1.00 57.22 86 THR F O 1
ATOM 6375 N N . SER F 1 109 ? 15.960 110.871 18.341 1.00 34.44 87 SER F N 1
ATOM 6376 C CA . SER F 1 109 ? 16.977 111.649 17.648 1.00 53.82 87 SER F CA 1
ATOM 6377 C C . SER F 1 109 ? 17.869 110.746 16.821 1.00 24.24 87 SER F C 1
ATOM 6378 O O . SER F 1 109 ? 18.418 111.182 15.819 1.00 29.68 87 SER F O 1
ATOM 6381 N N . GLY F 1 110 ? 18.010 109.492 17.249 1.00 39.23 88 GLY F N 1
ATOM 6382 C CA . GLY F 1 110 ? 18.949 108.567 16.630 1.00 41.22 88 GLY F CA 1
ATOM 6383 C C . GLY F 1 110 ? 20.388 108.770 17.099 1.00 61.86 88 GLY F C 1
ATOM 6384 O O . GLY F 1 110 ? 21.347 108.411 16.403 1.00 25.09 88 GLY F O 1
ATOM 6385 N N . GLU F 1 111 ? 20.538 109.344 18.291 1.00 45.08 89 GLU F N 1
ATOM 6386 C CA . GLU F 1 111 ? 21.854 109.647 18.840 1.00 39.92 89 GLU F CA 1
ATOM 6387 C C . GLU F 1 111 ? 22.634 108.374 19.204 1.00 59.28 89 GLU F C 1
ATOM 6388 O O . GLU F 1 111 ? 22.103 107.475 19.860 1.00 38.80 89 GLU F O 1
ATOM 6394 N N . ARG F 1 112 ? 23.891 108.317 18.761 1.00 42.09 90 ARG F N 1
ATOM 6395 C CA . ARG F 1 112 ? 24.776 107.179 18.992 1.00 35.28 90 ARG F CA 1
ATOM 6396 C C . ARG F 1 112 ? 25.318 107.157 20.415 1.00 33.35 90 ARG F C 1
ATOM 6397 O O . ARG F 1 112 ? 26.068 108.043 20.820 1.00 45.81 90 ARG F O 1
ATOM 6405 N N . LEU F 1 113 ? 24.948 106.137 21.177 1.00 25.00 91 LEU F N 1
ATOM 6406 C CA . LEU F 1 113 ? 25.466 106.012 22.531 1.00 40.13 91 LEU F CA 1
ATOM 6407 C C . LEU F 1 113 ? 26.933 105.567 22.487 1.00 58.59 91 LEU F C 1
ATOM 6408 O O . LEU F 1 113 ? 27.230 104.403 22.202 1.00 43.56 91 LEU F O 1
ATOM 6413 N N . THR F 1 114 ? 27.855 106.489 22.748 1.00 42.65 92 THR F N 1
ATOM 6414 C CA . THR F 1 114 ? 29.277 106.126 22.749 1.00 65.82 92 THR F CA 1
ATOM 6415 C C . THR F 1 114 ? 29.568 104.936 23.669 1.00 54.52 92 THR F C 1
ATOM 6416 O O . THR F 1 114 ? 30.369 104.054 23.334 1.00 26.86 92 THR F O 1
ATOM 6420 N N . LYS F 1 115 ? 28.911 104.918 24.826 1.00 38.80 93 LYS F N 1
ATOM 6421 C CA . LYS F 1 115 ? 29.125 103.865 25.810 1.00 42.46 93 LYS F CA 1
ATOM 6422 C C . LYS F 1 115 ? 27.855 103.575 26.598 1.00 31.31 93 LYS F C 1
ATOM 6423 O O . LYS F 1 115 ? 27.250 104.474 27.161 1.00 38.31 93 LYS F O 1
ATOM 6429 N N . VAL F 1 116 ? 27.447 102.312 26.608 1.00 36.71 94 VAL F N 1
ATOM 6430 C CA . VAL F 1 116 ? 26.447 101.830 27.543 1.00 21.82 94 VAL F CA 1
ATOM 6431 C C . VAL F 1 116 ? 27.163 100.776 28.374 1.00 56.11 94 VAL F C 1
ATOM 6432 O O . VAL F 1 116 ? 27.806 99.880 27.811 1.00 30.39 94 VAL F O 1
ATOM 6436 N N . GLU F 1 117 ? 27.068 100.871 29.698 1.00 30.92 95 GLU F N 1
ATOM 6437 C CA . GLU F 1 117 ? 27.820 99.965 30.557 1.00 17.43 95 GLU F CA 1
ATOM 6438 C C . GLU F 1 117 ? 27.008 99.431 31.728 1.00 49.19 95 GLU F C 1
ATOM 6439 O O . GLU F 1 117 ? 26.557 100.210 32.565 1.00 34.27 95 GLU F O 1
ATOM 6445 N N . ILE F 1 118 ? 26.841 98.105 31.779 1.00 37.62 96 ILE F N 1
ATOM 6446 C CA A ILE F 1 118 ? 26.101 97.461 32.860 0.60 25.10 96 ILE F CA 1
ATOM 6447 C CA B ILE F 1 118 ? 26.097 97.442 32.848 0.40 25.11 96 ILE F CA 1
ATOM 6448 C C . ILE F 1 118 ? 27.023 96.745 33.858 1.00 26.43 96 ILE F C 1
ATOM 6449 O O . ILE F 1 118 ? 27.747 95.828 33.507 1.00 23.02 96 ILE F O 1
ATOM 6458 N N . GLN F 1 119 ? 26.981 97.183 35.110 1.00 18.95 97 GLN F N 1
ATOM 6459 C CA . GLN F 1 119 ? 27.749 96.577 36.174 1.00 23.06 97 GLN F CA 1
ATOM 6460 C C . GLN F 1 119 ? 26.836 95.728 37.033 1.00 43.53 97 GLN F C 1
ATOM 6461 O O . GLN F 1 119 ? 25.917 96.244 37.667 1.00 42.48 97 GLN F O 1
ATOM 6467 N N . TRP F 1 120 ? 27.110 94.430 37.079 1.00 34.00 98 TRP F N 1
ATOM 6468 C CA . TRP F 1 120 ? 26.261 93.513 37.814 1.00 28.29 98 TRP F CA 1
ATOM 6469 C C . TRP F 1 120 ? 26.846 93.215 39.197 1.00 24.87 98 TRP F C 1
ATOM 6470 O O . TRP F 1 120 ? 28.025 92.897 39.330 1.00 22.84 98 TRP F O 1
ATOM 6481 N N . TYR F 1 121 ? 26.010 93.331 40.223 1.00 34.34 99 TYR F N 1
ATOM 6482 C CA . TYR F 1 121 ? 26.435 93.097 41.598 1.00 25.45 99 TYR F CA 1
ATOM 6483 C C . TYR F 1 121 ? 25.834 91.810 42.147 1.00 31.71 99 TYR F C 1
ATOM 6484 O O . TYR F 1 121 ? 24.831 91.296 41.636 1.00 33.13 99 TYR F O 1
ATOM 6493 N N . ARG F 1 122 ? 26.461 91.297 43.196 1.00 40.14 100 ARG F N 1
ATOM 6494 C CA . ARG F 1 122 ? 26.009 90.086 43.852 1.00 33.59 100 ARG F CA 1
ATOM 6495 C C . ARG F 1 122 ? 26.503 90.150 45.284 1.00 43.02 100 ARG F C 1
ATOM 6496 O O . ARG F 1 122 ? 27.324 91.008 45.627 1.00 36.01 100 ARG F O 1
ATOM 6504 N N . THR F 1 123 ? 26.009 89.241 46.118 1.00 32.62 101 THR F N 1
ATOM 6505 C CA . THR F 1 123 ? 26.507 89.113 47.478 1.00 38.77 101 THR F CA 1
ATOM 6506 C C . THR F 1 123 ? 27.792 88.284 47.474 1.00 42.91 101 THR F C 1
ATOM 6507 O O . THR F 1 123 ? 27.797 87.132 47.034 1.00 37.15 101 THR F O 1
ATOM 6511 N N . SER F 1 124 ? 28.879 88.874 47.958 1.00 29.21 102 SER F N 1
ATOM 6512 C CA . SER F 1 124 ? 30.167 88.196 47.962 1.00 35.15 102 SER F CA 1
ATOM 6513 C C . SER F 1 124 ? 30.109 86.985 48.878 1.00 45.85 102 SER F C 1
ATOM 6514 O O . SER F 1 124 ? 29.172 86.835 49.663 1.00 42.32 102 SER F O 1
ATOM 6517 N N . ALA F 1 125 ? 31.119 86.128 48.785 1.00 34.08 103 ALA F N 1
ATOM 6518 C CA . ALA F 1 125 ? 31.195 84.960 49.649 1.00 41.30 103 ALA F CA 1
ATOM 6519 C C . ALA F 1 125 ? 31.228 85.345 51.135 1.00 48.66 103 ALA F C 1
ATOM 6520 O O . ALA F 1 125 ? 30.696 84.615 51.979 1.00 41.41 103 ALA F O 1
ATOM 6522 N N . ALA F 1 126 ? 31.845 86.490 51.441 1.00 51.18 104 ALA F N 1
ATOM 6523 C CA . ALA F 1 126 ? 32.001 86.969 52.823 1.00 47.79 104 ALA F CA 1
ATOM 6524 C C . ALA F 1 126 ? 30.783 87.744 53.335 1.00 48.55 104 ALA F C 1
ATOM 6525 O O . ALA F 1 126 ? 30.712 88.114 54.514 1.00 33.87 104 ALA F O 1
ATOM 6527 N N . GLY F 1 127 ? 29.835 87.994 52.436 1.00 43.00 105 GLY F N 1
ATOM 6528 C CA . GLY F 1 127 ? 28.557 88.573 52.803 1.00 29.44 105 GLY F CA 1
ATOM 6529 C C . GLY F 1 127 ? 28.360 90.023 52.418 1.00 38.39 105 GLY F C 1
ATOM 6530 O O . GLY F 1 127 ? 27.503 90.699 52.982 1.00 34.66 105 GLY F O 1
ATOM 6531 N N . THR F 1 128 ? 29.133 90.496 51.445 1.00 41.17 106 THR F N 1
ATOM 6532 C CA . THR F 1 128 ? 29.139 91.910 51.082 1.00 40.00 106 THR F CA 1
ATOM 6533 C C . THR F 1 128 ? 28.733 92.132 49.626 1.00 35.43 106 THR F C 1
ATOM 6534 O O . THR F 1 128 ? 28.998 91.285 48.774 1.00 36.34 106 THR F O 1
ATOM 6538 N N . GLN F 1 129 ? 28.091 93.263 49.341 1.00 33.04 107 GLN F N 1
ATOM 6539 C CA . GLN F 1 129 ? 27.712 93.587 47.964 1.00 45.53 107 GLN F CA 1
ATOM 6540 C C . GLN F 1 129 ? 28.933 93.914 47.135 1.00 33.12 107 GLN F C 1
ATOM 6541 O O . GLN F 1 129 ? 29.690 94.824 47.474 1.00 40.11 107 GLN F O 1
ATOM 6547 N N . GLU F 1 130 ? 29.118 93.175 46.045 1.00 34.07 108 GLU F N 1
ATOM 6548 C CA . GLU F 1 130 ? 30.296 93.361 45.221 1.00 29.66 108 GLU F CA 1
ATOM 6549 C C . GLU F 1 130 ? 29.981 93.397 43.737 1.00 29.03 108 GLU F C 1
ATOM 6550 O O . GLU F 1 130 ? 29.133 92.657 43.243 1.00 35.23 108 GLU F O 1
ATOM 6556 N N . HIS F 1 131 ? 30.681 94.280 43.039 1.00 38.10 109 HIS F N 1
ATOM 6557 C CA . HIS F 1 131 ? 30.581 94.386 41.597 1.00 28.33 109 HIS F CA 1
ATOM 6558 C C . HIS F 1 131 ? 31.398 93.273 40.940 1.00 16.85 109 HIS F C 1
ATOM 6559 O O . HIS F 1 131 ? 32.624 93.287 40.968 1.00 33.75 109 HIS F O 1
ATOM 6566 N N . TYR F 1 132 ? 30.716 92.309 40.343 1.00 20.54 110 TYR F N 1
ATOM 6567 C CA . TYR F 1 132 ? 31.389 91.096 39.915 1.00 28.07 110 TYR F CA 1
ATOM 6568 C C . TYR F 1 132 ? 31.321 90.832 38.414 1.00 29.77 110 TYR F C 1
ATOM 6569 O O . TYR F 1 132 ? 31.899 89.862 37.943 1.00 34.01 110 TYR F O 1
ATOM 6578 N N . TYR F 1 133 ? 30.619 91.673 37.660 1.00 37.94 111 TYR F N 1
ATOM 6579 C CA . TYR F 1 133 ? 30.467 91.437 36.223 1.00 28.54 111 TYR F CA 1
ATOM 6580 C C . TYR F 1 133 ? 30.153 92.745 35.501 1.00 22.14 111 TYR F C 1
ATOM 6581 O O . TYR F 1 133 ? 29.564 93.651 36.086 1.00 25.24 111 TYR F O 1
ATOM 6590 N N . THR F 1 134 ? 30.561 92.830 34.235 1.00 29.33 112 THR F N 1
ATOM 6591 C CA A THR F 1 134 ? 30.323 94.007 33.398 0.60 21.33 112 THR F CA 1
ATOM 6592 C CA B THR F 1 134 ? 30.271 93.990 33.405 0.40 21.32 112 THR F CA 1
ATOM 6593 C C . THR F 1 134 ? 29.991 93.581 31.965 1.00 20.50 112 THR F C 1
ATOM 6594 O O . THR F 1 134 ? 30.587 92.644 31.434 1.00 26.74 112 THR F O 1
ATOM 6601 N N . THR F 1 135 ? 29.033 94.266 31.361 1.00 32.34 113 THR F N 1
ATOM 6602 C CA . THR F 1 135 ? 28.671 94.075 29.970 1.00 24.95 113 THR F CA 1
ATOM 6603 C C . THR F 1 135 ? 28.647 95.478 29.363 1.00 45.79 113 THR F C 1
ATOM 6604 O O . THR F 1 135 ? 27.850 96.332 29.760 1.00 34.02 113 THR F O 1
ATOM 6608 N N . VAL F 1 136 ? 29.526 95.726 28.407 1.00 44.52 114 VAL F N 1
ATOM 6609 C CA . VAL F 1 136 ? 29.661 97.064 27.858 1.00 30.71 114 VAL F CA 1
ATOM 6610 C C . VAL F 1 136 ? 29.386 97.101 26.366 1.00 36.97 114 VAL F C 1
ATOM 6611 O O . VAL F 1 136 ? 29.957 96.316 25.597 1.00 22.19 114 VAL F O 1
ATOM 6615 N N . LEU F 1 137 ? 28.506 98.010 25.958 1.00 22.11 115 LEU F N 1
ATOM 6616 C CA . LEU F 1 137 ? 28.285 98.231 24.538 1.00 27.36 115 LEU F CA 1
ATOM 6617 C C . LEU F 1 137 ? 28.985 99.502 24.097 1.00 36.41 115 LEU F C 1
ATOM 6618 O O . LEU F 1 137 ? 28.953 100.513 24.800 1.00 33.35 115 LEU F O 1
ATOM 6623 N N . GLU F 1 138 ? 29.642 99.412 22.940 1.00 43.14 116 GLU F N 1
ATOM 6624 C CA . GLU F 1 138 ? 30.273 100.542 22.259 1.00 40.54 116 GLU F CA 1
ATOM 6625 C C . GLU F 1 138 ? 29.399 100.935 21.060 1.00 50.23 116 GLU F C 1
ATOM 6626 O O . GLU F 1 138 ? 28.952 100.064 20.306 1.00 41.54 116 GLU F O 1
ATOM 6632 N N . ASP F 1 139 ? 29.160 102.237 20.890 1.00 46.87 117 ASP F N 1
ATOM 6633 C CA . ASP F 1 139 ? 28.310 102.759 19.807 1.00 47.51 117 ASP F CA 1
ATOM 6634 C C . ASP F 1 139 ? 26.970 102.043 19.695 1.00 37.26 117 ASP F C 1
ATOM 6635 O O . ASP F 1 139 ? 26.588 101.579 18.624 1.00 21.51 117 ASP F O 1
ATOM 6640 N N . ALA F 1 140 ? 26.257 101.983 20.812 1.00 33.02 118 ALA F N 1
ATOM 6641 C CA . ALA F 1 140 ? 24.956 101.361 20.840 1.00 22.98 118 ALA F CA 1
ATOM 6642 C C . ALA F 1 140 ? 23.931 102.372 20.347 1.00 34.26 118 ALA F C 1
ATOM 6643 O O . ALA F 1 140 ? 24.191 103.577 20.328 1.00 35.28 118 ALA F O 1
ATOM 6645 N N . ILE F 1 141 ? 22.778 101.872 19.911 1.00 35.87 119 ILE F N 1
ATOM 6646 C CA . ILE F 1 141 ? 21.683 102.723 19.490 1.00 17.38 119 ILE F CA 1
ATOM 6647 C C . ILE F 1 141 ? 20.406 102.221 20.153 1.00 38.52 119 ILE F C 1
ATOM 6648 O O . ILE F 1 141 ? 20.163 101.012 20.176 1.00 33.05 119 ILE F O 1
ATOM 6653 N N . ILE F 1 142 ? 19.598 103.129 20.704 1.00 39.48 120 ILE F N 1
ATOM 6654 C CA . ILE F 1 142 ? 18.271 102.748 21.217 1.00 28.36 120 ILE F CA 1
ATOM 6655 C C . ILE F 1 142 ? 17.272 102.542 20.063 1.00 53.91 120 ILE F C 1
ATOM 6656 O O . ILE F 1 142 ? 16.961 103.477 19.320 1.00 39.87 120 ILE F O 1
ATOM 6661 N N . VAL F 1 143 ? 16.758 101.326 19.916 1.00 38.98 121 VAL F N 1
ATOM 6662 C CA . VAL F 1 143 ? 15.857 101.039 18.813 1.00 22.54 121 VAL F CA 1
ATOM 6663 C C . VAL F 1 143 ? 14.414 100.770 19.234 1.00 28.38 121 VAL F C 1
ATOM 6664 O O . VAL F 1 143 ? 13.562 100.482 18.399 1.00 29.86 121 VAL F O 1
ATOM 6668 N N . ASP F 1 144 ? 14.141 100.884 20.528 1.00 35.15 122 ASP F N 1
ATOM 6669 C CA . ASP F 1 144 ? 12.787 100.705 21.040 1.00 34.52 122 ASP F CA 1
ATOM 6670 C C . ASP F 1 144 ? 12.744 101.040 22.524 1.00 45.41 122 ASP F C 1
ATOM 6671 O O . ASP F 1 144 ? 13.661 100.686 23.278 1.00 39.58 122 ASP F O 1
ATOM 6676 N N . ILE F 1 145 ? 11.690 101.747 22.928 1.00 43.81 123 ILE F N 1
ATOM 6677 C CA . ILE F 1 145 ? 11.408 102.001 24.340 1.00 42.18 123 ILE F CA 1
ATOM 6678 C C . ILE F 1 145 ? 9.925 101.787 24.663 1.00 23.11 123 ILE F C 1
ATOM 6679 O O . ILE F 1 145 ? 9.032 102.309 23.996 1.00 21.52 123 ILE F O 1
ATOM 6684 N N . LYS F 1 146 ? 9.678 101.012 25.706 1.00 18.77 124 LYS F N 1
ATOM 6685 C CA . LYS F 1 146 ? 8.323 100.695 26.137 1.00 31.86 124 LYS F CA 1
ATOM 6686 C C . LYS F 1 146 ? 8.130 101.137 27.589 1.00 45.13 124 LYS F C 1
ATOM 6687 O O . LYS F 1 146 ? 8.856 100.690 28.485 1.00 30.55 124 LYS F O 1
ATOM 6693 N N . ASP F 1 147 ? 7.164 102.029 27.804 1.00 22.29 125 ASP F N 1
ATOM 6694 C CA . ASP F 1 147 ? 6.818 102.536 29.129 1.00 19.01 125 ASP F CA 1
ATOM 6695 C C . ASP F 1 147 ? 5.522 101.876 29.552 1.00 23.83 125 ASP F C 1
ATOM 6696 O O . ASP F 1 147 ? 4.611 101.730 28.739 1.00 35.22 125 ASP F O 1
ATOM 6701 N N . TYR F 1 148 ? 5.422 101.478 30.818 1.00 29.87 126 TYR F N 1
ATOM 6702 C CA . TYR F 1 148 ? 4.245 100.727 31.281 1.00 34.43 126 TYR F CA 1
ATOM 6703 C C . TYR F 1 148 ? 4.149 100.608 32.801 1.00 19.27 126 TYR F C 1
ATOM 6704 O O . TYR F 1 148 ? 5.166 100.644 33.496 1.00 21.97 126 TYR F O 1
ATOM 6721 N N . THR F 1 161 ? 7.215 99.780 39.972 1.00 37.56 139 THR F N 1
ATOM 6722 C CA . THR F 1 161 ? 5.832 100.048 39.579 1.00 26.03 139 THR F CA 1
ATOM 6723 C C . THR F 1 161 ? 5.707 100.787 38.226 1.00 29.90 139 THR F C 1
ATOM 6724 O O . THR F 1 161 ? 4.936 100.374 37.359 1.00 36.39 139 THR F O 1
ATOM 6728 N N . HIS F 1 162 ? 6.469 101.859 38.032 1.00 43.78 140 HIS F N 1
ATOM 6729 C CA . HIS F 1 162 ? 6.466 102.567 36.745 1.00 39.42 140 HIS F CA 1
ATOM 6730 C C . HIS F 1 162 ? 7.724 102.223 35.919 1.00 38.57 140 HIS F C 1
ATOM 6731 O O . HIS F 1 162 ? 8.817 102.734 36.188 1.00 26.18 140 HIS F O 1
ATOM 6738 N N . LEU F 1 163 ? 7.562 101.363 34.914 1.00 40.91 141 LEU F N 1
ATOM 6739 C CA . LEU F 1 163 ? 8.704 100.717 34.264 1.00 22.89 141 LEU F CA 1
ATOM 6740 C C . LEU F 1 163 ? 8.947 101.119 32.826 1.00 17.95 141 LEU F C 1
ATOM 6741 O O . LEU F 1 163 ? 8.075 101.656 32.155 1.00 27.10 141 LEU F O 1
ATOM 6746 N N . GLU F 1 164 ? 10.141 100.799 32.345 1.00 20.42 142 GLU F N 1
ATOM 6747 C CA . GLU F 1 164 ? 10.548 101.209 31.023 1.00 36.04 142 GLU F CA 1
ATOM 6748 C C . GLU F 1 164 ? 11.678 100.337 30.464 1.00 37.35 142 GLU F C 1
ATOM 6749 O O . GLU F 1 164 ? 12.756 100.216 31.055 1.00 25.64 142 GLU F O 1
ATOM 6755 N N . ASP F 1 165 ? 11.397 99.708 29.329 1.00 40.09 143 ASP F N 1
ATOM 6756 C CA . ASP F 1 165 ? 12.358 98.854 28.652 1.00 36.53 143 ASP F CA 1
ATOM 6757 C C . ASP F 1 165 ? 13.122 99.696 27.680 1.00 25.74 143 ASP F C 1
ATOM 6758 O O . ASP F 1 165 ? 12.587 100.661 27.156 1.00 32.74 143 ASP F O 1
ATOM 6763 N N . VAL F 1 166 ? 14.378 99.321 27.448 1.00 35.62 144 VAL F N 1
ATOM 6764 C CA . VAL F 1 166 ? 15.222 99.967 26.449 1.00 27.47 144 VAL F CA 1
ATOM 6765 C C . VAL F 1 166 ? 15.994 98.927 25.650 1.00 37.43 144 VAL F C 1
ATOM 6766 O O . VAL F 1 166 ? 16.698 98.104 26.229 1.00 29.81 144 VAL F O 1
ATOM 6770 N N . HIS F 1 167 ? 15.861 98.962 24.326 1.00 23.84 145 HIS F N 1
ATOM 6771 C CA . HIS F 1 167 ? 16.639 98.070 23.471 1.00 20.16 145 HIS F CA 1
ATOM 6772 C C . HIS F 1 167 ? 17.775 98.835 22.812 1.00 32.11 145 HIS F C 1
ATOM 6773 O O . HIS F 1 167 ? 17.590 99.972 22.380 1.00 41.68 145 HIS F O 1
ATOM 6780 N N . PHE F 1 168 ? 18.950 98.211 22.761 1.00 29.75 146 PHE F N 1
ATOM 6781 C CA . PHE F 1 168 ? 20.118 98.777 22.092 1.00 32.99 146 PHE F CA 1
ATOM 6782 C C . PHE F 1 168 ? 20.632 97.778 21.047 1.00 37.74 146 PHE F C 1
ATOM 6783 O O . PHE F 1 168 ? 20.773 96.592 21.340 1.00 25.89 146 PHE F O 1
ATOM 6791 N N . THR F 1 169 ? 20.924 98.244 19.837 1.00 37.92 147 THR F N 1
ATOM 6792 C CA . THR F 1 169 ? 21.884 97.530 19.011 1.00 18.84 147 THR F CA 1
ATOM 6793 C C . THR F 1 169 ? 23.194 98.267 19.214 1.00 19.89 147 THR F C 1
ATOM 6794 O O . THR F 1 169 ? 23.217 99.303 19.865 1.00 26.79 147 THR F O 1
ATOM 6798 N N . TYR F 1 170 ? 24.282 97.721 18.687 1.00 32.23 148 TYR F N 1
ATOM 6799 C CA . TYR F 1 170 ? 25.608 98.275 18.927 1.00 32.76 148 TYR F CA 1
ATOM 6800 C C . TYR F 1 170 ? 26.581 97.780 17.878 1.00 20.15 148 TYR F C 1
ATOM 6801 O O . TYR F 1 170 ? 26.199 97.149 16.903 1.00 29.11 148 TYR F O 1
ATOM 6810 N N . ARG F 1 171 ? 27.849 98.069 18.101 1.00 34.76 149 ARG F N 1
ATOM 6811 C CA . ARG F 1 171 ? 28.894 97.664 17.186 1.00 46.12 149 ARG F CA 1
ATOM 6812 C C . ARG F 1 171 ? 29.822 96.656 17.872 1.00 45.72 149 ARG F C 1
ATOM 6813 O O . ARG F 1 171 ? 30.438 95.813 17.217 1.00 37.69 149 ARG F O 1
ATOM 6821 N N . LYS F 1 172 ? 29.914 96.736 19.196 1.00 38.92 150 LYS F N 1
ATOM 6822 C CA . LYS F 1 172 ? 30.805 95.851 19.927 1.00 31.01 150 LYS F CA 1
ATOM 6823 C C . LYS F 1 172 ? 30.417 95.726 21.388 1.00 30.36 150 LYS F C 1
ATOM 6824 O O . LYS F 1 172 ? 30.243 96.706 22.088 1.00 25.84 150 LYS F O 1
ATOM 6830 N N . ILE F 1 173 ? 30.296 94.497 21.845 1.00 32.93 151 ILE F N 1
ATOM 6831 C CA . ILE F 1 173 ? 29.945 94.243 23.218 1.00 32.57 151 ILE F CA 1
ATOM 6832 C C . ILE F 1 173 ? 31.101 93.530 23.863 1.00 38.46 151 ILE F C 1
ATOM 6833 O O . ILE F 1 173 ? 31.818 92.766 23.214 1.00 38.62 151 ILE F O 1
ATOM 6838 N N . THR F 1 174 ? 31.280 93.784 25.147 1.00 33.18 152 THR F N 1
ATOM 6839 C CA . THR F 1 174 ? 32.354 93.174 25.896 1.00 28.42 152 THR F CA 1
ATOM 6840 C C . THR F 1 174 ? 31.768 92.574 27.172 1.00 36.48 152 THR F C 1
ATOM 6841 O O . THR F 1 174 ? 30.808 93.110 27.735 1.00 47.23 152 THR F O 1
ATOM 6845 N N . TRP F 1 175 ? 32.325 91.444 27.600 1.00 26.00 153 TRP F N 1
ATOM 6846 C CA . TRP F 1 175 ? 31.870 90.738 28.791 1.00 22.91 153 TRP F CA 1
ATOM 6847 C C . TRP F 1 175 ? 33.061 90.454 29.674 1.00 41.35 153 TRP F C 1
ATOM 6848 O O . TRP F 1 175 ? 33.974 89.749 29.255 1.00 44.93 153 TRP F O 1
ATOM 6859 N N . THR F 1 176 ? 33.055 90.966 30.899 1.00 21.44 154 THR F N 1
ATOM 6860 C CA . THR F 1 176 ? 34.164 90.696 31.795 1.00 18.31 154 THR F CA 1
ATOM 6861 C C . THR F 1 176 ? 33.699 90.178 33.145 1.00 21.47 154 THR F C 1
ATOM 6862 O O . THR F 1 176 ? 32.769 90.728 33.722 1.00 33.50 154 THR F O 1
ATOM 6866 N N . HIS F 1 177 ? 34.315 89.109 33.642 1.00 24.79 155 HIS F N 1
ATOM 6867 C CA . HIS F 1 177 ? 34.049 88.690 35.016 1.00 28.03 155 HIS F CA 1
ATOM 6868 C C . HIS F 1 177 ? 35.117 89.275 35.942 1.00 35.03 155 HIS F C 1
ATOM 6869 O O . HIS F 1 177 ? 36.289 88.897 35.873 1.00 33.54 155 HIS F O 1
ATOM 6876 N N . GLU F 1 178 ? 34.678 90.176 36.820 1.00 19.81 156 GLU F N 1
ATOM 6877 C CA . GLU F 1 178 ? 35.542 91.098 37.565 1.00 27.53 156 GLU F CA 1
ATOM 6878 C C . GLU F 1 178 ? 36.336 90.493 38.723 1.00 33.47 156 GLU F C 1
ATOM 6879 O O . GLU F 1 178 ? 37.418 90.985 39.047 1.00 27.13 156 GLU F O 1
ATOM 6885 N N . VAL F 1 179 ? 35.791 89.444 39.343 1.00 49.00 157 VAL F N 1
ATOM 6886 C CA . VAL F 1 179 ? 36.431 88.770 40.478 1.00 33.87 157 VAL F CA 1
ATOM 6887 C C . VAL F 1 179 ? 37.296 87.579 40.048 1.00 39.07 157 VAL F C 1
ATOM 6888 O O . VAL F 1 179 ? 38.257 87.218 40.733 1.00 57.31 157 VAL F O 1
ATOM 6892 N N . SER F 1 180 ? 36.943 86.972 38.914 1.00 34.76 158 SER F N 1
ATOM 6893 C CA . SER F 1 180 ? 37.644 85.793 38.406 1.00 38.88 158 SER F CA 1
ATOM 6894 C C . SER F 1 180 ? 38.560 86.135 37.245 1.00 29.36 158 SER F C 1
ATOM 6895 O O . SER F 1 180 ? 39.352 85.306 36.817 1.00 37.01 158 SER F O 1
ATOM 6898 N N . GLY F 1 181 ? 38.437 87.353 36.730 1.00 31.91 159 GLY F N 1
ATOM 6899 C CA . GLY F 1 181 ? 39.354 87.844 35.720 1.00 43.70 159 GLY F CA 1
ATOM 6900 C C . GLY F 1 181 ? 39.275 87.121 34.390 1.00 41.80 159 GLY F C 1
ATOM 6901 O O . GLY F 1 181 ? 40.293 86.737 33.809 1.00 48.75 159 GLY F O 1
ATOM 6902 N N . THR F 1 182 ? 38.056 86.938 33.905 1.00 38.10 160 THR F N 1
ATOM 6903 C CA . THR F 1 182 ? 37.839 86.409 32.570 1.00 31.63 160 THR F CA 1
ATOM 6904 C C . THR F 1 182 ? 37.123 87.465 31.755 1.00 31.03 160 THR F C 1
ATOM 6905 O O . THR F 1 182 ? 36.401 88.300 32.307 1.00 24.55 160 THR F O 1
ATOM 6909 N N . SER F 1 183 ? 37.339 87.445 30.445 1.00 22.35 161 SER F N 1
ATOM 6910 C CA . SER F 1 183 ? 36.649 88.381 29.562 1.00 30.06 161 SER F CA 1
ATOM 6911 C C . SER F 1 183 ? 36.616 87.851 28.134 1.00 49.00 161 SER F C 1
ATOM 6912 O O . SER F 1 183 ? 37.391 86.961 27.785 1.00 39.68 161 SER F O 1
ATOM 6915 N N . GLY F 1 184 ? 35.684 88.388 27.343 1.00 35.74 162 GLY F N 1
ATOM 6916 C CA . GLY F 1 184 ? 35.564 88.129 25.912 1.00 28.87 162 GLY F CA 1
ATOM 6917 C C . GLY F 1 184 ? 34.750 89.279 25.313 1.00 57.13 162 GLY F C 1
ATOM 6918 O O . GLY F 1 184 ? 34.214 90.093 26.058 1.00 35.48 162 GLY F O 1
ATOM 6919 N N . SER F 1 185 ? 34.652 89.363 23.987 1.00 33.67 163 SER F N 1
ATOM 6920 C CA . SER F 1 185 ? 33.868 90.424 23.342 1.00 22.13 163 SER F CA 1
ATOM 6921 C C . SER F 1 185 ? 33.710 90.118 21.871 1.00 38.22 163 SER F C 1
ATOM 6922 O O . SER F 1 185 ? 34.404 89.255 21.325 1.00 54.68 163 SER F O 1
ATOM 6925 N N . ASP F 1 186 ? 32.796 90.821 21.220 1.00 46.42 164 ASP F N 1
ATOM 6926 C CA . ASP F 1 186 ? 32.452 90.469 19.853 1.00 39.08 164 ASP F CA 1
ATOM 6927 C C . ASP F 1 186 ? 31.787 91.614 19.118 1.00 31.22 164 ASP F C 1
ATOM 6928 O O . ASP F 1 186 ? 30.958 92.339 19.660 1.00 24.56 164 ASP F O 1
ATOM 6933 N N . ASP F 1 187 ? 32.170 91.768 17.866 1.00 35.05 165 ASP F N 1
ATOM 6934 C CA . ASP F 1 187 ? 31.554 92.760 17.020 1.00 48.71 165 ASP F CA 1
ATOM 6935 C C . ASP F 1 187 ? 30.142 92.306 16.733 1.00 34.79 165 ASP F C 1
ATOM 6936 O O . ASP F 1 187 ? 29.888 91.119 16.556 1.00 54.78 165 ASP F O 1
ATOM 6941 N N . TRP F 1 188 ? 29.225 93.262 16.725 1.00 27.61 166 TRP F N 1
ATOM 6942 C CA . TRP F 1 188 ? 27.879 93.034 16.269 1.00 18.73 166 TRP F CA 1
ATOM 6943 C C . TRP F 1 188 ? 27.854 92.486 14.844 1.00 30.37 166 TRP F C 1
ATOM 6944 O O . TRP F 1 188 ? 28.679 92.848 14.005 1.00 29.84 166 TRP F O 1
ATOM 6955 N N . ARG F 1 189 ? 26.878 91.630 14.575 1.00 41.38 167 ARG F N 1
ATOM 6956 C CA . ARG F 1 189 ? 26.673 91.070 13.249 1.00 58.71 167 ARG F CA 1
ATOM 6957 C C . ARG F 1 189 ? 25.510 90.096 13.312 1.00 55.41 167 ARG F C 1
ATOM 6958 O O . ARG F 1 189 ? 24.746 90.115 14.274 1.00 35.65 167 ARG F O 1
#

Sequence (852 aa):
ATPAYSITGTKQGLITAGAFTEDSVGNTYQEGHEDQVVQGFNHEVIIPRVHKPVVITKVFDKASPLLLAALTSGERRLTKVEIQWYRTSAAGTQEHYYTTVLEDAIIVDDIKDYHFTHLEDVHFTYRKITWTHEVSGTSGSDDDWRSPAYSITGTKQGLITAGAFTEDSVGNTYQEGHEDQVVQGFNHEVIIGQRVHKPVVITKVFDKASPLLLAALTSGERLTKVEIQWYRTSAAGTQEHYYTTVLEDAIIVDIKDYTHLEDVHFTYRKITWTHEVSGTSGSDDWRATPAYSITGTKQGLITAGAFTEDSVGNTYQEGHEDQVVQGFNHEVIIPRVHKPVVITKVFDKASPLLLAALTSGERLTKVEIQWYRTSAAGTQEHYYTTVLEDAIIVDDIKDYHFTHLEDVHFTYRKITWTHEVSGTSGSDDWRSPAYSITGTKQGLITAGAFTEDSVGNTYQEGHEDQVVQGFNHEVIIGQRVHKPVVITKVFDKASPLLLAALTSGERLTKVEIQWYRTSAAGTQEHYYTTVLEDAIIVDIKDYTHLEDVHFTYRKITWTHEVSGTSSGSDDWRATPAYSITGTKQGLITAGAFTEDSVGNTYQEGHEDQVVQGFNHEVIIPRVHKPVVITKVFDKASPLLLAALTSGERRLTKVEIQWYRTSAAGTQEHYYTTVLEDAIIVDDIKDYHFTHLEDVHFTYRKITWTHEVSGTSGSDDDWRSPAYSITGTKQGLITAGAFTEDSVGNTYQEGHEDQVVQGFNHEVIIGQRVHKPVVITKVFDKASPLLLAALTSGERLTKVEIIQWYRTSAAGTQEHYYTTTVLEDAIIVDIKDYTHLEDVHFTYRKITWTHEVSGTSGSDDWR

Solvent-accessible surface area: 37246 Å² total

Foldseek 3Di:
DWWKKWWQFPPPGILQAQWQDCQWPNPVHDPDRRSIFFDAWDWDADDCNATDWIKTKGFGTSSVVVVVCQQVVQTFTQKDKMWTWDQDPVGDIDTFKIKMAGRKGWHDKDWAEVHTMMMIIIDGQKMKIAGRPVGDIDMDGHDD/DKKWWQFPPPGTLQAQFQDCQWPNPVHDPDRRSIFADDWDWDWDCVHIATDWIKGKTAGTSSVVVLVVQQVVFIFTQKDKMFDWDQDPVGHIDGFKMKMFGRWGWHDWDWDVGMIMTITDGQKIKIAGRPVGDIDMDGHD/DFWKKWWQFPPPGTLQAQWQDCQWPNPVHDPDRRSIFFDAWDWDQDDCNATDWIKTKGFGTSSVVVLVVQQVVQTWIQKDKMWTWDQDPVGRIDGFKMKMAGGKGWHDWDFAEVHTMIMITIDGQKIKIAGRPVGDIDMDGHDD/DKKWWQFPPPGTLQAQWQDCQWPPPNHDPDRRSIFADDWDWDWDDVDIATFWIKGKTAGTSSVVVLVVQQVVFIWTQKDKMFDWDQDPVGHIDGFKMKMFGRWTWHDWDWPVGMIMTTIDGQKIKIAGRPVGDIDMDGHD/DFWKKWWQFPPPGILQAQFQDCQWPNPVHDPDRRSIFFDAWDWDADDCNATDWIKTKGFGTSSNVVVVVQQVVQTWIQKDKIWTWDQDPVRHIDGFKMKMAGRKGWHDKDWDEVYTMMMTIIDGQKIKIAGRPVTDIDMDGHDD/DKKFWAFPPPGTLQAQWQACQWPNPNHDPDRRSIFADDWDWDWDCVDIATDWIKGKTAGTSSNVVLVVQQVVFTFTQKDKMFDWDQDPVGHIDGFKMKMFGRWGWHDWDWDVGMIMTTIDGQKIKIAGRPVGDIDMDGHD

Nearest PDB structures (foldseek):
  3he1-assembly1_A  TM=1.006E+00  e=3.854E-27  Pseudomonas aeruginosa
  3he1-assembly1_B  TM=9.771E-01  e=5.444E-25  Pseudomonas aeruginosa
  6a2v-assembly1_F  TM=9.843E-01  e=8.436E-19  Campylobacter jejuni subsp. jejuni
  6a2v-assembly1_E  TM=9.781E-01  e=1.049E-18  Campylobacter jejuni subsp. jejuni
  6a2v-assembly1_A  TM=9.759E-01  e=1.620E-18  Campylobacter jejuni subsp. jejuni

Secondary structure (DSSP, 8-state):
---B--EEETTTEETTTT-SSHHHHGGG--TT-TT----EEE--EE---EE--EEEEEES-SSHHHHHHHHHHT-EEEEEEEEEEEE-TTSSEEEEEEEEEEEEEEEEEEE----SEEEEEEE-SEEEEEETTT--EEEEE---/-B--EEETTTEETTTT-SSHHHHGGG--TT-TT----EEEEEEE----EE--EEEEEES-THHHHHHHHHHHT--EEEEEEEEEEE-TTS-EEEEEEEEEEEEEEEEEEE---EEEEEEE-SEEEEEETTTTEEEEEE--/---B--EEETTTEETTTT-SSHHHHGGG--TT-TT----EEEEEEE---EE--EEEEEES-SSHHHHHHHHHHT-EEEEEEEEEEEE-TTS-EEEEEEEEEEEEEEEEEEE----SEEEEEEE-SEEEEEETTT--EEEEE---/-B--EEETTTEETTTT-SSHHHHGGG--TT-TT----EEE--EE----EE--EEEEEES-TTHHHHHHHHHHT--EEEEEEEEEEE-TTS-EEEEEEEEEEEEEEEEEEE---EEEEEEE-SEEEEEETTTTEEEEEE--/---B--EEETTTEETTTT-SSHHHHGGG--TT-TT----EEE--EE---EE--EEEEEES-SSHHHHHHHHHHT--EEEEEEEEEEE-TTSSEEEEEEEEEEEEEEEEEEE----SEEEEEEE-SEEEEEETTT--EEEEE---/-B--EEETTTEETTTT-SSHHHHGGG--TT-TT----EEEEEEE----EE--EEEEEES-THHHHHHHHHHHT--EEEEEEEEEEE-TTS-EEEEEEEEEEEEEEEEEEE---EEEEEEE-SEEEEEETTTTEEEEEE--

B-factor: mean 32.74, std 12.49, range [7.24, 108.24]

InterPro domains:
  IPR008514 Type VI secretion system effector Hcp [PF05638] (6-155)
  IPR008514 Type VI secretion system effector Hcp [TIGR03344] (1-168)
  IPR036624 Hcp1-like superfamily [G3DSA:2.30.110.20] (2-172)
  IPR036624 Hcp1-like superfamily [SSF141452] (2-171)

Organism: Pseudomonas aeruginosa (strain ATCC 15692 / DSM 22644 / CIP 104116 / JCM 14847 / LMG 12228 / 1C / PRS 101 / PAO1) (NCBI:txid208964)

CATH classification: 2.30.110.20